Protein 8DOR (pdb70)

Structure (mmCIF, N/CA/C/O backbone):
data_8DOR
#
_entry.id   8DOR
#
_cell.length_a   56.826
_cell.length_b   56.826
_cell.length_c   257.568
_cell.angle_alpha   90.000
_cell.angle_beta   90.000
_cell.angle_gamma   120.000
#
_symmetry.space_group_name_H-M   'P 31'
#
loop_
_entity.id
_entity.type
_entity.pdbx_description
1 polymer 'Dihydropteridine reductase/oxygen-insensitive NAD(P)H nitroreductase'
2 non-polymer 'FLAVIN MONONUCLEOTIDE'
3 non-polymer 'PHOSPHATE ION'
4 non-polymer GLYCEROL
5 water water
#
loop_
_atom_site.group_PDB
_atom_site.id
_atom_site.type_symbol
_atom_site.label_atom_id
_atom_site.label_alt_id
_atom_site.label_comp_id
_atom_site.label_asym_id
_atom_site.label_entity_id
_atom_site.label_seq_id
_atom_site.pdbx_PDB_ins_code
_atom_site.Cartn_x
_atom_site.Cartn_y
_atom_site.Cartn_z
_atom_site.occupancy
_atom_site.B_iso_or_equiv
_atom_site.auth_seq_id
_atom_site.auth_comp_id
_atom_site.auth_asym_id
_atom_site.auth_atom_id
_atom_site.pdbx_PDB_model_num
ATOM 1 N N . MET A 1 9 ? 31.483 20.265 8.905 1.00 43.50 9 MET A N 1
ATOM 2 C CA . MET A 1 9 ? 30.067 19.823 9.012 1.00 43.54 9 MET A CA 1
ATOM 3 C C . MET A 1 9 ? 29.863 19.111 10.353 1.00 43.23 9 MET A C 1
ATOM 4 O O . MET A 1 9 ? 30.677 18.203 10.649 1.00 44.84 9 MET A O 1
ATOM 9 N N . ASP A 1 10 ? 28.786 19.442 11.078 1.00 30.83 10 ASP A N 1
ATOM 10 C CA . ASP A 1 10 ? 28.539 18.822 12.403 1.00 23.47 10 ASP A CA 1
ATOM 11 C C . ASP A 1 10 ? 27.800 17.488 12.211 1.00 17.30 10 ASP A C 1
ATOM 12 O O . ASP A 1 10 ? 26.630 17.394 12.549 1.00 16.83 10 ASP A O 1
ATOM 17 N N . ILE A 1 11 ? 28.536 16.474 11.754 1.00 16.05 11 ILE A N 1
ATOM 18 C CA . ILE A 1 11 ? 27.896 15.199 11.467 1.00 14.47 11 ILE A CA 1
ATOM 19 C C . ILE A 1 11 ? 27.468 14.491 12.746 1.00 14.17 11 ILE A C 1
ATOM 20 O O . ILE A 1 11 ? 26.498 13.722 12.737 1.00 13.00 11 ILE A O 1
ATOM 25 N N . VAL A 1 12 ? 28.171 14.724 13.860 1.00 13.97 12 VAL A N 1
ATOM 26 C CA . VAL A 1 12 ? 27.758 14.106 15.119 1.00 14.85 12 VAL A CA 1
ATOM 27 C C . VAL A 1 12 ? 26.391 14.625 15.554 1.00 13.88 12 VAL A C 1
ATOM 28 O O . VAL A 1 12 ? 25.540 13.856 16.018 1.00 14.22 12 VAL A O 1
ATOM 32 N N A SER A 1 13 ? 26.146 15.929 15.405 0.54 14.11 13 SER A N 1
ATOM 33 N N B SER A 1 13 ? 26.146 15.929 15.405 0.22 13.20 13 SER A N 1
ATOM 34 N N C SER A 1 13 ? 26.165 15.927 15.388 0.24 13.84 13 SER A N 1
ATOM 35 C CA A SER A 1 13 ? 24.820 16.460 15.706 0.54 13.18 13 SER A CA 1
ATOM 36 C CA B SER A 1 13 ? 24.821 16.458 15.710 0.22 12.01 13 SER A CA 1
ATOM 37 C CA C SER A 1 13 ? 24.827 16.492 15.696 0.24 13.05 13 SER A CA 1
ATOM 38 C C A SER A 1 13 ? 23.765 15.832 14.806 0.54 12.23 13 SER A C 1
ATOM 39 C C B SER A 1 13 ? 23.765 15.832 14.806 0.22 12.01 13 SER A C 1
ATOM 40 C C C SER A 1 13 ? 23.784 15.800 14.814 0.24 12.78 13 SER A C 1
ATOM 41 O O A SER A 1 13 ? 22.643 15.555 15.247 0.54 14.60 13 SER A O 1
ATOM 42 O O B SER A 1 13 ? 22.643 15.555 15.247 0.22 12.98 13 SER A O 1
ATOM 43 O O C SER A 1 13 ? 22.681 15.521 15.307 0.24 13.91 13 SER A O 1
ATOM 50 N N . VAL A 1 14 ? 24.109 15.591 13.538 1.00 12.30 14 VAL A N 1
ATOM 51 C CA . VAL A 1 14 ? 23.193 14.885 12.643 1.00 12.18 14 VAL A CA 1
ATOM 52 C C . VAL A 1 14 ? 22.912 13.485 13.178 1.00 11.56 14 VAL A C 1
ATOM 53 O O . VAL A 1 14 ? 21.762 13.033 13.224 1.00 12.84 14 VAL A O 1
ATOM 57 N N . ALA A 1 15 ? 23.967 12.779 13.596 1.00 11.06 15 ALA A N 1
ATOM 58 C CA . ALA A 1 15 ? 23.809 11.417 14.095 1.00 11.82 15 ALA A CA 1
ATOM 59 C C . ALA A 1 15 ? 22.955 11.371 15.354 1.00 11.36 15 ALA A C 1
ATOM 60 O O . ALA A 1 15 ? 22.214 10.406 15.568 1.00 12.35 15 ALA A O 1
ATOM 62 N N . LEU A 1 16 ? 23.050 12.396 16.201 1.00 12.39 16 LEU A N 1
ATOM 63 C CA . LEU A 1 16 ? 22.285 12.417 17.441 1.00 13.02 16 LEU A CA 1
ATOM 64 C C . LEU A 1 16 ? 20.857 12.922 17.255 1.00 13.35 16 LEU A C 1
ATOM 65 O O . LEU A 1 16 ? 20.003 12.659 18.115 1.00 16.10 16 LEU A O 1
ATOM 70 N N . LYS A 1 17 ? 20.576 13.639 16.165 1.00 13.37 17 LYS A N 1
ATOM 71 C CA . LYS A 1 17 ? 19.228 14.128 15.893 1.00 13.85 17 LYS A CA 1
ATOM 72 C C . LYS A 1 17 ? 18.404 13.150 15.057 1.00 14.04 17 LYS A C 1
ATOM 73 O O . LYS A 1 17 ? 17.193 13.031 15.267 1.00 15.40 17 LYS A O 1
ATOM 79 N N . ARG A 1 18 ? 19.026 12.438 14.118 1.00 11.81 18 ARG A N 1
ATOM 80 C CA . ARG A 1 18 ? 18.277 11.491 13.299 1.00 11.43 18 ARG A CA 1
ATOM 81 C C . ARG A 1 18 ? 17.662 10.413 14.187 1.00 11.50 18 ARG A C 1
ATOM 82 O O . ARG A 1 18 ? 18.133 10.144 15.289 1.00 12.26 18 ARG A O 1
ATOM 90 N N . TYR A 1 19 ? 16.579 9.815 13.716 1.00 11.45 19 TYR A N 1
ATOM 91 C CA . TYR A 1 19 ? 15.885 8.806 14.502 1.00 11.27 19 TYR A CA 1
ATOM 92 C C . TYR A 1 19 ? 15.008 8.007 13.548 1.00 12.07 19 TYR A C 1
ATOM 93 O O . TYR A 1 19 ? 14.773 8.402 12.400 1.00 13.05 19 TYR A O 1
ATOM 102 N N . SER A 1 20 ? 14.510 6.882 14.041 1.00 12.36 20 SER A N 1
ATOM 103 C CA . SER A 1 20 ? 13.647 6.035 13.226 1.00 12.90 20 SER A CA 1
ATOM 104 C C . SER A 1 20 ? 12.233 6.606 13.209 1.00 12.15 20 SER A C 1
ATOM 105 O O . SER A 1 20 ? 11.482 6.486 14.180 1.00 14.12 20 SER A O 1
ATOM 108 N N . THR A 1 21 ? 11.870 7.229 12.091 1.00 12.50 21 THR A N 1
ATOM 109 C CA . THR A 1 21 ? 10.578 7.890 11.968 1.00 12.38 21 THR A CA 1
ATOM 110 C C . THR A 1 21 ? 9.441 6.891 12.136 1.00 13.27 21 THR A C 1
ATOM 111 O O . THR A 1 21 ? 9.458 5.800 11.555 1.00 14.95 21 THR A O 1
ATOM 115 N N . LYS A 1 22 ? 8.449 7.269 12.938 1.00 12.45 22 LYS A N 1
ATOM 116 C CA . LYS A 1 22 ? 7.307 6.401 13.171 1.00 13.30 22 LYS A CA 1
ATOM 117 C C . LYS A 1 22 ? 6.064 6.822 12.408 1.00 14.04 22 LYS A C 1
ATOM 118 O O . LYS A 1 22 ? 5.173 5.994 12.215 1.00 14.57 22 LYS A O 1
ATOM 124 N N . ALA A 1 23 ? 5.988 8.071 11.955 1.00 13.86 23 ALA A N 1
ATOM 125 C CA . ALA A 1 23 ? 4.881 8.495 11.110 1.00 14.16 23 ALA A CA 1
ATOM 126 C C . ALA A 1 23 ? 5.366 9.616 10.210 1.00 13.52 23 ALA A C 1
ATOM 127 O O . ALA A 1 23 ? 6.033 10.543 10.680 1.00 13.72 23 ALA A O 1
ATOM 129 N N . PHE A 1 24 ? 5.026 9.526 8.926 1.00 12.98 24 PHE A N 1
ATOM 130 C CA . PHE A 1 24 ? 5.405 10.519 7.938 1.00 13.14 24 PHE A CA 1
ATOM 131 C C . PHE A 1 24 ? 4.224 11.413 7.602 1.00 15.01 24 PHE A C 1
ATOM 132 O O . PHE A 1 24 ? 3.071 10.974 7.585 1.00 16.09 24 PHE A O 1
ATOM 140 N N . ASP A 1 25 ? 4.532 12.671 7.313 1.00 15.44 25 ASP A N 1
ATOM 141 C CA . ASP A 1 25 ? 3.539 13.614 6.810 1.00 15.98 25 ASP A CA 1
ATOM 142 C C . ASP A 1 25 ? 3.346 13.327 5.326 1.00 16.67 25 ASP A C 1
ATOM 143 O O . ASP A 1 25 ? 4.244 13.583 4.517 1.00 17.78 25 ASP A O 1
ATOM 148 N N . ALA A 1 26 ? 2.173 12.798 4.973 1.00 18.68 26 ALA A N 1
ATOM 149 C CA . ALA A 1 26 ? 1.887 12.365 3.611 1.00 21.10 26 ALA A CA 1
ATOM 150 C C . ALA A 1 26 ? 1.788 13.514 2.612 1.00 24.14 26 ALA A C 1
ATOM 151 O O . ALA A 1 26 ? 1.730 13.253 1.406 1.00 28.81 26 ALA A O 1
ATOM 153 N N . THR A 1 27 ? 1.745 14.767 3.069 1.00 20.64 27 THR A N 1
ATOM 154 C CA . THR A 1 27 ? 1.686 15.899 2.153 1.00 21.47 27 THR A CA 1
ATOM 155 C C . THR A 1 27 ? 3.053 16.477 1.828 1.00 21.17 27 THR A C 1
ATOM 156 O O . THR A 1 27 ? 3.155 17.320 0.930 1.00 26.79 27 THR A O 1
ATOM 160 N N . LYS A 1 28 ? 4.099 16.065 2.531 1.00 18.66 28 LYS A N 1
ATOM 161 C CA . LYS A 1 28 ? 5.422 16.646 2.357 1.00 19.88 28 LYS A CA 1
ATOM 162 C C . LYS A 1 28 ? 6.240 15.755 1.433 1.00 19.47 28 LYS A C 1
ATOM 163 O O . LYS A 1 28 ? 6.514 14.597 1.759 1.00 20.26 28 LYS A O 1
ATOM 169 N N . LYS A 1 29 ? 6.611 16.292 0.279 1.00 17.60 29 LYS A N 1
ATOM 170 C CA . LYS A 1 29 ? 7.362 15.555 -0.722 1.00 16.93 29 LYS A CA 1
ATOM 171 C C . LYS A 1 29 ? 8.772 16.115 -0.830 1.00 17.81 29 LYS A C 1
ATOM 172 O O . LYS A 1 29 ? 9.014 17.294 -0.560 1.00 19.43 29 LYS A O 1
ATOM 178 N N . LEU A 1 30 ? 9.701 15.253 -1.232 1.00 15.91 30 LEU A N 1
ATOM 179 C CA . LEU A 1 30 ? 11.037 15.718 -1.568 1.00 14.20 30 LEU A CA 1
ATOM 180 C C . LEU A 1 30 ? 10.956 16.685 -2.740 1.00 15.68 30 LEU A C 1
ATOM 181 O O . LEU A 1 30 ? 10.089 16.574 -3.609 1.00 17.39 30 LEU A O 1
ATOM 186 N N . THR A 1 31 ? 11.869 17.650 -2.756 1.00 16.08 31 THR A N 1
ATOM 187 C CA . THR A 1 31 ? 12.039 18.461 -3.948 1.00 15.32 31 THR A CA 1
ATOM 188 C C . THR A 1 31 ? 12.685 17.621 -5.047 1.00 15.49 31 THR A C 1
ATOM 189 O O . THR A 1 31 ? 13.240 16.546 -4.802 1.00 15.29 31 THR A O 1
ATOM 193 N N . ALA A 1 32 ? 12.623 18.125 -6.279 1.00 17.86 32 ALA A N 1
ATOM 194 C CA . ALA A 1 32 ? 13.292 17.434 -7.378 1.00 18.81 32 ALA A CA 1
ATOM 195 C C . ALA A 1 32 ? 14.786 17.289 -7.108 1.00 16.76 32 ALA A C 1
ATOM 196 O O . ALA A 1 32 ? 15.375 16.235 -7.380 1.00 16.92 32 ALA A O 1
ATOM 198 N N . GLY A 1 33 ? 15.413 18.336 -6.562 1.00 16.71 33 GLY A N 1
ATOM 199 C CA . GLY A 1 33 ? 16.831 18.258 -6.246 1.00 14.87 33 GLY A CA 1
ATOM 200 C C . GLY A 1 33 ? 17.133 17.233 -5.170 1.00 15.05 33 GLY A C 1
ATOM 201 O O . GLY A 1 33 ? 18.122 16.503 -5.254 1.00 14.07 33 GLY A O 1
ATOM 202 N N . GLU A 1 34 ? 16.284 17.164 -4.141 1.00 13.60 34 GLU A N 1
ATOM 203 C CA . GLU A 1 34 ? 16.478 16.166 -3.093 1.00 12.70 34 GLU A CA 1
ATOM 204 C C . GLU A 1 34 ? 16.351 14.751 -3.641 1.00 12.83 34 GLU A C 1
ATOM 205 O O . GLU A 1 34 ? 17.104 13.849 -3.244 1.00 12.26 34 GLU A O 1
ATOM 211 N N . ALA A 1 35 ? 15.398 14.533 -4.549 1.00 12.13 35 ALA A N 1
ATOM 212 C CA . ALA A 1 35 ? 15.232 13.203 -5.128 1.00 13.08 35 ALA A CA 1
ATOM 213 C C . ALA A 1 35 ? 16.472 12.786 -5.909 1.00 12.79 35 ALA A C 1
ATOM 214 O O . ALA A 1 35 ? 16.889 11.622 -5.851 1.00 12.97 35 ALA A O 1
ATOM 216 N N . GLU A 1 36 ? 17.085 13.727 -6.631 1.00 13.38 36 GLU A N 1
ATOM 217 C CA . GLU A 1 36 ? 18.333 13.423 -7.326 1.00 13.93 36 GLU A CA 1
ATOM 218 C C . GLU A 1 36 ? 19.450 13.103 -6.344 1.00 12.54 36 GLU A C 1
ATOM 219 O O . GLU A 1 36 ? 20.232 12.170 -6.564 1.00 13.30 36 GLU A O 1
ATOM 225 N N . GLN A 1 37 ? 19.549 13.873 -5.259 1.00 12.62 37 GLN A N 1
ATOM 226 C CA . GLN A 1 37 ? 20.592 13.620 -4.273 1.00 11.72 37 GLN A CA 1
ATOM 227 C C . GLN A 1 37 ? 20.409 12.261 -3.612 1.00 12.97 37 GLN A C 1
ATOM 228 O O . GLN A 1 37 ? 21.387 11.558 -3.331 1.00 12.19 37 GLN A O 1
ATOM 234 N N . LEU A 1 38 ? 19.157 11.871 -3.366 1.00 11.97 38 LEU A N 1
ATOM 235 C CA . LEU A 1 38 ? 18.874 10.550 -2.816 1.00 11.50 38 LEU A CA 1
ATOM 236 C C . LEU A 1 38 ? 19.457 9.458 -3.705 1.00 10.92 38 LEU A C 1
ATOM 237 O O . LEU A 1 38 ? 20.107 8.524 -3.219 1.00 11.18 38 LEU A O 1
ATOM 242 N N . LYS A 1 39 ? 19.226 9.557 -5.017 1.00 10.79 39 LYS A N 1
ATOM 243 C CA . LYS A 1 39 ? 19.744 8.547 -5.935 1.00 11.06 39 LYS A CA 1
ATOM 244 C C . LYS A 1 39 ? 21.268 8.583 -6.010 1.00 10.38 39 LYS A C 1
ATOM 245 O O . LYS A 1 39 ? 21.915 7.531 -6.099 1.00 11.43 39 LYS A O 1
ATOM 251 N N . THR A 1 40 ? 21.862 9.780 -5.954 1.00 10.48 40 THR A N 1
ATOM 252 C CA . THR A 1 40 ? 23.319 9.884 -5.910 1.00 10.53 40 THR A CA 1
ATOM 253 C C . THR A 1 40 ? 23.888 9.162 -4.693 1.00 11.63 40 THR A C 1
ATOM 254 O O . THR A 1 40 ? 24.900 8.456 -4.799 1.00 10.64 40 THR A O 1
ATOM 258 N N . LEU A 1 41 ? 23.237 9.301 -3.536 1.00 9.71 41 LEU A N 1
ATOM 259 C CA . LEU A 1 41 ? 23.722 8.615 -2.338 1.00 10.61 41 LEU A CA 1
ATOM 260 C C . LEU A 1 41 ? 23.680 7.099 -2.503 1.00 9.48 41 LEU A C 1
ATOM 261 O O . LEU A 1 41 ? 24.611 6.399 -2.086 1.00 10.03 41 LEU A O 1
ATOM 266 N N . LEU A 1 42 ? 22.600 6.573 -3.091 1.00 9.39 42 LEU A N 1
ATOM 267 C CA . LEU A 1 42 ? 22.525 5.135 -3.339 1.00 8.37 42 LEU A CA 1
ATOM 268 C C . LEU A 1 42 ? 23.648 4.693 -4.264 1.00 9.04 42 LEU A C 1
ATOM 269 O O . LEU A 1 42 ? 24.309 3.675 -4.026 1.00 10.25 42 LEU A O 1
ATOM 274 N N . GLN A 1 43 ? 23.875 5.464 -5.321 1.00 9.42 43 GLN A N 1
ATOM 275 C CA . GLN A 1 43 ? 24.839 5.090 -6.348 1.00 9.63 43 GLN A CA 1
ATOM 276 C C . GLN A 1 43 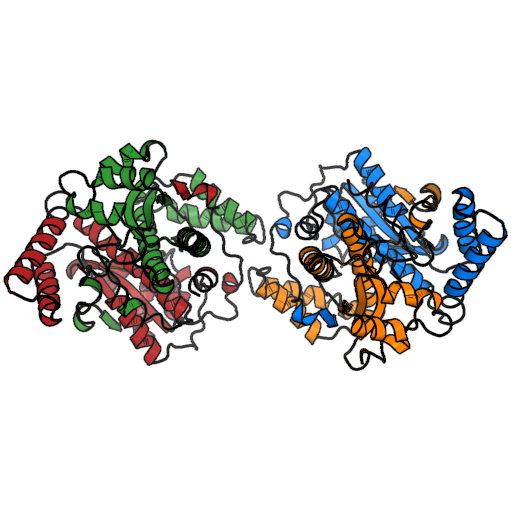? 26.267 5.094 -5.816 1.00 9.25 43 GLN A C 1
ATOM 277 O O . GLN A 1 43 ? 27.067 4.213 -6.160 1.00 9.69 43 GLN A O 1
ATOM 283 N N . TYR A 1 44 ? 26.618 6.085 -4.995 1.00 9.37 44 TYR A N 1
ATOM 284 C CA . TYR A 1 44 ? 28.017 6.355 -4.676 1.00 10.62 44 TYR A CA 1
ATOM 285 C C . TYR A 1 44 ? 28.488 5.762 -3.353 1.00 9.25 44 TYR A C 1
ATOM 286 O O . TYR A 1 44 ? 29.643 5.988 -2.966 1.00 10.47 44 TYR A O 1
ATOM 295 N N . SER A 1 45 ? 27.660 4.957 -2.689 1.00 9.21 45 SER A N 1
ATOM 296 C CA . SER A 1 45 ? 28.123 4.208 -1.526 1.00 9.60 45 SER A CA 1
ATOM 297 C C . SER A 1 45 ? 29.339 3.367 -1.904 1.00 10.50 45 SER A C 1
ATOM 298 O O . SER A 1 45 ? 29.415 2.852 -3.022 1.00 9.67 45 SER A O 1
ATOM 301 N N . PRO A 1 46 ? 30.304 3.199 -1.002 1.00 9.38 46 PRO A N 1
ATOM 302 C CA . PRO A 1 46 ? 31.372 2.225 -1.251 1.00 10.24 46 PRO A CA 1
ATOM 303 C C . PRO A 1 46 ? 30.853 0.807 -1.055 1.00 10.18 46 PRO A C 1
ATOM 304 O O . PRO A 1 46 ? 29.731 0.575 -0.589 1.00 9.22 46 PRO A O 1
ATOM 308 N N . SER A 1 47 ? 31.690 -0.153 -1.438 1.00 9.89 47 SER A N 1
ATOM 309 C CA . SER A 1 47 ? 31.397 -1.575 -1.317 1.00 9.80 47 SER A CA 1
ATOM 310 C C . SER A 1 47 ? 32.708 -2.326 -1.503 1.00 9.56 47 SER A C 1
ATOM 311 O O . SER A 1 47 ? 33.658 -1.800 -2.088 1.00 10.44 47 SER A O 1
ATOM 314 N N . SER A 1 48 ? 32.755 -3.557 -0.991 1.00 9.60 48 SER A N 1
ATOM 315 C CA . SER A 1 48 ? 33.961 -4.368 -1.118 1.00 9.80 48 SER A CA 1
ATOM 316 C C . SER A 1 48 ? 34.336 -4.537 -2.582 1.00 9.99 48 SER A C 1
ATOM 317 O O . SER A 1 48 ? 33.524 -4.994 -3.389 1.00 9.66 48 SER A O 1
ATOM 320 N N . THR A 1 49 ? 35.582 -4.188 -2.918 1.00 10.83 49 THR A N 1
ATOM 321 C CA . THR A 1 49 ? 36.104 -4.215 -4.288 1.00 11.31 49 THR A CA 1
ATOM 322 C C . THR A 1 49 ? 35.307 -3.340 -5.256 1.00 11.07 49 THR A C 1
ATOM 323 O O . THR A 1 49 ? 35.424 -3.500 -6.475 1.00 12.08 49 THR A O 1
ATOM 327 N N . ASN A 1 50 ? 34.503 -2.401 -4.756 1.00 10.30 50 ASN A N 1
ATOM 328 C CA . ASN A 1 50 ? 33.612 -1.622 -5.623 1.00 10.21 50 ASN A CA 1
ATOM 329 C C . ASN A 1 50 ? 32.669 -2.539 -6.400 1.00 10.67 50 ASN A C 1
ATOM 330 O O . ASN A 1 50 ? 32.254 -2.224 -7.518 1.00 11.67 50 ASN A O 1
ATOM 335 N N . SER A 1 51 ? 32.325 -3.683 -5.801 1.00 10.45 51 SER A N 1
ATOM 336 C CA . SER A 1 51 ? 31.504 -4.684 -6.474 1.00 10.40 51 SER A CA 1
ATOM 337 C C . SER A 1 51 ? 30.068 -4.231 -6.696 1.00 10.37 51 SER A C 1
ATOM 338 O O . SER A 1 51 ? 29.396 -4.796 -7.564 1.00 10.44 51 SER A O 1
ATOM 341 N N . GLN A 1 52 ? 29.574 -3.256 -5.914 1.00 9.19 52 GLN A N 1
ATOM 342 C CA . GLN A 1 52 ? 28.256 -2.647 -6.109 1.00 8.87 52 GLN A CA 1
ATOM 343 C C . GLN A 1 52 ? 27.184 -3.696 -6.385 1.00 9.23 52 GLN A C 1
ATOM 344 O O . GLN A 1 52 ? 26.479 -3.607 -7.397 1.00 10.05 52 GLN A O 1
ATOM 350 N N . PRO A 1 53 ? 27.021 -4.702 -5.518 1.00 8.68 53 PRO A N 1
ATOM 351 C CA . PRO A 1 53 ? 26.227 -5.880 -5.894 1.00 9.50 53 PRO A CA 1
ATOM 352 C C . PRO A 1 53 ? 24.748 -5.680 -5.575 1.00 10.13 53 PRO A C 1
ATOM 353 O O . PRO A 1 53 ? 24.141 -6.436 -4.811 1.00 9.76 53 PRO A O 1
ATOM 357 N N . TRP A 1 54 ? 24.156 -4.645 -6.167 1.00 10.40 54 TRP A N 1
ATOM 358 C CA . TRP A 1 54 ? 22.909 -4.147 -5.619 1.00 9.52 54 TRP A CA 1
ATOM 359 C C . TRP A 1 54 ? 21.992 -3.598 -6.703 1.00 9.70 54 TRP A C 1
ATOM 360 O O . TRP A 1 54 ? 22.422 -3.244 -7.804 1.00 10.72 54 TRP A O 1
ATOM 371 N N . HIS A 1 55 ? 20.711 -3.536 -6.359 1.00 9.79 55 HIS A N 1
ATOM 372 C CA . HIS A 1 55 ? 19.702 -2.832 -7.132 1.00 9.73 55 HIS A CA 1
ATOM 373 C C . HIS A 1 55 ? 18.785 -2.115 -6.152 1.00 9.56 55 HIS A C 1
ATOM 374 O O . HIS A 1 55 ? 18.572 -2.584 -5.030 1.00 11.14 55 HIS A O 1
ATOM 381 N N . PHE A 1 56 ? 18.228 -0.987 -6.583 1.00 9.54 56 PHE A N 1
ATOM 382 C CA . PHE A 1 56 ? 17.339 -0.196 -5.745 1.00 9.83 56 PHE A CA 1
ATOM 383 C C . PHE A 1 56 ? 16.049 0.062 -6.501 1.00 9.83 56 PHE A C 1
ATOM 384 O O . PHE A 1 56 ? 16.083 0.501 -7.655 1.00 12.99 56 PHE A O 1
ATOM 392 N N . ILE A 1 57 ? 14.917 -0.192 -5.850 1.00 10.46 57 ILE A N 1
ATOM 393 C CA . ILE A 1 57 ? 13.621 0.271 -6.335 1.00 10.16 57 ILE A CA 1
ATOM 394 C C . ILE A 1 57 ? 13.286 1.534 -5.561 1.00 10.76 57 ILE A C 1
ATOM 395 O O . ILE A 1 57 ? 13.249 1.517 -4.325 1.00 13.03 57 ILE A O 1
ATOM 400 N N . VAL A 1 58 ? 13.068 2.633 -6.271 1.00 10.97 58 VAL A N 1
ATOM 401 C CA . VAL A 1 58 ? 12.728 3.903 -5.643 1.00 10.99 58 VAL A CA 1
ATOM 402 C C . VAL A 1 58 ? 11.289 4.224 -6.021 1.00 11.33 58 VAL A C 1
ATOM 403 O O . VAL A 1 58 ? 11.004 4.592 -7.170 1.00 12.51 58 VAL A O 1
ATOM 407 N N . ALA A 1 59 ? 10.379 4.070 -5.059 1.00 11.41 59 ALA A N 1
ATOM 408 C CA . ALA A 1 59 ? 8.950 4.242 -5.289 1.00 10.77 59 ALA A CA 1
ATOM 409 C C . ALA A 1 59 ? 8.536 5.628 -4.815 1.00 11.54 59 ALA A C 1
ATOM 410 O O . ALA A 1 59 ? 8.724 5.972 -3.642 1.00 14.09 59 ALA A O 1
ATOM 412 N N . SER A 1 60 ? 7.953 6.416 -5.715 1.00 13.33 60 SER A N 1
ATOM 413 C CA . SER A 1 60 ? 7.453 7.729 -5.345 1.00 15.13 60 SER A CA 1
ATOM 414 C C . SER A 1 60 ? 6.023 7.984 -5.792 1.00 15.31 60 SER A C 1
ATOM 415 O O . SER A 1 60 ? 5.436 8.985 -5.368 1.00 21.66 60 SER A O 1
ATOM 418 N N . THR A 1 61 ? 5.444 7.121 -6.615 1.00 13.47 61 THR A N 1
ATOM 419 C CA . THR A 1 61 ? 4.032 7.217 -6.952 1.00 13.23 61 THR A CA 1
ATOM 420 C C . THR A 1 61 ? 3.210 6.452 -5.919 1.00 11.80 61 THR A C 1
ATOM 421 O O . THR A 1 61 ? 3.719 5.586 -5.198 1.00 13.24 61 THR A O 1
ATOM 425 N N . ASP A 1 62 ? 1.920 6.761 -5.844 1.00 11.81 62 ASP A N 1
ATOM 426 C CA . ASP A 1 62 ? 1.045 6.057 -4.877 1.00 14.66 62 ASP A CA 1
ATOM 427 C C . ASP A 1 62 ? 0.993 4.560 -5.200 1.00 14.53 62 ASP A C 1
ATOM 428 O O . ASP A 1 62 ? 1.039 3.745 -4.294 1.00 14.05 62 ASP A O 1
ATOM 433 N N A GLU A 1 63 ? 0.891 4.231 -6.485 0.61 13.43 63 GLU A N 1
ATOM 434 N N B GLU A 1 63 ? 0.892 4.228 -6.486 0.39 13.77 63 GLU A N 1
ATOM 435 C CA A GLU A 1 63 ? 0.797 2.800 -6.876 0.61 13.86 63 GLU A CA 1
ATOM 436 C CA B GLU A 1 63 ? 0.797 2.797 -6.875 0.39 13.92 63 GLU A CA 1
ATOM 437 C C A GLU A 1 63 ? 2.114 2.079 -6.547 0.61 11.70 63 GLU A C 1
ATOM 438 C C B GLU A 1 63 ? 2.111 2.086 -6.528 0.39 12.31 63 GLU A C 1
ATOM 439 O O A GLU A 1 63 ? 2.063 0.933 -6.121 0.61 12.73 63 GLU A O 1
ATOM 440 O O B GLU A 1 63 ? 2.058 0.927 -6.103 0.39 14.31 63 GLU A O 1
ATOM 451 N N . GLY A 1 64 ? 3.244 2.732 -6.808 1.00 12.99 64 GLY A N 1
ATOM 452 C CA . GLY A 1 64 ? 4.560 2.123 -6.505 1.00 12.37 64 GLY A CA 1
ATOM 453 C C . GLY A 1 64 ? 4.721 1.849 -5.021 1.00 12.48 64 GLY A C 1
ATOM 454 O O . GLY A 1 64 ? 5.113 0.772 -4.657 1.00 12.53 64 GLY A O 1
ATOM 455 N N . LYS A 1 65 ? 4.345 2.825 -4.215 1.00 12.47 65 LYS A N 1
ATOM 456 C CA . LYS A 1 65 ? 4.422 2.643 -2.748 1.00 11.42 65 LYS A CA 1
ATOM 457 C C . LYS A 1 65 ? 3.439 1.558 -2.288 1.00 11.71 65 LYS A C 1
ATOM 458 O O . LYS A 1 65 ? 3.782 0.797 -1.419 1.00 12.77 65 LYS A O 1
ATOM 464 N N . ALA A 1 66 ? 2.257 1.516 -2.892 1.00 11.84 66 ALA A N 1
ATOM 465 C CA . ALA A 1 66 ? 1.263 0.476 -2.537 1.00 12.04 66 ALA A CA 1
ATOM 466 C C . ALA A 1 66 ? 1.810 -0.909 -2.902 1.00 11.58 66 ALA A C 1
ATOM 467 O O . ALA A 1 66 ? 1.551 -1.840 -2.155 1.00 13.56 66 ALA A O 1
ATOM 469 N N . ARG A 1 67 ? 2.564 -1.018 -3.996 1.00 12.51 67 ARG A N 1
ATOM 470 C CA . ARG A 1 67 ? 3.146 -2.313 -4.331 1.00 13.03 67 ARG A CA 1
ATOM 471 C C . ARG A 1 67 ? 4.145 -2.755 -3.274 1.00 12.44 67 ARG A C 1
ATOM 472 O O . ARG A 1 67 ? 4.173 -3.932 -2.893 1.00 13.21 67 ARG A O 1
ATOM 480 N N . VAL A 1 68 ? 4.981 -1.827 -2.790 1.00 12.00 68 VAL A N 1
ATOM 481 C CA . VAL A 1 68 ? 5.884 -2.141 -1.679 1.00 11.62 68 VAL A CA 1
ATOM 482 C C . VAL A 1 68 ? 5.082 -2.493 -0.433 1.00 12.22 68 VAL A C 1
ATOM 483 O O . VAL A 1 68 ? 5.403 -3.450 0.287 1.00 12.63 68 VAL A O 1
ATOM 487 N N . ALA A 1 69 ? 4.023 -1.728 -0.163 1.00 12.74 69 ALA A N 1
ATOM 488 C CA . ALA A 1 69 ? 3.246 -1.895 1.061 1.00 14.89 69 ALA A CA 1
ATOM 489 C C . ALA A 1 69 ? 2.521 -3.234 1.126 1.00 13.79 69 ALA A C 1
ATOM 490 O O . ALA A 1 69 ? 2.180 -3.677 2.229 1.00 15.91 69 ALA A O 1
ATOM 492 N N . LYS A 1 70 ? 2.292 -3.891 -0.021 1.00 15.58 70 LYS A N 1
ATOM 493 C CA . LYS A 1 70 ? 1.703 -5.229 -0.012 1.00 15.47 70 LYS A CA 1
ATOM 494 C C . LYS A 1 70 ? 2.508 -6.175 0.859 1.00 15.70 70 LYS A C 1
ATOM 495 O O . LYS A 1 70 ? 1.951 -7.108 1.445 1.00 17.14 70 LYS A O 1
ATOM 501 N N . ALA A 1 71 ? 3.822 -5.962 0.948 1.00 13.87 71 ALA A N 1
ATOM 502 C CA . ALA A 1 71 ? 4.674 -6.822 1.752 1.00 16.43 71 ALA A CA 1
ATOM 503 C C . ALA A 1 71 ? 4.518 -6.578 3.246 1.00 15.98 71 ALA A C 1
ATOM 504 O O . ALA A 1 71 ? 4.996 -7.391 4.045 1.00 18.20 71 ALA A O 1
ATOM 506 N N . ALA A 1 72 ? 3.860 -5.491 3.642 1.00 16.65 72 ALA A N 1
ATOM 507 C CA . ALA A 1 72 ? 3.674 -5.144 5.043 1.00 19.38 72 ALA A CA 1
ATOM 508 C C . ALA A 1 72 ? 2.262 -5.422 5.535 1.00 25.36 72 ALA A C 1
ATOM 509 O O . ALA A 1 72 ? 1.853 -4.871 6.558 1.00 33.35 72 ALA A O 1
ATOM 511 N N . SER A 1 73 ? 1.499 -6.240 4.828 1.00 28.57 73 SER A N 1
ATOM 512 C CA . SER A 1 73 ? 0.169 -6.547 5.323 1.00 32.34 73 SER A CA 1
ATOM 513 C C . SER A 1 73 ? 0.243 -7.576 6.449 1.00 33.99 73 SER A C 1
ATOM 514 O O . SER A 1 73 ? 1.252 -8.263 6.634 1.00 34.42 73 SER A O 1
ATOM 517 N N . GLY A 1 74 ? -0.840 -7.657 7.223 1.00 32.65 74 GLY A N 1
ATOM 518 C CA . GLY A 1 74 ? -0.949 -8.648 8.278 1.00 30.54 74 GLY A CA 1
ATOM 519 C C . GLY A 1 74 ? 0.004 -8.472 9.445 1.00 29.59 74 GLY A C 1
ATOM 520 O O . GLY A 1 74 ? -0.159 -7.562 10.260 1.00 29.79 74 GLY A O 1
ATOM 521 N N . THR A 1 75 ? 1.002 -9.357 9.536 1.00 30.37 75 THR A N 1
ATOM 522 C CA . THR A 1 75 ? 1.932 -9.326 10.661 1.00 30.57 75 THR A CA 1
ATOM 523 C C . THR A 1 75 ? 2.656 -7.987 10.747 1.00 26.16 75 THR A C 1
ATOM 524 O O . THR A 1 75 ? 2.913 -7.475 11.843 1.00 30.90 75 THR A O 1
ATOM 528 N N . TYR A 1 76 ? 2.973 -7.392 9.601 1.00 24.71 76 TYR A N 1
ATOM 529 C CA . TYR A 1 76 ? 3.813 -6.204 9.551 1.00 21.71 76 TYR A CA 1
ATOM 530 C C . TYR A 1 76 ? 3.014 -4.935 9.289 1.00 19.79 76 TYR A C 1
ATOM 531 O O . TYR A 1 76 ? 3.550 -3.955 8.761 1.00 20.42 76 TYR A O 1
ATOM 540 N N . VAL A 1 77 ? 1.737 -4.934 9.667 1.00 21.86 77 VAL A N 1
ATOM 541 C CA . VAL A 1 77 ? 0.851 -3.823 9.337 1.00 22.19 77 VAL A CA 1
ATOM 542 C C . VAL A 1 77 ? 1.314 -2.523 9.983 1.00 25.39 77 VAL A C 1
ATOM 543 O O . VAL A 1 77 ? 1.027 -1.431 9.477 1.00 23.38 77 VAL A O 1
ATOM 547 N N . PHE A 1 78 ? 2.058 -2.612 11.090 1.00 28.07 78 PHE A N 1
ATOM 548 C CA . PHE A 1 78 ? 2.540 -1.407 11.752 1.00 29.29 78 PHE A CA 1
ATOM 549 C C . PHE A 1 78 ? 3.577 -0.660 10.924 1.00 24.52 78 PHE A C 1
ATOM 550 O O . PHE A 1 78 ? 3.870 0.498 11.231 1.00 30.10 78 PHE A O 1
ATOM 552 N N . ASN A 1 79 ? 4.145 -1.298 9.899 1.00 17.30 79 ASN A N 1
ATOM 553 C CA . ASN A 1 79 ? 5.082 -0.650 8.995 1.00 13.58 79 ASN A CA 1
ATOM 554 C C . ASN A 1 79 ? 4.433 -0.216 7.691 1.00 14.60 79 ASN A C 1
ATOM 555 O O . ASN A 1 79 ? 5.060 0.509 6.909 1.00 13.19 79 ASN A O 1
ATOM 560 N N . GLU A 1 80 ? 3.202 -0.653 7.433 1.00 16.49 80 GLU A N 1
ATOM 561 C CA . GLU A 1 80 ? 2.568 -0.375 6.152 1.00 15.91 80 GLU A CA 1
ATOM 562 C C . GLU A 1 80 ? 2.321 1.116 5.961 1.00 14.33 80 GLU A C 1
ATOM 563 O O . GLU A 1 80 ? 2.558 1.649 4.869 1.00 14.56 80 GLU A O 1
ATOM 569 N N . ARG A 1 81 ? 1.842 1.806 7.005 1.00 16.58 81 ARG A N 1
ATOM 570 C CA . ARG A 1 81 ? 1.551 3.233 6.871 1.00 19.14 81 ARG A CA 1
ATOM 571 C C . ARG A 1 81 ? 2.804 4.041 6.565 1.00 15.40 81 ARG A C 1
ATOM 572 O O . ARG A 1 81 ? 2.746 5.010 5.801 1.00 19.31 81 ARG A O 1
ATOM 580 N N . LYS A 1 82 ? 3.942 3.676 7.168 1.00 15.12 82 LYS A N 1
ATOM 581 C CA . LYS A 1 82 ? 5.181 4.403 6.900 1.00 14.29 82 LYS A CA 1
ATOM 582 C C . LYS A 1 82 ? 5.521 4.345 5.422 1.00 13.05 82 LYS A C 1
ATOM 583 O O . LYS A 1 82 ? 5.906 5.353 4.820 1.00 14.73 82 LYS A O 1
ATOM 589 N N . ILE A 1 83 ? 5.361 3.169 4.818 1.00 11.85 83 ILE A N 1
ATOM 590 C CA . ILE A 1 83 ? 5.657 2.991 3.402 1.00 11.93 83 ILE A CA 1
ATOM 591 C C . ILE A 1 83 ? 4.697 3.805 2.539 1.00 12.00 83 ILE A C 1
ATOM 592 O O . ILE A 1 83 ? 5.102 4.424 1.549 1.00 14.34 83 ILE A O 1
ATOM 597 N N . LEU A 1 84 ? 3.411 3.811 2.897 1.00 12.22 84 LEU A N 1
ATOM 598 C CA . LEU A 1 84 ? 2.420 4.538 2.114 1.00 11.27 84 LEU A CA 1
ATOM 599 C C . LEU A 1 84 ? 2.568 6.048 2.250 1.00 12.00 84 LEU A C 1
ATOM 600 O O . LEU A 1 84 ? 2.287 6.777 1.294 1.00 13.89 84 LEU A O 1
ATOM 605 N N . ASP A 1 85 ? 2.992 6.539 3.419 1.00 12.18 85 ASP A N 1
ATOM 606 C CA . ASP A 1 85 ? 2.933 7.969 3.713 1.00 13.24 85 ASP A CA 1
ATOM 607 C C . ASP A 1 85 ? 4.208 8.720 3.349 1.00 13.28 85 ASP A C 1
ATOM 608 O O . ASP A 1 85 ? 4.158 9.940 3.163 1.00 14.64 85 ASP A O 1
ATOM 613 N N . ALA A 1 86 ? 5.344 8.040 3.273 1.00 12.53 86 ALA A N 1
ATOM 614 C CA . ALA A 1 86 ? 6.589 8.723 2.956 1.00 12.93 86 ALA A CA 1
ATOM 615 C C . ALA A 1 86 ? 6.579 9.232 1.516 1.00 13.66 86 ALA A C 1
ATOM 616 O O . ALA A 1 86 ? 5.791 8.798 0.673 1.00 15.37 86 ALA A O 1
ATOM 618 N N . SER A 1 87 ? 7.473 10.183 1.244 1.00 13.03 87 SER A N 1
ATOM 619 C CA . SER A 1 87 ? 7.583 10.750 -0.096 1.00 13.78 87 SER A CA 1
ATOM 620 C C . SER A 1 87 ? 8.184 9.750 -1.075 1.00 13.08 87 SER A C 1
ATOM 621 O O . SER A 1 87 ? 7.644 9.525 -2.167 1.00 12.96 87 SER A O 1
ATOM 624 N N . HIS A 1 88 ? 9.304 9.142 -0.696 1.00 11.92 88 HIS A N 1
ATOM 625 C CA . HIS A 1 88 ? 10.067 8.228 -1.532 1.00 10.92 88 HIS A CA 1
ATOM 626 C C . HIS A 1 88 ? 10.429 7.023 -0.686 1.00 11.29 88 HIS A C 1
ATOM 627 O O . HIS A 1 88 ? 10.872 7.176 0.455 1.00 16.72 88 HIS A O 1
ATOM 634 N N . VAL A 1 89 ? 10.258 5.829 -1.243 1.00 10.06 89 VAL A N 1
ATOM 635 C CA . VAL A 1 89 ? 10.507 4.584 -0.523 1.00 9.71 89 VAL A CA 1
ATOM 636 C C . VAL A 1 89 ? 11.537 3.786 -1.311 1.00 10.50 89 VAL A C 1
ATOM 637 O O . VAL A 1 89 ? 11.297 3.442 -2.476 1.00 10.94 89 VAL A O 1
ATOM 641 N N . VAL A 1 90 ? 12.667 3.466 -0.676 1.00 10.15 90 VAL A N 1
ATOM 642 C CA . VAL A 1 90 ? 13.745 2.726 -1.331 1.00 10.22 90 VAL A CA 1
ATOM 643 C C . VAL A 1 90 ? 13.703 1.272 -0.877 1.00 10.43 90 VAL A C 1
ATOM 644 O O . VAL A 1 90 ? 13.767 0.982 0.326 1.00 11.63 90 VAL A O 1
ATOM 648 N N . VAL A 1 91 ? 13.623 0.355 -1.840 1.00 10.04 91 VAL A N 1
ATOM 649 C CA . VAL A 1 91 ? 13.813 -1.065 -1.575 1.00 9.51 91 VAL A CA 1
ATOM 650 C C . VAL A 1 91 ? 15.248 -1.406 -1.948 1.00 9.88 91 VAL A C 1
ATOM 651 O O . VAL A 1 91 ? 15.635 -1.325 -3.121 1.00 11.09 91 VAL A O 1
ATOM 655 N N . PHE A 1 92 ? 16.048 -1.772 -0.945 1.00 8.95 92 PHE A N 1
ATOM 656 C CA . PHE A 1 92 ? 17.439 -2.144 -1.154 1.00 8.86 92 PHE A CA 1
ATOM 657 C C . PHE A 1 92 ? 17.494 -3.633 -1.454 1.00 9.00 92 PHE A C 1
ATOM 658 O O . PHE A 1 92 ? 16.990 -4.447 -0.669 1.00 10.51 92 PHE A O 1
ATOM 666 N N . CYS A 1 93 ? 18.127 -3.987 -2.570 1.00 9.33 93 CYS A N 1
ATOM 667 C CA . CYS A 1 93 ? 18.212 -5.368 -3.034 1.00 10.07 93 CYS A CA 1
ATOM 668 C C . CYS A 1 93 ? 19.662 -5.763 -3.267 1.00 9.45 93 CYS A C 1
ATOM 669 O O . CYS A 1 93 ? 20.464 -4.957 -3.744 1.00 10.63 93 CYS A O 1
ATOM 672 N N . ALA A 1 94 ? 19.987 -7.015 -2.946 1.00 9.69 94 ALA A N 1
ATOM 673 C CA . ALA A 1 94 ? 21.287 -7.585 -3.258 1.00 9.90 94 ALA A CA 1
ATOM 674 C C . ALA A 1 94 ? 21.164 -8.538 -4.431 1.00 10.16 94 ALA A C 1
ATOM 675 O O . ALA A 1 94 ? 20.122 -9.168 -4.637 1.00 10.76 94 ALA A O 1
ATOM 677 N N . LYS A 1 95 ? 22.253 -8.660 -5.189 1.00 10.49 95 LYS A N 1
ATOM 678 C CA . LYS A 1 95 ? 22.355 -9.752 -6.145 1.00 10.35 95 LYS A CA 1
ATOM 679 C C . LYS A 1 95 ? 22.299 -11.081 -5.404 1.00 11.09 95 LYS A C 1
ATOM 680 O O . LYS A 1 95 ? 22.721 -11.196 -4.246 1.00 12.05 95 LYS A O 1
ATOM 686 N N . THR A 1 96 ? 21.764 -12.094 -6.086 1.00 11.63 96 THR A N 1
ATOM 687 C CA . THR A 1 96 ? 21.684 -13.436 -5.526 1.00 12.87 96 THR A CA 1
ATOM 688 C C . THR A 1 96 ? 22.922 -14.281 -5.807 1.00 13.99 96 THR A C 1
ATOM 689 O O . THR A 1 96 ? 23.147 -15.269 -5.102 1.00 16.82 96 THR A O 1
ATOM 693 N N . ALA A 1 97 ? 23.726 -13.922 -6.809 1.00 12.41 97 ALA A N 1
ATOM 694 C CA . ALA A 1 97 ? 24.974 -14.622 -7.090 1.00 12.13 97 ALA A CA 1
ATOM 695 C C . ALA A 1 97 ? 25.932 -13.646 -7.759 1.00 12.11 97 ALA A C 1
ATOM 696 O O . ALA A 1 97 ? 25.508 -12.794 -8.541 1.00 12.14 97 ALA A O 1
ATOM 698 N N . MET A 1 98 ? 27.225 -13.769 -7.457 1.00 11.83 98 MET A N 1
ATOM 699 C CA . MET A 1 98 ? 28.227 -12.918 -8.102 1.00 11.28 98 MET A CA 1
ATOM 700 C C . MET A 1 98 ? 28.704 -13.610 -9.371 1.00 11.79 98 MET A C 1
ATOM 701 O O . MET A 1 98 ? 29.593 -14.461 -9.336 1.00 14.74 98 MET A O 1
ATOM 706 N N . ASP A 1 99 ? 28.105 -13.244 -10.491 1.00 12.23 99 ASP A N 1
ATOM 707 C CA . ASP A 1 99 ? 28.385 -13.891 -11.760 1.00 10.71 99 ASP A CA 1
ATOM 708 C C . ASP A 1 99 ? 29.539 -13.210 -12.496 1.00 11.16 99 ASP A C 1
ATOM 709 O O . ASP A 1 99 ? 29.903 -12.063 -12.219 1.00 11.27 99 ASP A O 1
ATOM 714 N N . ASP A 1 100 ? 30.103 -13.941 -13.465 1.00 11.21 100 ASP A N 1
ATOM 715 C CA . ASP A 1 100 ? 31.220 -13.425 -14.254 1.00 11.03 100 ASP A CA 1
ATOM 716 C C . ASP A 1 100 ? 30.857 -12.122 -14.948 1.00 11.46 100 ASP A C 1
ATOM 717 O O . ASP A 1 100 ? 31.674 -11.194 -15.003 1.00 12.40 100 ASP A O 1
ATOM 722 N N . ALA A 1 101 ? 29.640 -12.035 -15.495 1.00 10.80 101 ALA A N 1
ATOM 723 C CA . ALA A 1 101 ? 29.256 -10.852 -16.261 1.00 10.86 101 ALA A CA 1
ATOM 724 C C . ALA A 1 101 ? 29.265 -9.596 -15.393 1.00 10.00 101 ALA A C 1
ATOM 725 O O . ALA A 1 101 ? 29.693 -8.526 -15.843 1.00 11.54 101 ALA A O 1
ATOM 727 N N . TRP A 1 102 ? 28.801 -9.701 -14.145 1.00 10.64 102 TRP A N 1
ATOM 728 C CA . TRP A 1 102 ? 28.796 -8.532 -13.270 1.00 10.90 102 TRP A CA 1
ATOM 729 C C . TRP A 1 102 ? 30.211 -8.086 -12.935 1.00 9.40 102 TRP A C 1
ATOM 730 O O . TRP A 1 102 ? 30.500 -6.883 -12.917 1.00 10.35 102 TRP A O 1
ATOM 741 N N . LEU A 1 103 ? 31.102 -9.038 -12.645 1.00 10.33 103 LEU A N 1
ATOM 742 C CA . LEU A 1 103 ? 32.495 -8.684 -12.399 1.00 10.42 103 LEU A CA 1
ATOM 743 C C . LEU A 1 103 ? 33.076 -7.933 -13.587 1.00 10.95 103 LEU A C 1
ATOM 744 O O . LEU A 1 103 ? 33.778 -6.930 -13.414 1.00 11.56 103 LEU A O 1
ATOM 749 N N . GLN A 1 104 ? 32.768 -8.388 -14.802 1.00 10.76 104 GLN A N 1
ATOM 750 C CA . GLN A 1 104 ? 33.242 -7.697 -15.995 1.00 10.39 104 GLN A CA 1
ATOM 751 C C . GLN A 1 104 ? 32.595 -6.322 -16.132 1.00 10.44 104 GLN A C 1
ATOM 752 O O . GLN A 1 104 ? 33.255 -5.353 -16.531 1.00 10.77 104 GLN A O 1
ATOM 758 N N . ARG A 1 105 ? 31.304 -6.215 -15.805 1.00 10.66 105 ARG A N 1
ATOM 759 C CA . ARG A 1 105 ? 30.617 -4.931 -15.886 1.00 10.51 105 ARG A CA 1
ATOM 760 C C . ARG A 1 105 ? 31.276 -3.894 -14.982 1.00 10.32 105 ARG A C 1
ATOM 761 O O . ARG A 1 105 ? 31.505 -2.750 -15.392 1.00 11.19 105 ARG A O 1
ATOM 769 N N . VAL A 1 106 ? 31.588 -4.276 -13.742 1.00 9.98 106 VAL A N 1
ATOM 770 C CA . VAL A 1 106 ? 32.185 -3.329 -12.798 1.00 9.63 106 VAL A CA 1
ATOM 771 C C . VAL A 1 106 ? 33.540 -2.836 -13.299 1.00 10.46 106 VAL A C 1
ATOM 772 O O . VAL A 1 106 ? 33.829 -1.631 -13.287 1.00 10.66 106 VAL A O 1
ATOM 776 N N . VAL A 1 107 ? 34.399 -3.760 -13.739 1.00 10.55 107 VAL A N 1
ATOM 777 C CA . VAL A 1 107 ? 35.742 -3.342 -14.138 1.00 9.24 107 VAL A CA 1
ATOM 778 C C . VAL A 1 107 ? 35.708 -2.552 -15.440 1.00 10.69 107 VAL A C 1
ATOM 779 O O . VAL A 1 107 ? 36.504 -1.620 -15.627 1.00 10.95 107 VAL A O 1
ATOM 783 N N . ASP A 1 108 ? 34.797 -2.899 -16.358 1.00 10.23 108 ASP A N 1
ATOM 784 C CA . ASP A 1 108 ? 34.660 -2.121 -17.584 1.00 11.07 108 ASP A CA 1
ATOM 785 C C . ASP A 1 108 ? 34.216 -0.700 -17.271 1.00 9.46 108 ASP A C 1
ATOM 786 O O . ASP A 1 108 ? 34.631 0.255 -17.940 1.00 11.70 108 ASP A O 1
ATOM 791 N N . GLN A 1 109 ? 33.338 -0.541 -16.280 1.00 10.40 109 GLN A N 1
ATOM 792 C CA . GLN A 1 109 ? 32.912 0.797 -15.885 1.00 9.69 109 GLN A CA 1
ATOM 793 C C . GLN A 1 109 ? 34.066 1.587 -15.278 1.00 10.59 109 GLN A C 1
ATOM 794 O O . GLN A 1 109 ? 34.222 2.781 -15.558 1.00 11.47 109 GLN A O 1
ATOM 800 N N . GLU A 1 110 ? 34.902 0.936 -14.465 1.00 9.92 110 GLU A N 1
ATOM 801 C CA . GLU A 1 110 ? 36.089 1.609 -13.947 1.00 10.00 110 GLU A CA 1
ATOM 802 C C . GLU A 1 110 ? 36.995 2.081 -15.079 1.00 11.25 110 GLU A C 1
ATOM 803 O O . GLU A 1 110 ? 37.542 3.187 -15.020 1.00 11.44 110 GLU A O 1
ATOM 809 N N . GLU A 1 111 ? 37.151 1.267 -16.130 1.00 11.46 111 GLU A N 1
ATOM 810 C CA . GLU A 1 111 ? 37.894 1.725 -17.299 1.00 11.27 111 GLU A CA 1
ATOM 811 C C . GLU A 1 111 ? 37.217 2.923 -17.952 1.00 11.01 111 GLU A C 1
ATOM 812 O O . GLU A 1 111 ? 37.884 3.901 -18.322 1.00 12.47 111 GLU A O 1
ATOM 818 N N . ALA A 1 112 ? 35.894 2.861 -18.120 1.00 10.42 112 ALA A N 1
ATOM 819 C CA . ALA A 1 112 ? 35.181 3.944 -18.788 1.00 12.26 112 ALA A CA 1
ATOM 820 C C . ALA A 1 112 ? 35.338 5.256 -18.032 1.00 12.93 112 ALA A C 1
ATOM 821 O O . ALA A 1 112 ? 35.313 6.329 -18.642 1.00 15.02 112 ALA A O 1
ATOM 823 N N . ASP A 1 113 ? 35.504 5.189 -16.715 1.00 11.09 113 ASP A N 1
ATOM 824 C CA . ASP A 1 113 ? 35.677 6.362 -15.874 1.00 12.99 113 ASP A CA 1
ATOM 825 C C . ASP A 1 113 ? 37.127 6.810 -15.776 1.00 12.42 113 ASP A C 1
ATOM 826 O O . ASP A 1 113 ? 37.412 7.774 -15.059 1.00 15.42 113 ASP A O 1
ATOM 831 N N . GLY A 1 114 ? 38.044 6.142 -16.473 1.00 12.21 114 GLY A N 1
ATOM 832 C CA . GLY A 1 114 ? 39.417 6.598 -16.519 1.00 14.19 114 GLY A CA 1
ATOM 833 C C . GLY A 1 114 ? 40.257 6.231 -15.322 1.00 15.39 114 GLY A C 1
ATOM 834 O O . GLY A 1 114 ? 41.218 6.943 -15.010 1.00 17.92 114 GLY A O 1
ATOM 835 N N . ARG A 1 115 ? 39.924 5.140 -14.629 1.00 12.87 115 ARG A N 1
ATOM 836 C CA . ARG A 1 115 ? 40.702 4.751 -13.459 1.00 12.64 115 ARG A CA 1
ATOM 837 C C . ARG A 1 115 ? 41.961 3.950 -13.784 1.00 13.74 115 ARG A C 1
ATOM 838 O O . ARG A 1 115 ? 42.789 3.753 -12.884 1.00 15.74 115 ARG A O 1
ATOM 846 N N . PHE A 1 116 ? 42.133 3.488 -15.023 1.00 12.48 116 PHE A N 1
ATOM 847 C CA . PHE A 1 116 ? 43.258 2.632 -15.387 1.00 13.09 116 PHE A CA 1
ATOM 848 C C . PHE A 1 116 ? 44.118 3.306 -16.441 1.00 14.45 116 PHE A C 1
ATOM 849 O O . PHE A 1 116 ? 43.618 3.714 -17.494 1.00 15.84 116 PHE A O 1
ATOM 857 N N . ALA A 1 117 ? 45.418 3.386 -16.172 1.00 17.28 117 ALA A N 1
ATOM 858 C CA . ALA A 1 117 ? 46.330 3.992 -17.129 1.00 17.43 117 ALA A CA 1
ATOM 859 C C . ALA A 1 117 ? 46.699 3.052 -18.265 1.00 17.01 117 ALA A C 1
ATOM 860 O O . ALA A 1 117 ? 47.115 3.525 -19.332 1.00 17.57 117 ALA A O 1
ATOM 862 N N . THR A 1 118 ? 46.584 1.745 -18.056 1.00 16.84 118 THR A N 1
ATOM 863 C CA . THR A 1 118 ? 47.094 0.756 -18.992 1.00 15.34 118 THR A CA 1
ATOM 864 C C . THR A 1 118 ? 46.219 -0.482 -18.915 1.00 16.06 118 THR A C 1
ATOM 865 O O . THR A 1 118 ? 45.518 -0.693 -17.916 1.00 15.74 118 THR A O 1
ATOM 869 N N . PRO A 1 119 ? 46.269 -1.345 -19.938 1.00 15.83 119 PRO A N 1
ATOM 870 C CA . PRO A 1 119 ? 45.629 -2.666 -19.811 1.00 16.85 119 PRO A CA 1
ATOM 871 C C . PRO A 1 119 ? 46.124 -3.459 -18.615 1.00 14.55 119 PRO A C 1
ATOM 872 O O . PRO A 1 119 ? 45.338 -4.173 -17.983 1.00 15.23 119 PRO A O 1
ATOM 876 N N . ASP A 1 120 ? 47.410 -3.352 -18.280 1.00 16.87 120 ASP A N 1
ATOM 877 C CA . ASP A 1 120 ? 47.929 -4.095 -17.138 1.00 18.69 120 ASP A CA 1
ATOM 878 C C . ASP A 1 120 ? 47.252 -3.658 -15.844 1.00 15.96 120 ASP A C 1
ATOM 879 O O . ASP A 1 120 ? 46.973 -4.489 -14.974 1.00 15.83 120 ASP A O 1
ATOM 884 N N . ALA A 1 121 ? 46.995 -2.356 -15.695 1.00 15.49 121 ALA A N 1
ATOM 885 C CA . ALA A 1 121 ? 46.314 -1.879 -14.496 1.00 15.03 121 ALA A CA 1
ATOM 886 C C . ALA A 1 121 ? 44.895 -2.423 -14.417 1.00 15.40 121 ALA A C 1
ATOM 887 O O . ALA A 1 121 ? 44.435 -2.825 -13.340 1.00 15.75 121 ALA A O 1
ATOM 889 N N . LYS A 1 122 ? 44.180 -2.445 -15.547 1.00 14.03 122 LYS A N 1
ATOM 890 C CA . LYS A 1 122 ? 42.836 -3.014 -15.533 1.00 13.61 122 LYS A CA 1
ATOM 891 C C . LYS A 1 122 ? 42.881 -4.495 -15.189 1.00 14.45 122 LYS A C 1
ATOM 892 O O . LYS A 1 122 ? 42.085 -4.974 -14.372 1.00 14.82 122 LYS A O 1
ATOM 898 N N . ALA A 1 123 ? 43.824 -5.230 -15.784 1.00 13.94 123 ALA A N 1
ATOM 899 C CA . ALA A 1 123 ? 43.933 -6.661 -15.516 1.00 15.30 123 ALA A CA 1
ATOM 900 C C . ALA A 1 123 ? 44.231 -6.933 -14.046 1.00 14.14 123 ALA A C 1
ATOM 901 O O . ALA A 1 123 ? 43.684 -7.875 -13.462 1.00 15.32 123 ALA A O 1
ATOM 903 N N . ALA A 1 124 ? 45.110 -6.133 -13.436 1.00 15.01 124 ALA A N 1
ATOM 904 C CA . ALA A 1 124 ? 45.417 -6.321 -12.020 1.00 16.10 124 ALA A CA 1
ATOM 905 C C . ALA A 1 124 ? 44.186 -6.080 -11.156 1.00 14.96 124 ALA A C 1
ATOM 906 O O . ALA A 1 124 ? 43.929 -6.818 -10.194 1.00 16.69 124 ALA A O 1
ATOM 908 N N . ASN A 1 125 ? 43.410 -5.049 -11.489 1.00 14.89 125 ASN A N 1
ATOM 909 C CA . ASN A 1 125 ? 42.180 -4.760 -10.756 1.00 14.18 125 ASN A CA 1
ATOM 910 C C . ASN A 1 125 ? 41.174 -5.896 -10.907 1.00 13.18 125 ASN A C 1
ATOM 911 O O . ASN A 1 125 ? 40.576 -6.352 -9.924 1.00 14.91 125 ASN A O 1
ATOM 916 N N . HIS A 1 126 ? 40.985 -6.375 -12.140 1.00 13.52 126 HIS A N 1
ATOM 917 C CA . HIS A 1 126 ? 40.066 -7.478 -12.408 1.00 14.78 126 HIS A CA 1
ATOM 918 C C . HIS A 1 126 ? 40.496 -8.742 -11.672 1.00 13.88 126 HIS A C 1
ATOM 919 O O . HIS A 1 126 ? 39.659 -9.457 -11.106 1.00 14.13 126 HIS A O 1
ATOM 926 N N . LYS A 1 127 ? 41.797 -9.037 -11.675 1.00 15.02 127 LYS A N 1
ATOM 927 C CA . LYS A 1 127 ? 42.303 -10.229 -11.003 1.00 17.84 127 LYS A CA 1
ATOM 928 C C . LYS A 1 127 ? 42.098 -10.142 -9.495 1.00 17.67 127 LYS A C 1
ATOM 929 O O . LYS A 1 127 ? 41.710 -11.130 -8.856 1.00 18.16 127 LYS A O 1
ATOM 935 N N . GLY A 1 128 ? 42.350 -8.969 -8.914 1.00 17.83 128 GLY A N 1
ATOM 936 C CA . GLY A 1 128 ? 42.157 -8.806 -7.482 1.00 17.10 128 GLY A CA 1
ATOM 937 C C . GLY A 1 128 ? 40.706 -8.944 -7.067 1.00 15.89 128 GLY A C 1
ATOM 938 O O . GLY A 1 128 ? 40.395 -9.609 -6.076 1.00 17.63 128 GLY A O 1
ATOM 939 N N . ARG A 1 129 ? 39.794 -8.329 -7.825 1.00 14.27 129 ARG A N 1
ATOM 940 C CA . ARG A 1 129 ? 38.375 -8.466 -7.515 1.00 13.07 129 ARG A CA 1
ATOM 941 C C . ARG A 1 129 ? 37.918 -9.905 -7.689 1.00 14.29 129 ARG A C 1
ATOM 942 O O . ARG A 1 129 ? 37.175 -10.433 -6.855 1.00 14.89 129 ARG A O 1
ATOM 950 N N . THR A 1 130 ? 38.355 -10.553 -8.770 1.00 14.47 130 THR A N 1
ATOM 951 C CA . THR A 1 130 ? 37.963 -11.936 -9.014 1.00 14.90 130 THR A CA 1
ATOM 952 C C . THR A 1 130 ? 38.488 -12.860 -7.919 1.00 16.71 130 THR A C 1
ATOM 953 O O . THR A 1 130 ? 37.816 -13.834 -7.554 1.00 15.87 130 THR A O 1
ATOM 957 N N . PHE A 1 131 ? 39.671 -12.562 -7.368 1.00 17.53 131 PHE A N 1
ATOM 958 C CA . PHE A 1 131 ? 40.189 -13.333 -6.243 1.00 20.98 131 PHE A CA 1
ATOM 959 C C . PHE A 1 131 ? 39.223 -13.308 -5.065 1.00 18.78 131 PHE A C 1
ATOM 960 O O . PHE A 1 131 ? 38.889 -14.355 -4.496 1.00 20.25 131 PHE A O 1
ATOM 968 N N . PHE A 1 132 ? 38.770 -12.131 -4.655 1.00 20.24 132 PHE A N 1
ATOM 969 C CA . PHE A 1 132 ? 37.819 -12.013 -3.527 1.00 20.27 132 PHE A CA 1
ATOM 970 C C . PHE A 1 132 ? 36.477 -12.650 -3.885 1.00 18.25 132 PHE A C 1
ATOM 971 O O . PHE A 1 132 ? 35.894 -13.339 -3.055 1.00 19.31 132 PHE A O 1
ATOM 979 N N . ALA A 1 133 ? 35.999 -12.390 -5.097 1.00 14.66 133 ALA A N 1
ATOM 980 C CA . ALA A 1 133 ? 34.721 -12.967 -5.491 1.00 13.31 133 ALA A CA 1
ATOM 981 C C . ALA A 1 133 ? 34.782 -14.485 -5.483 1.00 12.26 133 ALA A C 1
ATOM 982 O O . ALA A 1 133 ? 33.853 -15.145 -5.004 1.00 13.87 133 ALA A O 1
ATOM 984 N N . ASP A 1 134 ? 35.881 -15.056 -5.993 1.00 13.20 134 ASP A N 1
ATOM 985 C CA . ASP A 1 134 ? 36.032 -16.509 -6.007 1.00 14.36 134 ASP A CA 1
ATOM 986 C C . ASP A 1 134 ? 36.110 -17.074 -4.598 1.00 15.21 134 ASP A C 1
ATOM 987 O O . ASP A 1 134 ? 35.581 -18.156 -4.327 1.00 15.50 134 ASP A O 1
ATOM 992 N N . MET A 1 135 ? 36.774 -16.367 -3.686 1.00 15.30 135 MET A N 1
ATOM 993 C CA A MET A 1 135 ? 36.819 -16.832 -2.303 0.68 17.07 135 MET A CA 1
ATOM 994 C CA B MET A 1 135 ? 36.820 -16.843 -2.311 0.32 17.23 135 MET A CA 1
ATOM 995 C C . MET A 1 135 ? 35.412 -17.006 -1.748 1.00 16.91 135 MET A C 1
ATOM 996 O O . MET A 1 135 ? 35.139 -17.956 -1.005 1.00 17.72 135 MET A O 1
ATOM 1005 N N . HIS A 1 136 ? 34.499 -16.109 -2.122 1.00 13.91 136 HIS A N 1
ATOM 1006 C CA . HIS A 1 136 ? 33.120 -16.185 -1.651 1.00 14.18 136 HIS A CA 1
ATOM 1007 C C . HIS A 1 136 ? 32.278 -17.161 -2.469 1.00 15.42 136 HIS A C 1
ATOM 1008 O O . HIS A 1 136 ? 31.580 -18.005 -1.900 1.00 15.81 136 HIS A O 1
ATOM 1015 N N . ARG A 1 137 ? 32.332 -17.079 -3.799 1.00 13.97 137 ARG A N 1
ATOM 1016 C CA . ARG A 1 137 ? 31.417 -17.880 -4.603 1.00 12.96 137 ARG A CA 1
ATOM 1017 C C . ARG A 1 137 ? 31.909 -19.298 -4.865 1.00 15.04 137 ARG A C 1
ATOM 1018 O O . ARG A 1 137 ? 31.090 -20.177 -5.158 1.00 15.78 137 ARG A O 1
ATOM 1026 N N . LYS A 1 138 ? 33.211 -19.548 -4.768 1.00 14.54 138 LYS A N 1
ATOM 1027 C CA . LYS A 1 138 ? 33.756 -20.879 -4.992 1.00 15.74 138 LYS A CA 1
ATOM 1028 C C . LYS A 1 138 ? 34.173 -21.573 -3.705 1.00 18.41 138 LYS A C 1
ATOM 1029 O O . LYS A 1 138 ? 33.795 -22.725 -3.476 1.00 21.27 138 LYS A O 1
ATOM 1035 N N . GLU A 1 139 ? 34.939 -20.896 -2.849 1.00 18.21 139 GLU A N 1
ATOM 1036 C CA A GLU A 1 139 ? 35.479 -21.546 -1.660 0.53 19.87 139 GLU A CA 1
ATOM 1037 C CA B GLU A 1 139 ? 35.483 -21.538 -1.656 0.47 19.71 139 GLU A CA 1
ATOM 1038 C C . GLU A 1 139 ? 34.459 -21.575 -0.522 1.00 18.15 139 GLU A C 1
ATOM 1039 O O . GLU A 1 139 ? 34.057 -22.649 -0.061 1.00 20.40 139 GLU A O 1
ATOM 1050 N N . LEU A 1 140 ? 34.028 -20.402 -0.060 1.00 17.29 140 LEU A N 1
ATOM 1051 C CA . LEU A 1 140 ? 33.135 -20.323 1.091 1.00 17.16 140 LEU A CA 1
ATOM 1052 C C . LEU A 1 140 ? 31.678 -20.579 0.746 1.00 16.98 140 LEU A C 1
ATOM 1053 O O . LEU A 1 140 ? 30.894 -20.892 1.648 1.00 18.20 140 LEU A O 1
ATOM 1058 N N . LYS A 1 141 ? 31.291 -20.433 -0.522 1.00 15.98 141 LYS A N 1
ATOM 1059 C CA . LYS A 1 141 ? 29.890 -20.553 -0.929 1.00 16.22 141 LYS A CA 1
ATOM 1060 C C . LYS A 1 141 ? 29.006 -19.600 -0.127 1.00 16.24 141 LYS A C 1
ATOM 1061 O O . LYS A 1 141 ? 27.930 -19.966 0.345 1.00 17.64 141 LYS A O 1
ATOM 1067 N N . ASP A 1 142 ? 29.479 -18.359 0.048 1.00 13.94 142 ASP A N 1
ATOM 1068 C CA . ASP A 1 142 ? 28.730 -17.363 0.803 1.00 13.57 142 ASP A CA 1
ATOM 1069 C C . ASP A 1 142 ? 28.635 -16.034 0.063 1.00 13.05 142 ASP A C 1
ATOM 1070 O O . ASP A 1 142 ? 28.453 -14.990 0.700 1.00 13.01 142 ASP A O 1
ATOM 1075 N N . ASP A 1 143 ? 28.758 -16.044 -1.267 1.00 13.02 143 ASP A N 1
ATOM 1076 C CA . ASP A 1 143 ? 28.685 -14.782 -1.997 1.00 12.17 143 ASP A CA 1
ATOM 1077 C C . ASP A 1 143 ? 27.351 -14.077 -1.781 1.00 12.31 143 ASP A C 1
ATOM 1078 O O . ASP A 1 143 ? 27.309 -12.845 -1.736 1.00 11.37 143 ASP A O 1
ATOM 1083 N N . ASP A 1 144 ? 26.267 -14.829 -1.577 1.00 11.87 144 ASP A N 1
ATOM 1084 C CA . ASP A 1 144 ? 24.987 -14.190 -1.282 1.00 12.57 144 ASP A CA 1
ATOM 1085 C C . ASP A 1 144 ? 25.058 -13.365 -0.000 1.00 11.63 144 ASP A C 1
ATOM 1086 O O . ASP A 1 144 ? 24.598 -12.219 0.038 1.00 11.78 144 ASP A O 1
ATOM 1091 N N . GLN A 1 145 ? 25.655 -13.932 1.055 1.00 11.90 145 GLN A N 1
ATOM 1092 C CA . GLN A 1 145 ? 25.827 -13.202 2.308 1.00 13.14 145 GLN A CA 1
ATOM 1093 C C . GLN A 1 145 ? 26.790 -12.037 2.146 1.00 11.00 145 GLN A C 1
ATOM 1094 O O . GLN A 1 145 ? 26.571 -10.955 2.707 1.00 11.79 145 GLN A O 1
ATOM 1100 N N . TRP A 1 146 ? 27.885 -12.255 1.417 1.00 11.49 146 TRP A N 1
ATOM 1101 C CA . TRP A 1 146 ? 28.864 -11.197 1.195 1.00 10.43 146 TRP A CA 1
ATOM 1102 C C . TRP A 1 146 ? 28.220 -9.994 0.518 1.00 9.77 146 TRP A C 1
ATOM 1103 O O . TRP A 1 146 ? 28.435 -8.843 0.928 1.00 9.88 146 TRP A O 1
ATOM 1114 N N . MET A 1 147 ? 27.397 -10.243 -0.504 1.00 9.87 147 MET A N 1
ATOM 1115 C CA . MET A 1 147 ? 26.752 -9.145 -1.220 1.00 9.30 147 MET A CA 1
ATOM 1116 C C . MET A 1 147 ? 25.687 -8.467 -0.362 1.00 8.93 147 MET A C 1
ATOM 1117 O O . MET A 1 147 ? 25.562 -7.236 -0.377 1.00 9.84 147 MET A O 1
ATOM 1122 N N . ALA A 1 148 ? 24.920 -9.252 0.403 1.00 9.10 148 ALA A N 1
ATOM 1123 C CA . ALA A 1 148 ? 23.920 -8.663 1.287 1.00 9.56 148 ALA A CA 1
ATOM 1124 C C . ALA A 1 148 ? 24.570 -7.724 2.299 1.00 9.00 148 ALA A C 1
ATOM 1125 O O . ALA A 1 148 ? 24.006 -6.674 2.638 1.00 9.36 148 ALA A O 1
ATOM 1127 N N . LYS A 1 149 ? 25.760 -8.088 2.796 1.00 8.55 149 LYS A N 1
ATOM 1128 C CA . LYS A 1 149 ? 26.493 -7.208 3.701 1.00 9.24 149 LYS A CA 1
ATOM 1129 C C . LYS A 1 149 ? 26.817 -5.871 3.040 1.00 8.75 149 LYS A C 1
ATOM 1130 O O . LYS A 1 149 ? 26.699 -4.818 3.677 1.00 9.11 149 LYS A O 1
ATOM 1136 N N . GLN A 1 150 ? 27.229 -5.884 1.764 1.00 8.76 150 GLN A N 1
ATOM 1137 C CA . GLN A 1 150 ? 27.518 -4.618 1.089 1.00 8.46 150 GLN A CA 1
ATOM 1138 C C . GLN A 1 150 ? 26.263 -3.769 0.968 1.00 8.46 150 GLN A C 1
ATOM 1139 O O . GLN A 1 150 ? 26.326 -2.538 1.059 1.00 9.67 150 GLN A O 1
ATOM 1145 N N . VAL A 1 151 ? 25.109 -4.409 0.760 1.00 8.62 151 VAL A N 1
ATOM 1146 C CA . VAL A 1 151 ? 23.856 -3.665 0.704 1.00 9.86 151 VAL A CA 1
ATOM 1147 C C . VAL A 1 151 ? 23.565 -2.992 2.040 1.00 8.80 151 VAL A C 1
ATOM 1148 O O . VAL A 1 151 ? 23.125 -1.842 2.079 1.00 9.11 151 VAL A O 1
ATOM 1152 N N . TYR A 1 152 ? 23.808 -3.693 3.153 1.00 9.05 152 TYR A N 1
ATOM 1153 C CA . TYR A 1 152 ? 23.593 -3.079 4.461 1.00 9.16 152 TYR A CA 1
ATOM 1154 C C . TYR A 1 152 ? 24.550 -1.921 4.698 1.00 8.93 152 TYR A C 1
ATOM 1155 O O . TYR A 1 152 ? 24.180 -0.922 5.328 1.00 9.53 152 TYR A O 1
ATOM 1164 N N . LEU A 1 153 ? 25.782 -2.032 4.204 1.00 8.78 153 LEU A N 1
ATOM 1165 C CA . LEU A 1 153 ? 26.692 -0.895 4.286 1.00 8.60 153 LEU A CA 1
ATOM 1166 C C . LEU A 1 153 ? 26.097 0.302 3.557 1.00 8.62 153 LEU A C 1
ATOM 1167 O O . LEU A 1 153 ? 26.105 1.424 4.080 1.00 8.91 153 LEU A O 1
ATOM 1172 N N . ASN A 1 154 ? 25.528 0.063 2.373 1.00 8.46 154 ASN A N 1
ATOM 1173 C CA . ASN A 1 154 ? 24.857 1.122 1.631 1.00 9.24 154 ASN A CA 1
ATOM 1174 C C . ASN A 1 154 ? 23.711 1.714 2.453 1.00 8.78 154 ASN A C 1
ATOM 1175 O O . ASN A 1 154 ? 23.585 2.939 2.557 1.00 9.08 154 ASN A O 1
ATOM 1180 N N . VAL A 1 155 ? 22.891 0.862 3.086 1.00 9.20 155 VAL A N 1
ATOM 1181 C CA . VAL A 1 155 ? 21.804 1.369 3.930 1.00 8.74 155 VAL A CA 1
ATOM 1182 C C . VAL A 1 155 ? 22.343 2.306 5.007 1.00 8.50 155 VAL A C 1
ATOM 1183 O O . VAL A 1 155 ? 21.777 3.373 5.263 1.00 9.24 155 VAL A O 1
ATOM 1187 N N . GLY A 1 156 ? 23.422 1.905 5.687 1.00 8.73 156 GLY A N 1
ATOM 1188 C CA . GLY A 1 156 ? 23.972 2.750 6.741 1.00 9.42 156 GLY A CA 1
ATOM 1189 C C . GLY A 1 156 ? 24.455 4.089 6.215 1.00 8.77 156 GLY A C 1
ATOM 1190 O O . GLY A 1 156 ? 24.217 5.135 6.830 1.00 9.53 156 GLY A O 1
ATOM 1191 N N . ASN A 1 157 ? 25.149 4.074 5.073 1.00 8.47 157 ASN A N 1
ATOM 1192 C CA . ASN A 1 157 ? 25.538 5.315 4.407 1.00 8.82 157 ASN A CA 1
ATOM 1193 C C . ASN A 1 157 ? 24.305 6.159 4.095 1.00 9.27 157 ASN A C 1
ATOM 1194 O O . ASN A 1 157 ? 24.271 7.366 4.366 1.00 9.95 157 ASN A O 1
ATOM 1199 N N . PHE A 1 158 ? 23.263 5.516 3.565 1.00 9.42 158 PHE A N 1
ATOM 1200 C CA . PHE A 1 158 ? 22.064 6.215 3.115 1.00 9.40 158 PHE A CA 1
ATOM 1201 C C . PHE A 1 158 ? 21.334 6.885 4.274 1.00 9.12 158 PHE A C 1
ATOM 1202 O O . PHE A 1 158 ? 20.895 8.038 4.164 1.00 9.75 158 PHE A O 1
ATOM 1210 N N . LEU A 1 159 ? 21.160 6.163 5.387 1.00 9.02 159 LEU A N 1
ATOM 1211 C CA . LEU A 1 159 ? 20.412 6.727 6.512 1.00 10.06 159 LEU A CA 1
ATOM 1212 C C . LEU A 1 159 ? 21.088 7.980 7.051 1.00 9.69 159 LEU A C 1
ATOM 1213 O O . LEU A 1 159 ? 20.414 8.962 7.390 1.00 10.51 159 LEU A O 1
ATOM 1218 N N . LEU A 1 160 ? 22.417 7.961 7.156 1.00 9.15 160 LEU A N 1
ATOM 1219 C CA . LEU A 1 160 ? 23.100 9.156 7.638 1.00 9.68 160 LEU A CA 1
ATOM 1220 C C . LEU A 1 160 ? 23.061 10.255 6.588 1.00 9.64 160 LEU A C 1
ATOM 1221 O O . LEU A 1 160 ? 22.893 11.434 6.917 1.00 10.97 160 LEU A O 1
ATOM 1226 N N . GLY A 1 161 ? 23.189 9.881 5.311 1.00 10.51 161 GLY A N 1
ATOM 1227 C CA . GLY A 1 161 ? 23.176 10.879 4.254 1.00 9.94 161 GLY A CA 1
ATOM 1228 C C . GLY A 1 161 ? 21.858 11.622 4.154 1.00 10.93 161 GLY A C 1
ATOM 1229 O O . GLY A 1 161 ? 21.834 12.852 4.062 1.00 11.16 161 GLY A O 1
ATOM 1230 N N . VAL A 1 162 ? 20.738 10.890 4.168 1.00 10.73 162 VAL A N 1
ATOM 1231 C CA . VAL A 1 162 ? 19.454 11.586 4.092 1.00 11.28 162 VAL A CA 1
ATOM 1232 C C . VAL A 1 162 ? 19.216 12.427 5.338 1.00 11.36 162 VAL A C 1
ATOM 1233 O O . VAL A 1 162 ? 18.628 13.511 5.256 1.00 10.95 162 VAL A O 1
ATOM 1237 N N . ALA A 1 163 ? 19.676 11.958 6.504 1.00 11.04 163 ALA A N 1
ATOM 1238 C CA . ALA A 1 163 ? 19.585 12.780 7.707 1.00 10.69 163 ALA A CA 1
ATOM 1239 C C . ALA A 1 163 ? 20.352 14.082 7.540 1.00 11.24 163 ALA A C 1
ATOM 1240 O O . ALA A 1 163 ? 19.865 15.150 7.928 1.00 12.29 163 ALA A O 1
ATOM 1242 N N . ALA A 1 164 ? 21.557 14.016 6.966 1.00 10.90 164 ALA A N 1
ATOM 1243 C CA . ALA A 1 164 ? 22.336 15.230 6.735 1.00 10.91 164 ALA A CA 1
ATOM 1244 C C . ALA A 1 164 ? 21.666 16.165 5.735 1.00 12.06 164 ALA A C 1
ATOM 1245 O O . ALA A 1 164 ? 21.908 17.376 5.778 1.00 14.97 164 ALA A O 1
ATOM 1247 N N . MET A 1 165 ? 20.816 15.639 4.856 1.00 12.14 165 MET A N 1
ATOM 1248 C CA . MET A 1 165 ? 20.021 16.466 3.957 1.00 12.79 165 MET A CA 1
ATOM 1249 C C . MET A 1 165 ? 18.838 17.122 4.652 1.00 14.62 165 MET A C 1
ATOM 1250 O O . MET A 1 165 ? 18.151 17.941 4.030 1.00 17.75 165 MET A O 1
ATOM 1255 N N . GLY A 1 166 ? 18.566 16.774 5.908 1.00 12.52 166 GLY A N 1
ATOM 1256 C CA . GLY A 1 166 ? 17.392 17.279 6.586 1.00 13.87 166 GLY A CA 1
ATOM 1257 C C . GLY A 1 166 ? 16.145 16.461 6.355 1.00 16.00 166 GLY A C 1
ATOM 1258 O O . GLY A 1 166 ? 15.039 16.959 6.602 1.00 17.98 166 GLY A O 1
ATOM 1259 N N . LEU A 1 167 ? 16.286 15.226 5.887 1.00 13.84 167 LEU A N 1
ATOM 1260 C CA . LEU A 1 167 ? 15.157 14.351 5.625 1.00 12.87 167 LEU A CA 1
ATOM 1261 C C . LEU A 1 167 ? 15.029 13.305 6.723 1.00 12.61 167 LEU A C 1
ATOM 1262 O O . LEU A 1 167 ? 16.021 12.853 7.302 1.00 14.50 167 LEU A O 1
ATOM 1267 N N . ASP A 1 168 ? 13.789 12.921 7.000 1.00 11.97 168 ASP A N 1
ATOM 1268 C CA . ASP A 1 168 ? 13.514 11.821 7.907 1.00 11.92 168 ASP A CA 1
ATOM 1269 C C . ASP A 1 168 ? 13.473 10.504 7.141 1.00 11.51 168 ASP A C 1
ATOM 1270 O O . ASP A 1 168 ? 13.156 10.457 5.947 1.00 12.89 168 ASP A O 1
ATOM 1275 N N . ALA A 1 169 ? 13.793 9.423 7.846 1.00 10.94 169 ALA A N 1
ATOM 1276 C CA . ALA A 1 169 ? 13.777 8.097 7.244 1.00 10.91 169 ALA A CA 1
ATOM 1277 C C . ALA A 1 169 ? 13.606 7.072 8.353 1.00 11.76 169 ALA A C 1
ATOM 1278 O O . ALA A 1 169 ? 13.722 7.382 9.542 1.00 12.81 169 ALA A O 1
ATOM 1280 N N . VAL A 1 170 ? 13.338 5.839 7.948 1.00 12.72 170 VAL A N 1
ATOM 1281 C CA . VAL A 1 170 ? 13.331 4.720 8.880 1.00 12.87 170 VAL A CA 1
ATOM 1282 C C . VAL A 1 170 ? 13.759 3.470 8.127 1.00 12.30 170 VAL A C 1
ATOM 1283 O O . VAL A 1 170 ? 13.230 3.183 7.049 1.00 12.37 170 VAL A O 1
ATOM 1287 N N . PRO A 1 171 ? 14.724 2.719 8.633 1.00 13.83 171 PRO A N 1
ATOM 1288 C CA . PRO A 1 171 ? 15.036 1.422 8.025 1.00 11.52 171 PRO A CA 1
ATOM 1289 C C . PRO A 1 171 ? 14.011 0.399 8.484 1.00 12.09 171 PRO A C 1
ATOM 1290 O O . PRO A 1 171 ? 13.625 0.374 9.653 1.00 18.20 171 PRO A O 1
ATOM 1294 N N . ILE A 1 172 ? 13.536 -0.418 7.545 1.00 9.69 172 ILE A N 1
ATOM 1295 C CA . ILE A 1 172 ? 12.474 -1.387 7.820 1.00 10.54 172 ILE A CA 1
ATOM 1296 C C . ILE A 1 172 ? 12.916 -2.783 7.398 1.00 10.95 172 ILE A C 1
ATOM 1297 O O . ILE A 1 172 ? 13.155 -3.035 6.209 1.00 10.42 172 ILE A O 1
ATOM 1302 N N . GLU A 1 173 ? 13.008 -3.689 8.370 1.00 9.67 173 GLU A N 1
ATOM 1303 C CA . GLU A 1 173 ? 13.098 -5.116 8.106 1.00 10.26 173 GLU A CA 1
ATOM 1304 C C . GLU A 1 173 ? 11.777 -5.823 8.365 1.00 12.15 173 GLU A C 1
ATOM 1305 O O . GLU A 1 173 ? 11.640 -7.001 8.015 1.00 12.82 173 GLU A O 1
ATOM 1311 N N . GLY A 1 174 ? 10.802 -5.127 8.948 1.00 12.17 174 GLY A N 1
ATOM 1312 C CA . GLY A 1 174 ? 9.528 -5.733 9.279 1.00 13.26 174 GLY A CA 1
ATOM 1313 C C . GLY A 1 174 ? 8.576 -5.704 8.107 1.00 13.42 174 GLY A C 1
ATOM 1314 O O . GLY A 1 174 ? 7.561 -5.005 8.128 1.00 14.12 174 GLY A O 1
ATOM 1315 N N . VAL A 1 175 ? 8.927 -6.435 7.055 1.00 13.88 175 VAL A N 1
ATOM 1316 C CA . VAL A 1 175 ? 8.020 -6.743 5.959 1.00 14.83 175 VAL A CA 1
ATOM 1317 C C . VAL A 1 175 ? 8.330 -8.164 5.508 1.00 13.28 175 VAL A C 1
ATOM 1318 O O . VAL A 1 175 ? 9.350 -8.750 5.882 1.00 15.37 175 VAL A O 1
ATOM 1322 N N . ASP A 1 176 ? 7.429 -8.724 4.708 1.00 12.62 176 ASP A N 1
ATOM 1323 C CA . ASP A 1 176 ? 7.620 -10.054 4.137 1.00 13.56 176 ASP A CA 1
ATOM 1324 C C . ASP A 1 176 ? 8.388 -9.882 2.835 1.00 12.87 176 ASP A C 1
ATOM 1325 O O . ASP A 1 176 ? 7.815 -9.506 1.810 1.00 12.96 176 ASP A O 1
ATOM 1330 N N . PHE A 1 177 ? 9.692 -10.164 2.868 1.00 12.94 177 PHE A N 1
ATOM 1331 C CA . PHE A 1 177 ? 10.516 -9.955 1.684 1.00 12.97 177 PHE A CA 1
ATOM 1332 C C . PHE A 1 177 ? 10.260 -10.990 0.600 1.00 13.59 177 PHE A C 1
ATOM 1333 O O . PHE A 1 177 ? 10.584 -10.739 -0.564 1.00 15.03 177 PHE A O 1
ATOM 1341 N N . ALA A 1 178 ? 9.675 -12.136 0.943 1.00 15.03 178 ALA A N 1
ATOM 1342 C CA . ALA A 1 178 ? 9.273 -13.070 -0.100 1.00 14.82 178 ALA A CA 1
ATOM 1343 C C . ALA A 1 178 ? 8.148 -12.486 -0.944 1.00 15.14 178 ALA A C 1
ATOM 1344 O O . ALA A 1 178 ? 8.152 -12.618 -2.175 1.00 16.20 178 ALA A O 1
ATOM 1346 N N . ILE A 1 179 ? 7.182 -11.828 -0.299 1.00 15.29 179 ILE A N 1
ATOM 1347 C CA . ILE A 1 179 ? 6.125 -11.132 -1.027 1.00 15.04 179 ILE A CA 1
ATOM 1348 C C . ILE A 1 179 ? 6.717 -10.011 -1.868 1.00 13.85 179 ILE A C 1
ATOM 1349 O O . ILE A 1 179 ? 6.354 -9.827 -3.037 1.00 14.79 179 ILE A O 1
ATOM 1354 N N . LEU A 1 180 ? 7.652 -9.254 -1.293 1.00 13.75 180 LEU A N 1
ATOM 1355 C CA . LEU A 1 180 ? 8.257 -8.150 -2.024 1.00 13.83 180 LEU A CA 1
ATOM 1356 C C . LEU A 1 180 ? 9.009 -8.658 -3.249 1.00 13.21 180 LEU A C 1
ATOM 1357 O O . LEU A 1 180 ? 8.889 -8.089 -4.342 1.00 14.66 180 LEU A O 1
ATOM 1362 N N . ASP A 1 181 ? 9.762 -9.753 -3.093 1.00 13.76 181 ASP A N 1
ATOM 1363 C CA . ASP A 1 181 ? 10.470 -10.342 -4.226 1.00 13.84 181 ASP A CA 1
ATOM 1364 C C . ASP A 1 181 ? 9.498 -10.768 -5.316 1.00 14.78 181 ASP A C 1
ATOM 1365 O O . ASP A 1 181 ? 9.760 -10.563 -6.509 1.00 15.56 181 ASP A O 1
ATOM 1370 N N . GLU A 1 182 ? 8.380 -11.385 -4.931 1.00 13.74 182 GLU A N 1
ATOM 1371 C CA A GLU A 1 182 ? 7.403 -11.803 -5.929 0.57 14.72 182 GLU A CA 1
ATOM 1372 C CA B GLU A 1 182 ? 7.399 -11.804 -5.926 0.43 15.17 182 GLU A CA 1
ATOM 1373 C C . GLU A 1 182 ? 6.779 -10.602 -6.631 1.00 15.74 182 GLU A C 1
ATOM 1374 O O . GLU A 1 182 ? 6.633 -10.603 -7.860 1.00 16.83 182 GLU A O 1
ATOM 1385 N N . GLU A 1 183 ? 6.428 -9.561 -5.866 1.00 14.42 183 GLU A N 1
ATOM 1386 C CA . GLU A 1 183 ? 5.740 -8.400 -6.426 1.00 15.01 183 GLU A CA 1
ATOM 1387 C C . GLU A 1 183 ? 6.577 -7.700 -7.491 1.00 13.99 183 GLU A C 1
ATOM 1388 O O . GLU A 1 183 ? 6.039 -7.181 -8.480 1.00 16.19 183 GLU A O 1
ATOM 1394 N N . PHE A 1 184 ? 7.892 -7.659 -7.301 1.00 13.42 184 PHE A N 1
ATOM 1395 C CA . PHE A 1 184 ? 8.785 -6.969 -8.219 1.00 13.68 184 PHE A CA 1
ATOM 1396 C C . PHE A 1 184 ? 9.601 -7.920 -9.085 1.00 14.31 184 PHE A C 1
ATOM 1397 O O . PHE A 1 184 ? 10.537 -7.473 -9.765 1.00 16.57 184 PHE A O 1
ATOM 1405 N N . ASP A 1 185 ? 9.265 -9.214 -9.089 1.00 15.16 185 ASP A N 1
ATOM 1406 C CA . ASP A 1 185 ? 9.882 -10.169 -10.006 1.00 15.82 185 ASP A CA 1
ATOM 1407 C C . ASP A 1 185 ? 11.401 -10.185 -9.832 1.00 14.41 185 ASP A C 1
ATOM 1408 O O . ASP A 1 185 ? 12.160 -10.256 -10.799 1.00 16.32 185 ASP A O 1
ATOM 1413 N N . LEU A 1 186 ? 11.854 -10.090 -8.579 1.00 14.62 186 LEU A N 1
ATOM 1414 C CA . LEU A 1 186 ? 13.272 -9.847 -8.335 1.00 13.67 186 LEU A CA 1
ATOM 1415 C C . LEU A 1 186 ? 14.118 -11.092 -8.576 1.00 14.25 186 LEU A C 1
ATOM 1416 O O . LEU A 1 186 ? 15.222 -10.997 -9.126 1.00 15.00 186 LEU A O 1
ATOM 1421 N N . LYS A 1 187 ? 13.630 -12.267 -8.169 1.00 14.82 187 LYS A N 1
ATOM 1422 C CA . LYS A 1 187 ? 14.437 -13.477 -8.303 1.00 17.04 187 LYS A CA 1
ATOM 1423 C C . LYS A 1 187 ? 14.797 -13.733 -9.762 1.00 17.73 187 LYS A C 1
ATOM 1424 O O . LYS A 1 187 ? 15.961 -13.992 -10.088 1.00 17.03 187 LYS A O 1
ATOM 1426 N N . ALA A 1 188 ? 13.812 -13.625 -10.664 1.00 17.35 188 ALA A N 1
ATOM 1427 C CA . ALA A 1 188 ? 14.081 -13.844 -12.083 1.00 18.10 188 ALA A CA 1
ATOM 1428 C C . ALA A 1 188 ? 15.108 -12.857 -12.622 1.00 19.04 188 ALA A C 1
ATOM 1429 O O . ALA A 1 188 ? 15.837 -13.174 -13.570 1.00 20.20 188 ALA A O 1
ATOM 1431 N N . GLN A 1 189 ? 15.188 -11.665 -12.030 1.00 17.35 189 GLN A N 1
ATOM 1432 C CA . GLN A 1 189 ? 16.136 -10.649 -12.459 1.00 14.79 189 GLN A CA 1
ATOM 1433 C C . GLN A 1 189 ? 17.482 -10.760 -11.757 1.00 15.54 189 GLN A C 1
ATOM 1434 O O . GLN A 1 189 ? 18.386 -9.979 -12.067 1.00 16.90 189 GLN A O 1
ATOM 1440 N N . GLY A 1 190 ? 17.637 -11.704 -10.830 1.00 14.36 190 GLY A N 1
ATOM 1441 C CA . GLY A 1 190 ? 18.901 -11.897 -10.147 1.00 14.92 190 GLY A CA 1
ATOM 1442 C C . GLY A 1 190 ? 19.079 -11.137 -8.850 1.00 11.76 190 GLY A C 1
ATOM 1443 O O . GLY A 1 190 ? 20.223 -10.951 -8.416 1.00 11.83 190 GLY A O 1
ATOM 1444 N N . TYR A 1 191 ? 17.996 -10.701 -8.206 1.00 12.48 191 TYR A N 1
ATOM 1445 C CA . TYR A 1 191 ? 18.083 -9.883 -7.004 1.00 11.90 191 TYR A CA 1
ATOM 1446 C C . TYR A 1 191 ? 17.149 -10.409 -5.922 1.00 12.65 191 TYR A C 1
ATOM 1447 O O . TYR A 1 191 ? 16.221 -11.176 -6.186 1.00 13.23 191 TYR A O 1
ATOM 1456 N N . THR A 1 192 ? 17.403 -9.964 -4.693 1.00 10.75 192 THR A N 1
ATOM 1457 C CA . THR A 1 192 ? 16.515 -10.245 -3.576 1.00 11.30 192 THR A CA 1
ATOM 1458 C C . THR A 1 192 ? 16.456 -9.019 -2.671 1.00 10.60 192 THR A C 1
ATOM 1459 O O . THR A 1 192 ? 17.478 -8.376 -2.419 1.00 10.86 192 THR A O 1
ATOM 1463 N N . SER A 1 193 ? 15.255 -8.689 -2.204 1.00 11.02 193 SER A N 1
ATOM 1464 C CA . SER A 1 193 ? 15.056 -7.503 -1.380 1.00 10.79 193 SER A CA 1
ATOM 1465 C C . SER A 1 193 ? 15.438 -7.772 0.074 1.00 10.20 193 SER A C 1
ATOM 1466 O O . SER A 1 193 ? 15.226 -8.873 0.597 1.00 11.75 193 SER A O 1
ATOM 1469 N N . LEU A 1 194 ? 16.027 -6.752 0.726 1.00 9.66 194 LEU A N 1
ATOM 1470 C CA . LEU A 1 194 ? 16.567 -6.904 2.081 1.00 9.95 194 LEU A CA 1
ATOM 1471 C C . LEU A 1 194 ? 16.079 -5.864 3.077 1.00 9.62 194 LEU A C 1
ATOM 1472 O O . LEU A 1 194 ? 15.846 -6.202 4.241 1.00 10.19 194 LEU A O 1
ATOM 1477 N N . VAL A 1 195 ? 15.979 -4.600 2.673 1.00 8.96 195 VAL A N 1
ATOM 1478 C CA . VAL A 1 195 ? 15.606 -3.503 3.569 1.00 8.93 195 VAL A CA 1
ATOM 1479 C C . VAL A 1 195 ? 14.726 -2.533 2.793 1.00 8.44 195 VAL A C 1
ATOM 1480 O O . VAL A 1 195 ? 14.970 -2.274 1.611 1.00 10.19 195 VAL A O 1
ATOM 1484 N N . VAL A 1 196 ? 13.712 -1.986 3.459 1.00 9.17 196 VAL A N 1
ATOM 1485 C CA . VAL A 1 196 ? 12.882 -0.918 2.906 1.00 9.66 196 VAL A CA 1
ATOM 1486 C C . VAL A 1 196 ? 13.163 0.348 3.706 1.00 10.50 196 VAL A C 1
ATOM 1487 O O . VAL A 1 196 ? 13.123 0.323 4.943 1.00 11.81 196 VAL A O 1
ATOM 1491 N N . VAL A 1 197 ? 13.447 1.452 3.025 1.00 9.27 197 VAL A N 1
ATOM 1492 C CA . VAL A 1 197 ? 13.689 2.723 3.701 1.00 10.03 197 VAL A CA 1
ATOM 1493 C C . VAL A 1 197 ? 12.758 3.790 3.139 1.00 10.11 197 VAL A C 1
ATOM 1494 O O . VAL A 1 197 ? 13.035 4.385 2.097 1.00 11.22 197 VAL A O 1
ATOM 1498 N N . PRO A 1 198 ? 11.656 4.086 3.830 1.00 9.01 198 PRO A N 1
ATOM 1499 C CA . PRO A 1 198 ? 10.856 5.264 3.480 1.00 10.43 198 PRO A CA 1
ATOM 1500 C C . PRO A 1 198 ? 11.574 6.542 3.891 1.00 10.05 198 PRO A C 1
ATOM 1501 O O . PRO A 1 198 ? 12.222 6.597 4.942 1.00 11.08 198 PRO A O 1
ATOM 1505 N N . VAL A 1 199 ? 11.451 7.573 3.049 1.00 10.92 199 VAL A N 1
ATOM 1506 C CA . VAL A 1 199 ? 12.143 8.844 3.229 1.00 11.91 199 VAL A CA 1
ATOM 1507 C C . VAL A 1 199 ? 11.140 9.973 3.031 1.00 10.40 199 VAL A C 1
ATOM 1508 O O . VAL A 1 199 ? 10.309 9.927 2.116 1.00 11.96 199 VAL A O 1
ATOM 1512 N N . GLY A 1 200 ? 11.221 10.993 3.881 1.00 10.24 200 GLY A N 1
ATOM 1513 C CA . GLY A 1 200 ? 10.329 12.126 3.762 1.00 11.45 200 GLY A CA 1
ATOM 1514 C C . GLY A 1 200 ? 10.490 13.067 4.929 1.00 12.03 200 GLY A C 1
ATOM 1515 O O . GLY A 1 200 ? 11.618 13.390 5.313 1.00 12.58 200 GLY A O 1
ATOM 1516 N N . HIS A 1 201 ? 9.372 13.495 5.513 1.00 12.03 201 HIS A N 1
ATOM 1517 C CA . HIS A 1 201 ? 9.364 14.367 6.680 1.00 13.57 201 HIS A CA 1
ATOM 1518 C C . HIS A 1 201 ? 8.367 13.813 7.681 1.00 13.34 201 HIS A C 1
ATOM 1519 O O . HIS A 1 201 ? 7.245 13.460 7.305 1.00 13.30 201 HIS A O 1
ATOM 1526 N N . HIS A 1 202 ? 8.772 13.734 8.945 1.00 12.78 202 HIS A N 1
ATOM 1527 C CA . HIS A 1 202 ? 7.891 13.183 9.965 1.00 13.89 202 HIS A CA 1
ATOM 1528 C C . HIS A 1 202 ? 6.681 14.078 10.211 1.00 16.45 202 HIS A C 1
ATOM 1529 O O . HIS A 1 202 ? 6.706 15.291 9.981 1.00 16.07 202 HIS A O 1
ATOM 1536 N N . SER A 1 203 ? 5.602 13.456 10.663 1.00 15.16 203 SER A N 1
ATOM 1537 C CA . SER A 1 203 ? 4.363 14.172 10.910 1.00 15.94 203 SER A CA 1
ATOM 1538 C C . SER A 1 203 ? 4.367 14.794 12.303 1.00 16.95 203 SER A C 1
ATOM 1539 O O . SER A 1 203 ? 5.186 14.461 13.167 1.00 16.06 203 SER A O 1
ATOM 1542 N N . ALA A 1 204 ? 3.407 15.698 12.518 1.00 18.48 204 ALA A N 1
ATOM 1543 C CA . ALA A 1 204 ? 3.249 16.335 13.821 1.00 22.23 204 ALA A CA 1
ATOM 1544 C C . ALA A 1 204 ? 2.949 15.317 14.914 1.00 20.51 204 ALA A C 1
ATOM 1545 O O . ALA A 1 204 ? 3.243 15.561 16.090 1.00 26.32 204 ALA A O 1
ATOM 1547 N N . GLU A 1 205 ? 2.364 14.175 14.554 1.00 18.95 205 GLU A N 1
ATOM 1548 C CA . GLU A 1 205 ? 2.015 13.162 15.540 1.00 19.49 205 GLU A CA 1
ATOM 1549 C C . GLU A 1 205 ? 3.205 12.322 15.997 1.00 15.47 205 GLU A C 1
ATOM 1550 O O . GLU A 1 205 ? 3.075 11.577 16.974 1.00 16.83 205 GLU A O 1
ATOM 1556 N N . ASP A 1 206 ? 4.354 12.409 15.331 1.00 14.21 206 ASP A N 1
ATOM 1557 C CA . ASP A 1 206 ? 5.456 11.480 15.595 1.00 13.90 206 ASP A CA 1
ATOM 1558 C C . ASP A 1 206 ? 6.319 12.015 16.729 1.00 13.78 206 ASP A C 1
ATOM 1559 O O . ASP A 1 206 ? 7.304 12.726 16.515 1.00 15.12 206 ASP A O 1
ATOM 1564 N N . PHE A 1 207 ? 5.982 11.620 17.951 1.00 14.01 207 PHE A N 1
ATOM 1565 C CA . PHE A 1 207 ? 6.750 12.055 19.107 1.00 14.71 207 PHE A CA 1
ATOM 1566 C C . PHE A 1 207 ? 8.035 11.259 19.301 1.00 15.13 207 PHE A C 1
ATOM 1567 O O . PHE A 1 207 ? 8.827 11.604 20.185 1.00 15.87 207 PHE A O 1
ATOM 1575 N N . ASN A 1 208 ? 8.286 10.221 18.493 1.00 14.73 208 ASN A N 1
ATOM 1576 C CA . ASN A 1 208 ? 9.598 9.573 18.548 1.00 12.96 208 ASN A CA 1
ATOM 1577 C C . ASN A 1 208 ? 10.709 10.540 18.161 1.00 12.79 208 ASN A C 1
ATOM 1578 O O . ASN A 1 208 ? 11.869 10.330 18.540 1.00 13.28 208 ASN A O 1
ATOM 1583 N N . ALA A 1 209 ? 10.375 11.619 17.453 1.00 13.01 209 ALA A N 1
ATOM 1584 C CA . ALA A 1 209 ? 11.389 12.593 17.068 1.00 12.86 209 ALA A CA 1
ATOM 1585 C C . ALA A 1 209 ? 12.038 13.245 18.281 1.00 13.23 209 ALA A C 1
ATOM 1586 O O . ALA A 1 209 ? 13.194 13.671 18.200 1.00 14.51 209 ALA A O 1
ATOM 1588 N N . THR A 1 210 ? 11.324 13.337 19.411 1.00 12.31 210 THR A N 1
ATOM 1589 C CA . THR A 1 210 ? 11.864 13.991 20.601 1.00 13.50 210 THR A CA 1
ATOM 1590 C C . THR A 1 210 ? 12.254 13.032 21.712 1.00 12.95 210 THR A C 1
ATOM 1591 O O . THR A 1 210 ? 12.843 13.477 22.704 1.00 14.99 210 THR A O 1
ATOM 1595 N N . LEU A 1 211 ? 11.937 11.751 21.587 1.00 13.31 211 LEU A N 1
ATOM 1596 C CA . LEU A 1 211 ? 12.265 10.803 22.643 1.00 14.46 211 LEU A CA 1
ATOM 1597 C C . LEU A 1 211 ? 13.780 10.645 22.754 1.00 12.62 211 LEU A C 1
ATOM 1598 O O . LEU A 1 211 ? 14.485 10.658 21.740 1.00 14.77 211 LEU A O 1
ATOM 1603 N N . PRO A 1 212 ? 14.314 10.495 23.965 1.00 12.68 212 PRO A N 1
ATOM 1604 C CA . PRO A 1 212 ? 15.770 10.377 24.111 1.00 13.23 212 PRO A CA 1
ATOM 1605 C C . PRO A 1 212 ? 16.321 9.189 23.335 1.00 12.16 212 PRO A C 1
ATOM 1606 O O . PRO A 1 212 ? 15.747 8.096 23.343 1.00 13.91 212 PRO A O 1
ATOM 1610 N N . LYS A 1 213 ? 17.462 9.400 22.670 1.00 12.34 213 LYS A N 1
ATOM 1611 C CA . LYS A 1 213 ? 18.114 8.320 21.938 1.00 11.43 213 LYS A CA 1
ATOM 1612 C C . LYS A 1 213 ? 18.836 7.402 22.919 1.00 11.13 213 LYS A C 1
ATOM 1613 O O . LYS A 1 213 ? 19.547 7.870 23.810 1.00 15.08 213 LYS A O 1
ATOM 1619 N N . SER A 1 214 ? 18.651 6.094 22.765 1.00 10.38 214 SER A N 1
ATOM 1620 C CA . SER A 1 214 ? 19.164 5.120 23.720 1.00 9.98 214 SER A CA 1
ATOM 1621 C C . SER A 1 214 ? 20.172 4.193 23.059 1.00 9.27 214 SER A C 1
ATOM 1622 O O . SER A 1 214 ? 19.851 3.519 22.071 1.00 10.76 214 SER A O 1
ATOM 1625 N N . ARG A 1 215 ? 21.364 4.107 23.648 1.00 9.90 215 ARG A N 1
ATOM 1626 C CA . ARG A 1 215 ? 22.366 3.146 23.218 1.00 10.12 215 ARG A CA 1
ATOM 1627 C C . ARG A 1 215 ? 23.073 2.584 24.442 1.00 10.63 215 ARG A C 1
ATOM 1628 O O . ARG A 1 215 ? 23.163 3.243 25.483 1.00 11.88 215 ARG A O 1
ATOM 1636 N N . LEU A 1 216 ? 23.586 1.364 24.299 1.00 10.17 216 LEU A N 1
ATOM 1637 C CA . LEU A 1 216 ? 24.425 0.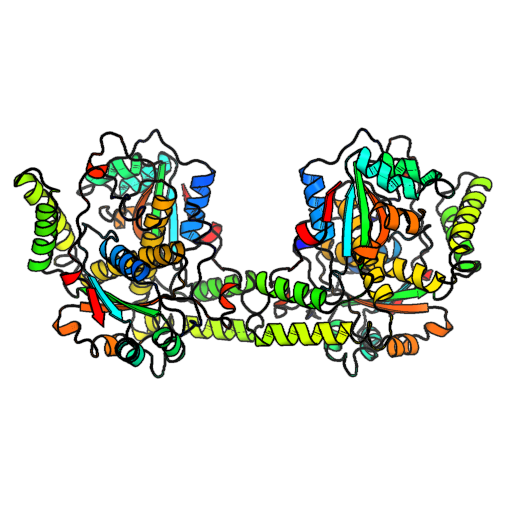780 25.335 1.00 10.66 216 LEU A CA 1
ATOM 1638 C C . LEU A 1 216 ? 25.644 1.674 25.578 1.00 11.55 216 LEU A C 1
ATOM 1639 O O . LEU A 1 216 ? 26.125 2.347 24.661 1.00 11.20 216 LEU A O 1
ATOM 1644 N N . PRO A 1 217 ? 26.159 1.708 26.807 1.00 11.47 217 PRO A N 1
ATOM 1645 C CA . PRO A 1 217 ? 27.349 2.523 27.082 1.00 11.96 217 PRO A CA 1
ATOM 1646 C C . PRO A 1 217 ? 28.577 1.989 26.357 1.00 10.65 217 PRO A C 1
ATOM 1647 O O . PRO A 1 217 ? 28.706 0.790 26.090 1.00 11.38 217 PRO A O 1
ATOM 1651 N N . GLN A 1 218 ? 29.485 2.914 26.027 1.00 11.82 218 GLN A N 1
ATOM 1652 C CA . GLN A 1 218 ? 30.745 2.522 25.403 1.00 11.02 218 GLN A CA 1
ATOM 1653 C C . GLN A 1 218 ? 31.546 1.573 26.284 1.00 12.59 218 GLN A C 1
ATOM 1654 O O . GLN A 1 218 ? 32.342 0.780 25.772 1.00 12.86 218 GLN A O 1
ATOM 1660 N N . SER A 1 219 ? 31.351 1.629 27.606 1.00 12.38 219 SER A N 1
ATOM 1661 C CA . SER A 1 219 ? 32.056 0.692 28.477 1.00 12.98 219 SER A CA 1
ATOM 1662 C C . SER A 1 219 ? 31.681 -0.752 28.162 1.00 12.90 219 SER A C 1
ATOM 1663 O O . SER A 1 219 ? 32.467 -1.667 28.422 1.00 15.42 219 SER A O 1
ATOM 1666 N N . THR A 1 220 ? 30.496 -0.970 27.589 1.00 12.89 220 THR A N 1
ATOM 1667 C CA . THR A 1 220 ? 30.085 -2.302 27.161 1.00 11.86 220 THR A CA 1
ATOM 1668 C C . THR A 1 220 ? 30.597 -2.631 25.763 1.00 11.63 220 THR A C 1
ATOM 1669 O O . THR A 1 220 ? 31.089 -3.738 25.531 1.00 12.25 220 THR A O 1
ATOM 1673 N N . THR A 1 221 ? 30.483 -1.698 24.817 1.00 11.16 221 THR A N 1
ATOM 1674 C CA . THR A 1 221 ? 30.661 -2.032 23.405 1.00 11.10 221 THR A CA 1
ATOM 1675 C C . THR A 1 221 ? 32.036 -1.711 22.829 1.00 10.80 221 THR A C 1
ATOM 1676 O O . THR A 1 221 ? 32.334 -2.182 21.727 1.00 11.66 221 THR A O 1
ATOM 1680 N N . ILE A 1 222 ? 32.871 -0.918 23.502 1.00 11.07 222 ILE A N 1
ATOM 1681 C CA . ILE A 1 222 ? 34.139 -0.476 22.928 1.00 11.34 222 ILE A CA 1
ATOM 1682 C C . ILE A 1 222 ? 35.291 -0.910 23.820 1.00 12.32 222 ILE A C 1
ATOM 1683 O O . ILE A 1 222 ? 35.283 -0.653 25.033 1.00 13.93 222 ILE A O 1
ATOM 1688 N N . THR A 1 223 ? 36.284 -1.555 23.216 1.00 12.09 223 THR A N 1
ATOM 1689 C CA . THR A 1 223 ? 37.566 -1.813 23.857 1.00 12.39 223 THR A CA 1
ATOM 1690 C C . THR A 1 223 ? 38.616 -0.951 23.181 1.00 11.98 223 THR A C 1
ATOM 1691 O O . THR A 1 223 ? 38.764 -1.005 21.959 1.00 13.67 223 THR A O 1
ATOM 1695 N N . GLU A 1 224 ? 39.348 -0.172 23.971 1.00 13.90 224 GLU A N 1
ATOM 1696 C CA . GLU A 1 224 ? 40.386 0.710 23.459 1.00 13.34 224 GLU A CA 1
ATOM 1697 C C . GLU A 1 224 ? 41.754 0.086 23.709 1.00 13.24 224 GLU A C 1
ATOM 1698 O O . GLU A 1 224 ? 42.061 -0.322 24.836 1.00 16.55 224 GLU A O 1
ATOM 1704 N N . ILE A 1 225 ? 42.566 0.011 22.657 1.00 13.70 225 ILE A N 1
ATOM 1705 C CA . ILE A 1 225 ? 43.915 -0.531 22.766 1.00 13.49 225 ILE A CA 1
ATOM 1706 C C . ILE A 1 225 ? 44.922 0.371 22.067 1.00 14.41 225 ILE A C 1
ATOM 1707 O O . ILE A 1 225 ? 44.571 1.362 21.414 1.00 14.47 225 ILE A O 1
ATOM 1713 N N . ASP B 1 10 ? 26.371 19.874 2.998 1.00 29.98 10 ASP B N 1
ATOM 1714 C CA . ASP B 1 10 ? 26.480 19.310 1.654 1.00 22.96 10 ASP B CA 1
ATOM 1715 C C . ASP B 1 10 ? 27.029 17.880 1.706 1.00 18.10 10 ASP B C 1
ATOM 1716 O O . ASP B 1 10 ? 28.186 17.611 1.372 1.00 16.68 10 ASP B O 1
ATOM 1721 N N . ILE B 1 11 ? 26.164 16.952 2.110 1.00 15.64 11 ILE B N 1
ATOM 1722 C CA . ILE B 1 11 ? 26.595 15.572 2.301 1.00 14.59 11 ILE B CA 1
ATOM 1723 C C . ILE B 1 11 ? 26.929 14.904 0.973 1.00 14.94 11 ILE B C 1
ATOM 1724 O O . ILE B 1 11 ? 27.764 13.995 0.927 1.00 13.56 11 ILE B O 1
ATOM 1729 N N . VAL B 1 12 ? 26.294 15.326 -0.125 1.00 14.50 12 VAL B N 1
ATOM 1730 C CA . VAL B 1 12 ? 26.628 14.742 -1.422 1.00 14.60 12 VAL B CA 1
ATOM 1731 C C . VAL B 1 12 ? 28.074 15.050 -1.790 1.00 12.57 12 VAL B C 1
ATOM 1732 O O . VAL B 1 12 ? 28.803 14.183 -2.289 1.00 13.46 12 VAL B O 1
ATOM 1736 N N . SER B 1 13 ? 28.522 16.283 -1.538 1.00 13.40 13 SER B N 1
ATOM 1737 C CA A SER B 1 13 ? 29.920 16.612 -1.789 0.42 13.35 13 SER B CA 1
ATOM 1738 C CA B SER B 1 13 ? 29.920 16.615 -1.788 0.58 14.11 13 SER B CA 1
ATOM 1739 C C . SER B 1 13 ? 30.847 15.730 -0.962 1.00 12.61 13 SER B C 1
ATOM 1740 O O . SER B 1 13 ? 31.898 15.293 -1.447 1.00 14.04 13 SER B O 1
ATOM 1745 N N . VAL B 1 14 ? 30.468 15.447 0.286 1.00 12.96 14 VAL B N 1
ATOM 1746 C CA . VAL B 1 14 ? 31.251 14.538 1.122 1.00 12.00 14 VAL B CA 1
ATOM 1747 C C . VAL B 1 14 ? 31.305 13.153 0.489 1.00 11.61 14 VAL B C 1
ATOM 1748 O O . VAL B 1 14 ? 32.373 12.535 0.392 1.00 12.02 14 VAL B O 1
ATOM 1752 N N . ALA B 1 15 ? 30.150 12.649 0.046 1.00 11.69 15 ALA B N 1
ATOM 1753 C CA . ALA B 1 15 ? 30.084 11.327 -0.574 1.00 11.06 15 ALA B CA 1
ATOM 1754 C C . ALA B 1 15 ? 30.923 11.254 -1.844 1.00 11.53 15 ALA B C 1
ATOM 1755 O O . ALA B 1 15 ? 31.480 10.196 -2.162 1.00 11.98 15 ALA B O 1
ATOM 1757 N N . LEU B 1 16 ? 31.008 12.349 -2.596 1.00 10.92 16 LEU B N 1
ATOM 1758 C CA . LEU B 1 16 ? 31.784 12.336 -3.828 1.00 12.50 16 LEU B CA 1
ATOM 1759 C C . LEU B 1 16 ? 33.270 12.568 -3.594 1.00 13.34 16 LEU B C 1
ATOM 1760 O O . LEU B 1 16 ? 34.076 12.248 -4.473 1.00 15.45 16 LEU B O 1
ATOM 1765 N N . LYS B 1 17 ? 33.653 13.093 -2.431 1.00 12.92 17 LYS B N 1
ATOM 1766 C CA . LYS B 1 17 ? 35.055 13.355 -2.123 1.00 13.78 17 LYS B CA 1
ATOM 1767 C C . LYS B 1 17 ? 35.725 12.225 -1.348 1.00 14.41 17 LYS B C 1
ATOM 1768 O O . LYS B 1 17 ? 36.908 11.951 -1.573 1.00 15.69 17 LYS B O 1
ATOM 1774 N N . ARG B 1 18 ? 35.007 11.553 -0.448 1.00 11.74 18 ARG B N 1
ATOM 1775 C CA . ARG B 1 18 ? 35.600 10.430 0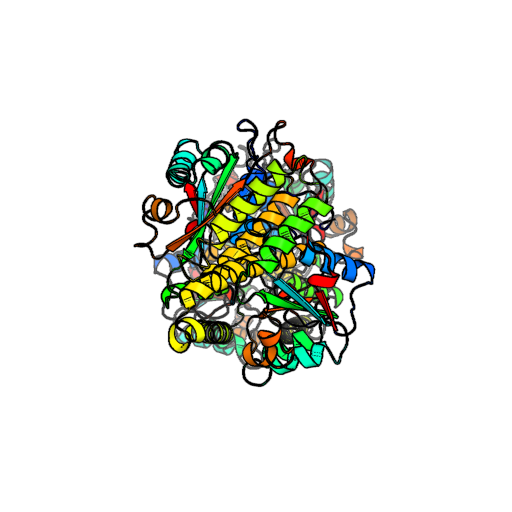.261 1.00 12.02 18 ARG B CA 1
ATOM 1776 C C . ARG B 1 18 ? 36.005 9.344 -0.732 1.00 10.21 18 ARG B C 1
ATOM 1777 O O . ARG B 1 18 ? 35.465 9.247 -1.837 1.00 12.10 18 ARG B O 1
ATOM 1785 N N . TYR B 1 19 ? 36.980 8.529 -0.337 1.00 11.12 19 TYR B N 1
ATOM 1786 C CA . TYR B 1 19 ? 37.475 7.474 -1.212 1.00 10.78 19 TYR B CA 1
ATOM 1787 C C . TYR B 1 19 ? 38.177 6.436 -0.340 1.00 11.52 19 TYR B C 1
ATOM 1788 O O . TYR B 1 19 ? 38.474 6.676 0.833 1.00 12.52 19 TYR B O 1
ATOM 1797 N N . SER B 1 20 ? 38.472 5.286 -0.936 1.00 12.22 20 SER B N 1
ATOM 1798 C CA . SER B 1 20 ? 39.177 4.228 -0.215 1.00 13.36 20 SER B CA 1
ATOM 1799 C C . SER B 1 20 ? 40.668 4.537 -0.158 1.00 14.00 20 SER B C 1
ATOM 1800 O O . SER B 1 20 ? 41.414 4.287 -1.110 1.00 16.72 20 SER B O 1
ATOM 1803 N N . THR B 1 21 ? 41.096 5.075 0.981 1.00 13.72 21 THR B N 1
ATOM 1804 C CA . THR B 1 21 ? 42.481 5.477 1.185 1.00 13.72 21 THR B CA 1
ATOM 1805 C C . THR B 1 21 ? 43.417 4.286 1.043 1.00 12.03 21 THR B C 1
ATOM 1806 O O . THR B 1 21 ? 43.169 3.211 1.598 1.00 15.24 21 THR B O 1
ATOM 1810 N N . LYS B 1 22 ? 44.502 4.480 0.291 1.00 13.28 22 LYS B N 1
ATOM 1811 C CA . LYS B 1 22 ? 45.480 3.428 0.070 1.00 13.82 22 LYS B CA 1
ATOM 1812 C C . LYS B 1 22 ? 46.722 3.570 0.933 1.00 14.37 22 LYS B C 1
ATOM 1813 O O . LYS B 1 22 ? 47.424 2.577 1.133 1.00 16.06 22 LYS B O 1
ATOM 1819 N N . ALA B 1 23 ? 47.016 4.769 1.428 1.00 13.97 23 ALA B N 1
ATOM 1820 C CA . ALA B 1 23 ? 48.169 4.987 2.291 1.00 15.28 23 ALA B CA 1
ATOM 1821 C C . ALA B 1 23 ? 47.865 6.143 3.234 1.00 12.99 23 ALA B C 1
ATOM 1822 O O . ALA B 1 23 ? 47.324 7.165 2.809 1.00 15.84 23 ALA B O 1
ATOM 1824 N N . PHE B 1 24 ? 48.218 5.976 4.508 1.00 15.05 24 PHE B N 1
ATOM 1825 C CA . PHE B 1 24 ? 47.945 6.972 5.534 1.00 13.52 24 PHE B CA 1
ATOM 1826 C C . PHE B 1 24 ? 49.232 7.657 5.966 1.00 13.84 24 PHE B C 1
ATOM 1827 O O . PHE B 1 24 ? 50.313 7.059 5.952 1.00 15.38 24 PHE B O 1
ATOM 1835 N N . ASP B 1 25 ? 49.097 8.920 6.359 1.00 14.93 25 ASP B N 1
ATOM 1836 C CA . ASP B 1 25 ? 50.201 9.680 6.932 1.00 16.21 25 ASP B CA 1
ATOM 1837 C C . ASP B 1 25 ? 50.259 9.356 8.420 1.00 14.79 25 ASP B C 1
ATOM 1838 O O . ASP B 1 25 ? 49.390 9.780 9.191 1.00 15.09 25 ASP B O 1
ATOM 1843 N N . ALA B 1 26 ? 51.285 8.608 8.829 1.00 14.31 26 ALA B N 1
ATOM 1844 C CA . ALA B 1 26 ? 51.388 8.175 10.218 1.00 16.60 26 ALA B CA 1
ATOM 1845 C C . ALA B 1 26 ? 51.633 9.329 11.180 1.00 17.71 26 ALA B C 1
ATOM 1846 O O . ALA B 1 26 ? 51.453 9.155 12.391 1.00 24.18 26 ALA B O 1
ATOM 1848 N N . THR B 1 27 ? 52.032 10.498 10.686 1.00 15.01 27 THR B N 1
ATOM 1849 C CA . THR B 1 27 ? 52.275 11.635 11.565 1.00 15.34 27 THR B CA 1
ATOM 1850 C C . THR B 1 27 ? 51.016 12.431 11.883 1.00 16.69 27 THR B C 1
ATOM 1851 O O . THR B 1 27 ? 51.065 13.315 12.746 1.00 20.63 27 THR B O 1
ATOM 1855 N N . LYS B 1 28 ? 49.903 12.157 11.211 1.00 15.80 28 LYS B N 1
ATOM 1856 C CA . LYS B 1 28 ? 48.686 12.955 11.355 1.00 19.13 28 LYS B CA 1
ATOM 1857 C C . LYS B 1 28 ? 47.688 12.200 12.227 1.00 20.56 28 LYS B C 1
ATOM 1858 O O . LYS B 1 28 ? 46.982 11.306 11.757 1.00 24.13 28 LYS B O 1
ATOM 1864 N N . LYS B 1 29 ? 47.620 12.580 13.496 1.00 18.77 29 LYS B N 1
ATOM 1865 C CA . LYS B 1 29 ? 46.736 11.940 14.455 1.00 18.80 29 LYS B CA 1
ATOM 1866 C C . LYS B 1 29 ? 45.410 12.686 14.548 1.00 16.74 29 LYS B C 1
ATOM 1867 O O . LYS B 1 29 ? 45.331 13.896 14.307 1.00 19.05 29 LYS B O 1
ATOM 1873 N N . LEU B 1 30 ? 44.364 11.952 14.914 1.00 16.79 30 LEU B N 1
ATOM 1874 C CA . LEU B 1 30 ? 43.114 12.598 15.280 1.00 14.36 30 LEU B CA 1
ATOM 1875 C C . LEU B 1 30 ? 43.329 13.477 16.508 1.00 15.80 30 LEU B C 1
ATOM 1876 O O . LEU B 1 30 ? 44.159 13.185 17.372 1.00 17.59 30 LEU B O 1
ATOM 1881 N N . THR B 1 31 ? 42.573 14.569 16.583 1.00 15.45 31 THR B N 1
ATOM 1882 C CA . THR B 1 31 ? 42.535 15.320 17.827 1.00 17.13 31 THR B CA 1
ATOM 1883 C C . THR B 1 31 ? 41.772 14.519 18.881 1.00 16.60 31 THR B C 1
ATOM 1884 O O . THR B 1 31 ? 41.068 13.550 18.580 1.00 15.06 31 THR B O 1
ATOM 1888 N N . ALA B 1 32 ? 41.913 14.934 20.141 1.00 17.65 32 ALA B N 1
ATOM 1889 C CA . ALA B 1 32 ? 41.167 14.271 21.203 1.00 17.03 32 ALA B CA 1
ATOM 1890 C C . ALA B 1 32 ? 39.668 14.354 20.949 1.00 16.17 32 ALA B C 1
ATOM 1891 O O . ALA B 1 32 ? 38.939 13.374 21.152 1.00 15.22 32 ALA B O 1
ATOM 1893 N N . GLY B 1 33 ? 39.193 15.512 20.479 1.00 16.33 33 GLY B N 1
ATOM 1894 C CA . GLY B 1 33 ? 37.780 15.656 20.176 1.00 14.74 33 GLY B CA 1
ATOM 1895 C C . GLY B 1 33 ? 37.335 14.754 19.044 1.00 13.92 33 GLY B C 1
ATOM 1896 O O . GLY B 1 33 ? 36.267 14.143 19.111 1.00 13.36 33 GLY B O 1
ATOM 1897 N N . GLU B 1 34 ? 38.156 14.637 17.997 1.00 14.75 34 GLU B N 1
ATOM 1898 C CA . GLU B 1 34 ? 37.810 13.745 16.895 1.00 13.14 34 GLU B CA 1
ATOM 1899 C C . GLU B 1 34 ? 37.752 12.296 17.355 1.00 13.40 34 GLU B C 1
ATOM 1900 O O . GLU B 1 34 ? 36.891 11.532 16.909 1.00 13.04 34 GLU B O 1
ATOM 1906 N N . ALA B 1 35 ? 38.682 11.893 18.228 1.00 13.42 35 ALA B N 1
ATOM 1907 C CA . ALA B 1 35 ? 38.663 10.534 18.754 1.00 14.28 35 ALA B CA 1
ATOM 1908 C C . ALA B 1 35 ? 37.380 10.258 19.531 1.00 12.81 35 ALA B C 1
ATOM 1909 O O . ALA B 1 35 ? 36.815 9.161 19.439 1.00 14.01 35 ALA B O 1
ATOM 1911 N N . GLU B 1 36 ? 36.901 11.239 20.303 1.00 13.93 36 GLU B N 1
ATOM 1912 C CA . GLU B 1 36 ? 35.625 11.063 20.992 1.00 14.63 36 GLU B CA 1
ATOM 1913 C C . GLU B 1 36 ? 34.472 10.962 20.003 1.00 12.15 36 GLU B C 1
ATOM 1914 O O . GLU B 1 36 ? 33.584 10.114 20.156 1.00 13.59 36 GLU B O 1
ATOM 1920 N N . GLN B 1 37 ? 34.482 11.804 18.969 1.00 12.45 37 GLN B N 1
ATOM 1921 C CA . GLN B 1 37 ? 33.419 11.770 17.972 1.00 11.62 37 GLN B CA 1
ATOM 1922 C C . GLN B 1 37 ? 33.404 10.445 17.222 1.00 11.98 37 GLN B C 1
ATOM 1923 O O . GLN B 1 37 ? 32.331 9.929 16.888 1.00 11.26 37 GLN B O 1
ATOM 1929 N N . LEU B 1 38 ? 34.584 9.880 16.946 1.00 12.24 38 LEU B N 1
ATOM 1930 C CA . LEU B 1 38 ? 34.649 8.565 16.316 1.00 11.83 38 LEU B CA 1
ATOM 1931 C C . LEU B 1 38 ? 33.874 7.537 17.137 1.00 11.54 38 LEU B C 1
ATOM 1932 O O . LEU B 1 38 ? 33.070 6.763 16.596 1.00 11.49 38 LEU B O 1
ATOM 1937 N N . LYS B 1 39 ? 34.092 7.525 18.452 1.00 11.73 39 LYS B N 1
ATOM 1938 C CA . LYS B 1 39 ? 33.409 6.550 19.293 1.00 11.20 39 LYS B CA 1
ATOM 1939 C C . LYS B 1 39 ? 31.914 6.831 19.377 1.00 10.80 39 LYS B C 1
ATOM 1940 O O . LYS B 1 39 ? 31.108 5.895 19.415 1.00 11.58 39 LYS B O 1
ATOM 1946 N N . THR B 1 40 ? 31.525 8.110 19.387 1.00 10.53 40 THR B N 1
ATOM 1947 C CA . THR B 1 40 ? 30.104 8.451 19.361 1.00 10.78 40 THR B CA 1
ATOM 1948 C C . THR B 1 40 ? 29.426 7.907 18.108 1.00 10.72 40 THR B C 1
ATOM 1949 O O . THR B 1 40 ? 28.311 7.376 18.177 1.00 11.05 40 THR B O 1
ATOM 1953 N N . LEU B 1 41 ? 30.093 8.007 16.953 1.00 10.04 41 LEU B N 1
ATOM 1954 C CA . LEU B 1 41 ? 29.512 7.484 15.717 1.00 10.77 41 LEU B CA 1
ATOM 1955 C C . LEU B 1 41 ? 29.302 5.974 15.788 1.00 9.52 41 LEU B C 1
ATOM 1956 O O . LEU B 1 41 ? 28.264 5.465 15.345 1.00 9.77 41 LEU B O 1
ATOM 1961 N N . LEU B 1 42 ? 30.283 5.236 16.319 1.00 9.54 42 LEU B N 1
ATOM 1962 C CA . LEU B 1 42 ? 30.123 3.792 16.463 1.00 9.32 42 LEU B CA 1
ATOM 1963 C C . LEU B 1 42 ? 28.945 3.467 17.369 1.00 9.73 42 LEU B C 1
ATOM 1964 O O . LEU B 1 42 ? 28.133 2.585 17.065 1.00 10.05 42 LEU B O 1
ATOM 1969 N N . GLN B 1 43 ? 28.840 4.185 18.487 1.00 9.69 43 GLN B N 1
ATOM 1970 C CA . GLN B 1 43 ? 27.821 3.903 19.486 1.00 9.48 43 GLN B CA 1
ATOM 1971 C C . GLN B 1 43 ? 26.421 4.190 18.964 1.00 9.69 43 GLN B C 1
ATOM 1972 O O . GLN B 1 43 ? 25.484 3.434 19.248 1.00 9.29 43 GLN B O 1
ATOM 1978 N N . TYR B 1 44 ? 26.255 5.278 18.209 1.00 10.56 44 TYR B N 1
ATOM 1979 C CA . TYR B 1 44 ? 24.930 5.807 17.908 1.00 10.29 44 TYR B CA 1
ATOM 1980 C C . TYR B 1 44 ? 24.380 5.390 16.548 1.00 9.66 44 TYR B C 1
ATOM 1981 O O . TYR B 1 44 ? 23.286 5.835 16.177 1.00 10.06 44 TYR B O 1
ATOM 1990 N N . SER B 1 45 ? 25.062 4.490 15.838 1.00 8.79 45 SER B N 1
ATOM 1991 C CA . SER B 1 45 ? 24.489 3.921 14.628 1.00 9.57 45 SER B CA 1
ATOM 1992 C C . SER B 1 45 ? 23.156 3.253 14.954 1.00 10.25 45 SER B C 1
ATOM 1993 O O . SER B 1 45 ? 22.989 2.671 16.035 1.00 9.85 45 SER B O 1
ATOM 1996 N N . PRO B 1 46 ? 22.190 3.303 14.037 1.00 9.26 46 PRO B N 1
ATOM 1997 C CA . PRO B 1 46 ? 20.966 2.520 14.224 1.00 9.65 46 PRO B CA 1
ATOM 1998 C C . PRO B 1 46 ? 21.232 1.047 13.952 1.00 9.58 46 PRO B C 1
ATOM 1999 O O . PRO B 1 46 ? 22.302 0.647 13.482 1.00 9.50 46 PRO B O 1
ATOM 2003 N N . SER B 1 47 ? 20.234 0.232 14.281 1.00 9.26 47 SER B N 1
ATOM 2004 C CA . SER B 1 47 ? 20.287 -1.212 14.087 1.00 9.41 47 SER B CA 1
ATOM 2005 C C . SER B 1 47 ? 18.874 -1.742 14.253 1.00 10.79 47 SER B C 1
ATOM 2006 O O . SER B 1 47 ? 18.037 -1.119 14.911 1.00 11.33 47 SER B O 1
ATOM 2009 N N . SER B 1 48 ? 18.618 -2.904 13.654 1.00 10.10 48 SER B N 1
ATOM 2010 C CA . SER B 1 48 ? 17.293 -3.500 13.725 1.00 9.52 48 SER B CA 1
ATOM 2011 C C . SER B 1 48 ? 16.890 -3.722 15.179 1.00 9.53 48 SER B C 1
ATOM 2012 O O . SER B 1 48 ? 17.616 -4.361 15.945 1.00 10.49 48 SER B O 1
ATOM 2015 N N . THR B 1 49 ? 15.715 -3.208 15.550 1.00 10.61 49 THR B N 1
ATOM 2016 C CA . THR B 1 49 ? 15.187 -3.241 16.922 1.00 11.70 49 THR B CA 1
ATOM 2017 C C . THR B 1 49 ? 16.099 -2.563 17.946 1.00 11.65 49 THR B C 1
ATOM 2018 O O . THR B 1 49 ? 15.930 -2.776 19.150 1.00 12.98 49 THR B O 1
ATOM 2022 N N . ASN B 1 50 ? 17.055 -1.731 17.514 1.00 10.37 50 ASN B N 1
ATOM 2023 C CA . ASN B 1 50 ? 18.070 -1.194 18.421 1.00 10.47 50 ASN B CA 1
ATOM 2024 C C . ASN B 1 50 ? 18.850 -2.314 19.097 1.00 10.14 50 ASN B C 1
ATOM 2025 O O . ASN B 1 50 ? 19.324 -2.163 20.226 1.00 10.91 50 ASN B O 1
ATOM 2030 N N . SER B 1 51 ? 18.994 -3.444 18.399 1.00 9.06 51 SER B N 1
ATOM 2031 C CA . SER B 1 51 ? 19.620 -4.628 18.983 1.00 10.70 51 SER B CA 1
ATOM 2032 C C . SER B 1 51 ? 21.105 -4.445 19.253 1.00 9.85 51 SER B C 1
ATOM 2033 O O . SER B 1 51 ? 21.653 -5.162 20.097 1.00 11.39 51 SER B O 1
ATOM 2036 N N . GLN B 1 52 ? 21.760 -3.512 18.562 1.00 9.18 52 GLN B N 1
ATOM 2037 C CA . GLN B 1 52 ? 23.159 -3.160 18.810 1.00 9.78 52 GLN B CA 1
ATOM 2038 C C . GLN B 1 52 ? 24.046 -4.387 19.003 1.00 10.63 52 GLN B C 1
ATOM 2039 O O . GLN B 1 52 ? 24.740 -4.495 20.024 1.00 10.33 52 GLN B O 1
ATOM 2045 N N . PRO B 1 53 ? 24.060 -5.327 18.049 1.00 9.12 53 PRO B N 1
ATOM 2046 C CA . PRO B 1 53 ? 24.637 -6.655 18.315 1.00 9.70 53 PRO B CA 1
ATOM 2047 C C . PRO B 1 53 ? 26.129 -6.682 18.011 1.00 9.97 53 PRO B C 1
ATOM 2048 O O . PRO B 1 53 ? 26.602 -7.469 17.175 1.00 10.01 53 PRO B O 1
ATOM 2052 N N . TRP B 1 54 ? 26.879 -5.821 18.695 1.00 10.01 54 TRP B N 1
ATOM 2053 C CA . TRP B 1 54 ? 28.193 -5.475 18.184 1.00 10.21 54 TRP B CA 1
ATOM 2054 C C . TRP B 1 54 ? 29.182 -5.166 19.298 1.00 10.10 54 TRP B C 1
ATOM 2055 O O . TRP B 1 54 ? 28.810 -4.856 20.430 1.00 11.50 54 TRP B O 1
ATOM 2066 N N . HIS B 1 55 ? 30.457 -5.253 18.939 1.00 9.93 55 HIS B N 1
ATOM 2067 C CA . HIS B 1 55 ? 31.554 -4.767 19.754 1.00 9.80 55 HIS B CA 1
ATOM 2068 C C . HIS B 1 55 ? 32.576 -4.141 18.818 1.00 10.26 55 HIS B C 1
ATOM 2069 O O . HIS B 1 55 ? 32.698 -4.551 17.665 1.00 11.18 55 HIS B O 1
ATOM 2076 N N . PHE B 1 56 ? 33.322 -3.161 19.325 1.00 10.84 56 PHE B N 1
ATOM 2077 C CA . PHE B 1 56 ? 34.327 -2.460 18.537 1.00 10.61 56 PHE B CA 1
ATOM 2078 C C . PHE B 1 56 ? 35.638 -2.482 19.299 1.00 10.01 56 PHE B C 1
ATOM 2079 O O . PHE B 1 56 ? 35.663 -2.192 20.497 1.00 13.40 56 PHE B O 1
ATOM 2087 N N . ILE B 1 57 ? 36.722 -2.826 18.610 1.00 9.68 57 ILE B N 1
ATOM 2088 C CA . ILE B 1 57 ? 38.068 -2.654 19.144 1.00 10.21 57 ILE B CA 1
ATOM 2089 C C . ILE B 1 57 ? 38.647 -1.431 18.456 1.00 10.64 57 ILE B C 1
ATOM 2090 O O . ILE B 1 57 ? 38.737 -1.393 17.223 1.00 13.14 57 ILE B O 1
ATOM 2095 N N . VAL B 1 58 ? 39.023 -0.420 19.233 1.00 10.90 58 VAL B N 1
ATOM 2096 C CA . VAL B 1 58 ? 39.565 0.815 18.680 1.00 11.28 58 VAL B CA 1
ATOM 2097 C C . VAL B 1 58 ? 41.031 0.893 19.077 1.00 11.37 58 VAL B C 1
ATOM 2098 O O . VAL B 1 58 ? 41.357 1.084 20.256 1.00 12.80 58 VAL B O 1
ATOM 2102 N N . ALA B 1 59 ? 41.915 0.725 18.094 1.00 10.92 59 ALA B N 1
ATOM 2103 C CA . ALA B 1 59 ? 43.355 0.720 18.320 1.00 12.37 59 ALA B CA 1
ATOM 2104 C C . ALA B 1 59 ? 43.930 2.082 17.947 1.00 13.61 59 ALA B C 1
ATOM 2105 O O . ALA B 1 59 ? 43.775 2.537 16.808 1.00 13.86 59 ALA B O 1
ATOM 2107 N N . SER B 1 60 ? 44.598 2.729 18.906 1.00 13.40 60 SER B N 1
ATOM 2108 C CA . SER B 1 60 ? 45.214 4.026 18.670 1.00 15.32 60 SER B CA 1
ATOM 2109 C C . SER B 1 60 ? 46.675 4.081 19.084 1.00 16.50 60 SER B C 1
ATOM 2110 O O . SER B 1 60 ? 47.320 5.112 18.876 1.00 18.92 60 SER B O 1
ATOM 2113 N N . THR B 1 61 ? 47.211 3.021 19.670 1.00 14.99 61 THR B N 1
ATOM 2114 C CA . THR B 1 61 ? 48.627 2.951 19.993 1.00 14.69 61 THR B CA 1
ATOM 2115 C C . THR B 1 61 ? 49.327 2.040 18.994 1.00 15.06 61 THR B C 1
ATOM 2116 O O . THR B 1 61 ? 48.699 1.228 18.311 1.00 14.54 61 THR B O 1
ATOM 2120 N N . ASP B 1 62 ? 50.653 2.171 18.925 1.00 16.81 62 ASP B N 1
ATOM 2121 C CA . ASP B 1 62 ? 51.417 1.305 18.033 1.00 15.55 62 ASP B CA 1
ATOM 2122 C C . ASP B 1 62 ? 51.277 -0.156 18.435 1.00 15.76 62 ASP B C 1
ATOM 2123 O O . ASP B 1 62 ? 51.148 -1.036 17.575 1.00 17.29 62 ASP B O 1
ATOM 2128 N N . GLU B 1 63 ? 51.296 -0.431 19.741 1.00 16.69 63 GLU B N 1
ATOM 2129 C CA . GLU B 1 63 ? 51.132 -1.800 20.216 1.00 15.90 63 GLU B CA 1
ATOM 2130 C C . GLU B 1 63 ? 49.758 -2.351 19.848 1.00 15.02 63 GLU B C 1
ATOM 2131 O O . GLU B 1 63 ? 49.639 -3.509 19.429 1.00 15.00 63 GLU B O 1
ATOM 2137 N N . GLY B 1 64 ? 48.709 -1.539 19.999 1.00 13.27 64 GLY B N 1
ATOM 2138 C CA . GLY B 1 64 ? 47.377 -2.005 19.648 1.00 13.77 64 GLY B CA 1
ATOM 2139 C C . GLY B 1 64 ? 47.225 -2.250 18.161 1.00 12.27 64 GLY B C 1
ATOM 2140 O O . GLY B 1 64 ? 46.643 -3.258 17.740 1.00 12.60 64 GLY B O 1
ATOM 2141 N N . LYS B 1 65 ? 47.738 -1.330 17.341 1.00 13.61 65 LYS B N 1
ATOM 2142 C CA . LYS B 1 65 ? 47.658 -1.518 15.898 1.00 13.86 65 LYS B CA 1
ATOM 2143 C C . LYS B 1 65 ? 48.442 -2.746 15.451 1.00 13.23 65 LYS B C 1
ATOM 2144 O O . LYS B 1 65 ? 48.021 -3.446 14.523 1.00 14.47 65 LYS B O 1
ATOM 2150 N N . ALA B 1 66 ? 49.566 -3.043 16.114 1.00 14.66 66 ALA B N 1
ATOM 2151 C CA . ALA B 1 66 ? 50.331 -4.240 15.774 1.00 16.93 66 ALA B CA 1
ATOM 2152 C C . ALA B 1 66 ? 49.520 -5.511 16.015 1.00 15.79 66 ALA B C 1
ATOM 2153 O O . ALA B 1 66 ? 49.619 -6.473 15.245 1.00 16.49 66 ALA B O 1
ATOM 2155 N N . ARG B 1 67 ? 48.714 -5.543 17.081 1.00 14.94 67 ARG B N 1
ATOM 2156 C CA . ARG B 1 67 ? 47.860 -6.707 17.309 1.00 14.17 67 ARG B CA 1
ATOM 2157 C C . ARG B 1 67 ? 46.876 -6.903 16.165 1.00 14.21 67 ARG B C 1
ATOM 2158 O O . ARG B 1 67 ? 46.668 -8.031 15.702 1.00 14.88 67 ARG B O 1
ATOM 2166 N N . VAL B 1 68 ? 46.257 -5.817 15.698 1.00 13.02 68 VAL B N 1
ATOM 2167 C CA . VAL B 1 68 ? 45.341 -5.914 14.565 1.00 13.44 68 VAL B CA 1
ATOM 2168 C C . VAL B 1 68 ? 46.090 -6.326 13.301 1.00 12.55 68 VAL B C 1
ATOM 2169 O O . VAL B 1 68 ? 45.601 -7.145 12.507 1.00 14.32 68 VAL B O 1
ATOM 2173 N N . ALA B 1 69 ? 47.291 -5.773 13.098 1.00 14.11 69 ALA B N 1
ATOM 2174 C CA . ALA B 1 69 ? 48.063 -6.032 11.886 1.00 14.21 69 ALA B CA 1
ATOM 2175 C C . ALA B 1 69 ? 48.496 -7.488 11.753 1.00 15.36 69 ALA B C 1
ATOM 2176 O O . ALA B 1 69 ? 48.850 -7.912 10.647 1.00 16.57 69 ALA B O 1
ATOM 2178 N N . LYS B 1 70 ? 48.460 -8.264 12.843 1.00 16.61 70 LYS B N 1
ATOM 2179 C CA . LYS B 1 70 ? 48.747 -9.693 12.738 1.00 18.92 70 LYS B CA 1
ATOM 2180 C C . LYS B 1 70 ? 47.844 -10.366 11.717 1.00 17.81 70 LYS B C 1
ATOM 2181 O O . LYS B 1 70 ? 48.234 -11.364 11.104 1.00 18.88 70 LYS B O 1
ATOM 2187 N N . ALA B 1 71 ? 46.634 -9.843 11.530 1.00 15.02 71 ALA B N 1
ATOM 2188 C CA . ALA B 1 71 ? 45.687 -10.430 10.597 1.00 16.14 71 ALA B CA 1
ATOM 2189 C C . ALA B 1 71 ? 46.011 -10.098 9.149 1.00 14.98 71 ALA B C 1
ATOM 2190 O O . ALA B 1 71 ? 45.496 -10.764 8.245 1.00 15.20 71 ALA B O 1
ATOM 2192 N N . ALA B 1 72 ? 46.832 -9.076 8.913 1.00 15.63 72 ALA B N 1
ATOM 2193 C CA . ALA B 1 72 ? 47.211 -8.674 7.560 1.00 17.10 72 ALA B CA 1
ATOM 2194 C C . ALA B 1 72 ? 48.508 -9.376 7.164 1.00 19.99 72 ALA B C 1
ATOM 2195 O O . ALA B 1 72 ? 49.551 -8.770 6.924 1.00 25.93 72 ALA B O 1
ATOM 2197 N N . SER B 1 73 ? 48.414 -10.699 7.124 1.00 25.53 73 SER B N 1
ATOM 2198 C CA . SER B 1 73 ? 49.548 -11.571 6.875 1.00 28.85 73 SER B CA 1
ATOM 2199 C C . SER B 1 73 ? 49.197 -12.513 5.736 1.00 32.57 73 SER B C 1
ATOM 2200 O O . SER B 1 73 ? 48.049 -12.584 5.289 1.00 29.91 73 SER B O 1
ATOM 2203 N N . GLY B 1 74 ? 50.204 -13.244 5.271 1.00 36.03 74 GLY B N 1
ATOM 2204 C CA . GLY B 1 74 ? 49.988 -14.110 4.129 1.00 39.11 74 GLY B CA 1
ATOM 2205 C C . GLY B 1 74 ? 49.576 -13.290 2.925 1.00 35.98 74 GLY B C 1
ATOM 2206 O O . GLY B 1 74 ? 50.234 -12.312 2.549 1.00 33.91 74 GLY B O 1
ATOM 2207 N N . THR B 1 75 ? 48.458 -13.685 2.313 1.00 34.12 75 THR B N 1
ATOM 2208 C CA . THR B 1 75 ? 47.962 -12.985 1.138 1.00 33.55 75 THR B CA 1
ATOM 2209 C C . THR B 1 75 ? 47.619 -11.532 1.438 1.00 29.22 75 THR B C 1
ATOM 2210 O O . THR B 1 75 ? 47.628 -10.698 0.526 1.00 33.71 75 THR B O 1
ATOM 2214 N N . TYR B 1 76 ? 47.347 -11.201 2.696 1.00 24.36 76 TYR B N 1
ATOM 2215 C CA . TYR B 1 76 ? 46.777 -9.912 3.055 1.00 20.26 76 TYR B CA 1
ATOM 2216 C C . TYR B 1 76 ? 47.810 -8.880 3.489 1.00 20.24 76 TYR B C 1
ATOM 2217 O O . TYR B 1 76 ? 47.431 -7.827 4.012 1.00 19.38 76 TYR B O 1
ATOM 2226 N N . VAL B 1 77 ? 49.102 -9.146 3.264 1.00 22.23 77 VAL B N 1
ATOM 2227 C CA . VAL B 1 77 ? 50.157 -8.225 3.681 1.00 23.43 77 VAL B CA 1
ATOM 2228 C C . VAL B 1 77 ? 49.968 -6.838 3.074 1.00 23.67 77 VAL B C 1
ATOM 2229 O O . VAL B 1 77 ? 50.403 -5.836 3.655 1.00 24.47 77 VAL B O 1
ATOM 2233 N N . PHE B 1 78 ? 49.297 -6.749 1.923 1.00 23.46 78 PHE B N 1
ATOM 2234 C CA . PHE B 1 78 ? 49.103 -5.451 1.285 1.00 26.04 78 PHE B CA 1
ATOM 2235 C C . PHE B 1 78 ? 48.276 -4.487 2.132 1.00 22.62 78 PHE B C 1
ATOM 2236 O O . PHE B 1 78 ? 48.316 -3.279 1.885 1.00 23.70 78 PHE B O 1
ATOM 2244 N N . ASN B 1 79 ? 47.536 -4.979 3.124 1.00 18.93 79 ASN B N 1
ATOM 2245 C CA . ASN B 1 79 ? 46.760 -4.108 4.000 1.00 16.39 79 ASN B CA 1
ATOM 2246 C C . ASN B 1 79 ? 47.450 -3.815 5.329 1.00 15.78 79 ASN B C 1
ATOM 2247 O O . ASN B 1 79 ? 46.893 -3.081 6.152 1.00 15.23 79 ASN B O 1
ATOM 2252 N N . GLU B 1 80 ? 48.653 -4.349 5.552 1.00 15.65 80 GLU B N 1
ATOM 2253 C CA . GLU B 1 80 ? 49.299 -4.179 6.849 1.00 15.39 80 GLU B CA 1
ATOM 2254 C C . GLU B 1 80 ? 49.672 -2.725 7.111 1.00 13.53 80 GLU B C 1
ATOM 2255 O O . GLU B 1 80 ? 49.460 -2.213 8.219 1.00 15.07 80 GLU B O 1
ATOM 2261 N N . ARG B 1 81 ? 50.221 -2.040 6.102 1.00 13.19 81 ARG B N 1
ATOM 2262 C CA . ARG B 1 81 ? 50.682 -0.672 6.309 1.00 14.67 81 ARG B CA 1
ATOM 2263 C C . ARG B 1 81 ? 49.537 0.263 6.673 1.00 13.54 81 ARG B C 1
ATOM 2264 O O . ARG B 1 81 ? 49.709 1.157 7.509 1.00 14.22 81 ARG B O 1
ATOM 2272 N N . LYS B 1 82 ? 48.365 0.082 6.051 1.00 13.87 82 LYS B N 1
ATOM 2273 C CA . LYS B 1 82 ? 47.229 0.950 6.358 1.00 13.55 82 LYS B CA 1
ATOM 2274 C C . LYS B 1 82 ? 46.854 0.846 7.828 1.00 12.37 82 LYS B C 1
ATOM 2275 O O . LYS B 1 82 ? 46.520 1.849 8.467 1.00 13.93 82 LYS B O 1
ATOM 2281 N N . ILE B 1 83 ? 46.885 -0.371 8.371 1.00 11.78 83 ILE B N 1
ATOM 2282 C CA . ILE B 1 83 ? 46.509 -0.597 9.761 1.00 11.74 83 ILE B CA 1
ATOM 2283 C C . ILE B 1 83 ? 47.534 0.021 10.703 1.00 11.50 83 ILE B C 1
ATOM 2284 O O . ILE B 1 83 ? 47.179 0.566 11.755 1.00 13.97 83 ILE B O 1
ATOM 2289 N N . LEU B 1 84 ? 48.821 -0.058 10.348 1.00 12.17 84 LEU B N 1
ATOM 2290 C CA . LEU B 1 84 ? 49.870 0.490 11.202 1.00 11.78 84 LEU B CA 1
ATOM 2291 C C . LEU B 1 84 ? 49.976 2.007 11.115 1.00 12.30 84 LEU B C 1
ATOM 2292 O O . LEU B 1 84 ? 50.391 2.645 12.089 1.00 14.40 84 LEU B O 1
ATOM 2297 N N . ASP B 1 85 ? 49.632 2.597 9.967 1.00 11.70 85 ASP B N 1
ATOM 2298 C CA . ASP B 1 85 ? 49.890 4.013 9.721 1.00 13.21 85 ASP B CA 1
ATOM 2299 C C . ASP B 1 85 ? 48.715 4.921 10.060 1.00 12.64 85 ASP B C 1
ATOM 2300 O O . ASP B 1 85 ? 48.925 6.108 10.338 1.00 14.22 85 ASP B O 1
ATOM 2305 N N . ALA B 1 86 ? 47.486 4.415 10.009 1.00 11.85 86 ALA B N 1
ATOM 2306 C CA . ALA B 1 86 ? 46.347 5.251 10.352 1.00 12.06 86 ALA B CA 1
ATOM 2307 C C . ALA B 1 86 ? 46.388 5.627 11.829 1.00 11.05 86 ALA B C 1
ATOM 2308 O O . ALA B 1 86 ? 46.951 4.913 12.661 1.00 12.94 86 ALA B O 1
ATOM 2310 N N . SER B 1 87 ? 45.782 6.772 12.148 1.00 13.19 87 SER B N 1
ATOM 2311 C CA . SER B 1 87 ? 45.754 7.242 13.530 1.00 14.32 87 SER B CA 1
ATOM 2312 C C . SER B 1 87 ? 44.987 6.279 14.425 1.00 13.14 87 SER B C 1
ATOM 2313 O O . SER B 1 87 ? 45.463 5.898 15.504 1.00 14.03 87 SER B O 1
ATOM 2316 N N . HIS B 1 88 ? 43.791 5.881 13.993 1.00 12.35 88 HIS B N 1
ATOM 2317 C CA . HIS B 1 88 ? 42.895 5.040 14.770 1.00 13.15 88 HIS B CA 1
ATOM 2318 C C . HIS B 1 88 ? 42.380 3.936 13.865 1.00 14.23 88 HIS B C 1
ATOM 2319 O O . HIS B 1 88 ? 42.054 4.185 12.705 1.00 19.51 88 HIS B O 1
ATOM 2326 N N . VAL B 1 89 ? 42.311 2.715 14.386 1.00 12.32 89 VAL B N 1
ATOM 2327 C CA . VAL B 1 89 ? 41.853 1.569 13.609 1.00 11.10 89 VAL B CA 1
ATOM 2328 C C . VAL B 1 89 ? 40.708 0.898 14.356 1.00 11.20 89 VAL B C 1
ATOM 2329 O O . VAL B 1 89 ? 40.862 0.510 15.519 1.00 13.12 89 VAL B O 1
ATOM 2333 N N . VAL B 1 90 ? 39.570 0.738 13.687 1.00 10.72 90 VAL B N 1
ATOM 2334 C CA . VAL B 1 90 ? 38.394 0.133 14.305 1.00 10.34 90 VAL B CA 1
ATOM 2335 C C . VAL B 1 90 ? 38.213 -1.278 13.762 1.00 9.69 90 VAL B C 1
ATOM 2336 O O . VAL B 1 90 ? 38.088 -1.472 12.545 1.00 11.66 90 VAL B O 1
ATOM 2340 N N . VAL B 1 91 ? 38.152 -2.261 14.661 1.00 9.53 91 VAL B N 1
ATOM 2341 C CA . VAL B 1 91 ? 37.711 -3.607 14.309 1.00 9.86 91 VAL B CA 1
ATOM 2342 C C . VAL B 1 91 ? 36.232 -3.726 14.660 1.00 9.58 91 VAL B C 1
ATOM 2343 O O . VAL B 1 91 ? 35.850 -3.634 15.836 1.00 10.91 91 VAL B O 1
ATOM 2347 N N . PHE B 1 92 ? 35.396 -3.930 13.641 1.00 9.42 92 PHE B N 1
ATOM 2348 C CA . PHE B 1 92 ? 33.960 -4.097 13.826 1.00 9.24 92 PHE B CA 1
ATOM 2349 C C . PHE B 1 92 ? 33.657 -5.572 14.046 1.00 9.08 92 PHE B C 1
ATOM 2350 O O . PHE B 1 92 ? 34.021 -6.413 13.213 1.00 11.03 92 PHE B O 1
ATOM 2358 N N . CYS B 1 93 ? 32.967 -5.879 15.145 1.00 10.21 93 CYS B N 1
ATOM 2359 C CA . CYS B 1 93 ? 32.650 -7.251 15.522 1.00 9.27 93 CYS B CA 1
ATOM 2360 C C . CYS B 1 93 ? 31.152 -7.405 15.722 1.00 9.47 93 CYS B C 1
ATOM 2361 O O . CYS B 1 93 ? 30.493 -6.505 16.251 1.00 10.69 93 CYS B O 1
ATOM 2364 N N . ALA B 1 94 ? 30.627 -8.563 15.326 1.00 10.49 94 ALA B N 1
ATOM 2365 C CA . ALA B 1 94 ? 29.243 -8.933 15.557 1.00 10.28 94 ALA B CA 1
ATOM 2366 C C . ALA B 1 94 ? 29.166 -10.005 16.636 1.00 10.82 94 ALA B C 1
ATOM 2367 O O . ALA B 1 94 ? 30.060 -10.845 16.763 1.00 10.60 94 ALA B O 1
ATOM 2369 N N . LYS B 1 95 ? 28.081 -9.978 17.407 1.00 10.52 95 LYS B N 1
ATOM 2370 C CA . LYS B 1 95 ? 27.727 -11.140 18.211 1.00 10.60 95 LYS B CA 1
ATOM 2371 C C . LYS B 1 95 ? 27.478 -12.332 17.294 1.00 11.24 95 LYS B C 1
ATOM 2372 O O . LYS B 1 95 ? 27.046 -12.187 16.145 1.00 12.18 95 LYS B O 1
ATOM 2378 N N . THR B 1 96 ? 27.761 -13.526 17.810 1.00 11.54 96 THR B N 1
ATOM 2379 C CA . THR B 1 96 ? 27.533 -14.750 17.058 1.00 12.04 96 THR B CA 1
ATOM 2380 C C . THR B 1 96 ? 26.196 -15.416 17.364 1.00 12.96 96 THR B C 1
ATOM 2381 O O . THR B 1 96 ? 25.761 -16.272 16.584 1.00 15.63 96 THR B O 1
ATOM 2385 N N . ALA B 1 97 ? 25.530 -15.040 18.459 1.00 11.56 97 ALA B N 1
ATOM 2386 C CA . ALA B 1 97 ? 24.203 -15.551 18.776 1.00 13.24 97 ALA B CA 1
ATOM 2387 C C . ALA B 1 97 ? 23.441 -14.472 19.528 1.00 13.87 97 ALA B C 1
ATOM 2388 O O . ALA B 1 97 ? 24.017 -13.767 20.360 1.00 15.04 97 ALA B O 1
ATOM 2390 N N . MET B 1 98 ? 22.152 -14.331 19.230 1.00 12.87 98 MET B N 1
ATOM 2391 C CA . MET B 1 98 ? 21.321 -13.370 19.954 1.00 13.03 98 MET B CA 1
ATOM 2392 C C . MET B 1 98 ? 20.711 -14.071 21.159 1.00 13.09 98 MET B C 1
ATOM 2393 O O . MET B 1 98 ? 19.740 -14.822 21.037 1.00 15.35 98 MET B O 1
ATOM 2398 N N . ASP B 1 99 ? 21.294 -13.835 22.322 1.00 13.51 99 ASP B N 1
ATOM 2399 C CA . ASP B 1 99 ? 20.856 -14.474 23.551 1.00 12.88 99 ASP B CA 1
ATOM 2400 C C . ASP B 1 99 ? 19.846 -13.605 24.300 1.00 12.21 99 ASP B C 1
ATOM 2401 O O . ASP B 1 99 ? 19.762 -12.389 24.107 1.00 13.20 99 ASP B O 1
ATOM 2406 N N . ASP B 1 100 ? 19.081 -14.259 25.181 1.00 13.32 100 ASP B N 1
ATOM 2407 C CA . ASP B 1 100 ? 18.075 -13.564 25.981 1.00 13.72 100 ASP B CA 1
ATOM 2408 C C . ASP B 1 100 ? 18.691 -12.439 26.804 1.00 13.83 100 ASP B C 1
ATOM 2409 O O . ASP B 1 100 ? 18.086 -11.373 26.962 1.00 14.55 100 ASP B O 1
ATOM 2414 N N . ALA B 1 101 ? 19.882 -12.666 27.364 1.00 12.92 101 ALA B N 1
ATOM 2415 C CA . ALA B 1 101 ? 20.481 -11.665 28.242 1.00 12.63 101 ALA B CA 1
ATOM 2416 C C . ALA B 1 101 ? 20.762 -10.372 27.488 1.00 11.32 101 ALA B C 1
ATOM 2417 O O . ALA B 1 101 ? 20.552 -9.275 28.020 1.00 13.12 101 ALA B O 1
ATOM 2419 N N . TRP B 1 102 ? 21.240 -10.476 26.243 1.00 12.01 102 TRP B N 1
ATOM 2420 C CA . TRP B 1 102 ? 21.481 -9.275 25.451 1.00 11.08 102 TRP B CA 1
ATOM 2421 C C . TRP B 1 102 ? 20.186 -8.537 25.142 1.00 10.92 102 TRP B C 1
ATOM 2422 O O . TRP B 1 102 ? 20.143 -7.303 25.211 1.00 11.77 102 TRP B O 1
ATOM 2433 N N . LEU B 1 103 ? 19.121 -9.272 24.798 1.00 11.40 103 LEU B N 1
ATOM 2434 C CA . LEU B 1 103 ? 17.830 -8.630 24.562 1.00 12.75 103 LEU B CA 1
ATOM 2435 C C . LEU B 1 103 ? 17.368 -7.868 25.796 1.00 11.98 103 LEU B C 1
ATOM 2436 O O . LEU B 1 103 ? 16.867 -6.743 25.689 1.00 12.77 103 LEU B O 1
ATOM 2441 N N . GLN B 1 104 ? 17.527 -8.467 26.980 1.00 11.84 104 GLN B N 1
ATOM 2442 C CA . GLN B 1 104 ? 17.131 -7.786 28.211 1.00 12.14 104 GLN B CA 1
ATOM 2443 C C . GLN B 1 104 ? 18.017 -6.578 28.480 1.00 11.20 104 GLN B C 1
ATOM 2444 O O . GLN B 1 104 ? 17.541 -5.547 28.970 1.00 12.03 104 GLN B O 1
ATOM 2450 N N . ARG B 1 105 ? 19.314 -6.698 28.183 1.00 11.82 105 ARG B N 1
ATOM 2451 C CA . ARG B 1 105 ? 20.231 -5.579 28.367 1.00 10.54 105 ARG B CA 1
ATOM 2452 C C . ARG B 1 105 ? 19.799 -4.383 27.526 1.00 10.78 105 ARG B C 1
ATOM 2453 O O . ARG B 1 105 ? 19.781 -3.247 28.010 1.00 11.52 105 ARG B O 1
ATOM 2461 N N . VAL B 1 106 ? 19.414 -4.627 26.272 1.00 10.80 106 VAL B N 1
ATOM 2462 C CA . VAL B 1 106 ? 19.024 -3.533 25.384 1.00 10.55 106 VAL B CA 1
ATOM 2463 C C . VAL B 1 106 ? 17.769 -2.835 25.898 1.00 9.51 106 VAL B C 1
ATOM 2464 O O . VAL B 1 106 ? 17.706 -1.598 25.958 1.00 10.39 106 VAL B O 1
ATOM 2468 N N . VAL B 1 107 ? 16.748 -3.614 26.274 1.00 10.58 107 VAL B N 1
ATOM 2469 C CA . VAL B 1 107 ? 15.496 -2.996 26.705 1.00 10.54 107 VAL B CA 1
ATOM 2470 C C . VAL B 1 107 ? 15.658 -2.314 28.060 1.00 10.44 107 VAL B C 1
ATOM 2471 O O . VAL B 1 107 ? 15.052 -1.268 28.308 1.00 11.07 107 VAL B O 1
ATOM 2475 N N . ASP B 1 108 ? 16.484 -2.874 28.951 1.00 10.51 108 ASP B N 1
ATOM 2476 C CA . ASP B 1 108 ? 16.759 -2.208 30.220 1.00 11.68 108 ASP B CA 1
ATOM 2477 C C . ASP B 1 108 ? 17.453 -0.870 29.996 1.00 11.45 108 ASP B C 1
ATOM 2478 O O . ASP B 1 108 ? 17.184 0.104 30.707 1.00 11.25 108 ASP B O 1
ATOM 2483 N N . GLN B 1 109 ? 18.366 -0.806 29.022 1.00 10.99 109 GLN B N 1
ATOM 2484 C CA . GLN B 1 109 ? 19.025 0.456 28.706 1.00 11.75 109 GLN B CA 1
ATOM 2485 C C . GLN B 1 109 ? 18.036 1.469 28.143 1.00 9.95 109 GLN B C 1
ATOM 2486 O O . GLN B 1 109 ? 18.097 2.657 28.478 1.00 11.26 109 GLN B O 1
ATOM 2492 N N . GLU B 1 110 ? 17.114 1.021 27.283 1.00 10.21 110 GLU B N 1
ATOM 2493 C CA . GLU B 1 110 ? 16.090 1.936 26.785 1.00 10.32 110 GLU B CA 1
ATOM 2494 C C . GLU B 1 110 ? 15.264 2.511 27.929 1.00 10.60 110 GLU B C 1
ATOM 2495 O O . GLU B 1 110 ? 14.941 3.706 27.926 1.00 11.68 110 GLU B O 1
ATOM 2501 N N . GLU B 1 111 ? 14.929 1.683 28.927 1.00 10.77 111 GLU B N 1
ATOM 2502 C CA . GLU B 1 111 ? 14.235 2.203 30.104 1.00 11.49 111 GLU B CA 1
ATOM 2503 C C . GLU B 1 111 ? 15.103 3.212 30.847 1.00 11.48 111 GLU B C 1
ATOM 2504 O O . GLU B 1 111 ? 14.633 4.288 31.232 1.00 12.47 111 GLU B O 1
ATOM 2510 N N . ALA B 1 112 ? 16.382 2.880 31.056 1.00 12.10 112 ALA B N 1
ATOM 2511 C CA . ALA B 1 112 ? 17.268 3.784 31.785 1.00 12.43 112 ALA B CA 1
ATOM 2512 C C . ALA B 1 112 ? 17.364 5.138 31.099 1.00 12.30 112 ALA B C 1
ATOM 2513 O O . ALA B 1 112 ? 17.509 6.171 31.767 1.00 13.11 112 ALA B O 1
ATOM 2515 N N . ASP B 1 113 ? 17.264 5.156 29.776 1.00 11.34 113 ASP B N 1
ATOM 2516 C CA . ASP B 1 113 ? 17.327 6.392 29.013 1.00 13.25 113 ASP B CA 1
ATOM 2517 C C . ASP B 1 113 ? 15.988 7.106 28.920 1.00 12.83 113 ASP B C 1
ATOM 2518 O O . ASP B 1 113 ? 15.918 8.158 28.276 1.00 15.89 113 ASP B O 1
ATOM 2523 N N . GLY B 1 114 ? 14.937 6.574 29.539 1.00 12.46 114 GLY B N 1
ATOM 2524 C CA . GLY B 1 114 ? 13.672 7.277 29.584 1.00 13.69 114 GLY B CA 1
ATOM 2525 C C . GLY B 1 114 ? 12.812 7.146 28.349 1.00 12.72 114 GLY B C 1
ATOM 2526 O O . GLY B 1 114 ? 12.013 8.046 28.062 1.00 14.85 114 GLY B O 1
ATOM 2527 N N . ARG B 1 115 ? 12.931 6.040 27.614 1.00 12.60 115 ARG B N 1
ATOM 2528 C CA . ARG B 1 115 ? 12.124 5.865 26.413 1.00 12.81 115 ARG B CA 1
ATOM 2529 C C . ARG B 1 115 ? 10.737 5.300 26.684 1.00 13.59 115 ARG B C 1
ATOM 2530 O O . ARG B 1 115 ? 9.915 5.307 25.764 1.00 13.98 115 ARG B O 1
ATOM 2538 N N . PHE B 1 116 ? 10.452 4.821 27.896 1.00 12.13 116 PHE B N 1
ATOM 2539 C CA . PHE B 1 116 ? 9.179 4.178 28.210 1.00 11.88 116 PHE B CA 1
ATOM 2540 C C . PHE B 1 116 ? 8.431 4.963 29.275 1.00 13.21 116 PHE B C 1
ATOM 2541 O O . PHE B 1 116 ? 8.990 5.279 30.330 1.00 14.46 116 PHE B O 1
ATOM 2549 N N . ALA B 1 117 ? 7.159 5.257 28.997 1.00 14.51 117 ALA B N 1
ATOM 2550 C CA . ALA B 1 117 ? 6.324 5.955 29.969 1.00 16.42 117 ALA B CA 1
ATOM 2551 C C . ALA B 1 117 ? 5.899 5.045 31.115 1.00 16.92 117 ALA B C 1
ATOM 2552 O O . ALA B 1 117 ? 5.675 5.527 32.235 1.00 17.02 117 ALA B O 1
ATOM 2554 N N . THR B 1 118 ? 5.742 3.751 30.850 1.00 15.80 118 THR B N 1
ATOM 2555 C CA . THR B 1 118 ? 5.096 2.825 31.767 1.00 15.58 118 THR B CA 1
ATOM 2556 C C . THR B 1 118 ? 5.741 1.458 31.618 1.00 13.98 118 THR B C 1
ATOM 2557 O O . THR B 1 118 ? 6.327 1.152 30.572 1.00 14.31 118 THR B O 1
ATOM 2561 N N . PRO B 1 119 ? 5.594 0.590 32.623 1.00 15.30 119 PRO B N 1
ATOM 2562 C CA . PRO B 1 119 ? 5.991 -0.816 32.447 1.00 15.49 119 PRO B CA 1
ATOM 2563 C C . PRO B 1 119 ? 5.325 -1.486 31.256 1.00 15.63 119 PRO B C 1
ATOM 2564 O O . PRO B 1 119 ? 5.950 -2.322 30.593 1.00 15.38 119 PRO B O 1
ATOM 2568 N N . ASP B 1 120 ? 4.068 -1.145 30.963 1.00 15.40 120 ASP B N 1
ATOM 2569 C CA . ASP B 1 120 ? 3.398 -1.732 29.804 1.00 17.02 120 ASP B CA 1
ATOM 2570 C C . ASP B 1 120 ? 4.132 -1.389 28.516 1.00 15.76 120 ASP B C 1
ATOM 2571 O O . ASP B 1 120 ? 4.283 -2.241 27.631 1.00 16.54 120 ASP B O 1
ATOM 2576 N N . ALA B 1 121 ? 4.593 -0.141 28.392 1.00 15.13 121 ALA B N 1
ATOM 2577 C CA . ALA B 1 121 ? 5.308 0.260 27.187 1.00 14.59 121 ALA B CA 1
ATOM 2578 C C . ALA B 1 121 ? 6.615 -0.505 27.045 1.00 13.62 121 ALA B C 1
ATOM 2579 O O . ALA B 1 121 ? 6.994 -0.903 25.936 1.00 15.08 121 ALA B O 1
ATOM 2581 N N . LYS B 1 122 ? 7.332 -0.703 28.154 1.00 13.38 122 LYS B N 1
ATOM 2582 C CA . LYS B 1 122 ? 8.561 -1.485 28.102 1.00 13.58 122 LYS B CA 1
ATOM 2583 C C . LYS B 1 122 ? 8.267 -2.918 27.688 1.00 13.09 122 LYS B C 1
ATOM 2584 O O . LYS B 1 122 ? 8.969 -3.487 26.843 1.00 14.65 122 LYS B O 1
ATOM 2590 N N . ALA B 1 123 ? 7.212 -3.507 28.260 1.00 15.17 123 ALA B N 1
ATOM 2591 C CA . ALA B 1 123 ? 6.856 -4.886 27.943 1.00 16.30 123 ALA B CA 1
ATOM 2592 C C . ALA B 1 123 ? 6.514 -5.048 26.466 1.00 16.25 123 ALA B C 1
ATOM 2593 O O . ALA B 1 123 ? 6.899 -6.041 25.839 1.00 18.02 123 ALA B O 1
ATOM 2595 N N . ALA B 1 124 ? 5.790 -4.083 25.891 1.00 16.61 124 ALA B N 1
ATOM 2596 C CA . ALA B 1 124 ? 5.456 -4.163 24.471 1.00 17.03 124 ALA B CA 1
ATOM 2597 C C . ALA B 1 124 ? 6.708 -4.080 23.606 1.00 15.87 124 ALA B C 1
ATOM 2598 O O . ALA B 1 124 ? 6.831 -4.788 22.598 1.00 16.94 124 ALA B O 1
ATOM 2600 N N . ASN B 1 125 ? 7.645 -3.209 23.980 1.00 15.32 125 ASN B N 1
ATOM 2601 C CA . ASN B 1 125 ? 8.897 -3.091 23.242 1.00 15.28 125 ASN B CA 1
ATOM 2602 C C . ASN B 1 125 ? 9.690 -4.390 23.318 1.00 14.22 125 ASN B C 1
ATOM 2603 O O . ASN B 1 125 ? 10.212 -4.876 22.309 1.00 15.12 125 ASN B O 1
ATOM 2608 N N . HIS B 1 126 ? 9.782 -4.969 24.518 1.00 15.32 126 HIS B N 1
ATOM 2609 C CA . HIS B 1 126 ? 10.514 -6.219 24.702 1.00 14.66 126 HIS B CA 1
ATOM 2610 C C . HIS B 1 126 ? 9.866 -7.350 23.909 1.00 14.52 126 HIS B C 1
ATOM 2611 O O . HIS B 1 126 ? 10.557 -8.152 23.269 1.00 14.83 126 HIS B O 1
ATOM 2618 N N . LYS B 1 127 ? 8.536 -7.414 23.921 1.00 15.43 127 LYS B N 1
ATOM 2619 C CA . LYS B 1 127 ? 7.830 -8.446 23.170 1.00 18.26 127 LYS B CA 1
ATOM 2620 C C . LYS B 1 127 ? 8.080 -8.311 21.673 1.00 17.20 127 LYS B C 1
ATOM 2621 O O . LYS B 1 127 ? 8.317 -9.312 20.982 1.00 18.84 127 LYS B O 1
ATOM 2627 N N . GLY B 1 128 ? 8.033 -7.084 21.155 1.00 16.69 128 GLY B N 1
ATOM 2628 C CA . GLY B 1 128 ? 8.266 -6.883 19.735 1.00 17.28 128 GLY B CA 1
ATOM 2629 C C . GLY B 1 128 ? 9.681 -7.240 19.322 1.00 15.17 128 GLY B C 1
ATOM 2630 O O . GLY B 1 128 ? 9.893 -7.880 18.286 1.00 17.20 128 GLY B O 1
ATOM 2631 N N . ARG B 1 129 ? 10.670 -6.847 20.130 1.00 14.72 129 ARG B N 1
ATOM 2632 C CA . ARG B 1 129 ? 12.048 -7.200 19.808 1.00 14.33 129 ARG B CA 1
ATOM 2633 C C . ARG B 1 129 ? 12.245 -8.706 19.866 1.00 13.86 129 ARG B C 1
ATOM 2634 O O . ARG B 1 129 ? 12.912 -9.286 19.004 1.00 14.98 129 ARG B O 1
ATOM 2642 N N . THR B 1 130 ? 11.668 -9.354 20.880 1.00 14.58 130 THR B N 1
ATOM 2643 C CA . THR B 1 130 ? 11.801 -10.798 21.012 1.00 15.35 130 THR B CA 1
ATOM 2644 C C . THR B 1 130 ? 11.152 -11.525 19.837 1.00 15.53 130 THR B C 1
ATOM 2645 O O . THR B 1 130 ? 11.669 -12.556 19.384 1.00 16.38 130 THR B O 1
ATOM 2649 N N . PHE B 1 131 ? 10.044 -10.991 19.304 1.00 19.25 131 PHE B N 1
ATOM 2650 C CA . PHE B 1 131 ? 9.443 -11.566 18.103 1.00 20.41 131 PHE B CA 1
ATOM 2651 C C . PHE B 1 131 ? 10.439 -11.606 16.951 1.00 21.63 131 PHE B C 1
ATOM 2652 O O . PHE B 1 131 ? 10.592 -12.635 16.281 1.00 21.42 131 PHE B O 1
ATOM 2660 N N . PHE B 1 132 ? 11.096 -10.476 16.678 1.00 20.87 132 PHE B N 1
ATOM 2661 C CA A PHE B 1 132 ? 12.080 -10.430 15.598 0.58 21.42 132 PHE B CA 1
ATOM 2662 C CA B PHE B 1 132 ? 12.071 -10.435 15.595 0.42 20.98 132 PHE B CA 1
ATOM 2663 C C . PHE B 1 132 ? 13.271 -11.325 15.893 1.00 19.79 132 PHE B C 1
ATOM 2664 O O . PHE B 1 132 ? 13.748 -12.049 15.011 1.00 21.96 132 PHE B O 1
ATOM 2679 N N . ALA B 1 133 ? 13.779 -11.277 17.124 1.00 16.91 133 ALA B N 1
ATOM 2680 C CA . ALA B 1 133 ? 14.916 -12.113 17.473 1.00 16.14 133 ALA B CA 1
ATOM 2681 C C . ALA B 1 133 ? 14.574 -13.582 17.287 1.00 14.62 133 ALA B C 1
ATOM 2682 O O . ALA B 1 133 ? 15.371 -14.346 16.730 1.00 15.46 133 ALA B O 1
ATOM 2684 N N . ASP B 1 134 ? 13.372 -13.986 17.722 1.00 14.23 134 ASP B N 1
ATOM 2685 C CA . ASP B 1 134 ? 12.957 -15.379 17.593 1.00 15.50 134 ASP B CA 1
ATOM 2686 C C . ASP B 1 134 ? 12.814 -15.785 16.133 1.00 15.62 134 ASP B C 1
ATOM 2687 O O . ASP B 1 134 ? 13.162 -16.913 15.758 1.00 16.25 134 ASP B O 1
ATOM 2692 N N . MET B 1 135 ? 12.312 -14.879 15.287 1.00 16.55 135 MET B N 1
ATOM 2693 C CA . MET B 1 135 ? 12.233 -15.188 13.864 1.00 17.34 135 MET B CA 1
ATOM 2694 C C . MET B 1 135 ? 13.599 -15.590 13.331 1.00 16.88 135 MET B C 1
ATOM 2695 O O . MET B 1 135 ? 13.713 -16.533 12.540 1.00 18.62 135 MET B O 1
ATOM 2700 N N . HIS B 1 136 ? 14.653 -14.919 13.796 1.00 15.47 136 HIS B N 1
ATOM 2701 C CA . HIS B 1 136 ? 15.996 -15.223 13.317 1.00 14.71 136 HIS B CA 1
ATOM 2702 C C . HIS B 1 136 ? 16.622 -16.405 14.040 1.00 16.70 136 HIS B C 1
ATOM 2703 O O . HIS B 1 136 ? 17.175 -17.302 13.397 1.00 16.87 136 HIS B O 1
ATOM 2710 N N . ARG B 1 137 ? 16.549 -16.436 15.373 1.00 16.05 137 ARG B N 1
ATOM 2711 C CA . ARG B 1 137 ? 17.299 -17.449 16.107 1.00 16.35 137 ARG B CA 1
ATOM 2712 C C . ARG B 1 137 ? 16.571 -18.782 16.206 1.00 17.50 137 ARG B C 1
ATOM 2713 O O . ARG B 1 137 ? 17.228 -19.813 16.382 1.00 19.84 137 ARG B O 1
ATOM 2721 N N . LYS B 1 138 ? 15.244 -18.792 16.087 1.00 18.56 138 LYS B N 1
ATOM 2722 C CA . LYS B 1 138 ? 14.462 -20.017 16.203 1.00 22.08 138 LYS B CA 1
ATOM 2723 C C . LYS B 1 138 ? 13.921 -20.506 14.869 1.00 23.56 138 LYS B C 1
ATOM 2724 O O . LYS B 1 138 ? 14.024 -21.697 14.557 1.00 27.40 138 LYS B O 1
ATOM 2730 N N . GLU B 1 139 ? 13.343 -19.614 14.064 1.00 22.40 139 GLU B N 1
ATOM 2731 C CA . GLU B 1 139 ? 12.696 -20.038 12.826 1.00 23.19 139 GLU B CA 1
ATOM 2732 C C . GLU B 1 139 ? 13.695 -20.156 11.678 1.00 23.25 139 GLU B C 1
ATOM 2733 O O . GLU B 1 139 ? 13.829 -21.219 11.065 1.00 24.93 139 GLU B O 1
ATOM 2735 N N . LEU B 1 140 ? 14.402 -19.071 11.368 1.00 21.89 140 LEU B N 1
ATOM 2736 C CA . LEU B 1 140 ? 15.310 -19.061 10.229 1.00 21.49 140 LEU B CA 1
ATOM 2737 C C . LEU B 1 140 ? 16.705 -19.576 10.558 1.00 20.02 140 LEU B C 1
ATOM 2738 O O . LEU B 1 140 ? 17.444 -19.947 9.635 1.00 22.20 140 LEU B O 1
ATOM 2743 N N . LYS B 1 141 ? 17.079 -19.615 11.840 1.00 19.20 141 LYS B N 1
ATOM 2744 C CA . LYS B 1 141 ? 18.424 -20.025 12.251 1.00 18.47 141 LYS B CA 1
ATOM 2745 C C . LYS B 1 141 ? 19.486 -19.196 11.538 1.00 17.78 141 LYS B C 1
ATOM 2746 O O . LYS B 1 141 ? 20.485 -19.717 11.036 1.00 20.49 141 LYS B O 1
ATOM 2752 N N . ASP B 1 142 ? 19.253 -17.888 11.466 1.00 15.43 142 ASP B N 1
ATOM 2753 C CA . ASP B 1 142 ? 20.174 -16.993 10.777 1.00 14.84 142 ASP B CA 1
ATOM 2754 C C . ASP B 1 142 ? 20.492 -15.761 11.612 1.00 13.44 142 ASP B C 1
ATOM 2755 O O . ASP B 1 142 ? 20.876 -14.728 11.057 1.00 14.05 142 ASP B O 1
ATOM 2760 N N . ASP B 1 143 ? 20.339 -15.848 12.936 1.00 13.85 143 ASP B N 1
ATOM 2761 C CA . ASP B 1 143 ? 20.621 -14.681 13.765 1.00 12.37 143 ASP B CA 1
ATOM 2762 C C . ASP B 1 143 ? 22.061 -14.210 13.617 1.00 12.74 143 ASP B C 1
ATOM 2763 O O . ASP B 1 143 ? 22.317 -13.005 13.685 1.00 12.90 143 ASP B O 1
ATOM 2768 N N . ASP B 1 144 ? 23.008 -15.126 13.368 1.00 14.04 144 ASP B N 1
ATOM 2769 C CA . ASP B 1 144 ? 24.382 -14.690 13.125 1.00 13.29 144 ASP B CA 1
ATOM 2770 C C . ASP B 1 144 ? 24.472 -13.781 11.903 1.00 11.64 144 ASP B C 1
ATOM 2771 O O . ASP B 1 144 ? 25.136 -12.737 11.948 1.00 11.66 144 ASP B O 1
ATOM 2776 N N . GLN B 1 145 ? 23.795 -14.158 10.809 1.00 12.05 145 GLN B N 1
ATOM 2777 C CA . GLN B 1 145 ? 23.782 -13.334 9.602 1.00 12.37 145 GLN B CA 1
ATOM 2778 C C . GLN B 1 145 ? 23.063 -12.017 9.845 1.00 11.40 145 GLN B C 1
ATOM 2779 O O . GLN B 1 145 ? 23.517 -10.961 9.393 1.00 10.77 145 GLN B O 1
ATOM 2785 N N . TRP B 1 146 ? 21.932 -12.072 10.550 1.00 11.74 146 TRP B N 1
ATOM 2786 C CA . TRP B 1 146 ? 21.158 -10.877 10.863 1.00 10.18 146 TRP B CA 1
ATOM 2787 C C . TRP B 1 146 ? 22.007 -9.860 11.612 1.00 10.64 146 TRP B C 1
ATOM 2788 O O . TRP B 1 146 ? 22.021 -8.670 11.275 1.00 10.17 146 TRP B O 1
ATOM 2799 N N . MET B 1 147 ? 22.742 -10.318 12.626 1.00 9.69 147 MET B N 1
ATOM 2800 C CA . MET B 1 147 ? 23.571 -9.407 13.410 1.00 8.79 147 MET B CA 1
ATOM 2801 C C . MET B 1 147 ? 24.747 -8.874 12.596 1.00 9.71 147 MET B C 1
ATOM 2802 O O . MET B 1 147 ? 25.084 -7.689 12.693 1.00 10.29 147 MET B O 1
ATOM 2807 N N . ALA B 1 148 ? 25.375 -9.725 11.781 1.00 10.05 148 ALA B N 1
ATOM 2808 C CA . ALA B 1 148 ? 26.477 -9.263 10.941 1.00 9.11 148 ALA B CA 1
ATOM 2809 C C . ALA B 1 148 ? 26.025 -8.147 10.003 1.00 9.44 148 ALA B C 1
ATOM 2810 O O . ALA B 1 148 ? 26.777 -7.196 9.748 1.00 9.19 148 ALA B O 1
ATOM 2812 N N . LYS B 1 149 ? 24.801 -8.255 9.472 1.00 9.08 149 LYS B N 1
ATOM 2813 C CA . LYS B 1 149 ? 24.241 -7.209 8.622 1.00 8.74 149 LYS B CA 1
ATOM 2814 C C . LYS B 1 149 ? 24.137 -5.890 9.373 1.00 9.21 149 LYS B C 1
ATOM 2815 O O . LYS B 1 149 ? 24.437 -4.829 8.813 1.00 9.40 149 LYS B O 1
ATOM 2821 N N . GLN B 1 150 ? 23.711 -5.928 10.642 1.00 9.29 150 GLN B N 1
ATOM 2822 C CA . GLN B 1 150 ? 23.634 -4.687 11.413 1.00 8.09 150 GLN B CA 1
ATOM 2823 C C . GLN B 1 150 ? 25.015 -4.066 11.573 1.00 8.53 150 GLN B C 1
ATOM 2824 O O . GLN B 1 150 ? 25.155 -2.837 11.573 1.00 8.64 150 GLN B O 1
ATOM 2830 N N . VAL B 1 151 ? 26.045 -4.904 11.736 1.00 9.84 151 VAL B N 1
ATOM 2831 C CA . VAL B 1 151 ? 27.399 -4.381 11.857 1.00 9.05 151 VAL B CA 1
ATOM 2832 C C . VAL B 1 151 ? 27.814 -3.684 10.569 1.00 8.40 151 VAL B C 1
ATOM 2833 O O . VAL B 1 151 ? 28.475 -2.639 10.602 1.00 9.35 151 VAL B O 1
ATOM 2837 N N . TYR B 1 152 ? 27.460 -4.260 9.411 1.00 9.20 152 TYR B N 1
ATOM 2838 C CA . TYR B 1 152 ? 27.790 -3.606 8.146 1.00 9.99 152 TYR B CA 1
ATOM 2839 C C . TYR B 1 152 ? 27.050 -2.287 7.987 1.00 9.00 152 TYR B C 1
ATOM 2840 O O . TYR B 1 152 ? 27.591 -1.328 7.421 1.00 9.19 152 TYR B O 1
ATOM 2849 N N . LEU B 1 153 ? 25.811 -2.214 8.471 1.00 8.67 153 LEU B N 1
ATOM 2850 C CA . LEU B 1 153 ? 25.113 -0.934 8.474 1.00 8.54 153 LEU B CA 1
ATOM 2851 C C . LEU B 1 153 ? 25.896 0.095 9.285 1.00 9.65 153 LEU B C 1
ATOM 2852 O O . LEU B 1 153 ? 26.087 1.236 8.843 1.00 9.25 153 LEU B O 1
ATOM 2857 N N . ASN B 1 154 ? 26.387 -0.310 10.458 1.00 8.56 154 ASN B N 1
ATOM 2858 C CA . ASN B 1 154 ? 27.224 0.562 11.279 1.00 8.92 154 ASN B CA 1
ATOM 2859 C C . ASN B 1 154 ? 28.457 1.020 10.504 1.00 8.59 154 ASN B C 1
ATOM 2860 O O . ASN B 1 154 ? 28.785 2.214 10.490 1.00 9.82 154 ASN B O 1
ATOM 2865 N N . VAL B 1 155 ? 29.122 0.092 9.807 1.00 8.52 155 VAL B N 1
ATOM 2866 C CA . VAL B 1 155 ? 30.280 0.455 8.985 1.00 9.07 155 VAL B CA 1
ATOM 2867 C C . VAL B 1 155 ? 29.909 1.535 7.971 1.00 8.00 155 VAL B C 1
ATOM 2868 O O . VAL B 1 155 ? 30.642 2.510 7.784 1.00 9.79 155 VAL B O 1
ATOM 2872 N N . GLY B 1 156 ? 28.779 1.364 7.274 1.00 8.98 156 GLY B N 1
ATOM 2873 C CA . GLY B 1 156 ? 28.385 2.358 6.282 1.00 9.08 156 GLY B CA 1
ATOM 2874 C C . GLY B 1 156 ? 28.118 3.722 6.894 1.00 8.45 156 GLY B C 1
ATOM 2875 O O . GLY B 1 156 ? 28.534 4.755 6.355 1.00 9.49 156 GLY B O 1
ATOM 2876 N N . ASN B 1 157 ? 27.412 3.747 8.026 1.00 8.42 157 ASN B N 1
ATOM 2877 C CA . ASN B 1 157 ? 27.228 4.995 8.763 1.00 9.41 157 ASN B CA 1
ATOM 2878 C C . ASN B 1 157 ? 28.577 5.601 9.134 1.00 8.56 157 ASN B C 1
ATOM 2879 O O . ASN B 1 157 ? 28.805 6.806 8.956 1.00 9.80 157 ASN B O 1
ATOM 2884 N N . PHE B 1 158 ? 29.492 4.763 9.615 1.00 9.64 158 PHE B N 1
ATOM 2885 C CA . PHE B 1 158 ? 30.785 5.226 10.105 1.00 9.41 158 PHE B CA 1
ATOM 2886 C C . PHE B 1 158 ? 31.626 5.830 8.990 1.00 9.71 158 PHE B C 1
ATOM 2887 O O . PHE B 1 158 ? 32.254 6.882 9.176 1.00 10.19 158 PHE B O 1
ATOM 2895 N N . LEU B 1 159 ? 31.673 5.173 7.827 1.00 9.69 159 LEU B N 1
ATOM 2896 C CA . LEU B 1 159 ? 32.513 5.674 6.744 1.00 9.63 159 LEU B CA 1
ATOM 2897 C C . LEU B 1 159 ? 32.062 7.055 6.291 1.00 9.42 159 LEU B C 1
ATOM 2898 O O . LEU B 1 159 ? 32.892 7.928 6.006 1.00 10.24 159 LEU B O 1
ATOM 2903 N N . LEU B 1 160 ? 30.751 7.269 6.198 1.00 9.36 160 LEU B N 1
ATOM 2904 C CA . LEU B 1 160 ? 30.277 8.585 5.795 1.00 9.33 160 LEU B CA 1
ATOM 2905 C C . LEU B 1 160 ? 30.499 9.594 6.910 1.00 9.78 160 LEU B C 1
ATOM 2906 O O . LEU B 1 160 ? 30.856 10.746 6.648 1.00 11.12 160 LEU B O 1
ATOM 2911 N N . GLY B 1 161 ? 30.305 9.173 8.160 1.00 10.02 161 GLY B N 1
ATOM 2912 C CA . GLY B 1 161 ? 30.485 10.091 9.276 1.00 10.54 161 GLY B CA 1
ATOM 2913 C C . GLY B 1 161 ? 31.911 10.600 9.401 1.00 10.32 161 GLY B C 1
ATOM 2914 O O . GLY B 1 161 ? 32.141 11.805 9.554 1.00 10.59 161 GLY B O 1
ATOM 2915 N N . VAL B 1 162 ? 32.895 9.694 9.331 1.00 9.81 162 VAL B N 1
ATOM 2916 C CA . VAL B 1 162 ? 34.280 10.153 9.439 1.00 10.28 162 VAL B CA 1
ATOM 2917 C C . VAL B 1 162 ? 34.658 11.001 8.232 1.00 11.66 162 VAL B C 1
ATOM 2918 O O . VAL B 1 162 ? 35.396 11.983 8.358 1.00 11.52 162 VAL B O 1
ATOM 2922 N N . ALA B 1 163 ? 34.131 10.663 7.051 1.00 10.40 163 ALA B N 1
ATOM 2923 C CA . ALA B 1 163 ? 34.350 11.517 5.886 1.00 10.27 163 ALA B CA 1
ATOM 2924 C C . ALA B 1 163 ? 33.820 12.924 6.128 1.00 10.64 163 ALA B C 1
ATOM 2925 O O . ALA B 1 163 ? 34.482 13.915 5.792 1.00 11.48 163 ALA B O 1
ATOM 2927 N N . ALA B 1 164 ? 32.632 13.036 6.721 1.00 11.25 164 ALA B N 1
ATOM 2928 C CA . ALA B 1 164 ? 32.059 14.349 6.995 1.00 12.01 164 ALA B CA 1
ATOM 2929 C C . ALA B 1 164 ? 32.847 15.113 8.048 1.00 12.63 164 ALA B C 1
ATOM 2930 O O . ALA B 1 164 ? 32.790 16.346 8.073 1.00 16.06 164 ALA B O 1
ATOM 2932 N N . MET B 1 165 ? 33.577 14.409 8.912 1.00 12.29 165 MET B N 1
ATOM 2933 C CA . MET B 1 165 ? 34.485 15.036 9.859 1.00 12.64 165 MET B CA 1
ATOM 2934 C C . MET B 1 165 ? 35.774 15.507 9.207 1.00 12.61 165 MET B C 1
ATOM 2935 O O . MET B 1 165 ? 36.596 16.131 9.879 1.00 15.56 165 MET B O 1
ATOM 2940 N N . GLY B 1 166 ? 35.990 15.198 7.933 1.00 13.29 166 GLY B N 1
ATOM 2941 C CA . GLY B 1 166 ? 37.236 15.539 7.284 1.00 14.71 166 GLY B CA 1
ATOM 2942 C C . GLY B 1 166 ? 38.323 14.506 7.444 1.00 14.30 166 GLY B C 1
ATOM 2943 O O . GLY B 1 166 ? 39.499 14.824 7.235 1.00 16.21 166 GLY B O 1
ATOM 2944 N N . LEU B 1 167 ? 37.971 13.276 7.797 1.00 12.66 167 LEU B N 1
ATOM 2945 C CA . LEU B 1 167 ? 38.937 12.211 8.006 1.00 13.33 167 LEU B CA 1
ATOM 2946 C C . LEU B 1 167 ? 38.880 11.212 6.860 1.00 11.92 167 LEU B C 1
ATOM 2947 O O . LEU B 1 167 ? 37.813 10.929 6.310 1.00 13.89 167 LEU B O 1
ATOM 2952 N N . ASP B 1 168 ? 40.042 10.665 6.521 1.00 12.30 168 ASP B N 1
ATOM 2953 C CA . ASP B 1 168 ? 40.142 9.565 5.574 1.00 11.58 168 ASP B CA 1
ATOM 2954 C C . ASP B 1 168 ? 39.946 8.229 6.282 1.00 12.00 168 ASP B C 1
ATOM 2955 O O . ASP B 1 168 ? 40.219 8.081 7.478 1.00 12.89 168 ASP B O 1
ATOM 2960 N N . ALA B 1 169 ? 39.471 7.252 5.519 1.00 12.75 169 ALA B N 1
ATOM 2961 C CA . ALA B 1 169 ? 39.243 5.909 6.028 1.00 12.53 169 ALA B CA 1
ATOM 2962 C C . ALA B 1 169 ? 39.202 4.954 4.851 1.00 13.22 169 ALA B C 1
ATOM 2963 O O . ALA B 1 169 ? 39.166 5.366 3.687 1.00 12.69 169 ALA B O 1
ATOM 2965 N N . VAL B 1 170 ? 39.214 3.667 5.172 1.00 14.35 170 VAL B N 1
ATOM 2966 C CA . VAL B 1 170 ? 39.022 2.626 4.171 1.00 15.15 170 VAL B CA 1
ATOM 2967 C C . VAL B 1 170 ? 38.431 1.403 4.859 1.00 13.58 170 VAL B C 1
ATOM 2968 O O . VAL B 1 170 ? 38.921 0.985 5.913 1.00 14.33 170 VAL B O 1
ATOM 2972 N N . PRO B 1 171 ? 37.365 0.819 4.319 1.00 14.55 171 PRO B N 1
ATOM 2973 C CA . PRO B 1 171 ? 36.860 -0.452 4.858 1.00 13.67 171 PRO B CA 1
ATOM 2974 C C . PRO B 1 171 ? 37.704 -1.602 4.326 1.00 15.46 171 PRO B C 1
ATOM 2975 O O . PRO B 1 171 ? 37.982 -1.675 3.130 1.00 23.74 171 PRO B O 1
ATOM 2979 N N . ILE B 1 172 ? 38.146 -2.481 5.220 1.00 10.11 172 ILE B N 1
ATOM 2980 C CA . ILE B 1 172 ? 39.034 -3.583 4.862 1.00 11.02 172 ILE B CA 1
ATOM 2981 C C . ILE B 1 172 ? 38.362 -4.909 5.206 1.00 10.35 172 ILE B C 1
ATOM 2982 O O . ILE B 1 172 ? 38.075 -5.184 6.379 1.00 11.11 172 ILE B O 1
ATOM 2987 N N . GLU B 1 173 ? 38.115 -5.730 4.180 1.00 10.87 173 GLU B N 1
ATOM 2988 C CA . GLU B 1 173 ? 37.809 -7.142 4.365 1.00 11.79 173 GLU B CA 1
ATOM 2989 C C . GLU B 1 173 ? 39.002 -8.032 4.051 1.00 11.78 173 GLU B C 1
ATOM 2990 O O . GLU B 1 173 ? 38.952 -9.236 4.328 1.00 12.75 173 GLU B O 1
ATOM 2996 N N . GLY B 1 174 ? 40.071 -7.466 3.498 1.00 11.80 174 GLY B N 1
ATOM 2997 C CA . GLY B 1 174 ? 41.250 -8.224 3.135 1.00 12.54 174 GLY B CA 1
ATOM 2998 C C . GLY B 1 174 ? 42.210 -8.410 4.291 1.00 13.61 174 GLY B C 1
ATOM 2999 O O . GLY B 1 174 ? 43.342 -7.922 4.258 1.00 14.65 174 GLY B O 1
ATOM 3000 N N . VAL B 1 175 ? 41.750 -9.092 5.339 1.00 12.09 175 VAL B N 1
ATOM 3001 C CA . VAL B 1 175 ? 42.610 -9.608 6.396 1.00 12.74 175 VAL B CA 1
ATOM 3002 C C . VAL B 1 175 ? 42.090 -10.985 6.780 1.00 11.75 175 VAL B C 1
ATOM 3003 O O . VAL B 1 175 ? 41.001 -11.399 6.380 1.00 14.21 175 VAL B O 1
ATOM 3007 N N . ASP B 1 176 ? 42.887 -11.694 7.568 1.00 12.31 176 ASP B N 1
ATOM 3008 C CA . ASP B 1 176 ? 42.510 -13.015 8.058 1.00 13.10 176 ASP B CA 1
ATOM 3009 C C . ASP B 1 176 ? 41.749 -12.823 9.365 1.00 14.10 176 ASP B C 1
ATOM 3010 O O . ASP B 1 176 ? 42.351 -12.640 10.429 1.00 13.56 176 ASP B O 1
ATOM 3015 N N . PHE B 1 177 ? 40.417 -12.869 9.291 1.00 12.59 177 PHE B N 1
ATOM 3016 C CA . PHE B 1 177 ? 39.604 -12.636 10.482 1.00 12.34 177 PHE B CA 1
ATOM 3017 C C . PHE B 1 177 ? 39.669 -13.783 11.482 1.00 12.60 177 PHE B C 1
ATOM 3018 O O . PHE B 1 177 ? 39.359 -13.577 12.659 1.00 14.39 177 PHE B O 1
ATOM 3026 N N . ALA B 1 178 ? 40.073 -14.982 11.054 1.00 13.73 178 ALA B N 1
ATOM 3027 C CA . ALA B 1 178 ? 40.322 -16.046 12.023 1.00 13.20 178 ALA B CA 1
ATOM 3028 C C . ALA B 1 178 ? 41.495 -15.688 12.927 1.00 13.61 178 ALA B C 1
ATOM 3029 O O . ALA B 1 178 ? 41.449 -15.924 14.140 1.00 16.05 178 ALA B O 1
ATOM 3031 N N . ILE B 1 179 ? 42.555 -15.115 12.355 1.00 13.89 179 ILE B N 1
ATOM 3032 C CA . ILE B 1 179 ? 43.676 -14.646 13.168 1.00 13.48 179 ILE B CA 1
ATOM 3033 C C . ILE B 1 179 ? 43.217 -13.538 14.101 1.00 13.58 179 ILE B C 1
ATOM 3034 O O . ILE B 1 179 ? 43.578 -13.506 15.285 1.00 14.20 179 ILE B O 1
ATOM 3039 N N . LEU B 1 180 ? 42.424 -12.606 13.579 1.00 13.73 180 LEU B N 1
ATOM 3040 C CA . LEU B 1 180 ? 41.942 -11.501 14.395 1.00 14.10 180 LEU B CA 1
ATOM 3041 C C . LEU B 1 180 ? 41.088 -12.015 15.549 1.00 13.65 180 LEU B C 1
ATOM 3042 O O . LEU B 1 180 ? 41.254 -11.580 16.696 1.00 14.54 180 LEU B O 1
ATOM 3047 N N . ASP B 1 181 ? 40.197 -12.971 15.266 1.00 12.86 181 ASP B N 1
ATOM 3048 C CA . ASP B 1 181 ? 39.379 -13.565 16.320 1.00 11.88 181 ASP B CA 1
ATOM 3049 C C . ASP B 1 181 ? 40.246 -14.241 17.372 1.00 12.78 181 ASP B C 1
ATOM 3050 O O . ASP B 1 181 ? 39.987 -14.116 18.575 1.00 13.52 181 ASP B O 1
ATOM 3055 N N . GLU B 1 182 ? 41.262 -14.988 16.937 1.00 12.57 182 GLU B N 1
ATOM 3056 C CA A GLU B 1 182 ? 42.145 -15.648 17.891 0.66 13.93 182 GLU B CA 1
ATOM 3057 C CA B GLU B 1 182 ? 42.149 -15.648 17.888 0.34 13.66 182 GLU B CA 1
ATOM 3058 C C . GLU B 1 182 ? 42.911 -14.630 18.725 1.00 14.03 182 GLU B C 1
ATOM 3059 O O . GLU B 1 182 ? 43.050 -14.795 19.942 1.00 15.41 182 GLU B O 1
ATOM 3070 N N . GLU B 1 183 ? 43.408 -13.565 18.083 1.00 13.23 183 GLU B N 1
ATOM 3071 C CA . GLU B 1 183 ? 44.228 -12.577 18.780 1.00 14.04 183 GLU B CA 1
ATOM 3072 C C . GLU B 1 183 ? 43.460 -11.908 19.912 1.00 13.78 183 GLU B C 1
ATOM 3073 O O . GLU B 1 183 ? 44.035 -11.593 20.962 1.00 16.42 183 GLU B O 1
ATOM 3079 N N . PHE B 1 184 ? 42.159 -11.695 19.724 1.00 12.32 184 PHE B N 1
ATOM 3080 C CA . PHE B 1 184 ? 41.329 -10.997 20.695 1.00 12.66 184 PHE B CA 1
ATOM 3081 C C . PHE B 1 184 ? 40.362 -11.911 21.442 1.00 12.20 184 PHE B C 1
ATOM 3082 O O . PHE B 1 184 ? 39.471 -11.412 22.142 1.00 13.39 184 PHE B O 1
ATOM 3090 N N . ASP B 1 185 ? 40.518 -13.233 21.313 1.00 11.99 185 ASP B N 1
ATOM 3091 C CA . ASP B 1 185 ? 39.709 -14.192 22.068 1.00 12.38 185 ASP B CA 1
ATOM 3092 C C . ASP B 1 185 ? 38.218 -13.946 21.839 1.00 11.47 185 ASP B C 1
ATOM 3093 O O . ASP B 1 185 ? 37.406 -14.036 22.758 1.00 13.39 185 ASP B O 1
ATOM 3098 N N . LEU B 1 186 ? 37.850 -13.615 20.600 1.00 11.68 186 LEU B N 1
ATOM 3099 C CA . LEU B 1 186 ? 36.492 -13.137 20.350 1.00 11.25 186 LEU B CA 1
ATOM 3100 C C . LEU B 1 186 ? 35.461 -14.261 20.386 1.00 11.07 186 LEU B C 1
ATOM 3101 O O . LEU B 1 186 ? 34.374 -14.088 20.951 1.00 11.78 186 LEU B O 1
ATOM 3106 N N . LYS B 1 187 ? 35.770 -15.415 19.789 1.00 11.59 187 LYS B N 1
ATOM 3107 C CA A LYS B 1 187 ? 34.770 -16.474 19.645 0.41 11.70 187 LYS B CA 1
ATOM 3108 C CA B LYS B 1 187 ? 34.753 -16.456 19.646 0.59 12.27 187 LYS B CA 1
ATOM 3109 C C . LYS B 1 187 ? 34.244 -16.933 21.003 1.00 11.44 187 LYS B C 1
ATOM 3110 O O . LYS B 1 187 ? 33.030 -17.057 21.209 1.00 12.35 187 LYS B O 1
ATOM 3121 N N . ALA B 1 188 ? 35.150 -17.186 21.948 1.00 11.70 188 ALA B N 1
ATOM 3122 C CA . ALA B 1 188 ? 34.718 -17.672 23.255 1.00 11.66 188 ALA B CA 1
ATOM 3123 C C . ALA B 1 188 ? 33.929 -16.625 24.030 1.00 11.55 188 ALA B C 1
ATOM 3124 O O . ALA B 1 188 ? 33.202 -16.978 24.966 1.00 13.29 188 ALA B O 1
ATOM 3126 N N . GLN B 1 189 ? 34.058 -15.350 23.661 1.00 11.70 189 GLN B N 1
ATOM 3127 C CA . GLN B 1 189 ? 33.267 -14.289 24.257 1.00 12.81 189 GLN B CA 1
ATOM 3128 C C . GLN B 1 189 ? 31.941 -14.070 23.545 1.00 13.06 189 GLN B C 1
ATOM 3129 O O . GLN B 1 189 ? 31.124 -13.272 24.023 1.00 14.89 189 GLN B O 1
ATOM 3135 N N . GLY B 1 190 ? 31.703 -14.757 22.429 1.00 12.64 190 GLY B N 1
ATOM 3136 C CA . GLY B 1 190 ? 30.472 -14.586 21.686 1.00 11.85 190 GLY B CA 1
ATOM 3137 C C . GLY B 1 190 ? 30.519 -13.563 20.573 1.00 11.31 190 GLY B C 1
ATOM 3138 O O . GLY B 1 190 ? 29.472 -13.023 20.207 1.00 11.89 190 GLY B O 1
ATOM 3139 N N . TYR B 1 191 ? 31.693 -13.300 19.997 1.00 10.46 191 TYR B N 1
ATOM 3140 C CA . TYR B 1 191 ? 31.856 -12.285 18.971 1.00 10.77 191 TYR B CA 1
ATOM 3141 C C . TYR B 1 191 ? 32.707 -12.817 17.826 1.00 10.46 191 TYR B C 1
ATOM 3142 O O . TYR B 1 191 ? 33.477 -13.766 17.982 1.00 12.84 191 TYR B O 1
ATOM 3151 N N . THR B 1 192 ? 32.578 -12.176 16.669 1.00 10.17 192 THR B N 1
ATOM 3152 C CA . THR B 1 192 ? 33.457 -12.453 15.543 1.00 10.99 192 THR B CA 1
ATOM 3153 C C . THR B 1 192 ? 33.737 -11.151 14.800 1.00 11.46 192 THR B C 1
ATOM 3154 O O . THR B 1 192 ? 32.840 -10.318 14.636 1.00 10.86 192 THR B O 1
ATOM 3158 N N . SER B 1 193 ? 34.989 -10.970 14.371 1.00 10.68 193 SER B N 1
ATOM 3159 C CA . SER B 1 193 ? 35.385 -9.752 13.669 1.00 10.82 193 SER B CA 1
ATOM 3160 C C . SER B 1 193 ? 35.020 -9.833 12.189 1.00 10.73 193 SER B C 1
ATOM 3161 O O . SER B 1 193 ? 35.095 -10.901 11.574 1.00 13.08 193 SER B O 1
ATOM 3164 N N . LEU B 1 194 ? 34.626 -8.686 11.614 1.00 9.39 194 LEU B N 1
ATOM 3165 C CA . LEU B 1 194 ? 34.081 -8.667 10.255 1.00 10.30 194 LEU B CA 1
ATOM 3166 C C . LEU B 1 194 ? 34.735 -7.653 9.332 1.00 10.22 194 LEU B C 1
ATOM 3167 O O . LEU B 1 194 ? 34.895 -7.943 8.150 1.00 11.64 194 LEU B O 1
ATOM 3172 N N . VAL B 1 195 ? 35.046 -6.454 9.820 1.00 10.31 195 VAL B N 1
ATOM 3173 C CA . VAL B 1 195 ? 35.598 -5.379 8.996 1.00 9.90 195 VAL B CA 1
ATOM 3174 C C . VAL B 1 195 ? 36.619 -4.618 9.830 1.00 9.38 195 VAL B C 1
ATOM 3175 O O . VAL B 1 195 ? 36.412 -4.405 11.027 1.00 11.11 195 VAL B O 1
ATOM 3179 N N . VAL B 1 196 ? 37.723 -4.212 9.207 1.00 9.50 196 VAL B N 1
ATOM 3180 C CA . VAL B 1 196 ? 38.691 -3.315 9.831 1.00 10.08 196 VAL B CA 1
ATOM 3181 C C . VAL B 1 196 ? 38.622 -1.976 9.103 1.00 10.10 196 VAL B C 1
ATOM 3182 O O . VAL B 1 196 ? 38.668 -1.936 7.868 1.00 11.20 196 VAL B O 1
ATOM 3186 N N . VAL B 1 197 ? 38.499 -0.883 9.845 1.00 10.66 197 VAL B N 1
ATOM 3187 C CA . VAL B 1 197 ? 38.459 0.449 9.253 1.00 9.76 197 VAL B CA 1
ATOM 3188 C C . VAL B 1 197 ? 39.548 1.311 9.879 1.00 11.87 197 VAL B C 1
ATOM 3189 O O . VAL B 1 197 ? 39.374 1.851 10.974 1.00 11.97 197 VAL B O 1
ATOM 3193 N N . PRO B 1 198 ? 40.685 1.477 9.197 1.00 10.81 198 PRO B N 1
ATOM 3194 C CA . PRO B 1 198 ? 41.655 2.503 9.603 1.00 10.75 198 PRO B CA 1
ATOM 3195 C C . PRO B 1 198 ? 41.124 3.894 9.296 1.00 11.28 198 PRO B C 1
ATOM 3196 O O . PRO B 1 198 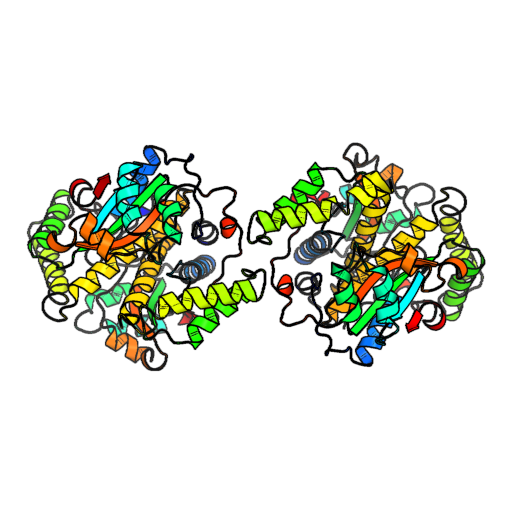? 40.480 4.118 8.268 1.00 11.31 198 PRO B O 1
ATOM 3200 N N . VAL B 1 199 ? 41.420 4.834 10.193 1.00 10.99 199 VAL B N 1
ATOM 3201 C CA . VAL B 1 199 ? 40.933 6.207 10.112 1.00 11.02 199 VAL B CA 1
ATOM 3202 C C . VAL B 1 199 ? 42.083 7.168 10.399 1.00 12.01 199 VAL B C 1
ATOM 3203 O O . VAL B 1 199 ? 42.854 6.979 11.347 1.00 12.49 199 VAL B O 1
ATOM 3207 N N . GLY B 1 200 ? 42.191 8.211 9.590 1.00 10.79 200 GLY B N 1
ATOM 3208 C CA . GLY B 1 200 ? 43.225 9.201 9.802 1.00 11.45 200 GLY B CA 1
ATOM 3209 C C . GLY B 1 200 ? 43.258 10.197 8.669 1.00 10.61 200 GLY B C 1
ATOM 3210 O O . GLY B 1 200 ? 42.211 10.717 8.268 1.00 12.23 200 GLY B O 1
ATOM 3211 N N . HIS B 1 201 ? 44.446 10.458 8.131 1.00 11.51 201 HIS B N 1
ATOM 3212 C CA . HIS B 1 201 ? 44.609 11.357 6.997 1.00 12.79 201 HIS B CA 1
ATOM 3213 C C . HIS B 1 201 ? 45.502 10.696 5.964 1.00 13.15 201 HIS B C 1
ATOM 3214 O O . HIS B 1 201 ? 46.547 10.133 6.308 1.00 13.66 201 HIS B O 1
ATOM 3221 N N . HIS B 1 202 ? 45.092 10.770 4.702 1.00 13.22 202 HIS B N 1
ATOM 3222 C CA . HIS B 1 202 ? 45.850 10.097 3.658 1.00 13.97 202 HIS B CA 1
ATOM 3223 C C . HIS B 1 202 ? 47.228 10.717 3.471 1.00 14.87 202 HIS B C 1
ATOM 3224 O O . HIS B 1 202 ? 47.447 11.907 3.715 1.00 15.12 202 HIS B O 1
ATOM 3231 N N . SER B 1 203 ? 48.161 9.874 3.046 1.00 16.26 203 SER B N 1
ATOM 3232 C CA . SER B 1 203 ? 49.489 10.315 2.659 1.00 18.21 203 SER B CA 1
ATOM 3233 C C . SER B 1 203 ? 49.420 11.120 1.368 1.00 15.18 203 SER B C 1
ATOM 3234 O O . SER B 1 203 ? 48.609 10.845 0.480 1.00 15.33 203 SER B O 1
ATOM 3237 N N . ALA B 1 204 ? 50.304 12.116 1.254 1.00 17.91 204 ALA B N 1
ATOM 3238 C CA . ALA B 1 204 ? 50.380 12.897 0.025 1.00 17.61 204 ALA B CA 1
ATOM 3239 C C . ALA B 1 204 ? 50.750 12.041 -1.180 1.00 17.90 204 ALA B C 1
ATOM 3240 O O . ALA B 1 204 ? 50.518 12.459 -2.320 1.00 20.44 204 ALA B O 1
ATOM 3242 N N . GLU B 1 205 ? 51.325 10.860 -0.959 1.00 15.99 205 GLU B N 1
ATOM 3243 C CA . GLU B 1 205 ? 51.678 9.962 -2.051 1.00 16.23 205 GLU B CA 1
ATOM 3244 C C . GLU B 1 205 ? 50.508 9.108 -2.520 1.00 13.66 205 GLU B C 1
ATOM 3245 O O . GLU B 1 205 ? 50.663 8.364 -3.495 1.00 16.65 205 GLU B O 1
ATOM 3251 N N . ASP B 1 206 ? 49.356 9.186 -1.857 1.00 13.24 206 ASP B N 1
ATOM 3252 C CA . ASP B 1 206 ? 48.189 8.392 -2.242 1.00 13.28 206 ASP B CA 1
ATOM 3253 C C . ASP B 1 206 ? 47.426 9.131 -3.332 1.00 12.65 206 ASP B C 1
ATOM 3254 O O . ASP B 1 206 ? 46.529 9.927 -3.060 1.00 13.78 206 ASP B O 1
ATOM 3259 N N . PHE B 1 207 ? 47.753 8.825 -4.584 1.00 12.02 207 PHE B N 1
ATOM 3260 C CA . PHE B 1 207 ? 47.058 9.448 -5.703 1.00 11.95 207 PHE B CA 1
ATOM 3261 C C . PHE B 1 207 ? 45.694 8.828 -5.983 1.00 12.26 207 PHE B C 1
ATOM 3262 O O . PHE B 1 207 ? 44.964 9.332 -6.843 1.00 13.21 207 PHE B O 1
ATOM 3270 N N . ASN B 1 208 ? 45.301 7.770 -5.265 1.00 12.47 208 ASN B N 1
ATOM 3271 C CA . ASN B 1 208 ? 43.909 7.342 -5.351 1.00 12.32 208 ASN B CA 1
ATOM 3272 C C . ASN B 1 208 ? 42.964 8.444 -4.891 1.00 12.60 208 ASN B C 1
ATOM 3273 O O . ASN B 1 208 ? 41.790 8.442 -5.272 1.00 13.35 208 ASN B O 1
ATOM 3278 N N . ALA B 1 209 ? 43.457 9.398 -4.101 1.00 12.78 209 ALA B N 1
ATOM 3279 C CA . ALA B 1 209 ? 42.622 10.517 -3.678 1.00 12.38 209 ALA B CA 1
ATOM 3280 C C . ALA B 1 209 ? 42.172 11.359 -4.865 1.00 14.01 209 ALA B C 1
ATOM 3281 O O . ALA B 1 209 ? 41.131 12.024 -4.793 1.00 15.95 209 ALA B O 1
ATOM 3283 N N . THR B 1 210 ? 42.938 11.335 -5.964 1.00 13.63 210 THR B N 1
ATOM 3284 C CA . THR B 1 210 ? 42.729 12.207 -7.116 1.00 15.80 210 THR B CA 1
ATOM 3285 C C . THR B 1 210 ? 42.016 11.521 -8.275 1.00 11.77 210 THR B C 1
ATOM 3286 O O . THR B 1 210 ? 41.568 12.210 -9.197 1.00 14.51 210 THR B O 1
ATOM 3290 N N . LEU B 1 211 ? 41.917 10.189 -8.262 1.00 11.73 211 LEU B N 1
ATOM 3291 C CA . LEU B 1 211 ? 41.405 9.467 -9.415 1.00 12.87 211 LEU B CA 1
ATOM 3292 C C . LEU B 1 211 ? 39.887 9.573 -9.469 1.00 13.67 211 LEU B C 1
ATOM 3293 O O . LEU B 1 211 ? 39.229 9.658 -8.428 1.00 14.31 211 LEU B O 1
ATOM 3298 N N . PRO B 1 212 ? 39.307 9.563 -10.670 1.00 11.66 212 PRO B N 1
ATOM 3299 C CA . PRO B 1 212 ? 37.848 9.685 -10.774 1.00 11.40 212 PRO B CA 1
ATOM 3300 C C . PRO B 1 212 ? 37.142 8.555 -10.043 1.00 10.93 212 PRO B C 1
ATOM 3301 O O . PRO B 1 212 ? 37.538 7.390 -10.134 1.00 13.05 212 PRO B O 1
ATOM 3305 N N . LYS B 1 213 ? 36.069 8.900 -9.338 1.00 11.02 213 LYS B N 1
ATOM 3306 C CA . LYS B 1 213 ? 35.258 7.892 -8.672 1.00 11.73 213 LYS B CA 1
ATOM 3307 C C . LYS B 1 213 ? 34.376 7.181 -9.692 1.00 12.46 213 LYS B C 1
ATOM 3308 O O . LYS B 1 213 ? 33.753 7.817 -10.548 1.00 14.53 213 LYS B O 1
ATOM 3314 N N . SER B 1 214 ? 34.316 5.855 -9.601 1.00 10.66 214 SER B N 1
ATOM 3315 C CA . SER B 1 214 ? 33.622 5.047 -10.593 1.00 9.31 214 SER B CA 1
ATOM 3316 C C . SER B 1 214 ? 32.469 4.284 -9.956 1.00 9.59 214 SER B C 1
ATOM 3317 O O . SER B 1 214 ? 32.672 3.521 -9.006 1.00 10.47 214 SER B O 1
ATOM 3320 N N . ARG B 1 215 ? 31.271 4.451 -10.512 1.00 9.63 215 ARG B N 1
ATOM 3321 C CA . ARG B 1 215 ? 30.117 3.646 -10.143 1.00 9.65 215 ARG B CA 1
ATOM 3322 C C . ARG B 1 215 ? 29.317 3.319 -11.396 1.00 10.52 215 ARG B C 1
ATOM 3323 O O . ARG B 1 215 ? 29.351 4.057 -12.388 1.00 10.68 215 ARG B O 1
ATOM 3331 N N . LEU B 1 216 ? 28.589 2.205 -11.333 1.00 9.13 216 LEU B N 1
ATOM 3332 C CA . LEU B 1 216 ? 27.658 1.844 -12.385 1.00 9.59 216 LEU B CA 1
ATOM 3333 C C . LEU B 1 216 ? 26.623 2.956 -12.557 1.00 10.54 216 LEU B C 1
ATOM 3334 O O . LEU B 1 216 ? 26.272 3.648 -11.594 1.00 10.12 216 LEU B O 1
ATOM 3339 N N . PRO B 1 217 ? 26.120 3.155 -13.772 1.00 10.72 217 PRO B N 1
ATOM 3340 C CA . PRO B 1 217 ? 25.078 4.168 -13.977 1.00 10.81 217 PRO B CA 1
ATOM 3341 C C . PRO B 1 217 ? 23.774 3.800 -13.277 1.00 9.88 217 PRO B C 1
ATOM 3342 O O . PRO B 1 217 ? 23.452 2.626 -13.067 1.00 10.69 217 PRO B O 1
ATOM 3346 N N . GLN B 1 218 ? 23.015 4.834 -12.911 1.00 10.92 218 GLN B N 1
ATOM 3347 C CA . GLN B 1 218 ? 21.712 4.611 -12.290 1.00 11.16 218 GLN B CA 1
ATOM 3348 C C . GLN B 1 218 ? 20.761 3.858 -13.210 1.00 11.33 218 GLN B C 1
ATOM 3349 O O . GLN B 1 218 ? 19.856 3.172 -12.730 1.00 12.14 218 GLN B O 1
ATOM 3355 N N . SER B 1 219 ? 20.950 3.958 -14.530 1.00 11.10 219 SER B N 1
ATOM 3356 C CA . SER B 1 219 ? 20.104 3.191 -15.441 1.00 11.83 219 SER B CA 1
ATOM 3357 C C . SER B 1 219 ? 20.232 1.693 -15.199 1.00 12.53 219 SER B C 1
ATOM 3358 O O . SER B 1 219 ? 19.309 0.930 -15.509 1.00 13.45 219 SER B O 1
ATOM 3361 N N . THR B 1 220 ? 21.366 1.252 -14.663 1.00 11.69 220 THR B N 1
ATOM 3362 C CA . THR B 1 220 ? 21.569 -0.149 -14.319 1.00 11.22 220 THR B CA 1
ATOM 3363 C C . THR B 1 220 ? 21.017 -0.478 -12.941 1.00 10.67 220 THR B C 1
ATOM 3364 O O . THR B 1 220 ? 20.344 -1.503 -12.775 1.00 11.88 220 THR B O 1
ATOM 3368 N N . THR B 1 221 ? 21.264 0.384 -11.953 1.00 10.59 221 THR B N 1
ATOM 3369 C CA . THR B 1 221 ? 21.046 -0.009 -10.566 1.00 10.28 221 THR B CA 1
ATOM 3370 C C . THR B 1 221 ? 19.743 0.486 -9.962 1.00 9.62 221 THR B C 1
ATOM 3371 O O . THR B 1 221 ? 19.358 -0.027 -8.912 1.00 10.70 221 THR B O 1
ATOM 3375 N N . ILE B 1 222 ? 19.055 1.449 -10.578 1.00 10.49 222 ILE B N 1
ATOM 3376 C CA . ILE B 1 222 ? 17.863 2.047 -9.985 1.00 11.00 222 ILE B CA 1
ATOM 3377 C C . ILE B 1 222 ? 16.669 1.843 -10.907 1.00 12.33 222 ILE B C 1
ATOM 3378 O O . ILE B 1 222 ? 16.739 2.141 -12.106 1.00 13.86 222 ILE B O 1
ATOM 3383 N N . THR B 1 223 ? 15.572 1.350 -10.340 1.00 12.43 223 THR B N 1
ATOM 3384 C CA . THR B 1 223 ? 14.276 1.321 -11.001 1.00 13.22 223 THR B CA 1
ATOM 3385 C C . THR B 1 223 ? 13.376 2.299 -10.264 1.00 12.86 223 THR B C 1
ATOM 3386 O O . THR B 1 223 ? 13.162 2.153 -9.057 1.00 15.30 223 THR B O 1
ATOM 3390 N N . GLU B 1 224 ? 12.840 3.279 -10.983 1.00 13.65 224 GLU B N 1
ATOM 3391 C CA . GLU B 1 224 ? 11.912 4.240 -10.407 1.00 14.47 224 GLU B CA 1
ATOM 3392 C C . GLU B 1 224 ? 10.484 3.809 -10.718 1.00 13.04 224 GLU B C 1
ATOM 3393 O O . GLU B 1 224 ? 10.162 3.499 -11.870 1.00 17.53 224 GLU B O 1
ATOM 3399 N N . ILE B 1 225 ? 9.635 3.774 -9.685 1.00 13.21 225 ILE B N 1
ATOM 3400 C CA . ILE B 1 225 ? 8.234 3.387 -9.837 1.00 13.44 225 ILE B CA 1
ATOM 3401 C C . ILE B 1 225 ? 7.326 4.306 -9.039 1.00 15.70 225 ILE B C 1
ATOM 3402 O O . ILE B 1 225 ? 7.771 5.197 -8.310 1.00 15.42 225 ILE B O 1
ATOM 3408 N N . MET C 1 9 ? 26.357 11.567 50.612 1.00 48.88 9 MET C N 1
ATOM 3409 C CA . MET C 1 9 ? 26.933 12.910 50.882 1.00 46.97 9 MET C CA 1
ATOM 3410 C C . MET C 1 9 ? 26.455 13.352 52.264 1.00 41.59 9 MET C C 1
ATOM 3411 O O . MET C 1 9 ? 25.261 13.096 52.568 1.00 40.74 9 MET C O 1
ATOM 3416 N N . ASP C 1 10 ? 27.314 14.027 53.037 1.00 31.21 10 ASP C N 1
ATOM 3417 C CA . ASP C 1 10 ? 26.927 14.409 54.418 1.00 22.03 10 ASP C CA 1
ATOM 3418 C C . ASP C 1 10 ? 26.158 15.732 54.371 1.00 15.80 10 ASP C C 1
ATOM 3419 O O . ASP C 1 10 ? 26.674 16.738 54.832 1.00 16.56 10 ASP C O 1
ATOM 3424 N N . ILE C 1 11 ? 24.920 15.646 53.900 1.00 15.41 11 ILE C N 1
ATOM 3425 C CA . ILE C 1 11 ? 24.133 16.865 53.753 1.00 14.17 11 ILE C CA 1
ATOM 3426 C C . ILE C 1 11 ? 23.744 17.449 55.106 1.00 13.14 11 ILE C C 1
ATOM 3427 O O . ILE C 1 11 ? 23.576 18.668 55.230 1.00 13.05 11 ILE C O 1
ATOM 3432 N N . VAL C 1 12 ? 23.612 16.641 56.153 1.00 14.76 12 VAL C N 1
ATOM 3433 C CA . VAL C 1 12 ? 23.249 17.182 57.492 1.00 13.70 12 VAL C CA 1
ATOM 3434 C C . VAL C 1 12 ? 24.383 18.072 57.982 1.00 13.38 12 VAL C C 1
ATOM 3435 O O . VAL C 1 12 ? 24.124 19.082 58.606 1.00 14.66 12 VAL C O 1
ATOM 3439 N N A SER C 1 13 ? 25.624 17.622 57.791 0.31 13.71 13 SER C N 1
ATOM 3440 N N B SER C 1 13 ? 25.627 17.626 57.785 0.24 13.38 13 SER C N 1
ATOM 3441 N N C SER C 1 13 ? 25.626 17.625 57.788 0.45 12.66 13 SER C N 1
ATOM 3442 C CA A SER C 1 13 ? 26.796 18.449 58.186 0.31 14.71 13 SER C CA 1
ATOM 3443 C CA B SER C 1 13 ? 26.798 18.449 58.189 0.24 13.23 13 SER C CA 1
ATOM 3444 C CA C SER C 1 13 ? 26.797 18.450 58.187 0.45 12.35 13 SER C CA 1
ATOM 3445 C C A SER C 1 13 ? 26.738 19.793 57.454 0.31 12.97 13 SER C C 1
ATOM 3446 C C B SER C 1 13 ? 26.739 19.792 57.456 0.24 13.09 13 SER C C 1
ATOM 3447 C C C SER C 1 13 ? 26.736 19.793 57.456 0.45 12.43 13 SER C C 1
ATOM 3448 O O A SER C 1 13 ? 26.987 20.821 58.074 0.31 13.08 13 SER C O 1
ATOM 3449 O O B SER C 1 13 ? 26.931 20.832 58.104 0.24 14.69 13 SER C O 1
ATOM 3450 O O C SER C 1 13 ? 26.972 20.829 58.087 0.45 13.38 13 SER C O 1
ATOM 3457 N N . VAL C 1 14 ? 26.333 19.773 56.183 1.00 11.41 14 VAL C N 1
ATOM 3458 C CA . VAL C 1 14 ? 26.202 21.039 55.402 1.00 12.35 14 VAL C CA 1
ATOM 3459 C C . VAL C 1 14 ? 25.100 21.893 56.047 1.00 12.24 14 VAL C C 1
ATOM 3460 O O . VAL C 1 14 ? 25.309 23.084 56.213 1.00 12.61 14 VAL C O 1
ATOM 3464 N N . ALA C 1 15 ? 23.969 21.269 56.400 1.00 12.22 15 ALA C N 1
ATOM 3465 C CA . ALA C 1 15 ? 22.878 22.017 57.016 1.00 11.34 15 ALA C CA 1
ATOM 3466 C C . ALA C 1 15 ? 23.295 22.644 58.339 1.00 11.46 15 ALA C C 1
ATOM 3467 O O . ALA C 1 15 ? 22.833 23.737 58.687 1.00 13.24 15 ALA C O 1
ATOM 3469 N N . LEU C 1 16 ? 24.159 21.973 59.094 1.00 12.07 16 LEU C N 1
ATOM 3470 C CA . LEU C 1 16 ? 24.558 22.480 60.399 1.00 12.76 16 LEU C CA 1
ATOM 3471 C C . LEU C 1 16 ? 25.710 23.469 60.323 1.00 13.35 16 LEU C C 1
ATOM 3472 O O . LEU C 1 16 ? 25.978 24.159 61.312 1.00 16.82 16 LEU C O 1
ATOM 3477 N N . LYS C 1 17 ? 26.391 23.553 59.182 1.00 12.85 17 LYS C N 1
ATOM 3478 C CA . LYS C 1 17 ? 27.496 24.481 58.992 1.00 14.18 17 LYS C CA 1
ATOM 3479 C C . LYS C 1 17 ? 27.087 25.763 58.270 1.00 13.34 17 LYS C C 1
ATOM 3480 O O . LYS C 1 17 ? 27.617 26.834 58.590 1.00 14.91 17 LYS C O 1
ATOM 3486 N N . ARG C 1 18 ? 26.154 25.697 57.323 1.00 11.82 18 ARG C N 1
ATOM 3487 C CA . ARG C 1 18 ? 25.706 26.912 56.653 1.00 12.28 18 ARG C CA 1
ATOM 3488 C C . ARG C 1 18 ? 25.051 27.845 57.664 1.00 11.35 18 ARG C C 1
ATOM 3489 O O . ARG C 1 18 ? 24.561 27.417 58.709 1.00 12.92 18 ARG C O 1
ATOM 3497 N N . TYR C 1 19 ? 25.060 29.136 57.357 1.00 10.93 19 TYR C N 1
ATOM 3498 C CA . TYR C 1 19 ? 24.509 30.123 58.275 1.00 11.44 19 TYR C CA 1
ATOM 3499 C C . TYR C 1 19 ? 24.195 31.375 57.467 1.00 11.27 19 TYR C C 1
ATOM 3500 O O . TYR C 1 19 ? 24.640 31.532 56.327 1.00 12.77 19 TYR C O 1
ATOM 3509 N N . SER C 1 20 ? 23.425 32.275 58.071 1.00 11.78 20 SER C N 1
ATOM 3510 C CA . SER C 1 20 ? 23.069 33.524 57.403 1.00 13.92 20 SER C CA 1
ATOM 3511 C C . SER C 1 20 ? 24.243 34.492 57.482 1.00 14.20 20 SER C C 1
ATOM 3512 O O . SER C 1 20 ? 24.445 35.172 58.493 1.00 15.93 20 SER C O 1
ATOM 3515 N N . THR C 1 21 ? 25.000 34.568 56.391 1.00 12.98 21 THR C N 1
ATOM 3516 C CA . THR C 1 21 ? 26.200 35.391 56.336 1.00 13.85 21 THR C CA 1
ATOM 3517 C C . THR C 1 21 ? 25.864 36.848 56.610 1.00 14.28 21 THR C C 1
ATOM 3518 O O . THR C 1 21 ? 24.892 37.384 56.071 1.00 16.01 21 THR C O 1
ATOM 3522 N N . LYS C 1 22 ? 26.671 37.486 57.459 1.00 14.27 22 LYS C N 1
ATOM 3523 C CA . LYS C 1 22 ? 26.509 38.899 57.782 1.00 15.51 22 LYS C CA 1
ATOM 3524 C C . LYS C 1 22 ? 27.453 39.809 57.015 1.00 16.26 22 LYS C C 1
ATOM 3525 O O . LYS C 1 22 ? 27.134 40.990 56.822 1.00 17.56 22 LYS C O 1
ATOM 3531 N N . ALA C 1 23 ? 28.605 39.300 56.583 1.00 14.73 23 ALA C N 1
ATOM 3532 C CA . ALA C 1 23 ? 29.558 40.105 55.830 1.00 15.52 23 ALA C CA 1
ATOM 3533 C C . ALA C 1 23 ? 30.313 39.208 54.865 1.00 15.85 23 ALA C C 1
ATOM 3534 O O . ALA C 1 23 ? 30.779 38.131 55.254 1.00 15.92 23 ALA C O 1
ATOM 3536 N N . PHE C 1 24 ? 30.447 39.663 53.622 1.00 16.28 24 PHE C N 1
ATOM 3537 C CA . PHE C 1 24 ? 31.132 38.921 52.576 1.00 15.74 24 PHE C CA 1
ATOM 3538 C C . PHE C 1 24 ? 32.485 39.553 52.285 1.00 17.17 24 PHE C C 1
ATOM 3539 O O . PHE C 1 24 ? 32.669 40.765 52.439 1.00 16.58 24 PHE C O 1
ATOM 3547 N N . ASP C 1 25 ? 33.422 38.710 51.857 1.00 17.03 25 ASP C N 1
ATOM 3548 C CA . ASP C 1 25 ? 34.747 39.132 51.410 1.00 17.03 25 ASP C CA 1
ATOM 3549 C C . ASP C 1 25 ? 34.653 39.456 49.926 1.00 16.46 25 ASP C C 1
ATOM 3550 O O . ASP C 1 25 ? 34.549 38.549 49.094 1.00 16.45 25 ASP C O 1
ATOM 3555 N N . ALA C 1 26 ? 34.700 40.746 49.594 1.00 16.32 26 ALA C N 1
ATOM 3556 C CA . ALA C 1 26 ? 34.528 41.172 48.211 1.00 17.39 26 ALA C CA 1
ATOM 3557 C C . ALA C 1 26 ? 35.673 40.750 47.296 1.00 19.31 26 ALA C C 1
ATOM 3558 O O . ALA C 1 26 ? 35.512 40.809 46.073 1.00 23.48 26 ALA C O 1
ATOM 3560 N N . THR C 1 27 ? 36.813 40.328 47.840 1.00 19.40 27 THR C N 1
ATOM 3561 C CA . THR C 1 27 ? 37.911 39.869 46.999 1.00 20.36 27 THR C CA 1
ATOM 3562 C C . THR C 1 27 ? 37.741 38.430 46.535 1.00 21.88 27 THR C C 1
ATOM 3563 O O . THR C 1 27 ? 38.490 37.984 45.659 1.00 26.24 27 THR C O 1
ATOM 3567 N N . LYS C 1 28 ? 36.783 37.692 47.087 1.00 18.43 28 LYS C N 1
ATOM 3568 C CA . LYS C 1 28 ? 36.627 36.274 46.789 1.00 18.21 28 LYS C CA 1
ATOM 3569 C C . LYS C 1 28 ? 35.467 36.092 45.818 1.00 21.37 28 LYS C C 1
ATOM 3570 O O . LYS C 1 28 ? 34.301 36.251 46.192 1.00 26.63 28 LYS C O 1
ATOM 3576 N N . LYS C 1 29 ? 35.791 35.756 44.577 1.00 19.33 29 LYS C N 1
ATOM 3577 C CA . LYS C 1 29 ? 34.805 35.579 43.525 1.00 19.18 29 LYS C CA 1
ATOM 3578 C C . LYS C 1 29 ? 34.562 34.097 43.279 1.00 18.32 29 LYS C C 1
ATOM 3579 O O . LYS C 1 29 ? 35.448 33.261 43.479 1.00 21.25 29 LYS C O 1
ATOM 3585 N N . LEU C 1 30 ? 33.350 33.778 42.837 1.00 16.05 30 LEU C N 1
ATOM 3586 C CA . LEU C 1 30 ? 33.076 32.425 42.376 1.00 17.12 30 LEU C CA 1
ATOM 3587 C C . LEU C 1 30 ? 33.950 32.114 41.168 1.00 18.10 30 LEU C C 1
ATOM 3588 O O . LEU C 1 30 ? 34.272 32.992 40.363 1.00 17.84 30 LEU C O 1
ATOM 3593 N N . THR C 1 31 ? 34.339 30.849 41.039 1.00 17.14 31 THR C N 1
ATOM 3594 C CA . THR C 1 31 ? 34.960 30.429 39.798 1.00 17.30 31 THR C CA 1
ATOM 3595 C C . THR C 1 31 ? 33.911 30.407 38.689 1.00 17.38 31 THR C C 1
ATOM 3596 O O . THR C 1 31 ? 32.702 30.434 38.936 1.00 15.87 31 THR C O 1
ATOM 3600 N N . ALA C 1 32 ? 34.385 30.343 37.445 1.00 19.47 32 ALA C N 1
ATOM 3601 C CA . ALA C 1 32 ? 33.461 30.226 36.322 1.00 18.76 32 ALA C CA 1
ATOM 3602 C C . ALA C 1 32 ? 32.587 28.987 36.461 1.00 18.32 32 ALA C C 1
ATOM 3603 O O . ALA C 1 32 ? 31.379 29.039 36.199 1.00 16.99 32 ALA C O 1
ATOM 3605 N N . GLY C 1 33 ? 33.179 27.866 36.882 1.00 17.47 33 GLY C N 1
ATOM 3606 C CA . GLY C 1 33 ? 32.400 26.651 37.053 1.00 15.28 33 GLY C CA 1
ATOM 3607 C C . GLY C 1 33 ? 31.357 26.773 38.143 1.00 14.50 33 GLY C C 1
ATOM 3608 O O . GLY C 1 33 ? 30.230 26.296 37.993 1.00 14.70 33 GLY C O 1
ATOM 3609 N N . GLU C 1 34 ? 31.715 27.420 39.255 1.00 15.31 34 GLU C N 1
ATOM 3610 C CA . GLU C 1 34 ? 30.751 27.650 40.323 1.00 14.33 34 GLU C CA 1
ATOM 3611 C C . GLU C 1 34 ? 29.609 28.538 39.850 1.00 12.26 34 GLU C C 1
ATOM 3612 O O . GLU C 1 34 ? 28.448 28.318 40.215 1.00 12.08 34 GLU C O 1
ATOM 3618 N N . ALA C 1 35 ? 29.914 29.563 39.052 1.00 14.53 35 ALA C N 1
ATOM 3619 C CA . ALA C 1 35 ? 28.848 30.419 38.542 1.00 13.33 35 ALA C CA 1
ATOM 3620 C C . ALA C 1 35 ? 27.883 29.635 37.662 1.00 12.84 35 ALA C C 1
ATOM 3621 O O . ALA C 1 35 ? 26.672 29.880 37.686 1.00 14.04 35 ALA C O 1
ATOM 3623 N N . GLU C 1 36 ? 28.397 28.692 36.865 1.00 13.38 36 GLU C N 1
ATOM 3624 C CA . GLU C 1 36 ? 27.503 27.860 36.063 1.00 13.53 36 GLU C CA 1
ATOM 3625 C C . GLU C 1 36 ? 26.662 26.945 36.941 1.00 13.19 36 GLU C C 1
ATOM 3626 O O . GLU C 1 36 ? 25.471 26.749 36.681 1.00 13.11 36 GLU C O 1
ATOM 3632 N N . GLN C 1 37 ? 27.264 26.372 37.983 1.00 13.11 37 GLN C N 1
ATOM 3633 C CA . GLN C 1 37 ? 26.507 25.514 38.888 1.00 12.31 37 GLN C CA 1
ATOM 3634 C C . GLN C 1 37 ? 25.408 26.290 39.604 1.00 11.95 37 GLN C C 1
ATOM 3635 O O . GLN C 1 37 ? 24.306 25.769 39.815 1.00 11.72 37 GLN C O 1
ATOM 3641 N N . LEU C 1 38 ? 25.689 27.535 39.984 1.00 11.73 38 LEU C N 1
ATOM 3642 C CA . LEU C 1 38 ? 24.678 28.374 40.618 1.00 10.76 38 LEU C CA 1
ATOM 3643 C C . LEU C 1 38 ? 23.453 28.518 39.717 1.00 11.80 38 LEU C C 1
ATOM 3644 O O . LEU C 1 38 ? 22.311 28.380 40.173 1.00 11.01 38 LEU C O 1
ATOM 3649 N N . LYS C 1 39 ? 23.672 28.778 38.424 1.00 11.59 39 LYS C N 1
ATOM 3650 C CA . LYS C 1 39 ? 22.548 28.950 37.511 1.00 12.15 39 LYS C CA 1
ATOM 3651 C C . LYS C 1 39 ? 21.808 27.637 37.283 1.00 10.68 39 LYS C C 1
ATOM 3652 O O . LYS C 1 39 ? 20.577 27.625 37.175 1.00 12.14 39 LYS C O 1
ATOM 3658 N N . THR C 1 40 ? 22.538 26.519 37.225 1.00 10.53 40 THR C N 1
ATOM 3659 C CA . THR C 1 40 ? 21.893 25.212 37.129 1.00 10.81 40 THR C CA 1
ATOM 3660 C C . THR C 1 40 ? 20.967 24.966 38.316 1.00 10.77 40 THR C C 1
ATOM 3661 O O . THR C 1 40 ? 19.848 24.472 38.142 1.00 10.81 40 THR C O 1
ATOM 3665 N N . LEU C 1 41 ? 21.404 25.330 39.528 1.00 10.34 41 LEU C N 1
ATOM 3666 C CA . LEU C 1 41 ? 20.554 25.143 40.700 1.00 10.68 41 LEU C CA 1
ATOM 3667 C C . LEU C 1 41 ? 19.271 25.957 40.592 1.00 8.48 41 LEU C C 1
ATOM 3668 O O . LEU C 1 41 ? 18.190 25.467 40.931 1.00 10.00 41 LEU C O 1
ATOM 3673 N N . LEU C 1 42 ? 19.369 27.211 40.134 1.00 10.24 42 LEU C N 1
ATOM 3674 C CA . LEU C 1 42 ? 18.161 28.024 39.966 1.00 9.49 42 LEU C CA 1
ATOM 3675 C C . LEU C 1 42 ? 17.218 27.384 38.961 1.00 9.09 42 LEU C C 1
ATOM 3676 O O . LEU C 1 42 ? 16.005 27.289 39.192 1.00 10.32 42 LEU C O 1
ATOM 3681 N N . GLN C 1 43 ? 17.775 26.910 37.852 1.00 10.18 43 GLN C N 1
ATOM 3682 C CA . GLN C 1 43 ? 16.981 26.363 36.762 1.00 9.75 43 GLN C CA 1
ATOM 3683 C C . GLN C 1 43 ? 16.271 25.075 37.167 1.00 9.20 43 GLN C C 1
ATOM 3684 O O . GLN C 1 43 ? 15.110 24.859 36.794 1.00 9.99 43 GLN C O 1
ATOM 3690 N N . TYR C 1 44 ? 16.947 24.205 37.916 1.00 10.07 44 TYR C N 1
ATOM 3691 C CA . TYR C 1 44 ? 16.481 22.833 38.086 1.00 10.37 44 TYR C CA 1
ATOM 3692 C C . TYR C 1 44 ? 15.688 22.598 39.371 1.00 9.48 44 TYR C C 1
ATOM 3693 O O . TYR C 1 44 ? 15.302 21.457 39.649 1.00 10.20 44 TYR C O 1
ATOM 3702 N N . SER C 1 45 ? 15.392 23.649 40.132 1.00 10.15 45 SER C N 1
ATOM 3703 C CA . SER C 1 45 ? 14.512 23.503 41.278 1.00 9.38 45 SER C CA 1
ATOM 3704 C C . SER C 1 45 ? 13.177 22.922 40.818 1.00 9.96 45 SER C C 1
ATOM 3705 O O . SER C 1 45 ? 12.709 23.222 39.715 1.00 9.78 45 SER C O 1
ATOM 3708 N N . PRO C 1 46 ? 12.544 22.086 41.640 1.00 9.53 46 PRO C N 1
ATOM 3709 C CA . PRO C 1 46 ? 11.173 21.664 41.345 1.00 9.42 46 PRO C CA 1
ATOM 3710 C C . PRO C 1 46 ? 10.198 22.799 41.628 1.00 9.62 46 PRO C C 1
ATOM 3711 O O . PRO C 1 46 ? 10.541 23.831 42.211 1.00 9.70 46 PRO C O 1
ATOM 3715 N N . SER C 1 47 ? 8.962 22.603 41.174 1.00 9.36 47 SER C N 1
ATOM 3716 C CA . SER C 1 47 ? 7.874 23.555 41.362 1.00 9.40 47 SER C CA 1
ATOM 3717 C C . SER C 1 47 ? 6.573 22.824 41.077 1.00 8.73 47 SER C C 1
ATOM 3718 O O . SER C 1 47 ? 6.560 21.811 40.375 1.00 9.73 47 SER C O 1
ATOM 3721 N N . SER C 1 48 ? 5.480 23.344 41.634 1.00 9.45 48 SER C N 1
ATOM 3722 C CA . SER C 1 48 ? 4.173 22.729 41.440 1.00 10.06 48 SER C CA 1
ATOM 3723 C C . SER C 1 48 ? 3.841 22.650 39.953 1.00 10.42 48 SER C C 1
ATOM 3724 O O . SER C 1 48 ? 3.874 23.658 39.245 1.00 10.82 48 SER C O 1
ATOM 3727 N N . THR C 1 49 ? 3.503 21.442 39.488 1.00 10.59 49 THR C N 1
ATOM 3728 C CA . THR C 1 49 ? 3.239 21.126 38.080 1.00 10.87 49 THR C CA 1
ATOM 3729 C C . THR C 1 49 ? 4.411 21.453 37.151 1.00 10.25 49 THR C C 1
ATOM 3730 O O . THR C 1 49 ? 4.223 21.533 35.932 1.00 12.20 49 THR C O 1
ATOM 3734 N N . ASN C 1 50 ? 5.623 21.632 37.682 1.00 9.71 50 ASN C N 1
ATOM 3735 C CA . ASN C 1 50 ? 6.757 22.101 36.878 1.00 10.87 50 ASN C CA 1
ATOM 3736 C C . ASN C 1 50 ? 6.453 23.460 36.247 1.00 10.23 50 ASN C C 1
ATOM 3737 O O . ASN C 1 50 ? 6.967 23.788 35.176 1.00 11.33 50 ASN C O 1
ATOM 3742 N N . SER C 1 51 ? 5.620 24.258 36.921 1.00 9.38 51 SER C N 1
ATOM 3743 C CA . SER C 1 51 ? 5.158 25.527 36.377 1.00 10.73 51 SER C CA 1
ATOM 3744 C C . SER C 1 51 ? 6.261 26.570 36.276 1.00 9.96 51 SER C C 1
ATOM 3745 O O . SER C 1 51 ? 6.114 27.522 35.506 1.00 11.81 51 SER C O 1
ATOM 3748 N N . GLN C 1 52 ? 7.343 26.428 37.039 1.00 9.46 52 GLN C N 1
ATOM 3749 C CA . GLN C 1 52 ? 8.528 27.275 36.932 1.00 9.38 52 GLN C CA 1
ATOM 3750 C C . GLN C 1 52 ? 8.170 28.763 36.828 1.00 10.79 52 GLN C C 1
ATOM 3751 O O . GLN C 1 52 ? 8.594 29.439 35.884 1.00 10.48 52 GLN C O 1
ATOM 3757 N N . PRO C 1 53 ? 7.394 29.294 37.765 1.00 9.77 53 PRO C N 1
ATOM 3758 C CA . PRO C 1 53 ? 6.769 30.611 37.551 1.00 9.68 53 PRO C CA 1
ATOM 3759 C C . PRO C 1 53 ? 7.687 31.744 37.994 1.00 9.72 53 PRO C C 1
ATOM 3760 O O . PRO C 1 53 ? 7.339 32.556 38.863 1.00 11.20 53 PRO C O 1
ATOM 3764 N N . TRP C 1 54 ? 8.876 31.804 37.397 1.00 10.11 54 TRP C N 1
ATOM 3765 C CA . TRP C 1 54 ? 9.944 32.556 38.025 1.00 11.11 54 TRP C CA 1
ATOM 3766 C C . TRP C 1 54 ? 10.886 33.174 37.003 1.00 10.44 54 TRP C C 1
ATOM 3767 O O . TRP C 1 54 ? 10.965 32.744 35.848 1.00 11.07 54 TRP C O 1
ATOM 3778 N N . HIS C 1 55 ? 11.591 34.207 37.462 1.00 10.18 55 HIS C N 1
ATOM 3779 C CA . HIS C 1 55 ? 12.719 34.804 36.765 1.00 10.56 55 HIS C CA 1
ATOM 3780 C C . HIS C 1 55 ? 13.790 35.132 37.797 1.00 10.50 55 HIS C C 1
ATOM 3781 O O . HIS C 1 55 ? 13.484 35.423 38.957 1.00 11.31 55 HIS C O 1
ATOM 3788 N N . PHE C 1 56 ? 15.050 35.093 37.368 1.00 10.37 56 PHE C N 1
ATOM 3789 C CA . PHE C 1 56 ? 16.169 35.385 38.254 1.00 10.10 56 PHE C CA 1
ATOM 3790 C C . PHE C 1 56 ? 17.045 36.451 37.622 1.00 11.95 56 PHE C C 1
ATOM 3791 O O . PHE C 1 56 ? 17.388 36.355 36.439 1.00 14.02 56 PHE C O 1
ATOM 3799 N N . ILE C 1 57 ? 17.419 37.457 38.407 1.00 11.41 57 ILE C N 1
ATOM 3800 C CA . ILE C 1 57 ? 18.457 38.403 38.011 1.00 11.76 57 ILE C CA 1
ATOM 3801 C C . ILE C 1 57 ? 19.723 37.998 38.745 1.00 12.47 57 ILE C C 1
ATOM 3802 O O . ILE C 1 57 ? 19.733 37.930 39.976 1.00 14.19 57 ILE C O 1
ATOM 3807 N N . VAL C 1 58 ? 20.782 37.689 38.010 1.00 11.91 58 VAL C N 1
ATOM 3808 C CA . VAL C 1 58 ? 22.046 37.279 38.619 1.00 13.30 58 VAL C CA 1
ATOM 3809 C C . VAL C 1 58 ? 23.061 38.390 38.381 1.00 13.02 58 VAL C C 1
ATOM 3810 O O . VAL C 1 58 ? 23.522 38.598 37.251 1.00 14.42 58 VAL C O 1
ATOM 3814 N N . ALA C 1 59 ? 23.392 39.120 39.446 1.00 12.57 59 ALA C N 1
ATOM 3815 C CA . ALA C 1 59 ? 24.276 40.275 39.371 1.00 12.50 59 ALA C CA 1
ATOM 3816 C C . ALA C 1 59 ? 25.663 39.872 39.852 1.00 14.01 59 ALA C C 1
ATOM 3817 O O . ALA C 1 59 ? 25.828 39.449 41.000 1.00 15.35 59 ALA C O 1
ATOM 3819 N N . SER C 1 60 ? 26.661 40.019 38.980 1.00 14.81 60 SER C N 1
ATOM 3820 C CA . SER C 1 60 ? 28.029 39.681 39.330 1.00 16.18 60 SER C CA 1
ATOM 3821 C C . SER C 1 60 ? 29.010 40.813 39.076 1.00 16.76 60 SER C C 1
ATOM 3822 O O . SER C 1 60 ? 30.199 40.652 39.366 1.00 19.26 60 SER C O 1
ATOM 3825 N N . THR C 1 61 ? 28.562 41.936 38.532 1.00 15.64 61 THR C N 1
ATOM 3826 C CA . THR C 1 61 ? 29.416 43.099 38.346 1.00 16.14 61 THR C CA 1
ATOM 3827 C C . THR C 1 61 ? 29.128 44.121 39.438 1.00 15.94 61 THR C C 1
ATOM 3828 O O . THR C 1 61 ? 28.059 44.121 40.052 1.00 14.24 61 THR C O 1
ATOM 3832 N N . ASP C 1 62 ? 30.093 45.020 39.659 1.00 15.60 62 ASP C N 1
ATOM 3833 C CA . ASP C 1 62 ? 29.862 46.103 40.608 1.00 16.70 62 ASP C CA 1
ATOM 3834 C C . ASP C 1 62 ? 28.661 46.941 40.191 1.00 16.90 62 ASP C C 1
ATOM 3835 O O . ASP C 1 62 ? 27.846 47.335 41.033 1.00 16.65 62 ASP C O 1
ATOM 3840 N N . GLU C 1 63 ? 28.528 47.212 38.890 1.00 16.37 63 GLU C N 1
ATOM 3841 C CA . GLU C 1 63 ? 27.395 48.001 38.419 1.00 17.61 63 GLU C CA 1
ATOM 3842 C C . GLU C 1 63 ? 26.078 47.288 38.686 1.00 16.59 63 GLU C C 1
ATOM 3843 O O . GLU C 1 63 ? 25.112 47.902 39.161 1.00 16.81 63 GLU C O 1
ATOM 3849 N N . GLY C 1 64 ? 26.021 45.988 38.393 1.00 15.50 64 GLY C N 1
ATOM 3850 C CA . GLY C 1 64 ? 24.794 45.246 38.618 1.00 15.72 64 GLY C CA 1
ATOM 3851 C C . GLY C 1 64 ? 24.441 45.143 40.087 1.00 13.43 64 GLY C C 1
ATOM 3852 O O . GLY C 1 64 ? 23.282 45.310 40.468 1.00 13.02 64 GLY C O 1
ATOM 3853 N N . LYS C 1 65 ? 25.437 44.870 40.935 1.00 13.18 65 LYS C N 1
ATOM 3854 C CA . LYS C 1 65 ? 25.172 44.779 42.368 1.00 13.59 65 LYS C CA 1
ATOM 3855 C C . LYS C 1 65 ? 24.747 46.127 42.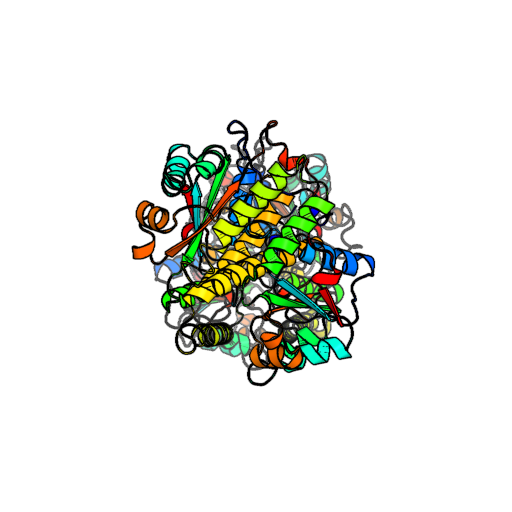941 1.00 12.78 65 LYS C C 1
ATOM 3856 O O . LYS C 1 65 ? 23.871 46.184 43.808 1.00 13.59 65 LYS C O 1
ATOM 3862 N N . ALA C 1 66 ? 25.315 47.225 42.430 1.00 14.10 66 ALA C N 1
ATOM 3863 C CA . ALA C 1 66 ? 24.894 48.547 42.893 1.00 15.15 66 ALA C CA 1
ATOM 3864 C C . ALA C 1 66 ? 23.433 48.811 42.541 1.00 13.63 66 ALA C C 1
ATOM 3865 O O . ALA C 1 66 ? 22.706 49.446 43.316 1.00 15.01 66 ALA C O 1
ATOM 3867 N N . ARG C 1 67 ? 22.978 48.322 41.384 1.00 14.67 67 ARG C N 1
ATOM 3868 C CA . ARG C 1 67 ? 21.572 48.486 41.026 1.00 15.06 67 ARG C CA 1
ATOM 3869 C C . ARG C 1 67 ? 20.662 47.758 42.009 1.00 14.25 67 ARG C C 1
ATOM 3870 O O . ARG C 1 67 ? 19.622 48.292 42.412 1.00 15.60 67 ARG C O 1
ATOM 3878 N N . VAL C 1 68 ? 21.026 46.531 42.390 1.00 13.12 68 VAL C N 1
ATOM 3879 C CA . VAL C 1 68 ? 20.240 45.796 43.380 1.00 12.50 68 VAL C CA 1
ATOM 3880 C C . VAL C 1 68 ? 20.247 46.540 44.709 1.00 13.61 68 VAL C C 1
ATOM 3881 O O . VAL C 1 68 ? 19.206 46.687 45.365 1.00 14.43 68 VAL C O 1
ATOM 3885 N N . ALA C 1 69 ? 21.416 47.046 45.113 1.00 13.80 69 ALA C N 1
ATOM 3886 C CA . ALA C 1 69 ? 21.552 47.702 46.414 1.00 14.73 69 ALA C CA 1
ATOM 3887 C C . ALA C 1 69 ? 20.747 48.991 46.525 1.00 14.52 69 ALA C C 1
ATOM 3888 O O . ALA C 1 69 ? 20.484 49.441 47.648 1.00 15.55 69 ALA C O 1
ATOM 3890 N N . LYS C 1 70 ? 20.351 49.598 45.400 1.00 15.92 70 LYS C N 1
ATOM 3891 C CA . LYS C 1 70 ? 19.493 50.780 45.469 1.00 16.87 70 LYS C CA 1
ATOM 3892 C C . LYS C 1 70 ? 18.210 50.486 46.230 1.00 16.34 70 LYS C C 1
ATOM 3893 O O . LYS C 1 70 ? 17.656 51.379 46.880 1.00 18.06 70 LYS C O 1
ATOM 3899 N N . ALA C 1 71 ? 17.728 49.243 46.174 1.00 15.79 71 ALA C N 1
ATOM 3900 C CA . ALA C 1 71 ? 16.495 48.887 46.863 1.00 16.83 71 ALA C CA 1
ATOM 3901 C C . ALA C 1 71 ? 16.661 48.854 48.374 1.00 17.50 71 ALA C C 1
ATOM 3902 O O . ALA C 1 71 ? 15.655 48.815 49.091 1.00 19.39 71 ALA C O 1
ATOM 3904 N N . ALA C 1 72 ? 17.895 48.864 48.873 1.00 17.71 72 ALA C N 1
ATOM 3905 C CA . ALA C 1 72 ? 18.153 48.875 50.302 1.00 20.47 72 ALA C CA 1
ATOM 3906 C C . ALA C 1 72 ? 18.414 50.272 50.851 1.00 19.38 72 ALA C C 1
ATOM 3907 O O . ALA C 1 72 ? 18.585 50.416 52.061 1.00 22.13 72 ALA C O 1
ATOM 3909 N N . SER C 1 73 ? 18.428 51.302 50.005 1.00 19.87 73 SER C N 1
ATOM 3910 C CA . SER C 1 73 ? 18.731 52.650 50.468 1.00 20.67 73 SER C CA 1
ATOM 3911 C C . SER C 1 73 ? 17.711 53.103 51.504 1.00 22.60 73 SER C C 1
ATOM 3912 O O . SER C 1 73 ? 16.524 52.769 51.425 1.00 24.19 73 SER C O 1
ATOM 3915 N N . GLY C 1 74 ? 18.186 53.869 52.486 1.00 20.87 74 GLY C N 1
ATOM 3916 C CA . GLY C 1 74 ? 17.324 54.371 53.538 1.00 22.20 74 GLY C CA 1
ATOM 3917 C C . GLY C 1 74 ? 17.031 53.358 54.625 1.00 23.65 74 GLY C C 1
ATOM 3918 O O . GLY C 1 74 ? 17.927 52.975 55.384 1.00 23.00 74 GLY C O 1
ATOM 3919 N N . THR C 1 75 ? 15.775 52.906 54.685 1.00 25.31 75 THR C N 1
ATOM 3920 C CA . THR C 1 75 ? 15.318 52.041 55.771 1.00 26.49 75 THR C CA 1
ATOM 3921 C C . THR C 1 75 ? 16.182 50.794 55.922 1.00 23.11 75 THR C C 1
ATOM 3922 O O . THR C 1 75 ? 16.420 50.326 57.042 1.00 24.66 75 THR C O 1
ATOM 3926 N N . TYR C 1 76 ? 16.656 50.236 54.812 1.00 18.93 76 TYR C N 1
ATOM 3927 C CA . TYR C 1 76 ? 17.352 48.956 54.825 1.00 16.38 76 TYR C CA 1
ATOM 3928 C C . TYR C 1 76 ? 18.843 49.101 54.540 1.00 16.74 76 TYR C C 1
ATOM 3929 O O . TYR C 1 76 ? 19.482 48.153 54.072 1.00 17.17 76 TYR C O 1
ATOM 3938 N N . VAL C 1 77 ? 19.411 50.275 54.837 1.00 15.88 77 VAL C N 1
ATOM 3939 C CA . VAL C 1 77 ? 20.782 50.574 54.429 1.00 16.49 77 VAL C CA 1
ATOM 3940 C C . VAL C 1 77 ? 21.766 49.561 54.995 1.00 16.45 77 VAL C C 1
ATOM 3941 O O . VAL C 1 77 ? 22.793 49.267 54.374 1.00 17.65 77 VAL C O 1
ATOM 3945 N N . PHE C 1 78 ? 21.457 48.986 56.161 1.00 17.32 78 PHE C N 1
ATOM 3946 C CA . PHE C 1 78 ? 22.318 47.998 56.798 1.00 18.10 78 PHE C CA 1
ATOM 3947 C C . PHE C 1 78 ? 22.453 46.709 55.991 1.00 15.86 78 PHE C C 1
ATOM 3948 O O . PHE C 1 78 ? 23.346 45.908 56.286 1.00 17.43 78 PHE C O 1
ATOM 3956 N N . ASN C 1 79 ? 21.605 46.486 54.987 1.00 15.90 79 ASN C N 1
ATOM 3957 C CA . ASN C 1 79 ? 21.730 45.322 54.115 1.00 15.42 79 ASN C CA 1
ATOM 3958 C C . ASN C 1 79 ? 22.516 45.598 52.834 1.00 15.24 79 ASN C C 1
ATOM 3959 O O . ASN C 1 79 ? 22.764 44.662 52.068 1.00 15.47 79 ASN C O 1
ATOM 3964 N N . GLU C 1 80 ? 22.922 46.846 52.582 1.00 15.00 80 GLU C N 1
ATOM 3965 C CA . GLU C 1 80 ? 23.619 47.161 51.333 1.00 14.98 80 GLU C CA 1
ATOM 3966 C C . GLU C 1 80 ? 24.952 46.432 51.214 1.00 13.55 80 GLU C C 1
ATOM 3967 O O . GLU C 1 80 ? 25.279 45.911 50.143 1.00 14.16 80 GLU C O 1
ATOM 3973 N N . ARG C 1 81 ? 25.738 46.386 52.297 1.00 13.46 81 ARG C N 1
ATOM 3974 C CA . ARG C 1 81 ? 27.083 45.818 52.210 1.00 13.86 81 ARG C CA 1
ATOM 3975 C C . ARG C 1 81 ? 27.059 44.366 51.737 1.00 13.81 81 ARG C C 1
ATOM 3976 O O . ARG C 1 81 ? 27.881 43.969 50.904 1.00 15.19 81 ARG C O 1
ATOM 3984 N N . LYS C 1 82 ? 26.113 43.563 52.238 1.00 13.63 82 LYS C N 1
ATOM 3985 C CA . LYS C 1 82 ? 26.042 42.163 51.826 1.00 13.85 82 LYS C CA 1
ATOM 3986 C C . LYS C 1 82 ? 25.793 42.046 50.331 1.00 14.10 82 LYS C C 1
ATOM 3987 O O . LYS C 1 82 ? 26.379 41.192 49.656 1.00 14.53 82 LYS C O 1
ATOM 3993 N N . ILE C 1 83 ? 24.911 42.895 49.803 1.00 13.85 83 ILE C N 1
ATOM 3994 C CA . ILE C 1 83 ? 24.588 42.870 48.382 1.00 14.69 83 ILE C CA 1
ATOM 3995 C C . ILE C 1 83 ? 25.789 43.293 47.543 1.00 14.56 83 ILE C C 1
ATOM 3996 O O . ILE C 1 83 ? 26.051 42.726 46.474 1.00 16.99 83 ILE C O 1
ATOM 4001 N N . LEU C 1 84 ? 26.533 44.298 48.009 1.00 13.16 84 LEU C N 1
ATOM 4002 C CA . LEU C 1 84 ? 27.649 44.826 47.237 1.00 12.82 84 LEU C CA 1
ATOM 4003 C C . LEU C 1 84 ? 28.886 43.940 47.312 1.00 13.62 84 LEU C C 1
ATOM 4004 O O . LEU C 1 84 ? 29.680 43.911 46.361 1.00 15.74 84 LEU C O 1
ATOM 4009 N N . ASP C 1 85 ? 29.081 43.240 48.432 1.00 13.76 85 ASP C N 1
ATOM 4010 C CA . ASP C 1 85 ? 30.340 42.564 48.705 1.00 13.79 85 ASP C CA 1
ATOM 4011 C C . ASP C 1 85 ? 30.342 41.112 48.268 1.00 13.84 85 ASP C C 1
ATOM 4012 O O . ASP C 1 85 ? 31.418 40.544 48.068 1.00 16.22 85 ASP C O 1
ATOM 4017 N N . ALA C 1 86 ? 29.175 40.491 48.132 1.00 13.47 86 ALA C N 1
ATOM 4018 C CA . ALA C 1 86 ? 29.117 39.124 47.645 1.00 12.73 86 ALA C CA 1
ATOM 4019 C C . ALA C 1 86 ? 29.555 39.066 46.189 1.00 13.44 86 ALA C C 1
ATOM 4020 O O . ALA C 1 86 ? 29.489 40.052 45.451 1.00 15.96 86 ALA C O 1
ATOM 4022 N N . SER C 1 87 ? 30.009 37.882 45.779 1.00 13.93 87 SER C N 1
ATOM 4023 C CA . SER C 1 87 ? 30.456 37.690 44.403 1.00 13.23 87 SER C CA 1
ATOM 4024 C C . SER C 1 87 ? 29.293 37.764 43.429 1.00 14.66 87 SER C C 1
ATOM 4025 O O . SER C 1 87 ? 29.366 38.453 42.403 1.00 15.95 87 SER C O 1
ATOM 4028 N N . HIS C 1 88 ? 28.224 37.039 43.724 1.00 14.09 88 HIS C N 1
ATOM 4029 C CA . HIS C 1 88 ? 27.066 36.931 42.858 1.00 13.45 88 HIS C CA 1
ATOM 4030 C C . HIS C 1 88 ? 25.828 37.142 43.711 1.00 15.26 88 HIS C C 1
ATOM 4031 O O . HIS C 1 88 ? 25.719 36.587 44.807 1.00 20.95 88 HIS C O 1
ATOM 4038 N N . VAL C 1 89 ? 24.895 37.941 43.214 1.00 12.24 89 VAL C N 1
ATOM 4039 C CA . VAL C 1 89 ? 23.672 38.248 43.945 1.00 11.27 89 VAL C CA 1
ATOM 4040 C C . VAL C 1 89 ? 22.496 37.850 43.076 1.00 11.79 89 VAL C C 1
ATOM 4041 O O . VAL C 1 89 ? 22.398 38.295 41.928 1.00 12.48 89 VAL C O 1
ATOM 4045 N N . VAL C 1 90 ? 21.610 37.011 43.614 1.00 10.90 90 VAL C N 1
ATOM 4046 C CA . VAL C 1 90 ? 20.445 36.542 42.877 1.00 10.21 90 VAL C CA 1
ATOM 4047 C C . VAL C 1 90 ? 19.213 37.276 43.383 1.00 11.01 90 VAL C C 1
ATOM 4048 O O . VAL C 1 90 ? 18.909 37.245 44.581 1.00 12.29 90 VAL C O 1
ATOM 4052 N N . VAL C 1 91 ? 18.485 37.914 42.470 1.00 10.26 91 VAL C N 1
ATOM 4053 C CA . VAL C 1 91 ? 17.157 38.444 42.760 1.00 10.38 91 VAL C CA 1
ATOM 4054 C C . VAL C 1 91 ? 16.146 37.409 42.278 1.00 11.02 91 VAL C C 1
ATOM 4055 O O . VAL C 1 91 ? 16.042 37.142 41.074 1.00 11.74 91 VAL C O 1
ATOM 4059 N N . PHE C 1 92 ? 15.414 36.812 43.220 1.00 9.29 92 PHE C N 1
ATOM 4060 C CA . PHE C 1 92 ? 14.378 35.837 42.901 1.00 10.36 92 PHE C CA 1
ATOM 4061 C C . PHE C 1 92 ? 13.070 36.567 42.638 1.00 10.23 92 PHE C C 1
ATOM 4062 O O . PHE C 1 92 ? 12.605 37.333 43.487 1.00 10.90 92 PHE C O 1
ATOM 4070 N N . CYS C 1 93 ? 12.455 36.296 41.484 1.00 11.05 93 CYS C N 1
ATOM 4071 C CA . CYS C 1 93 ? 11.219 36.951 41.071 1.00 11.22 93 CYS C CA 1
ATOM 4072 C C . CYS C 1 93 ? 10.161 35.913 40.730 1.00 10.00 93 CYS C C 1
ATOM 4073 O O . CYS C 1 93 ? 10.470 34.861 40.162 1.00 11.26 93 CYS C O 1
ATOM 4076 N N . ALA C 1 94 ? 8.909 36.222 41.060 1.00 10.92 94 ALA C N 1
ATOM 4077 C CA . ALA C 1 94 ? 7.767 35.419 40.651 1.00 11.13 94 ALA C CA 1
ATOM 4078 C C . ALA C 1 94 ? 7.017 36.122 39.529 1.00 10.94 94 ALA C C 1
ATOM 4079 O O . ALA C 1 94 ? 7.012 37.350 39.438 1.00 12.14 94 ALA C O 1
ATOM 4081 N N . LYS C 1 95 ? 6.375 35.326 38.679 1.00 11.17 95 LYS C N 1
ATOM 4082 C CA . LYS C 1 95 ? 5.362 35.878 37.794 1.00 11.87 95 LYS C CA 1
ATOM 4083 C C . LYS C 1 95 ? 4.244 36.508 38.620 1.00 11.76 95 LYS C C 1
ATOM 4084 O O . LYS C 1 95 ? 3.931 36.069 39.734 1.00 13.22 95 LYS C O 1
ATOM 4090 N N . THR C 1 96 ? 3.635 37.548 38.058 1.00 14.39 96 THR C N 1
ATOM 4091 C CA . THR C 1 96 ? 2.521 38.220 38.715 1.00 15.85 96 THR C CA 1
ATOM 4092 C C . THR C 1 96 ? 1.173 37.602 38.369 1.00 15.87 96 THR C C 1
ATOM 4093 O O . THR C 1 96 ? 0.212 37.782 39.126 1.00 18.33 96 THR C O 1
ATOM 4097 N N . ALA C 1 97 ? 1.082 36.872 37.258 1.00 14.51 97 ALA C N 1
ATOM 4098 C CA . ALA C 1 97 ? -0.148 36.196 36.867 1.00 13.82 97 ALA C CA 1
ATOM 4099 C C . ALA C 1 97 ? 0.223 34.980 36.037 1.00 12.37 97 ALA C C 1
ATOM 4100 O O . ALA C 1 97 ? 1.160 35.036 35.237 1.00 15.22 97 ALA C O 1
ATOM 4102 N N . MET C 1 98 ? -0.502 33.881 36.226 1.00 12.39 98 MET C N 1
ATOM 4103 C CA . MET C 1 98 ? -0.256 32.677 35.436 1.00 12.15 98 MET C CA 1
ATOM 4104 C C . MET C 1 98 ? -1.098 32.754 34.171 1.00 13.56 98 MET C C 1
ATOM 4105 O O . MET C 1 98 ? -2.293 32.458 34.187 1.00 16.30 98 MET C O 1
ATOM 4110 N N . ASP C 1 99 ? -0.467 33.148 33.071 1.00 13.96 99 ASP C N 1
ATOM 4111 C CA . ASP C 1 99 ? -1.134 33.312 31.791 1.00 12.96 99 ASP C CA 1
ATOM 4112 C C . ASP C 1 99 ? -1.064 32.018 30.981 1.00 12.16 99 ASP C C 1
ATOM 4113 O O . ASP C 1 99 ? -0.195 31.169 31.200 1.00 12.38 99 ASP C O 1
ATOM 4118 N N . ASP C 1 100 ? -1.982 31.895 30.012 1.00 13.75 100 ASP C N 1
ATOM 4119 C CA . ASP C 1 100 ? -2.032 30.709 29.158 1.00 13.07 100 ASP C CA 1
ATOM 4120 C C . ASP C 1 100 ? -0.714 30.480 28.430 1.00 12.84 100 ASP C C 1
ATOM 4121 O O . ASP C 1 100 ? -0.277 29.334 28.277 1.00 13.24 100 ASP C O 1
ATOM 4126 N N . ALA C 1 101 ? -0.082 31.551 27.941 1.00 12.53 101 ALA C N 1
ATOM 4127 C CA . ALA C 1 101 ? 1.136 31.391 27.155 1.00 11.80 101 ALA C CA 1
ATOM 4128 C C . ALA C 1 101 ? 2.225 30.698 27.964 1.00 11.36 101 ALA C C 1
ATOM 4129 O O . ALA C 1 101 ? 2.967 29.861 27.433 1.00 12.43 101 ALA C O 1
ATOM 4131 N N . TRP C 1 102 ? 2.336 31.022 29.255 1.00 12.43 102 TRP C N 1
ATOM 4132 C CA . TRP C 1 102 ? 3.365 30.383 30.070 1.00 11.10 102 TRP C CA 1
ATOM 4133 C C . TRP C 1 102 ? 3.084 28.899 30.254 1.00 11.57 102 TRP C C 1
ATOM 4134 O O . TRP C 1 102 ? 4.004 28.073 30.186 1.00 11.42 102 TRP C O 1
ATOM 4145 N N . LEU C 1 103 ? 1.824 28.542 30.511 1.00 11.97 103 LEU C N 1
ATOM 4146 C CA . LEU C 1 103 ? 1.481 27.130 30.619 1.00 11.56 103 LEU C CA 1
ATOM 4147 C C . LEU C 1 103 ? 1.844 26.390 29.340 1.00 11.39 103 LEU C C 1
ATOM 4148 O O . LEU C 1 103 ? 2.360 25.267 29.386 1.00 11.59 103 LEU C O 1
ATOM 4153 N N . GLN C 1 104 ? 1.573 27.005 28.184 1.00 10.49 104 GLN C N 1
ATOM 4154 C CA . GLN C 1 104 ? 1.914 26.376 26.913 1.00 10.13 104 GLN C CA 1
ATOM 4155 C C . GLN C 1 104 ? 3.424 26.264 26.738 1.00 11.03 104 GLN C C 1
ATOM 4156 O O . GLN C 1 104 ? 3.921 25.256 26.218 1.00 11.52 104 GLN C O 1
ATOM 4162 N N . ARG C 1 105 ? 4.164 27.294 27.159 1.00 10.66 105 ARG C N 1
ATOM 4163 C CA . ARG C 1 105 ? 5.620 27.268 27.077 1.00 10.81 105 ARG C CA 1
ATOM 4164 C C . ARG C 1 105 ? 6.186 26.097 27.871 1.00 10.49 105 ARG C C 1
ATOM 4165 O O . ARG C 1 105 ? 7.066 25.373 27.390 1.00 10.31 105 ARG C O 1
ATOM 4173 N N . VAL C 1 106 ? 5.678 25.893 29.089 1.00 11.00 106 VAL C N 1
ATOM 4174 C CA . VAL C 1 106 ? 6.166 24.812 29.944 1.00 10.90 106 VAL C CA 1
ATOM 4175 C C . VAL C 1 106 ? 5.917 23.452 29.297 1.00 9.47 106 VAL C C 1
ATOM 4176 O O . VAL C 1 106 ? 6.809 22.598 29.243 1.00 10.44 106 VAL C O 1
ATOM 4180 N N . VAL C 1 107 ? 4.696 23.223 28.801 1.00 10.38 107 VAL C N 1
ATOM 4181 C CA . VAL C 1 107 ? 4.396 21.905 28.250 1.00 10.48 107 VAL C CA 1
ATOM 4182 C C . VAL C 1 107 ? 5.114 21.684 26.924 1.00 10.25 107 VAL C C 1
ATOM 4183 O O . VAL C 1 107 ? 5.523 20.558 26.616 1.00 10.93 107 VAL C O 1
ATOM 4187 N N . ASP C 1 108 ? 5.296 22.745 26.130 1.00 10.57 108 ASP C N 1
ATOM 4188 C CA . ASP C 1 108 ? 6.071 22.622 24.902 1.00 11.04 108 ASP C CA 1
ATOM 4189 C C . ASP C 1 108 ? 7.508 22.230 25.213 1.00 9.19 108 ASP C C 1
ATOM 4190 O O . ASP C 1 108 ? 8.114 21.433 24.492 1.00 10.49 108 ASP C O 1
ATOM 4195 N N . GLN C 1 109 ? 8.075 22.798 26.280 1.00 10.43 109 GLN C N 1
ATOM 4196 C CA . GLN C 1 109 ? 9.431 22.439 26.681 1.00 10.61 109 GLN C CA 1
ATOM 4197 C C . GLN C 1 109 ? 9.505 20.988 27.142 1.00 10.73 109 GLN C C 1
ATOM 4198 O O . GLN C 1 109 ? 10.470 20.285 26.830 1.00 11.14 109 GLN C O 1
ATOM 4204 N N . GLU C 1 110 ? 8.493 20.520 27.876 1.00 10.84 110 GLU C N 1
ATOM 4205 C CA . GLU C 1 110 ? 8.474 19.114 28.274 1.00 10.46 110 GLU C CA 1
ATOM 4206 C C . GLU C 1 110 ? 8.446 18.204 27.056 1.00 9.98 110 GLU C C 1
ATOM 4207 O O . GLU C 1 110 ? 9.103 17.153 27.045 1.00 11.33 110 GLU C O 1
ATOM 4213 N N . GLU C 1 111 ? 7.702 18.589 26.014 1.00 9.87 111 GLU C N 1
ATOM 4214 C CA . GLU C 1 111 ? 7.715 17.803 24.783 1.00 11.23 111 GLU C CA 1
ATOM 4215 C C . GLU C 1 111 ? 9.099 17.814 24.148 1.00 10.37 111 GLU C C 1
ATOM 4216 O O . GLU C 1 111 ? 9.613 16.768 23.731 1.00 11.12 111 GLU C O 1
ATOM 4222 N N . ALA C 1 112 ? 9.714 18.999 24.058 1.00 11.16 112 ALA C N 1
ATOM 4223 C CA . ALA C 1 112 ? 11.025 19.110 23.429 1.00 11.13 112 ALA C CA 1
ATOM 4224 C C . ALA C 1 112 ? 12.060 18.266 24.155 1.00 11.64 112 ALA C C 1
ATOM 4225 O O . ALA C 1 112 ? 12.991 17.752 23.527 1.00 14.42 112 ALA C O 1
ATOM 4227 N N . ASP C 1 113 ? 11.906 18.106 25.468 1.00 11.14 113 ASP C N 1
ATOM 4228 C CA . ASP C 1 113 ? 12.815 17.295 26.263 1.00 11.86 113 ASP C CA 1
ATOM 4229 C C . ASP C 1 113 ? 12.487 15.811 26.216 1.00 12.28 113 ASP C C 1
ATOM 4230 O O . ASP C 1 113 ? 13.209 15.015 26.826 1.00 13.26 113 ASP C O 1
ATOM 4235 N N . GLY C 1 114 ? 11.439 15.419 25.496 1.00 10.73 114 GLY C N 1
ATOM 4236 C CA . GLY C 1 114 ? 11.153 14.012 25.314 1.00 12.63 114 GLY C CA 1
ATOM 4237 C C . GLY C 1 114 ? 10.369 13.351 26.421 1.00 11.04 114 GLY C C 1
ATOM 4238 O O . GLY C 1 114 ? 10.489 12.136 26.605 1.00 13.90 114 GLY C O 1
ATOM 4239 N N . ARG C 1 115 ? 9.548 14.108 27.154 1.00 11.08 115 ARG C N 1
ATOM 4240 C CA . ARG C 1 115 ? 8.789 13.538 28.260 1.00 11.80 115 ARG C CA 1
ATOM 4241 C C . ARG C 1 115 ? 7.475 12.886 27.842 1.00 12.27 115 ARG C C 1
ATOM 4242 O O . ARG C 1 115 ? 6.864 12.198 28.663 1.00 13.87 115 ARG C O 1
ATOM 4250 N N . PHE C 1 116 ? 7.023 13.065 26.599 1.00 12.09 116 PHE C N 1
ATOM 4251 C CA . PHE C 1 116 ? 5.726 12.558 26.160 1.00 12.49 116 PHE C CA 1
ATOM 4252 C C . PHE C 1 116 ? 5.881 11.507 25.073 1.00 12.67 116 PHE C C 1
ATOM 4253 O O . PHE C 1 116 ? 6.578 11.727 24.076 1.00 15.34 116 PHE C O 1
ATOM 4261 N N . ALA C 1 117 ? 5.192 10.380 25.249 1.00 13.37 117 ALA C N 1
ATOM 4262 C CA . ALA C 1 117 ? 5.234 9.323 24.250 1.00 14.68 117 ALA C CA 1
ATOM 4263 C C . ALA C 1 117 ? 4.408 9.657 23.016 1.00 14.33 117 ALA C C 1
ATOM 4264 O O . ALA C 1 117 ? 4.715 9.161 21.922 1.00 15.83 117 ALA C O 1
ATOM 4266 N N . THR C 1 118 ? 3.349 10.449 23.175 1.00 13.89 118 THR C N 1
ATOM 4267 C CA . THR C 1 118 ? 2.342 10.642 22.140 1.00 13.87 118 THR C CA 1
ATOM 4268 C C . THR C 1 118 ? 1.749 12.032 22.291 1.00 14.08 118 THR C C 1
ATOM 4269 O O . THR C 1 118 ? 1.851 12.643 23.363 1.00 13.06 118 THR C O 1
ATOM 4273 N N . PRO C 1 119 ? 1.074 12.540 21.252 1.00 13.95 119 PRO C N 1
ATOM 4274 C CA . PRO C 1 119 ? 0.271 13.759 21.437 1.00 13.99 119 PRO C CA 1
ATOM 4275 C C . PRO C 1 119 ? -0.759 13.631 22.544 1.00 13.53 119 PRO C C 1
ATOM 4276 O O . PRO C 1 119 ? -1.002 14.598 23.275 1.00 14.45 119 PRO C O 1
ATOM 4280 N N . ASP C 1 120 ? -1.366 12.450 22.697 1.00 13.82 120 ASP C N 1
ATOM 4281 C CA . ASP C 1 120 ? -2.350 12.263 23.760 1.00 14.56 120 ASP C CA 1
ATOM 4282 C C . ASP C 1 120 ? -1.729 12.480 25.133 1.00 14.72 120 ASP C C 1
ATOM 4283 O O . ASP C 1 120 ? -2.348 13.090 26.011 1.00 14.73 120 ASP C O 1
ATOM 4288 N N . ALA C 1 121 ? -0.508 11.981 25.343 1.00 13.78 121 ALA C N 1
ATOM 4289 C CA . ALA C 1 121 ? 0.151 12.178 26.632 1.00 14.52 121 ALA C CA 1
ATOM 4290 C C . ALA C 1 121 ? 0.415 13.652 26.891 1.00 13.23 121 ALA C C 1
ATOM 4291 O O . ALA C 1 121 ? 0.252 14.132 28.020 1.00 14.22 121 ALA C O 1
ATOM 4293 N N . LYS C 1 122 ? 0.845 14.385 25.865 1.00 11.76 122 LYS C N 1
ATOM 4294 C CA . LYS C 1 122 ? 1.055 15.819 26.041 1.00 12.36 122 LYS C CA 1
ATOM 4295 C C . LYS C 1 122 ? -0.248 16.521 26.400 1.00 13.14 122 LYS C C 1
ATOM 4296 O O . LYS C 1 122 ? -0.280 17.360 27.303 1.00 13.64 122 LYS C O 1
ATOM 4302 N N . ALA C 1 123 ? -1.336 16.173 25.709 1.00 13.05 123 ALA C N 1
ATOM 4303 C CA . ALA C 1 123 ? -2.618 16.812 25.974 1.00 13.95 123 ALA C CA 1
ATOM 4304 C C . ALA C 1 123 ? -3.086 16.544 27.397 1.00 13.71 123 ALA C C 1
ATOM 4305 O O . ALA C 1 123 ? -3.618 17.440 28.062 1.00 15.29 123 ALA C O 1
ATOM 4307 N N . ALA C 1 124 ? -2.906 15.313 27.884 1.00 14.07 124 ALA C N 1
ATOM 4308 C CA . ALA C 1 124 ? -3.320 14.999 29.248 1.00 14.53 124 ALA C CA 1
ATOM 4309 C C . ALA C 1 124 ? -2.512 15.798 30.260 1.00 14.01 124 ALA C C 1
ATOM 4310 O O . ALA C 1 124 ? -3.055 16.283 31.260 1.00 15.44 124 ALA C O 1
ATOM 4312 N N . ASN C 1 125 ? -1.208 15.934 30.019 1.00 14.72 125 ASN C N 1
ATOM 4313 C CA . ASN C 1 125 ? -0.355 16.701 30.922 1.00 13.00 125 ASN C CA 1
ATOM 4314 C C . ASN C 1 125 ? -0.762 18.171 30.930 1.00 13.51 125 ASN C C 1
ATOM 4315 O O . ASN C 1 125 ? -0.860 18.797 31.992 1.00 13.86 125 ASN C O 1
ATOM 4320 N N . HIS C 1 126 ? -1.018 18.734 29.747 1.00 13.02 126 HIS C N 1
ATOM 4321 C CA . HIS C 1 126 ? -1.454 20.121 29.650 1.00 13.23 126 HIS C CA 1
ATOM 4322 C C . HIS C 1 126 ? -2.802 20.322 30.333 1.00 13.51 126 HIS C C 1
ATOM 4323 O O . HIS C 1 126 ? -3.012 21.315 31.039 1.00 14.19 126 HIS C O 1
ATOM 4330 N N . LYS C 1 127 ? -3.725 19.378 30.141 1.00 14.43 127 LYS C N 1
ATOM 4331 C CA . LYS C 1 127 ? -5.038 19.481 30.764 1.00 16.04 127 LYS C CA 1
ATOM 4332 C C . LYS C 1 127 ? -4.931 19.446 32.282 1.00 15.04 127 LYS C C 1
ATOM 4333 O O . LYS C 1 127 ? -5.605 20.217 32.977 1.00 15.54 127 LYS C O 1
ATOM 4339 N N . GLY C 1 128 ? -4.086 18.558 32.813 1.00 15.92 128 GLY C N 1
ATOM 4340 C CA . GLY C 1 128 ? -3.915 18.481 34.254 1.00 15.60 128 GLY C CA 1
ATOM 4341 C C . GLY C 1 128 ? -3.288 19.731 34.840 1.00 15.18 128 GLY C C 1
ATOM 4342 O O . GLY C 1 128 ? -3.747 20.242 35.866 1.00 17.12 128 GLY C O 1
ATOM 4343 N N . ARG C 1 129 ? -2.236 20.248 34.201 1.00 13.89 129 ARG C N 1
ATOM 4344 C CA . ARG C 1 129 ? -1.619 21.472 34.699 1.00 13.53 129 ARG C CA 1
ATOM 4345 C C . ARG C 1 129 ? -2.595 22.635 34.636 1.00 13.28 129 ARG C C 1
ATOM 4346 O O . ARG C 1 129 ? -2.679 23.437 35.572 1.00 13.64 129 ARG C O 1
ATOM 4354 N N . THR C 1 130 ? -3.353 22.730 33.542 1.00 13.05 130 THR C N 1
ATOM 4355 C CA . THR C 1 130 ? -4.319 23.811 33.391 1.00 13.79 130 THR C CA 1
ATOM 4356 C C . THR C 1 130 ? -5.405 23.723 34.454 1.00 14.16 130 THR C C 1
ATOM 4357 O O . THR C 1 130 ? -5.851 24.746 34.988 1.00 15.24 130 THR C O 1
ATOM 4361 N N . PHE C 1 131 ? -5.835 22.506 34.781 1.00 15.70 131 PHE C N 1
ATOM 4362 C CA . PHE C 1 131 ? -6.846 22.337 35.814 1.00 17.95 131 PHE C CA 1
ATOM 4363 C C . PHE C 1 131 ? -6.349 22.878 37.151 1.00 17.23 131 PHE C C 1
ATOM 4364 O O . PHE C 1 131 ? -7.064 23.609 37.849 1.00 19.36 131 PHE C O 1
ATOM 4372 N N . PHE C 1 132 ? -5.107 22.548 37.510 1.00 18.87 132 PHE C N 1
ATOM 4373 C CA . PHE C 1 132 ? -4.545 23.029 38.766 1.00 15.90 132 P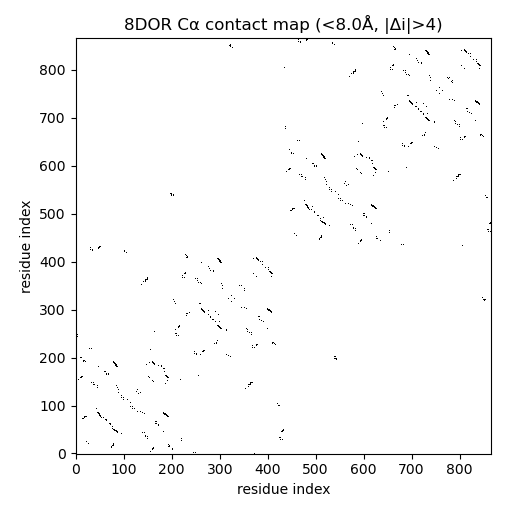HE C CA 1
ATOM 4374 C C . PHE C 1 132 ? -4.304 24.537 38.730 1.00 16.25 132 PHE C C 1
ATOM 4375 O O . PHE C 1 132 ? -4.597 25.240 39.706 1.00 17.10 132 PHE C O 1
ATOM 4383 N N . ALA C 1 133 ? -3.798 25.053 37.607 1.00 14.29 133 ALA C N 1
ATOM 4384 C CA . ALA C 1 133 ? -3.611 26.494 37.461 1.00 13.17 133 ALA C CA 1
ATOM 4385 C C . ALA C 1 133 ? -4.937 27.242 37.554 1.00 12.52 133 ALA C C 1
ATOM 4386 O O . ALA C 1 133 ? -5.010 28.318 38.159 1.00 13.70 133 ALA C O 1
ATOM 4388 N N . ASP C 1 134 ? -5.995 26.689 36.952 1.00 14.47 134 ASP C N 1
ATOM 4389 C CA . ASP C 1 134 ? -7.308 27.329 36.993 1.00 14.77 134 ASP C CA 1
ATOM 4390 C C . ASP C 1 134 ? -7.855 27.387 38.409 1.00 14.68 134 ASP C C 1
ATOM 4391 O O . ASP C 1 134 ? -8.521 28.358 38.784 1.00 15.14 134 ASP C O 1
ATOM 4396 N N . MET C 1 135 ? -7.610 26.349 39.206 1.00 15.66 135 MET C N 1
ATOM 4397 C CA A MET C 1 135 ? -8.014 26.395 40.608 0.54 15.65 135 MET C CA 1
ATOM 4398 C CA B MET C 1 135 ? -8.027 26.400 40.600 0.46 16.07 135 MET C CA 1
ATOM 4399 C C . MET C 1 135 ? -7.456 27.635 41.289 1.00 16.19 135 MET C C 1
ATOM 4400 O O . MET C 1 135 ? -8.146 28.285 42.081 1.00 16.72 135 MET C O 1
ATOM 4409 N N . HIS C 1 136 ? -6.212 27.999 40.967 1.00 13.60 136 HIS C N 1
ATOM 4410 C CA . HIS C 1 136 ? -5.610 29.183 41.572 1.00 13.20 136 HIS C CA 1
ATOM 4411 C C . HIS C 1 136 ? -6.035 30.477 40.882 1.00 14.24 136 HIS C C 1
ATOM 4412 O O . HIS C 1 136 ? -6.398 31.449 41.553 1.00 15.53 136 HIS C O 1
ATOM 4419 N N . ARG C 1 137 ? -5.986 30.528 39.546 1.00 14.09 137 ARG C N 1
ATOM 4420 C CA . ARG C 1 137 ? -6.181 31.820 38.892 1.00 15.87 137 ARG C CA 1
ATOM 4421 C C . ARG C 1 137 ? -7.651 32.167 38.683 1.00 17.38 137 ARG C C 1
ATOM 4422 O O . ARG C 1 137 ? -7.989 33.352 38.587 1.00 19.81 137 ARG C O 1
ATOM 4430 N N . LYS C 1 138 ? -8.533 31.172 38.606 1.00 17.61 138 LYS C N 1
ATOM 4431 C CA . LYS C 1 138 ? -9.952 31.427 38.377 1.00 19.43 138 LYS C CA 1
ATOM 4432 C C . LYS C 1 138 ? -10.811 31.259 39.622 1.00 22.19 138 LYS C C 1
ATOM 4433 O O . LYS C 1 138 ? -11.699 32.080 39.866 1.00 26.11 138 LYS C O 1
ATOM 4439 N N . GLU C 1 139 ? -10.571 30.221 40.424 1.00 20.30 139 GLU C N 1
ATOM 4440 C CA A GLU C 1 139 ? -11.439 29.925 41.560 0.48 21.10 139 GLU C CA 1
ATOM 4441 C CA B GLU C 1 139 ? -11.435 29.919 41.563 0.52 21.29 139 GLU C CA 1
ATOM 4442 C C . GLU C 1 139 ? -10.966 30.609 42.843 1.00 19.33 139 GLU C C 1
ATOM 4443 O O . GLU C 1 139 ? -11.703 31.401 43.438 1.00 22.55 139 GLU C O 1
ATOM 4454 N N . LEU C 1 140 ? -9.738 30.318 43.283 1.00 19.00 140 LEU C N 1
ATOM 4455 C CA . LEU C 1 140 ? -9.236 30.925 44.511 1.00 18.44 140 LEU C CA 1
ATOM 4456 C C . LEU C 1 140 ? -8.724 32.344 44.301 1.00 18.01 140 LEU C C 1
ATOM 4457 O O . LEU C 1 140 ? -8.634 33.105 45.273 1.00 20.18 140 LEU C O 1
ATOM 4462 N N . LYS C 1 141 ? -8.395 32.710 43.062 1.00 18.28 141 LYS C N 1
ATOM 4463 C CA . LYS C 1 141 ? -7.798 34.009 42.747 1.00 17.74 141 LYS C CA 1
ATOM 4464 C C . LYS C 1 141 ? -6.562 34.277 43.603 1.00 17.65 141 LYS C C 1
ATOM 4465 O O . LYS C 1 141 ? -6.359 35.372 44.135 1.00 20.08 141 LYS C O 1
ATOM 4471 N N . ASP C 1 142 ? -5.716 33.251 43.731 1.00 15.24 142 ASP C N 1
ATOM 4472 C CA . ASP C 1 142 ? -4.500 33.355 44.526 1.00 14.86 142 ASP C CA 1
ATOM 4473 C C . ASP C 1 142 ? -3.276 32.896 43.745 1.00 13.83 142 ASP C C 1
ATOM 4474 O O . ASP C 1 142 ? -2.280 32.484 44.354 1.00 13.58 142 ASP C O 1
ATOM 4479 N N . ASP C 1 143 ? -3.324 32.958 42.408 1.00 14.84 143 ASP C N 1
ATOM 4480 C CA . ASP C 1 143 ? -2.185 32.476 41.633 1.00 14.55 143 ASP C CA 1
ATOM 4481 C C . ASP C 1 143 ? -0.923 33.275 41.932 1.00 12.23 143 ASP C C 1
ATOM 4482 O O . ASP C 1 143 ? 0.176 32.715 41.888 1.00 12.75 143 ASP C O 1
ATOM 4487 N N . ASP C 1 144 ? -1.058 34.556 42.288 1.00 13.64 144 ASP C N 1
ATOM 4488 C CA . ASP C 1 144 ? 0.113 35.335 42.682 1.00 13.65 144 ASP C CA 1
ATOM 4489 C C . ASP C 1 144 ? 0.796 34.732 43.905 1.00 13.21 144 ASP C C 1
ATOM 4490 O O . ASP C 1 144 ? 2.019 34.548 43.913 1.00 12.80 144 ASP C O 1
ATOM 4495 N N . GLN C 1 145 ? 0.015 34.377 44.932 1.00 13.06 145 GLN C N 1
ATOM 4496 C CA . GLN C 1 145 ? 0.588 33.761 46.129 1.00 12.55 145 GLN C CA 1
ATOM 4497 C C . GLN C 1 145 ? 1.136 32.373 45.834 1.00 10.88 145 GLN C C 1
ATOM 4498 O O . GLN C 1 145 ? 2.179 31.977 46.376 1.00 11.11 145 GLN C O 1
ATOM 4504 N N . TRP C 1 146 ? 0.423 31.608 45.006 1.00 10.74 146 TRP C N 1
ATOM 4505 C CA . TRP C 1 146 ? 0.851 30.257 44.659 1.00 10.43 146 TRP C CA 1
ATOM 4506 C C . TRP C 1 146 ? 2.204 30.280 43.969 1.00 9.60 146 TRP C C 1
ATOM 4507 O O . TRP C 1 146 ? 3.095 29.485 44.298 1.00 9.63 146 TRP C O 1
ATOM 4518 N N . MET C 1 147 ? 2.390 31.208 43.030 1.00 9.73 147 MET C N 1
ATOM 4519 C CA . MET C 1 147 ? 3.668 31.287 42.327 1.00 10.28 147 MET C CA 1
ATOM 4520 C C . MET C 1 147 ? 4.776 31.787 43.244 1.00 9.05 147 MET C C 1
ATOM 4521 O O . MET C 1 147 ? 5.917 31.311 43.170 1.00 10.89 147 MET C O 1
ATOM 4526 N N . ALA C 1 148 ? 4.465 32.751 44.112 1.00 10.17 148 ALA C N 1
ATOM 4527 C CA . ALA C 1 148 ? 5.460 33.232 45.063 1.00 10.26 148 ALA C CA 1
ATOM 4528 C C . ALA C 1 148 ? 5.947 32.106 45.969 1.00 9.77 148 ALA C C 1
ATOM 4529 O O . ALA C 1 148 ? 7.139 32.038 46.297 1.00 10.22 148 ALA C O 1
ATOM 4531 N N . LYS C 1 149 ? 5.041 31.203 46.369 1.00 9.51 149 LYS C N 1
ATOM 4532 C CA . LYS C 1 149 ? 5.436 30.045 47.168 1.00 9.63 149 LYS C CA 1
ATOM 4533 C C . LYS C 1 149 ? 6.437 29.172 46.419 1.00 9.96 149 LYS C C 1
ATOM 4534 O O . LYS C 1 149 ? 7.403 28.679 47.016 1.00 9.99 149 LYS C O 1
ATOM 4540 N N . GLN C 1 150 ? 6.232 28.974 45.110 1.00 9.37 150 GLN C N 1
ATOM 4541 C CA . GLN C 1 150 ? 7.179 28.166 44.340 1.00 8.97 150 GLN C CA 1
ATOM 4542 C C . GLN C 1 150 ? 8.543 28.836 44.305 1.00 8.84 150 GLN C C 1
ATOM 4543 O O . GLN C 1 150 ? 9.581 28.159 44.327 1.00 9.72 150 GLN C O 1
ATOM 4549 N N . VAL C 1 151 ? 8.559 30.171 44.232 1.00 8.80 151 VAL C N 1
ATOM 4550 C CA . VAL C 1 151 ? 9.823 30.891 44.252 1.00 9.17 151 VAL C CA 1
ATOM 4551 C C . VAL C 1 151 ? 10.549 30.658 45.571 1.00 9.77 151 VAL C C 1
ATOM 4552 O O . VAL C 1 151 ? 11.765 30.451 45.592 1.00 9.44 151 VAL C O 1
ATOM 4556 N N . TYR C 1 152 ? 9.814 30.678 46.688 1.00 9.22 152 TYR C N 1
ATOM 4557 C CA . TYR C 1 152 ? 10.440 30.419 47.982 1.00 9.54 152 TYR C CA 1
ATOM 4558 C C . TYR C 1 152 ? 10.969 28.996 48.078 1.00 8.85 152 TYR C C 1
ATOM 4559 O O . TYR C 1 152 ? 12.004 28.753 48.711 1.00 9.62 152 TYR C O 1
ATOM 4568 N N . LEU C 1 153 ? 10.270 28.038 47.470 1.00 8.69 153 LEU C N 1
ATOM 4569 C CA . LEU C 1 153 ? 10.806 26.686 47.417 1.00 9.49 153 LEU C CA 1
ATOM 4570 C C . LEU C 1 153 ? 12.148 26.683 46.697 1.00 8.71 153 LEU C C 1
ATOM 4571 O O . LEU C 1 153 ? 13.113 26.072 47.165 1.00 9.94 153 LEU C O 1
ATOM 4576 N N . ASN C 1 154 ? 12.231 27.386 45.567 1.00 9.04 154 ASN C N 1
ATOM 4577 C CA . ASN C 1 154 ? 13.494 27.524 44.852 1.00 9.12 154 ASN C CA 1
ATOM 4578 C C . ASN C 1 154 ? 14.573 28.130 45.753 1.00 8.97 154 ASN C C 1
ATOM 4579 O O . ASN C 1 154 ? 15.693 27.617 45.820 1.00 9.46 154 ASN C O 1
ATOM 4584 N N . VAL C 1 155 ? 14.238 29.196 46.490 1.00 9.24 155 VAL C N 1
ATOM 4585 C CA . VAL C 1 155 ? 15.199 29.799 47.420 1.00 8.64 155 VAL C CA 1
ATOM 4586 C C . VAL C 1 155 ? 15.730 28.760 48.404 1.00 8.72 155 VAL C C 1
ATOM 4587 O O . VAL C 1 155 ? 16.935 28.707 48.686 1.00 9.86 155 VAL C O 1
ATOM 4591 N N . GLY C 1 156 ? 14.838 27.943 48.975 1.00 8.74 156 GLY C N 1
ATOM 4592 C CA . GLY C 1 156 ? 15.280 26.958 49.955 1.00 8.68 156 GLY C CA 1
ATOM 4593 C C . GLY C 1 156 ? 16.196 25.914 49.350 1.00 8.80 156 GLY C C 1
ATOM 4594 O O . GLY C 1 156 ? 17.211 25.532 49.947 1.00 9.78 156 GLY C O 1
ATOM 4595 N N . ASN C 1 157 ? 15.849 25.440 48.158 1.00 9.24 157 ASN C N 1
ATOM 4596 C CA . ASN C 1 157 ? 16.725 24.548 47.407 1.00 9.86 157 ASN C CA 1
ATOM 4597 C C . ASN C 1 157 ? 18.073 25.215 47.163 1.00 9.60 157 ASN C C 1
ATOM 4598 O O . ASN C 1 157 ? 19.134 24.605 47.360 1.00 9.64 157 ASN C O 1
ATOM 4603 N N . PHE C 1 158 ? 18.045 26.484 46.753 1.00 9.68 158 PHE C N 1
ATOM 4604 C CA . PHE C 1 158 ? 19.257 27.206 46.386 1.00 9.44 158 PHE C CA 1
ATOM 4605 C C . PHE C 1 158 ? 20.185 27.391 47.580 1.00 9.45 158 PHE C C 1
ATOM 4606 O O . PHE C 1 158 ? 21.399 27.202 47.469 1.00 9.94 158 PHE C O 1
ATOM 4614 N N . LEU C 1 159 ? 19.636 27.793 48.733 1.00 9.45 159 LEU C N 1
ATOM 4615 C CA . LEU C 1 159 ? 20.489 28.047 49.890 1.00 9.37 159 LEU C CA 1
ATOM 4616 C C . LEU C 1 159 ? 21.234 26.789 50.309 1.00 9.70 159 LEU C C 1
ATOM 4617 O O . LEU C 1 159 ? 22.416 26.849 50.666 1.00 10.96 159 LEU C O 1
ATOM 4622 N N . LEU C 1 160 ? 20.564 25.639 50.279 1.00 10.37 160 LEU C N 1
ATOM 4623 C CA . LEU C 1 160 ? 21.262 24.411 50.637 1.00 9.70 160 LEU C CA 1
ATOM 4624 C C . LEU C 1 160 ? 22.240 24.001 49.544 1.00 9.59 160 LEU C C 1
ATOM 4625 O O . LEU C 1 160 ? 23.334 23.509 49.837 1.00 10.79 160 LEU C O 1
ATOM 4630 N N . GLY C 1 161 ? 21.858 24.202 48.280 1.00 10.35 161 GLY C N 1
ATOM 4631 C CA . GLY C 1 161 ? 22.738 23.832 47.185 1.00 10.54 161 GLY C CA 1
ATOM 4632 C C . GLY C 1 161 ? 24.044 24.602 47.196 1.00 10.64 161 GLY C C 1
ATOM 4633 O O . GLY C 1 161 ? 25.123 24.015 47.072 1.00 10.89 161 GLY C O 1
ATOM 4634 N N . VAL C 1 162 ? 23.971 25.932 47.336 1.00 10.71 162 VAL C N 1
ATOM 4635 C CA . VAL C 1 162 ? 25.215 26.701 47.371 1.00 10.35 162 VAL C CA 1
ATOM 4636 C C . VAL C 1 162 ? 26.023 26.371 48.620 1.00 11.23 162 VAL C C 1
ATOM 4637 O O . VAL C 1 162 ? 27.257 26.338 48.571 1.00 12.00 162 VAL C O 1
ATOM 4641 N N . ALA C 1 163 ? 25.357 26.096 49.748 1.00 10.70 163 ALA C N 1
ATOM 4642 C CA . ALA C 1 163 ? 26.087 25.642 50.928 1.00 11.25 163 ALA C CA 1
ATOM 4643 C C . ALA C 1 163 ? 26.855 24.360 50.636 1.00 11.97 163 ALA C C 1
ATOM 4644 O O . ALA C 1 163 ? 28.022 24.218 51.031 1.00 12.53 163 ALA C O 1
ATOM 4646 N N . ALA C 1 164 ? 26.219 23.414 49.937 1.00 11.54 164 ALA C N 1
ATOM 4647 C CA . ALA C 1 164 ? 26.885 22.160 49.595 1.00 12.26 164 ALA C CA 1
ATOM 4648 C C . ALA C 1 164 ? 28.038 22.357 48.620 1.00 12.61 164 ALA C C 1
ATOM 4649 O O . ALA C 1 164 ? 28.939 21.514 48.567 1.00 16.05 164 ALA C O 1
ATOM 4651 N N . MET C 1 165 ? 28.035 23.450 47.854 1.00 12.56 165 MET C N 1
ATOM 4652 C CA . MET C 1 165 ? 29.159 23.826 47.002 1.00 13.15 165 MET C CA 1
ATOM 4653 C C . MET C 1 165 ? 30.303 24.467 47.776 1.00 13.84 165 MET C C 1
ATOM 4654 O O . MET C 1 165 ? 31.349 24.752 47.176 1.00 16.84 165 MET C O 1
ATOM 4659 N N . GLY C 1 166 ? 30.142 24.705 49.075 1.00 13.74 166 GLY C N 1
ATOM 4660 C CA . GLY C 1 166 ? 31.145 25.411 49.840 1.00 14.35 166 GLY C CA 1
ATOM 4661 C C . GLY C 1 166 ? 31.031 26.915 49.795 1.00 13.71 166 GLY C C 1
ATOM 4662 O O . GLY C 1 166 ? 32.009 27.607 50.108 1.00 15.77 166 GLY C O 1
ATOM 4663 N N . LEU C 1 167 ? 29.867 27.450 49.432 1.00 12.99 167 LEU C N 1
ATOM 4664 C CA . LEU C 1 167 ? 29.666 28.884 49.303 1.00 13.04 167 LEU C CA 1
ATOM 4665 C C . LEU C 1 167 ? 28.765 29.398 50.417 1.00 13.54 167 LEU C C 1
ATOM 4666 O O . LEU C 1 167 ? 27.836 28.712 50.856 1.00 14.52 167 LEU C O 1
ATOM 4671 N N . ASP C 1 168 ? 29.046 30.619 50.859 1.00 12.87 168 ASP C N 1
ATOM 4672 C CA . ASP C 1 168 ? 28.203 31.319 51.811 1.00 11.93 168 ASP C CA 1
ATOM 4673 C C . ASP C 1 168 ? 27.093 32.075 51.088 1.00 12.46 168 ASP C C 1
ATOM 4674 O O . ASP C 1 168 ? 27.239 32.475 49.932 1.00 13.68 168 ASP C O 1
ATOM 4679 N N . ALA C 1 169 ? 25.975 32.257 51.787 1.00 12.22 169 ALA C N 1
ATOM 4680 C CA . ALA C 1 169 ? 24.819 32.950 51.237 1.00 11.30 169 ALA C CA 1
ATOM 4681 C C . ALA C 1 169 ? 23.973 33.453 52.393 1.00 11.87 169 ALA C C 1
ATOM 4682 O O . ALA C 1 169 ? 24.189 33.084 53.551 1.00 13.25 169 ALA C O 1
ATOM 4684 N N . VAL C 1 170 ? 23.004 34.304 52.063 1.00 13.38 170 VAL C N 1
ATOM 4685 C CA . VAL C 1 170 ? 22.017 34.776 53.027 1.00 14.92 170 VAL C CA 1
ATOM 4686 C C . VAL C 1 170 ? 20.753 35.176 52.273 1.00 13.40 170 VAL C C 1
ATOM 4687 O O . VAL C 1 170 ? 20.825 35.885 51.262 1.00 13.66 170 VAL C O 1
ATOM 4691 N N . PRO C 1 171 ? 19.581 34.719 52.703 1.00 14.06 171 PRO C N 1
ATOM 4692 C CA . PRO C 1 171 ? 18.333 35.194 52.093 1.00 14.02 171 PRO C CA 1
ATOM 4693 C C . PRO C 1 171 ? 17.953 36.534 52.706 1.00 15.04 171 PRO C C 1
ATOM 4694 O O . PRO C 1 171 ? 17.933 36.682 53.926 1.00 21.25 171 PRO C O 1
ATOM 4698 N N . ILE C 1 172 ? 17.692 37.527 51.863 1.00 11.60 172 ILE C N 1
ATOM 4699 C CA . ILE C 1 172 ? 17.390 38.882 52.317 1.00 11.40 172 ILE C CA 1
ATOM 4700 C C . ILE C 1 172 ? 15.981 39.254 51.876 1.00 11.72 172 ILE C C 1
ATOM 4701 O O . ILE C 1 172 ? 15.685 39.279 50.672 1.00 12.98 172 ILE C O 1
ATOM 4706 N N . GLU C 1 173 ? 15.111 39.521 52.854 1.00 10.78 173 GLU C N 1
ATOM 4707 C CA . GLU C 1 173 ? 13.816 40.148 52.634 1.00 11.85 173 GLU C CA 1
ATOM 4708 C C . GLU C 1 173 ? 13.818 41.616 53.024 1.00 12.80 173 GLU C C 1
ATOM 4709 O O . GLU C 1 173 ? 12.858 42.328 52.713 1.00 14.10 173 GLU C O 1
ATOM 4715 N N . GLY C 1 174 ? 14.873 42.082 53.680 1.00 12.82 174 GLY C N 1
ATOM 4716 C CA . GLY C 1 174 ? 14.963 43.460 54.110 1.00 14.16 174 GLY C CA 1
ATOM 4717 C C . GLY C 1 174 ? 15.496 44.379 53.031 1.00 14.70 174 GLY C C 1
ATOM 4718 O O . GLY C 1 174 ? 16.614 44.898 53.133 1.00 15.29 174 GLY C O 1
ATOM 4719 N N . VAL C 1 175 ? 14.723 44.534 51.959 1.00 16.09 175 VAL C N 1
ATOM 4720 C CA . VAL C 1 175 ? 14.913 45.592 50.973 1.00 16.47 175 VAL C CA 1
ATOM 4721 C C . VAL C 1 175 ? 13.529 46.050 50.533 1.00 15.76 175 VAL C C 1
ATOM 4722 O O . VAL C 1 175 ? 12.516 45.418 50.836 1.00 15.87 175 VAL C O 1
ATOM 4726 N N . ASP C 1 176 ? 13.493 47.157 49.797 1.00 16.06 176 ASP C N 1
ATOM 4727 C CA . ASP C 1 176 ? 12.243 47.666 49.240 1.00 17.08 176 ASP C CA 1
ATOM 4728 C C . ASP C 1 176 ? 12.071 47.043 47.860 1.00 15.48 176 ASP C C 1
ATOM 4729 O O . ASP C 1 176 ? 12.677 47.490 46.884 1.00 16.93 176 ASP C O 1
ATOM 4734 N N . PHE C 1 177 ? 11.236 46.005 47.776 1.00 15.17 177 PHE C N 1
ATOM 4735 C CA . PHE C 1 177 ? 11.049 45.306 46.510 1.00 15.44 177 PHE C CA 1
ATOM 4736 C C . PHE C 1 177 ? 10.258 46.123 45.495 1.00 16.22 177 PHE C C 1
ATOM 4737 O O . PHE C 1 177 ? 10.339 45.839 44.296 1.00 18.30 177 PHE C O 1
ATOM 4745 N N . ALA C 1 178 ? 9.511 47.136 45.939 1.00 17.08 178 ALA C N 1
ATOM 4746 C CA . ALA C 1 178 ? 8.901 48.060 44.988 1.00 17.28 178 ALA C CA 1
ATOM 4747 C C . ALA C 1 178 ? 9.968 48.851 44.238 1.00 17.72 178 ALA C C 1
ATOM 4748 O O . ALA C 1 178 ? 9.872 49.036 43.019 1.00 20.69 178 ALA C O 1
ATOM 4750 N N . ILE C 1 179 ? 10.995 49.320 44.952 1.00 18.51 179 ILE C N 1
ATOM 4751 C CA . ILE C 1 179 ? 12.121 49.988 44.304 1.00 18.80 179 ILE C CA 1
ATOM 4752 C C . ILE C 1 179 ? 12.852 49.023 43.380 1.00 19.06 179 ILE C C 1
ATOM 4753 O O . ILE C 1 179 ? 13.234 49.379 42.257 1.00 20.19 179 ILE C O 1
ATOM 4758 N N . LEU C 1 180 ? 13.067 47.790 43.840 1.00 17.48 180 LEU C N 1
ATOM 4759 C CA . LEU C 1 180 ? 13.739 46.798 43.009 1.00 16.79 180 LEU C CA 1
ATOM 4760 C C . LEU C 1 180 ? 12.943 46.519 41.736 1.00 17.31 180 LEU C C 1
ATOM 4761 O O . LEU C 1 180 ? 13.517 46.446 40.642 1.00 18.36 180 LEU C O 1
ATOM 4766 N N . ASP C 1 181 ? 11.617 46.396 41.855 1.00 15.86 181 ASP C N 1
ATOM 4767 C CA . ASP C 1 181 ? 10.780 46.186 40.675 1.00 16.14 181 ASP C CA 1
ATOM 4768 C C . ASP C 1 181 ? 10.897 47.348 39.696 1.00 17.22 181 ASP C C 1
ATOM 4769 O O . ASP C 1 181 ? 10.973 47.138 38.481 1.00 18.99 181 ASP C O 1
ATOM 4774 N N . GLU C 1 182 ? 10.886 48.582 40.205 1.00 17.86 182 GLU C N 1
ATOM 4775 C CA . GLU C 1 182 ? 11.030 49.744 39.332 1.00 19.07 182 GLU C CA 1
ATOM 4776 C C . GLU C 1 182 ? 12.400 49.775 38.666 1.00 19.69 182 GLU C C 1
ATOM 4777 O O . GLU C 1 182 ? 12.510 50.070 37.469 1.00 20.63 182 GLU C O 1
ATOM 4783 N N . GLU C 1 183 ? 13.456 49.472 39.426 1.00 18.68 183 GLU C N 1
ATOM 4784 C CA . GLU C 1 183 ? 14.811 49.526 38.890 1.00 19.18 183 GLU C CA 1
ATOM 4785 C C . GLU C 1 183 ? 14.989 48.586 37.706 1.00 19.38 183 GLU C C 1
ATOM 4786 O O . GLU C 1 183 ? 15.729 48.905 36.766 1.00 21.52 183 GLU C O 1
ATOM 4792 N N . PHE C 1 184 ? 14.315 47.436 37.728 1.00 18.62 184 PHE C N 1
ATOM 4793 C CA . PHE C 1 184 ? 14.472 46.421 36.696 1.00 19.16 184 PHE C CA 1
ATOM 4794 C C . PHE C 1 184 ? 13.258 46.295 35.785 1.00 20.25 184 PHE C C 1
ATOM 4795 O O . PHE C 1 184 ? 13.184 45.343 35.003 1.00 21.24 184 PHE C O 1
ATOM 4803 N N . ASP C 1 185 ? 12.316 47.241 35.858 1.00 19.19 185 ASP C N 1
ATOM 4804 C CA . ASP C 1 185 ? 11.148 47.264 34.971 1.00 22.50 185 ASP C CA 1
ATOM 4805 C C . ASP C 1 185 ? 10.394 45.935 34.999 1.00 21.36 185 ASP C C 1
ATOM 4806 O O . ASP C 1 185 ? 9.923 45.437 33.973 1.00 22.10 185 ASP C O 1
ATOM 4811 N N . LEU C 1 186 ? 10.275 45.352 36.191 1.00 18.75 186 LEU C N 1
ATOM 4812 C CA . LEU C 1 186 ? 9.772 43.983 36.290 1.00 17.36 186 LEU C CA 1
ATOM 4813 C C . LEU C 1 186 ? 8.267 43.905 36.057 1.00 18.25 186 LEU C C 1
ATOM 4814 O O . LEU C 1 186 ? 7.784 42.954 35.432 1.00 18.01 186 LEU C O 1
ATOM 4819 N N . LYS C 1 187 ? 7.509 44.880 36.566 1.00 19.51 187 LYS C N 1
ATOM 4820 C CA . LYS C 1 187 ? 6.052 44.787 36.516 1.00 21.70 187 LYS C CA 1
ATOM 4821 C C . LYS C 1 187 ? 5.552 44.729 35.077 1.00 21.16 187 LYS C C 1
ATOM 4822 O O . LYS C 1 187 ? 4.703 43.897 34.735 1.00 20.56 187 LYS C O 1
ATOM 4828 N N . ALA C 1 188 ? 6.082 45.596 34.212 1.00 21.54 188 ALA C N 1
ATOM 4829 C CA . ALA C 1 188 ? 5.672 45.594 32.812 1.00 22.19 188 ALA C CA 1
ATOM 4830 C C . ALA C 1 188 ? 6.036 44.290 32.119 1.00 24.11 188 ALA C C 1
ATOM 4831 O O . ALA C 1 188 ? 5.387 43.904 31.138 1.00 26.85 188 ALA C O 1
ATOM 4833 N N . GLN C 1 189 ? 7.067 43.603 32.606 1.00 23.10 189 GLN C N 1
ATOM 4834 C CA . GLN C 1 189 ? 7.488 42.322 32.057 1.00 23.13 189 GLN C CA 1
ATOM 4835 C C . GLN C 1 189 ? 6.767 41.141 32.689 1.00 19.62 189 GLN C C 1
ATOM 4836 O O . GLN C 1 189 ? 7.005 40.001 32.277 1.00 20.88 189 GLN C O 1
ATOM 4842 N N . GLY C 1 190 ? 5.895 41.378 33.666 1.00 19.29 190 GLY C N 1
ATOM 4843 C CA . GLY C 1 190 ? 5.128 40.311 34.276 1.00 17.37 190 GLY C CA 1
ATOM 4844 C C . GLY C 1 190 ? 5.752 39.641 35.481 1.00 14.81 190 GLY C C 1
ATOM 4845 O O . GLY C 1 190 ? 5.376 38.505 35.797 1.00 13.97 190 GLY C O 1
ATOM 4846 N N . TYR C 1 191 ? 6.682 40.300 36.170 1.00 15.74 191 TYR C N 1
ATOM 4847 C CA . TYR C 1 191 ? 7.375 39.707 37.303 1.00 13.83 191 TYR C CA 1
ATOM 4848 C C . TYR C 1 191 ? 7.401 40.670 38.480 1.00 13.67 191 TYR C C 1
ATOM 4849 O O . TYR C 1 191 ? 7.229 41.883 38.328 1.00 15.14 191 TYR C O 1
ATOM 4858 N N . THR C 1 192 ? 7.616 40.105 39.663 1.00 13.24 192 THR C N 1
ATOM 4859 C CA . THR C 1 192 ? 7.828 40.890 40.866 1.00 12.91 192 THR C CA 1
ATOM 4860 C C . THR C 1 192 ? 8.904 40.224 41.720 1.00 11.66 192 THR C C 1
ATOM 4861 O O . THR C 1 192 ? 8.938 38.996 41.848 1.00 12.03 192 THR C O 1
ATOM 4865 N N . SER C 1 193 ? 9.795 41.039 42.278 1.00 12.19 193 SER C N 1
ATOM 4866 C CA . SER C 1 193 ? 10.916 40.520 43.052 1.00 12.56 193 SER C CA 1
ATOM 4867 C C . SER C 1 193 ? 10.489 40.216 44.486 1.00 11.91 193 SER C C 1
ATOM 4868 O O . SER C 1 193 ? 9.628 40.892 45.058 1.00 12.93 193 SER C O 1
ATOM 4871 N N . LEU C 1 194 ? 11.084 39.162 45.057 1.00 11.93 194 LEU C N 1
ATOM 4872 C CA . LEU C 1 194 ? 10.664 38.651 46.363 1.00 11.15 194 LEU C CA 1
ATOM 4873 C C . LEU C 1 194 ? 11.794 38.466 47.363 1.00 11.17 194 LEU C C 1
ATOM 4874 O O . LEU C 1 194 ? 11.587 38.706 48.553 1.00 12.09 194 LEU C O 1
ATOM 4879 N N . VAL C 1 195 ? 12.961 37.990 46.926 1.00 10.83 195 VAL C N 1
ATOM 4880 C CA . VAL C 1 195 ? 14.073 37.655 47.814 1.00 10.17 195 VAL C CA 1
ATOM 4881 C C . VAL C 1 195 ? 15.367 37.997 47.092 1.00 10.73 195 VAL C C 1
ATOM 4882 O O . VAL C 1 195 ? 15.494 37.764 45.886 1.00 12.02 195 VAL C O 1
ATOM 4886 N N . VAL C 1 196 ? 16.334 38.531 47.834 1.00 10.45 196 VAL C N 1
ATOM 4887 C CA . VAL C 1 196 ? 17.679 38.779 47.323 1.00 11.03 196 VAL C CA 1
ATOM 4888 C C . VAL C 1 196 ? 18.621 37.831 48.053 1.00 11.26 196 VAL C C 1
ATOM 4889 O O . VAL C 1 196 ? 18.620 37.785 49.289 1.00 12.19 196 VAL C O 1
ATOM 4893 N N . VAL C 1 197 ? 19.414 37.066 47.310 1.00 10.25 197 VAL C N 1
ATOM 4894 C CA . VAL C 1 197 ? 20.349 36.118 47.905 1.00 11.01 197 VAL C CA 1
ATOM 4895 C C . VAL C 1 197 ? 21.758 36.417 47.409 1.00 11.28 197 VAL C C 1
ATOM 4896 O O . VAL C 1 197 ? 22.154 35.981 46.327 1.00 11.23 197 VAL C O 1
ATOM 4900 N N . PRO C 1 198 ? 22.559 37.135 48.198 1.00 10.89 198 PRO C N 1
ATOM 4901 C CA . PRO C 1 198 ? 23.991 37.252 47.890 1.00 10.76 198 PRO C CA 1
ATOM 4902 C C . PRO C 1 198 ? 24.704 35.931 48.148 1.00 11.79 198 PRO C C 1
ATOM 4903 O O . PRO C 1 198 ? 24.406 35.227 49.114 1.00 11.19 198 PRO C O 1
ATOM 4907 N N . VAL C 1 199 ? 25.650 35.600 47.265 1.00 11.63 199 VAL C N 1
ATOM 4908 C CA . VAL C 1 199 ? 26.404 34.349 47.314 1.00 12.00 199 VAL C CA 1
ATOM 4909 C C . VAL C 1 199 ? 27.889 34.654 47.145 1.00 11.66 199 VAL C C 1
ATOM 4910 O O . VAL C 1 199 ? 28.281 35.428 46.264 1.00 13.02 199 VAL C O 1
ATOM 4914 N N . GLY C 1 200 ? 28.719 34.029 47.973 1.00 12.19 200 GLY C N 1
ATOM 4915 C CA . GLY C 1 200 ? 30.148 34.241 47.881 1.00 12.76 200 GLY C CA 1
ATOM 4916 C C . GLY C 1 200 ? 30.876 33.561 49.014 1.00 12.43 200 GLY C C 1
ATOM 4917 O O . GLY C 1 200 ? 30.595 32.398 49.325 1.00 12.97 200 GLY C O 1
ATOM 4918 N N . HIS C 1 201 ? 31.815 34.270 49.641 1.00 11.95 201 HIS C N 1
ATOM 4919 C CA . HIS C 1 201 ? 32.556 33.745 50.784 1.00 13.20 201 HIS C CA 1
ATOM 4920 C C . HIS C 1 201 ? 32.546 34.777 51.897 1.00 15.12 201 HIS C C 1
ATOM 4921 O O . HIS C 1 201 ? 32.809 35.958 51.652 1.00 16.33 201 HIS C O 1
ATOM 4928 N N . HIS C 1 202 ? 32.244 34.336 53.115 1.00 14.71 202 HIS C N 1
ATOM 4929 C CA . HIS C 1 202 ? 32.170 35.280 54.220 1.00 13.93 202 HIS C CA 1
ATOM 4930 C C . HIS C 1 202 ? 33.547 35.852 54.537 1.00 16.48 202 HIS C C 1
ATOM 4931 O O . HIS C 1 202 ? 34.582 35.231 54.282 1.00 18.21 202 HIS C O 1
ATOM 4938 N N . SER C 1 203 ? 33.553 37.070 55.068 1.00 16.55 203 SER C N 1
ATOM 4939 C CA . SER C 1 203 ? 34.806 37.683 55.472 1.00 19.06 203 SER C CA 1
ATOM 4940 C C . SER C 1 203 ? 35.229 37.170 56.846 1.00 18.33 203 SER C C 1
ATOM 4941 O O . SER C 1 203 ? 34.417 36.671 57.628 1.00 18.57 203 SER C O 1
ATOM 4944 N N . ALA C 1 204 ? 36.529 37.288 57.130 1.00 22.06 204 ALA C N 1
ATOM 4945 C CA . ALA C 1 204 ? 37.046 36.857 58.424 1.00 26.40 204 ALA C CA 1
ATOM 4946 C C . ALA C 1 204 ? 36.410 37.614 59.582 1.00 27.01 204 ALA C C 1
ATOM 4947 O O . ALA C 1 204 ? 36.373 37.096 60.706 1.00 30.65 204 ALA C O 1
ATOM 4949 N N . GLU C 1 205 ? 35.911 38.827 59.337 1.00 23.50 205 GLU C N 1
ATOM 4950 C CA . GLU C 1 205 ? 35.263 39.615 60.379 1.00 21.19 205 GLU C CA 1
ATOM 4951 C C . GLU C 1 205 ? 33.821 39.198 60.644 1.00 16.89 205 GLU C C 1
ATOM 4952 O O . GLU C 1 205 ? 33.202 39.743 61.562 1.00 18.35 205 GLU C O 1
ATOM 4954 N N . ASP C 1 206 ? 33.261 38.279 59.862 1.00 15.77 206 ASP C N 1
ATOM 4955 C CA . ASP C 1 206 ? 31.895 37.817 60.102 1.00 14.02 206 ASP C CA 1
ATOM 4956 C C . ASP C 1 206 ? 31.941 36.716 61.153 1.00 14.19 206 ASP C C 1
ATOM 4957 O O . ASP C 1 206 ? 32.057 35.531 60.845 1.00 15.85 206 ASP C O 1
ATOM 4962 N N . PHE C 1 207 ? 31.823 37.109 62.417 1.00 14.12 207 PHE C N 1
ATOM 4963 C CA . PHE C 1 207 ? 31.852 36.126 63.490 1.00 12.36 207 PHE C CA 1
ATOM 4964 C C . PHE C 1 207 ? 30.543 35.355 63.626 1.00 13.37 207 PHE C C 1
ATOM 4965 O O . PHE C 1 207 ? 30.494 34.384 64.395 1.00 14.02 207 PHE C O 1
ATOM 4973 N N . ASN C 1 208 ? 29.490 35.741 62.895 1.00 12.82 208 ASN C N 1
ATOM 4974 C CA . ASN C 1 208 ? 28.283 34.919 62.879 1.00 14.19 208 ASN C CA 1
ATOM 4975 C C . ASN C 1 208 ? 28.556 33.521 62.335 1.00 13.57 208 ASN C C 1
ATOM 4976 O O . ASN C 1 208 ? 27.812 32.585 62.644 1.00 14.00 208 ASN C O 1
ATOM 4981 N N . ALA C 1 209 ? 29.632 33.350 61.568 1.00 13.54 209 ALA C N 1
ATOM 4982 C CA . ALA C 1 209 ? 29.997 32.030 61.073 1.00 13.47 209 ALA C CA 1
ATOM 4983 C C . ALA C 1 209 ? 30.316 31.057 62.201 1.00 14.88 209 ALA C C 1
ATOM 4984 O O . ALA C 1 209 ? 30.226 29.840 61.997 1.00 16.06 209 ALA C O 1
ATOM 4986 N N . THR C 1 210 ? 30.675 31.562 63.381 1.00 14.74 210 THR C N 1
ATOM 4987 C CA . THR C 1 210 ? 31.126 30.728 64.488 1.00 13.94 210 THR C CA 1
ATOM 4988 C C . THR C 1 210 ? 30.104 30.607 65.608 1.00 13.46 210 THR C C 1
ATOM 4989 O O . THR C 1 210 ? 30.307 29.797 66.522 1.00 15.70 210 THR C O 1
ATOM 4993 N N . LEU C 1 211 ? 29.035 31.395 65.586 1.00 12.45 211 LEU C N 1
ATOM 4994 C CA . LEU C 1 211 ? 28.096 31.360 66.690 1.00 12.77 211 LEU C CA 1
ATOM 4995 C C . LEU C 1 211 ? 27.254 30.090 66.616 1.00 11.97 211 LEU C C 1
ATOM 4996 O O . LEU C 1 211 ? 26.957 29.591 65.526 1.00 13.31 211 LEU C O 1
ATOM 5001 N N . PRO C 1 212 ? 26.868 29.534 67.765 1.00 12.19 212 PRO C N 1
ATOM 5002 C CA . PRO C 1 212 ? 26.072 28.300 67.753 1.00 12.50 212 PRO C CA 1
ATOM 5003 C C . PRO C 1 212 ? 24.759 28.493 67.008 1.00 11.54 212 PRO C C 1
ATOM 5004 O O . PRO C 1 212 ? 24.069 29.500 67.178 1.00 13.09 212 PRO C O 1
ATOM 5008 N N . LYS C 1 213 ? 24.404 27.502 66.196 1.00 11.41 213 LYS C N 1
ATOM 5009 C CA . LYS C 1 213 ? 23.134 27.549 65.482 1.00 10.58 213 LYS C CA 1
ATOM 5010 C C . LYS C 1 213 ? 21.982 27.269 66.444 1.00 10.92 213 LYS C C 1
ATOM 5011 O O . LYS C 1 213 ? 22.063 26.369 67.288 1.00 15.61 213 LYS C O 1
ATOM 5017 N N . SER C 1 214 ? 20.907 28.050 66.328 1.00 10.75 214 SER C N 1
ATOM 5018 C CA . SER C 1 214 ? 19.787 27.964 67.257 1.00 10.84 214 SER C CA 1
ATOM 5019 C C . SER C 1 214 ? 18.490 27.650 66.527 1.00 9.24 214 SER C C 1
ATOM 5020 O O . SER C 1 214 ? 18.096 28.372 65.602 1.00 10.34 214 SER C O 1
ATOM 5023 N N . ARG C 1 215 ? 17.815 26.592 66.970 1.00 9.46 215 ARG C N 1
ATOM 5024 C CA . ARG C 1 215 ? 16.477 26.265 66.495 1.00 10.20 215 ARG C CA 1
ATOM 5025 C C . ARG C 1 215 ? 15.642 25.774 67.668 1.00 10.74 215 ARG C C 1
ATOM 5026 O O . ARG C 1 215 ? 16.169 25.226 68.642 1.00 10.57 215 ARG C O 1
ATOM 5034 N N . LEU C 1 216 ? 14.329 25.963 67.557 1.00 10.22 216 LEU C N 1
ATOM 5035 C CA . LEU C 1 216 ? 13.407 25.401 68.528 1.00 10.18 216 LEU C CA 1
ATOM 5036 C C . LEU C 1 216 ? 13.574 23.882 68.573 1.00 10.60 216 LEU C C 1
ATOM 5037 O O . LEU C 1 216 ? 13.908 23.254 67.563 1.00 10.08 216 LEU C O 1
ATOM 5042 N N . PRO C 1 217 ? 13.370 23.270 69.735 1.00 10.88 217 PRO C N 1
ATOM 5043 C CA . PRO C 1 217 ? 13.487 21.812 69.831 1.00 10.72 217 PRO C CA 1
ATOM 5044 C C . PRO C 1 217 ? 12.411 21.128 69.005 1.00 9.86 217 PRO C C 1
ATOM 5045 O O . PRO C 1 217 ? 11.321 21.666 68.787 1.00 10.60 217 PRO C O 1
ATOM 5049 N N . GLN C 1 218 ? 12.734 19.922 68.538 1.00 11.01 218 GLN C N 1
ATOM 5050 C CA . GLN C 1 218 ? 11.773 19.142 67.770 1.00 11.21 218 GLN C CA 1
ATOM 5051 C C . GLN C 1 218 ? 10.524 18.817 68.577 1.00 11.21 218 GLN C C 1
ATOM 5052 O O . GLN C 1 218 ? 9.466 18.583 67.990 1.00 11.75 218 GLN C O 1
ATOM 5058 N N . SER C 1 219 ? 10.622 18.789 69.909 1.00 11.98 219 SER C N 1
ATOM 5059 C CA . SER C 1 219 ? 9.426 18.559 70.710 1.00 12.87 219 SER C CA 1
ATOM 5060 C C . SER C 1 219 ? 8.389 19.649 70.475 1.00 12.70 219 SER C C 1
ATOM 5061 O O . SER C 1 219 ? 7.186 19.395 70.587 1.00 14.09 219 SER C O 1
ATOM 5064 N N . THR C 1 220 ? 8.833 20.865 70.147 1.00 12.12 220 THR C N 1
ATOM 5065 C CA . THR C 1 220 ? 7.904 21.948 69.847 1.00 11.09 220 THR C CA 1
ATOM 5066 C C . THR C 1 220 ? 7.331 21.836 68.440 1.00 10.97 220 THR C C 1
ATOM 5067 O O . THR C 1 220 ? 6.128 22.030 68.239 1.00 13.36 220 THR C O 1
ATOM 5071 N N . THR C 1 221 ? 8.169 21.529 67.453 1.00 11.19 221 THR C N 1
ATOM 5072 C CA . THR C 1 221 ? 7.770 21.713 66.062 1.00 11.09 221 THR C CA 1
ATOM 5073 C C . THR C 1 221 ? 7.352 20.438 65.341 1.00 9.55 221 THR C C 1
ATOM 5074 O O . THR C 1 221 ? 6.754 20.546 64.266 1.00 11.08 221 THR C O 1
ATOM 5078 N N . ILE C 1 222 ? 7.651 19.251 65.874 1.00 11.04 222 ILE C N 1
ATOM 5079 C CA . ILE C 1 222 ? 7.430 17.992 65.161 1.00 10.69 222 ILE C CA 1
ATOM 5080 C C . ILE C 1 222 ? 6.497 17.103 65.974 1.00 11.47 222 ILE C C 1
ATOM 5081 O O . ILE C 1 222 ? 6.811 16.742 67.117 1.00 14.18 222 ILE C O 1
ATOM 5086 N N . THR C 1 223 ? 5.377 16.710 65.367 1.00 11.11 223 THR C N 1
ATOM 5087 C CA . THR C 1 223 ? 4.502 15.677 65.904 1.00 11.26 223 THR C CA 1
ATOM 5088 C C . THR C 1 223 ? 4.703 14.416 65.079 1.00 13.09 223 THR C C 1
ATOM 5089 O O . THR C 1 223 ? 4.583 14.456 63.851 1.00 13.56 223 THR C O 1
ATOM 5093 N N . GLU C 1 224 ? 4.993 13.301 65.747 1.00 12.59 224 GLU C N 1
ATOM 5094 C CA . GLU C 1 224 ? 5.207 12.020 65.085 1.00 14.05 224 GLU C CA 1
ATOM 5095 C C . GLU C 1 224 ? 3.988 11.124 65.272 1.00 14.47 224 GLU C C 1
ATOM 5096 O O . GLU C 1 224 ? 3.512 10.940 66.399 1.00 16.04 224 GLU C O 1
ATOM 5102 N N . ILE C 1 225 ? 3.485 10.575 64.166 1.00 13.92 225 ILE C N 1
ATOM 5103 C CA . ILE C 1 225 ? 2.323 9.693 64.187 1.00 14.19 225 ILE C CA 1
ATOM 5104 C C . ILE C 1 225 ? 2.566 8.447 63.339 1.00 16.64 225 ILE C C 1
ATOM 5105 O O . ILE C 1 225 ? 3.587 8.322 62.645 1.00 15.48 225 ILE C O 1
ATOM 5111 N N . ASP D 1 10 ? 28.907 16.615 45.279 1.00 32.65 10 ASP D N 1
ATOM 5112 C CA . ASP D 1 10 ? 28.404 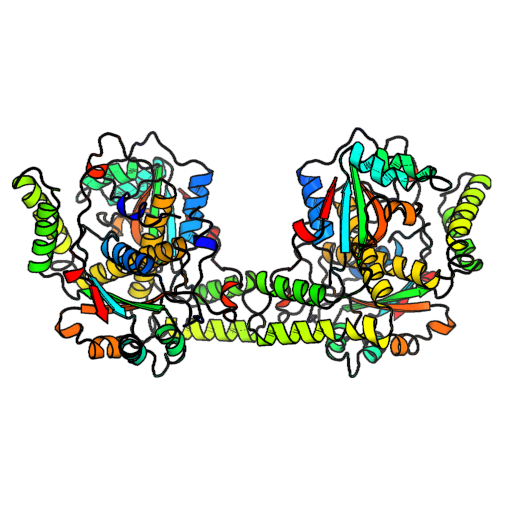16.991 43.962 1.00 24.60 10 ASP D CA 1
ATOM 5113 C C . ASP D 1 10 ? 26.902 17.265 44.009 1.00 16.25 10 ASP D C 1
ATOM 5114 O O . ASP D 1 10 ? 26.083 16.452 43.572 1.00 15.21 10 ASP D O 1
ATOM 5119 N N . ILE D 1 11 ? 26.546 18.438 44.526 1.00 15.24 11 ILE D N 1
ATOM 5120 C CA . ILE D 1 11 ? 25.138 18.740 44.739 1.00 13.95 11 ILE D CA 1
ATOM 5121 C C . ILE D 1 11 ? 24.394 18.941 43.422 1.00 12.71 11 ILE D C 1
ATOM 5122 O O . ILE D 1 11 ? 23.191 18.683 43.343 1.00 12.54 11 ILE D O 1
ATOM 5127 N N . VAL D 1 12 ? 25.077 19.392 42.369 1.00 13.70 12 VAL D N 1
ATOM 5128 C CA . VAL D 1 12 ? 24.401 19.526 41.080 1.00 13.95 12 VAL D CA 1
ATOM 5129 C C . VAL D 1 12 ? 23.967 18.165 40.550 1.00 13.32 12 VAL D C 1
ATOM 5130 O O . VAL D 1 12 ? 22.865 18.022 40.007 1.00 14.09 12 VAL D O 1
ATOM 5134 N N A SER D 1 13 ? 24.813 17.141 40.707 0.51 12.64 13 SER D N 1
ATOM 5135 N N B SER D 1 13 ? 24.813 17.141 40.707 0.29 12.38 13 SER D N 1
ATOM 5136 N N C SER D 1 13 ? 24.813 17.149 40.734 0.20 13.52 13 SER D N 1
ATOM 5137 C CA A SER D 1 13 ? 24.403 15.799 40.307 0.51 12.82 13 SER D CA 1
ATOM 5138 C CA B SER D 1 13 ? 24.403 15.799 40.307 0.29 11.48 13 SER D CA 1
ATOM 5139 C CA C SER D 1 13 ? 24.430 15.775 40.317 0.20 13.26 13 SER D CA 1
ATOM 5140 C C A SER D 1 13 ? 23.165 15.353 41.078 0.51 12.29 13 SER D C 1
ATOM 5141 C C B SER D 1 13 ? 23.165 15.353 41.078 0.29 11.15 13 SER D C 1
ATOM 5142 C C C SER D 1 13 ? 23.175 15.344 41.084 0.20 12.67 13 SER D C 1
ATOM 5143 O O A SER D 1 13 ? 22.268 14.715 40.515 0.51 13.73 13 SER D O 1
ATOM 5144 O O B SER D 1 13 ? 22.268 14.715 40.515 0.29 11.47 13 SER D O 1
ATOM 5145 O O C SER D 1 13 ? 22.274 14.768 40.461 0.20 13.68 13 SER D O 1
ATOM 5152 N N . VAL D 1 14 ? 23.096 15.690 42.367 1.00 11.20 14 VAL D N 1
ATOM 5153 C CA . VAL D 1 14 ? 21.906 15.388 43.157 1.00 12.06 14 VAL D CA 1
ATOM 5154 C C . VAL D 1 14 ? 20.693 16.107 42.586 1.00 11.50 14 VAL D C 1
ATOM 5155 O O . VAL D 1 14 ? 19.614 15.520 42.438 1.00 12.53 14 VAL D O 1
ATOM 5159 N N . ALA D 1 15 ? 20.855 17.390 42.246 1.00 11.73 15 ALA D N 1
ATOM 5160 C CA . ALA D 1 15 ? 19.747 18.170 41.705 1.00 11.45 15 ALA D CA 1
ATOM 5161 C C . ALA D 1 15 ? 19.255 17.608 40.378 1.00 12.23 15 ALA D C 1
ATOM 5162 O O . ALA D 1 15 ? 18.058 17.689 40.076 1.00 12.95 15 ALA D O 1
ATOM 5164 N N . LEU D 1 16 ? 20.156 17.061 39.563 1.00 11.87 16 LEU D N 1
ATOM 5165 C CA . LEU D 1 16 ? 19.752 16.533 38.265 1.00 12.50 16 LEU D CA 1
ATOM 5166 C C . LEU D 1 16 ? 19.218 15.112 38.337 1.00 13.08 16 LEU D C 1
ATOM 5167 O O . LEU D 1 16 ? 18.595 14.655 37.375 1.00 14.59 16 LEU D O 1
ATOM 5172 N N . LYS D 1 17 ? 19.454 14.406 39.443 1.00 12.50 17 LYS D N 1
ATOM 5173 C CA . LYS D 1 17 ? 18.990 13.036 39.625 1.00 14.32 17 LYS D CA 1
ATOM 5174 C C . LYS D 1 17 ? 17.681 12.947 40.401 1.00 13.19 17 LYS D C 1
ATOM 5175 O O . LYS D 1 17 ? 16.843 12.090 40.097 1.00 14.91 17 LYS D O 1
ATOM 5181 N N . ARG D 1 18 ? 17.469 13.819 41.384 1.00 12.17 18 ARG D N 1
ATOM 5182 C CA . ARG D 1 18 ? 16.211 13.803 42.115 1.00 11.46 18 ARG D CA 1
ATOM 5183 C C . ARG D 1 18 ? 15.066 14.090 41.154 1.00 10.79 18 ARG D C 1
ATOM 5184 O O . ARG D 1 18 ? 15.247 14.709 40.102 1.00 12.26 18 ARG D O 1
ATOM 5192 N N . TYR D 1 19 ? 13.880 13.622 41.515 1.00 12.15 19 TYR D N 1
ATOM 5193 C CA . TYR D 1 19 ? 12.711 13.816 40.666 1.00 11.29 19 TYR D CA 1
ATOM 5194 C C . TYR D 1 19 ? 11.479 13.608 41.537 1.00 11.76 19 TYR D C 1
ATOM 5195 O O . TYR D 1 19 ? 11.563 13.096 42.659 1.00 14.05 19 TYR D O 1
ATOM 5204 N N . SER D 1 20 ? 10.323 13.985 41.001 1.00 12.47 20 SER D N 1
ATOM 5205 C CA . SER D 1 20 ? 9.069 13.823 41.736 1.00 14.05 20 SER D CA 1
ATOM 5206 C C . SER D 1 20 ? 8.587 12.384 41.635 1.00 14.38 20 SER D C 1
ATOM 5207 O O . SER D 1 20 ? 8.006 11.972 40.626 1.00 17.98 20 SER D O 1
ATOM 5210 N N . THR D 1 21 ? 8.810 11.623 42.705 1.00 13.53 21 THR D N 1
ATOM 5211 C CA . THR D 1 21 ? 8.462 10.211 42.724 1.00 13.75 21 THR D CA 1
ATOM 5212 C C . THR D 1 21 ? 6.961 10.027 42.545 1.00 13.87 21 THR D C 1
ATOM 5213 O O . THR D 1 21 ? 6.155 10.728 43.167 1.00 16.01 21 THR D O 1
ATOM 5217 N N . LYS D 1 22 ? 6.588 9.087 41.676 1.00 13.15 22 LYS D N 1
ATOM 5218 C CA . LYS D 1 22 ? 5.184 8.797 41.425 1.00 13.63 22 LYS D CA 1
ATOM 5219 C C . LYS D 1 22 ? 4.696 7.533 42.115 1.00 14.30 22 LYS D C 1
ATOM 5220 O O . LYS D 1 22 ? 3.483 7.386 42.312 1.00 17.24 22 LYS D O 1
ATOM 5226 N N . ALA D 1 23 ? 5.601 6.629 42.490 1.00 14.57 23 ALA D N 1
ATOM 5227 C CA . ALA D 1 23 ? 5.220 5.396 43.166 1.00 15.01 23 ALA D CA 1
ATOM 5228 C C . ALA D 1 23 ? 6.366 4.960 44.063 1.00 15.33 23 ALA D C 1
ATOM 5229 O O . ALA D 1 23 ? 7.527 4.978 43.638 1.00 14.72 23 ALA D O 1
ATOM 5231 N N . PHE D 1 24 ? 6.038 4.579 45.297 1.00 15.09 24 PHE D N 1
ATOM 5232 C CA . PHE D 1 24 ? 7.025 4.212 46.297 1.00 14.73 24 PHE D CA 1
ATOM 5233 C C . PHE D 1 24 ? 7.017 2.708 46.533 1.00 14.73 24 PHE D C 1
ATOM 5234 O O . PHE D 1 24 ? 5.992 2.038 46.371 1.00 16.25 24 PHE D O 1
ATOM 5242 N N . ASP D 1 25 ? 8.177 2.185 46.920 1.00 14.66 25 ASP D N 1
ATOM 5243 C CA . ASP D 1 25 ? 8.322 0.799 47.349 1.00 14.41 25 ASP D CA 1
ATOM 5244 C C . ASP D 1 25 ? 8.104 0.770 48.859 1.00 13.75 25 ASP D C 1
ATOM 5245 O O . ASP D 1 25 ? 8.961 1.222 49.628 1.00 15.17 25 ASP D O 1
ATOM 5250 N N . ALA D 1 26 ? 6.960 0.236 49.286 1.00 14.23 26 ALA D N 1
ATOM 5251 C CA . ALA D 1 26 ? 6.616 0.260 50.704 1.00 15.58 26 ALA D CA 1
ATOM 5252 C C . ALA D 1 26 ? 7.527 -0.615 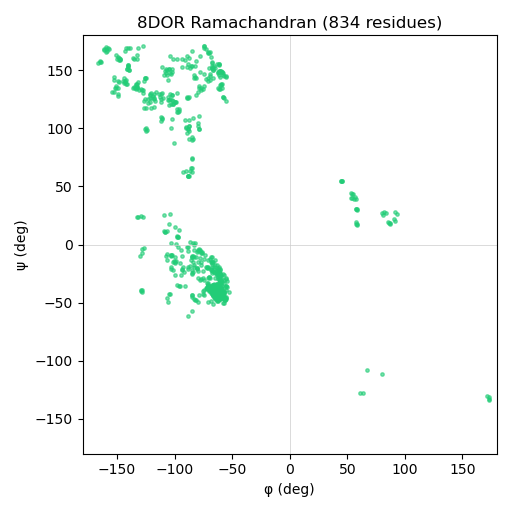51.554 1.00 17.64 26 ALA D C 1
ATOM 5253 O O . ALA D 1 26 ? 7.544 -0.452 52.780 1.00 18.66 26 ALA D O 1
ATOM 5255 N N . THR D 1 27 ? 8.281 -1.536 50.945 1.00 16.31 27 THR D N 1
ATOM 5256 C CA . THR D 1 27 ? 9.191 -2.373 51.721 1.00 17.87 27 THR D CA 1
ATOM 5257 C C . THR D 1 27 ? 10.456 -1.637 52.135 1.00 17.42 27 THR D C 1
ATOM 5258 O O . THR D 1 27 ? 11.169 -2.112 53.026 1.00 20.51 27 THR D O 1
ATOM 5262 N N . LYS D 1 28 ? 10.746 -0.495 51.523 1.00 15.44 28 LYS D N 1
ATOM 5263 C CA . LYS D 1 28 ? 12.025 0.185 51.717 1.00 16.10 28 LYS D CA 1
ATOM 5264 C C . LYS D 1 28 ? 11.842 1.334 52.704 1.00 17.45 28 LYS D C 1
ATOM 5265 O O . LYS D 1 28 ? 11.615 2.480 52.320 1.00 18.86 28 LYS D O 1
ATOM 5271 N N . LYS D 1 29 ? 11.977 1.021 53.990 1.00 15.81 29 LYS D N 1
ATOM 5272 C CA . LYS D 1 29 ? 11.823 2.018 55.038 1.00 16.22 29 LYS D CA 1
ATOM 5273 C C . LYS D 1 29 ? 13.128 2.766 55.277 1.00 16.33 29 LYS D C 1
ATOM 5274 O O . LYS D 1 29 ? 14.221 2.249 55.035 1.00 18.02 29 LYS D O 1
ATOM 5280 N N . LEU D 1 30 ? 13.005 3.995 55.766 1.00 15.31 30 LEU D N 1
ATOM 5281 C CA . LEU D 1 30 ? 14.178 4.712 56.243 1.00 14.31 30 LEU D CA 1
ATOM 5282 C C . LEU D 1 30 ? 14.801 3.949 57.406 1.00 15.38 30 LEU D C 1
ATOM 5283 O O . LEU D 1 30 ? 14.106 3.314 58.201 1.00 18.11 30 LEU D O 1
ATOM 5288 N N . THR D 1 31 ? 16.129 4.001 57.495 1.00 15.42 31 THR D N 1
ATOM 5289 C CA . THR D 1 31 ? 16.786 3.516 58.698 1.00 15.60 31 THR D CA 1
ATOM 5290 C C . THR D 1 31 ? 16.481 4.463 59.856 1.00 16.54 31 THR D C 1
ATOM 5291 O O . THR D 1 31 ? 16.006 5.586 59.664 1.00 14.92 31 THR D O 1
ATOM 5295 N N . ALA D 1 32 ? 16.768 4.005 61.078 1.00 16.63 32 ALA D N 1
ATOM 5296 C CA . ALA D 1 32 ? 16.570 4.870 62.238 1.00 17.38 32 ALA D CA 1
ATOM 5297 C C . ALA D 1 32 ? 17.404 6.138 62.115 1.00 16.66 32 ALA D C 1
ATOM 5298 O O . ALA D 1 32 ? 16.922 7.239 62.408 1.00 16.73 32 ALA D O 1
ATOM 5300 N N . GLY D 1 33 ? 18.652 6.004 61.653 1.00 17.67 33 GLY D N 1
ATOM 5301 C CA . GLY D 1 33 ? 19.493 7.174 61.467 1.00 14.81 33 GLY D CA 1
ATOM 5302 C C . GLY D 1 33 ? 18.953 8.120 60.411 1.00 14.91 33 GLY D C 1
ATOM 5303 O O . GLY D 1 33 ? 18.989 9.340 60.583 1.00 14.13 33 GLY D O 1
ATOM 5304 N N . GLU D 1 34 ? 18.441 7.574 59.306 1.00 13.58 34 GLU D N 1
ATOM 5305 C CA . GLU D 1 34 ? 17.861 8.430 58.274 1.00 13.36 34 GLU D CA 1
ATOM 5306 C C . GLU D 1 34 ? 16.646 9.181 58.799 1.00 12.41 34 GLU D C 1
ATOM 5307 O O . GLU D 1 34 ? 16.441 10.352 58.462 1.00 12.40 34 GLU D O 1
ATOM 5313 N N . ALA D 1 35 ? 15.826 8.521 59.620 1.00 12.24 35 ALA D N 1
ATOM 5314 C CA . ALA D 1 35 ? 14.649 9.178 60.178 1.00 13.35 35 ALA D CA 1
ATOM 5315 C C . ALA D 1 35 ? 15.049 10.347 61.069 1.00 13.56 35 ALA D C 1
ATOM 5316 O O . ALA D 1 35 ? 14.392 11.393 61.063 1.00 13.21 35 ALA D O 1
ATOM 5318 N N . GLU D 1 36 ? 16.121 10.187 61.854 1.00 12.81 36 GLU D N 1
ATOM 5319 C CA . GLU D 1 36 ? 16.614 11.309 62.649 1.00 13.19 36 GLU D CA 1
ATOM 5320 C C . GLU D 1 36 ? 17.140 12.426 61.759 1.00 11.89 36 GLU D C 1
ATOM 5321 O O . GLU D 1 36 ? 16.905 13.603 62.039 1.00 12.87 36 GLU D O 1
ATOM 5327 N N . GLN D 1 37 ? 17.859 12.077 60.687 1.00 12.29 37 GLN D N 1
ATOM 5328 C CA . GLN D 1 37 ? 18.386 13.098 59.784 1.00 11.76 37 GLN D CA 1
ATOM 5329 C C . GLN D 1 37 ? 17.264 13.856 59.093 1.00 10.48 37 GLN D C 1
ATOM 5330 O O . GLN D 1 37 ? 17.366 15.071 58.877 1.00 11.68 37 GLN D O 1
ATOM 5336 N N . LEU D 1 38 ? 16.190 13.150 58.734 1.00 10.54 38 LEU D N 1
ATOM 5337 C CA . LEU D 1 38 ? 15.019 13.800 58.154 1.00 11.40 38 LEU D CA 1
ATOM 5338 C C . LEU D 1 38 ? 14.500 14.892 59.085 1.00 11.40 38 LEU D C 1
ATOM 5339 O O . LEU D 1 38 ? 14.245 16.028 58.659 1.00 10.77 38 LEU D O 1
ATOM 5344 N N . LYS D 1 39 ? 14.362 14.569 60.371 1.00 11.62 39 LYS D N 1
ATOM 5345 C CA . LYS D 1 39 ? 13.837 15.543 61.321 1.00 10.62 39 LYS D CA 1
ATOM 5346 C C . LYS D 1 39 ? 14.816 16.689 61.540 1.00 10.75 39 LYS D C 1
ATOM 5347 O O . LYS D 1 39 ? 14.402 17.849 61.678 1.00 10.54 39 LYS D O 1
ATOM 5353 N N . THR D 1 40 ? 16.117 16.391 61.546 1.00 10.14 40 THR D N 1
ATOM 5354 C CA . THR D 1 40 ? 17.119 17.451 61.628 1.00 9.73 40 THR D CA 1
ATOM 5355 C C . THR D 1 40 ? 16.980 18.436 60.472 1.00 10.54 40 THR D C 1
ATOM 5356 O O . THR D 1 40 ? 17.083 19.655 60.672 1.00 10.16 40 THR D O 1
ATOM 5360 N N . LEU D 1 41 ? 16.729 17.932 59.258 1.00 10.64 41 LEU D N 1
ATOM 5361 C CA . LEU D 1 41 ? 16.587 18.829 58.109 1.00 9.80 41 LEU D CA 1
ATOM 5362 C C . LEU D 1 41 ? 15.385 19.753 58.264 1.00 8.89 41 LEU D C 1
ATOM 5363 O O . LEU D 1 41 ? 15.466 20.952 57.954 1.00 9.67 41 LEU D O 1
ATOM 5368 N N . LEU D 1 42 ? 14.257 19.221 58.736 1.00 9.60 42 LEU D N 1
ATOM 5369 C CA . LEU D 1 42 ? 13.098 20.076 58.975 1.00 9.34 42 LEU D CA 1
ATOM 5370 C C . LEU D 1 42 ? 13.424 21.152 60.001 1.00 10.02 42 LEU D C 1
ATOM 5371 O O . LEU D 1 42 ? 13.088 22.331 59.822 1.00 9.82 42 LEU D O 1
ATOM 5376 N N . GLN D 1 43 ? 14.095 20.756 61.079 1.00 9.10 43 GLN D N 1
ATOM 5377 C CA . GLN D 1 43 ? 14.373 21.662 62.185 1.00 8.99 43 GLN D CA 1
ATOM 5378 C C . GLN D 1 43 ? 15.323 22.779 61.780 1.00 9.63 43 GLN D C 1
ATOM 5379 O O . GLN D 1 43 ? 15.136 23.931 62.190 1.00 10.26 43 GLN D O 1
ATOM 5385 N N . TYR D 1 44 ? 16.358 22.460 61.000 1.00 9.64 44 TYR D N 1
ATOM 5386 C CA . TYR D 1 44 ? 17.476 23.375 60.802 1.00 10.14 44 TYR D CA 1
ATOM 5387 C C . TYR D 1 44 ? 17.378 24.211 59.528 1.00 9.31 44 TYR D C 1
ATOM 5388 O O . TYR D 1 44 ? 18.303 24.964 59.226 1.00 10.64 44 TYR D O 1
ATOM 5397 N N . SER D 1 45 ? 16.262 24.139 58.811 1.00 9.68 45 SER D N 1
ATOM 5398 C CA . SER D 1 45 ? 16.044 25.051 57.698 1.00 10.04 45 SER D CA 1
ATOM 5399 C C . SER D 1 45 ? 16.171 26.494 58.180 1.00 10.16 45 SER D C 1
ATOM 5400 O O . SER D 1 45 ? 15.759 26.818 59.305 1.00 9.70 45 SER D O 1
ATOM 5403 N N . PRO D 1 46 ? 16.705 27.390 57.353 1.00 9.82 46 PRO D N 1
ATOM 5404 C CA . PRO D 1 46 ? 16.631 28.824 57.665 1.00 10.17 46 PRO D CA 1
ATOM 5405 C C . PRO D 1 46 ? 15.217 29.353 57.459 1.00 9.63 46 PRO D C 1
ATOM 5406 O O . PRO D 1 46 ? 14.338 28.682 56.911 1.00 9.71 46 PRO D O 1
ATOM 5410 N N . SER D 1 47 ? 15.003 30.576 57.944 1.00 10.07 47 SER D N 1
ATOM 5411 C CA . SER D 1 47 ? 13.731 31.285 57.845 1.00 9.86 47 SER D CA 1
ATOM 5412 C C . SER D 1 47 ? 13.995 32.754 58.157 1.00 9.89 47 SER D C 1
ATOM 5413 O O . SER D 1 47 ? 14.982 33.095 58.812 1.00 11.31 47 SER D O 1
ATOM 5416 N N . SER D 1 48 ? 13.107 33.621 57.667 1.00 9.78 48 SER D N 1
ATOM 5417 C CA . SER D 1 48 ? 13.231 35.055 57.906 1.00 9.56 48 SER D CA 1
ATOM 5418 C C . SER D 1 48 ? 13.309 35.335 59.404 1.00 11.11 48 SER D C 1
ATOM 5419 O O . SER D 1 48 ? 12.422 34.940 60.163 1.00 11.07 48 SER D O 1
ATOM 5422 N N . THR D 1 49 ? 14.383 36.013 59.818 1.00 11.06 49 THR D N 1
ATOM 5423 C CA . THR D 1 49 ? 14.682 36.336 61.217 1.00 12.90 49 THR D CA 1
ATOM 5424 C C . THR D 1 49 ? 14.776 35.106 62.122 1.00 11.01 49 THR D C 1
ATOM 5425 O O . THR D 1 49 ? 14.674 35.234 63.347 1.00 13.62 49 THR D O 1
ATOM 5429 N N . ASN D 1 50 ? 14.973 33.915 61.553 1.00 11.50 50 ASN D N 1
ATOM 5430 C CA . ASN D 1 50 ? 14.940 32.674 62.334 1.00 10.64 50 ASN D CA 1
ATOM 5431 C C . ASN D 1 50 ? 13.597 32.501 63.032 1.00 10.03 50 ASN D C 1
ATOM 5432 O O . ASN D 1 50 ? 13.520 31.914 64.113 1.00 11.70 50 ASN D O 1
ATOM 5437 N N . SER D 1 51 ? 12.529 33.015 62.412 1.00 10.34 51 SER D N 1
ATOM 5438 C CA . SER D 1 51 ? 11.214 33.000 63.040 1.00 10.31 51 SER D CA 1
ATOM 5439 C C . SER D 1 51 ? 10.607 31.604 63.119 1.00 10.26 51 SER D C 1
ATOM 5440 O O . SER D 1 51 ? 9.690 31.397 63.922 1.00 11.26 51 SER D O 1
ATOM 5443 N N . GLN D 1 52 ? 11.068 30.660 62.299 1.00 9.62 52 GLN D N 1
ATOM 5444 C CA . GLN D 1 52 ? 10.655 29.262 62.380 1.00 9.89 52 GLN D CA 1
ATOM 5445 C C . GLN D 1 52 ? 9.140 29.099 62.542 1.00 9.38 52 GLN D C 1
ATOM 5446 O O . GLN D 1 52 ? 8.679 28.448 63.482 1.00 9.91 52 GLN D O 1
ATOM 5452 N N . PRO D 1 53 ? 8.341 29.673 61.645 1.00 9.31 53 PRO D N 1
ATOM 5453 C CA . PRO D 1 53 ? 6.900 29.818 61.919 1.00 10.16 53 PRO D CA 1
ATOM 5454 C C . PRO D 1 53 ? 6.116 28.589 61.465 1.00 9.66 53 PRO D C 1
ATOM 5455 O O . PRO D 1 53 ? 5.207 28.675 60.625 1.00 10.86 53 PRO D O 1
ATOM 5459 N N . TRP D 1 54 ? 6.467 27.428 62.018 1.00 9.87 54 TRP D N 1
ATOM 5460 C CA . TRP D 1 54 ? 6.093 26.194 61.350 1.00 9.52 54 TRP D CA 1
ATOM 5461 C C . TRP D 1 54 ? 5.872 25.056 62.332 1.00 9.77 54 TRP D C 1
ATOM 5462 O O . TRP D 1 54 ? 6.337 25.088 63.475 1.00 10.65 54 TRP D O 1
ATOM 5473 N N . HIS D 1 55 ? 5.138 24.051 61.855 1.00 10.16 55 HIS D N 1
ATOM 5474 C CA . HIS D 1 55 ? 4.981 22.777 62.537 1.00 9.83 55 HIS D CA 1
ATOM 5475 C C . HIS D 1 55 ? 4.998 21.683 61.481 1.00 9.94 55 HIS D C 1
ATOM 5476 O O . HIS D 1 55 ? 4.592 21.910 60.339 1.00 11.19 55 HIS D O 1
ATOM 5483 N N . PHE D 1 56 ? 5.458 20.494 61.868 1.00 10.12 56 PHE D N 1
ATOM 5484 C CA . PHE D 1 56 ? 5.541 19.367 60.947 1.00 10.50 56 PHE D CA 1
ATOM 5485 C C . PHE D 1 56 ? 4.869 18.162 61.578 1.00 11.60 56 PHE D C 1
ATOM 5486 O O . PHE D 1 56 ? 5.106 17.858 62.752 1.00 13.04 56 PHE D O 1
ATOM 5494 N N . ILE D 1 57 ? 4.039 17.476 60.800 1.00 10.49 57 ILE D N 1
ATOM 5495 C CA . ILE D 1 57 ? 3.510 16.178 61.194 1.00 10.68 57 ILE D CA 1
ATOM 5496 C C . ILE D 1 57 ? 4.260 15.141 60.378 1.00 11.20 57 ILE D C 1
ATOM 5497 O O . ILE D 1 57 ? 4.237 15.182 59.141 1.00 14.01 57 ILE D O 1
ATOM 5502 N N . VAL D 1 58 ? 4.958 14.237 61.059 1.00 10.46 58 VAL D N 1
ATOM 5503 C CA . VAL D 1 58 ? 5.751 13.205 60.398 1.00 11.23 58 VAL D CA 1
ATOM 5504 C C . VAL D 1 58 ? 5.076 11.866 60.653 1.00 10.23 58 VAL D C 1
ATOM 5505 O O . VAL D 1 58 ? 5.079 11.360 61.783 1.00 12.56 58 VAL D O 1
ATOM 5509 N N . ALA D 1 59 ? 4.485 11.299 59.605 1.00 11.28 59 ALA D N 1
ATOM 5510 C CA . ALA D 1 59 ? 3.730 10.056 59.697 1.00 11.90 59 ALA D CA 1
ATOM 5511 C C . ALA D 1 59 ? 4.592 8.907 59.191 1.00 12.67 59 ALA D C 1
ATOM 5512 O O . ALA D 1 59 ? 5.068 8.934 58.048 1.00 15.00 59 ALA D O 1
ATOM 5514 N N . SER D 1 60 ? 4.786 7.898 60.036 1.00 12.15 60 SER D N 1
ATOM 5515 C CA . SER D 1 60 ? 5.561 6.729 59.653 1.00 13.63 60 SER D CA 1
ATOM 5516 C C . SER D 1 60 ? 4.851 5.413 59.908 1.00 16.06 60 SER D C 1
ATOM 5517 O O . SER D 1 60 ? 5.368 4.371 59.500 1.00 19.74 60 SER D O 1
ATOM 5520 N N . THR D 1 61 ? 3.706 5.418 60.568 1.00 15.10 61 THR D N 1
ATOM 5521 C CA . THR D 1 61 ? 2.917 4.213 60.746 1.00 14.17 61 THR D CA 1
ATOM 5522 C C . THR D 1 61 ? 1.820 4.176 59.693 1.00 15.28 61 THR D C 1
ATOM 5523 O O . THR D 1 61 ? 1.458 5.198 59.111 1.00 14.05 61 THR D O 1
ATOM 5527 N N . ASP D 1 62 ? 1.289 2.975 59.452 1.00 15.13 62 ASP D N 1
ATOM 5528 C CA . ASP D 1 62 ? 0.165 2.857 58.528 1.00 15.17 62 ASP D CA 1
ATOM 5529 C C . ASP D 1 62 ? -1.017 3.687 59.000 1.00 15.61 62 ASP D C 1
ATOM 5530 O O . ASP D 1 62 ? -1.684 4.345 58.195 1.00 15.14 62 ASP D O 1
ATOM 5535 N N . GLU D 1 63 ? -1.294 3.664 60.305 1.00 15.75 63 GLU D N 1
ATOM 5536 C CA . GLU D 1 63 ? -2.421 4.421 60.835 1.00 16.75 63 GLU D CA 1
ATOM 5537 C C . GLU D 1 63 ? -2.202 5.919 60.672 1.00 14.87 63 GLU D C 1
ATOM 5538 O O . GLU D 1 63 ? -3.127 6.652 60.301 1.00 13.94 63 GLU D O 1
ATOM 5544 N N . GLY D 1 64 ? -0.983 6.395 60.944 1.00 14.36 64 GLY D N 1
ATOM 5545 C CA . GLY D 1 64 ? -0.704 7.814 60.778 1.00 14.22 64 GLY D CA 1
ATOM 5546 C C . GLY D 1 64 ? -0.766 8.255 59.327 1.00 13.37 64 GLY D C 1
ATOM 5547 O O . GLY D 1 64 ? -1.319 9.312 59.011 1.00 13.62 64 GLY D O 1
ATOM 5548 N N . LYS D 1 65 ? -0.203 7.451 58.423 1.00 13.01 65 LYS D N 1
ATOM 5549 C CA . LYS D 1 65 ? -0.287 7.781 57.004 1.00 13.42 65 LYS D CA 1
ATOM 5550 C C . LYS D 1 65 ? -1.730 7.768 56.514 1.00 13.09 65 LYS D C 1
ATOM 5551 O O . LYS D 1 65 ? -2.104 8.598 55.679 1.00 14.41 65 LYS D O 1
ATOM 5557 N N . ALA D 1 66 ? -2.560 6.868 57.051 1.00 13.72 66 ALA D N 1
ATOM 5558 C CA . ALA D 1 66 ? -3.965 6.832 56.659 1.00 13.76 66 ALA D CA 1
ATOM 5559 C C . ALA D 1 66 ? -4.679 8.128 57.029 1.00 12.26 66 ALA D C 1
ATOM 5560 O O . ALA D 1 66 ? -5.554 8.591 56.287 1.00 13.88 66 ALA D O 1
ATOM 5562 N N . ARG D 1 67 ? -4.328 8.728 58.173 1.00 13.28 67 ARG D N 1
ATOM 5563 C CA . ARG D 1 67 ? -4.941 10.001 58.544 1.00 12.94 67 ARG D CA 1
ATOM 5564 C C . ARG D 1 67 ? -4.621 11.070 57.512 1.00 11.87 67 ARG D C 1
ATOM 5565 O O . ARG D 1 67 ? -5.500 11.842 57.108 1.00 14.17 67 ARG D O 1
ATOM 5573 N N . VAL D 1 68 ? -3.363 11.124 57.067 1.00 12.64 68 VAL D N 1
ATOM 5574 C CA . VAL D 1 68 ? -2.982 12.085 56.039 1.00 12.71 68 VAL D CA 1
ATOM 5575 C C . VAL D 1 68 ? -3.698 11.768 54.734 1.00 12.75 68 VAL D C 1
ATOM 5576 O O . VAL D 1 68 ? -4.180 12.670 54.037 1.00 13.52 68 VAL D O 1
ATOM 5580 N N . ALA D 1 69 ? -3.798 10.475 54.399 1.00 13.48 69 ALA D N 1
ATOM 5581 C CA . ALA D 1 69 ? -4.376 10.044 53.128 1.00 13.75 69 ALA D CA 1
ATOM 5582 C C . ALA D 1 69 ? -5.864 10.351 53.022 1.00 13.53 69 ALA D C 1
ATOM 5583 O O . ALA D 1 69 ? -6.411 10.315 51.911 1.00 15.32 69 ALA D O 1
ATOM 5585 N N . LYS D 1 70 ? -6.532 10.659 54.138 1.00 14.00 70 LYS D N 1
ATOM 5586 C CA . LYS D 1 70 ? -7.916 11.120 54.054 1.00 15.30 70 LYS D CA 1
ATOM 5587 C C . LYS D 1 70 ? -8.044 12.331 53.139 1.00 15.19 70 LYS D C 1
ATOM 5588 O O . LYS D 1 70 ? -9.102 12.544 52.538 1.00 16.66 70 LYS D O 1
ATOM 5594 N N . ALA D 1 71 ? -6.987 13.141 53.036 1.00 14.56 71 ALA D N 1
ATOM 5595 C CA . ALA D 1 71 ? -7.017 14.334 52.200 1.00 14.31 71 ALA D CA 1
ATOM 5596 C C . ALA D 1 71 ? -6.805 14.016 50.727 1.00 12.76 71 ALA D C 1
ATOM 5597 O O . ALA D 1 71 ? -7.071 14.876 49.877 1.00 14.37 71 ALA D O 1
ATOM 5599 N N . ALA D 1 72 ? -6.321 12.815 50.413 1.00 13.97 72 ALA D N 1
ATOM 5600 C CA . ALA D 1 72 ? -6.136 12.371 49.034 1.00 15.47 72 ALA D CA 1
ATOM 5601 C C . ALA D 1 72 ? -7.409 11.686 48.545 1.00 16.38 72 ALA D C 1
ATOM 5602 O O . ALA D 1 72 ? -7.449 10.496 48.233 1.00 19.93 72 ALA D O 1
ATOM 5604 N N . SER D 1 73 ? -8.472 12.481 48.497 1.00 19.42 73 SER D N 1
ATOM 5605 C CA . SER D 1 73 ? -9.804 11.998 48.183 1.00 23.37 73 SER D CA 1
ATOM 5606 C C . SER D 1 73 ? -10.430 12.898 47.128 1.00 24.34 73 SER D C 1
ATOM 5607 O O . SER D 1 73 ? -9.915 13.972 46.808 1.00 22.73 73 SER D O 1
ATOM 5610 N N . GLY D 1 74 ? -11.557 12.448 46.586 1.00 25.67 74 GLY D N 1
ATOM 5611 C CA . GLY D 1 74 ? -12.202 13.213 45.535 1.00 25.86 74 GLY D CA 1
ATOM 5612 C C . GLY D 1 74 ? -11.305 13.298 44.316 1.00 24.61 74 GLY D C 1
ATOM 5613 O O . GLY D 1 74 ? -10.797 12.289 43.815 1.00 26.55 74 GLY D O 1
ATOM 5614 N N . THR D 1 75 ? -11.082 14.519 43.833 1.00 26.03 75 THR D N 1
ATOM 5615 C CA . THR D 1 75 ? -10.219 14.670 42.670 1.00 27.76 75 THR D CA 1
ATOM 5616 C C . THR D 1 75 ? -8.761 14.351 42.976 1.00 25.25 75 THR D C 1
ATOM 5617 O O . THR D 1 75 ? -7.973 14.191 42.040 1.00 29.63 75 THR D O 1
ATOM 5621 N N . TYR D 1 76 ? -8.392 14.226 44.254 1.00 19.98 76 TYR D N 1
ATOM 5622 C CA . TYR D 1 76 ? -7.012 14.010 44.661 1.00 16.68 76 TYR D CA 1
ATOM 5623 C C . TYR D 1 76 ? -6.704 12.548 44.970 1.00 16.61 76 TYR D C 1
ATOM 5624 O O . TYR D 1 76 ? -5.655 12.249 45.557 1.00 16.55 76 TYR D O 1
ATOM 5633 N N . VAL D 1 77 ? -7.578 11.627 44.555 1.00 17.14 77 VAL D N 1
ATOM 5634 C CA . VAL D 1 77 ? -7.351 10.207 44.812 1.00 21.36 77 VAL D CA 1
ATOM 5635 C C . VAL D 1 77 ? -6.032 9.734 44.217 1.00 20.56 77 VAL D C 1
ATOM 5636 O O . VAL D 1 77 ? -5.437 8.764 44.703 1.00 21.91 77 VAL D O 1
ATOM 5640 N N . PHE D 1 78 ? -5.543 10.408 43.176 1.00 21.18 78 PHE D N 1
ATOM 5641 C CA . PHE D 1 78 ? -4.317 9.977 42.516 1.00 23.66 78 PHE D CA 1
ATOM 5642 C C . PHE D 1 78 ? -3.082 10.124 43.395 1.00 22.95 78 PHE D C 1
ATOM 5643 O O . PHE D 1 78 ? -2.018 9.624 43.018 1.00 26.18 78 PHE D O 1
ATOM 5651 N N . ASN D 1 79 ? -3.182 10.802 44.537 1.00 17.51 79 ASN D N 1
ATOM 5652 C CA . ASN D 1 79 ? -2.060 10.911 45.456 1.00 15.36 79 ASN D CA 1
ATOM 5653 C C . ASN D 1 79 ? -2.171 9.997 46.672 1.00 14.94 79 ASN D C 1
ATOM 5654 O O . ASN D 1 79 ? -1.269 10.011 47.513 1.00 16.56 79 ASN D O 1
ATOM 5659 N N . GLU D 1 80 ? -3.235 9.190 46.777 1.00 15.05 80 GLU D N 1
ATOM 5660 C CA . GLU D 1 80 ? -3.387 8.320 47.943 1.00 15.48 80 GLU D CA 1
ATOM 5661 C C . GLU D 1 80 ? -2.260 7.301 48.035 1.00 13.97 80 GLU D C 1
ATOM 5662 O O . GLU D 1 80 ? -1.719 7.064 49.123 1.00 13.67 80 GLU D O 1
ATOM 5668 N N . ARG D 1 81 ? -1.893 6.677 46.907 1.00 12.50 81 ARG D N 1
ATOM 5669 C CA . ARG D 1 81 ? -0.877 5.629 46.945 1.00 13.63 81 ARG D CA 1
ATOM 5670 C C . ARG D 1 81 ? 0.456 6.164 47.454 1.00 13.42 81 ARG D C 1
ATOM 5671 O O . ARG D 1 81 ? 1.113 5.516 48.278 1.00 14.55 81 ARG D O 1
ATOM 5679 N N . LYS D 1 82 ? 0.875 7.341 46.970 1.00 13.57 82 LYS D N 1
ATOM 5680 C CA . LYS D 1 82 ? 2.167 7.905 47.363 1.00 14.81 82 LYS D CA 1
ATOM 5681 C C . LYS D 1 82 ? 2.234 8.127 48.864 1.00 14.81 82 LYS D C 1
ATOM 5682 O O . LYS D 1 82 ? 3.278 7.907 49.489 1.00 14.68 82 LYS D O 1
ATOM 5688 N N . ILE D 1 83 ? 1.135 8.602 49.449 1.00 13.71 83 ILE D N 1
ATOM 5689 C CA . ILE D 1 83 ? 1.113 8.903 50.872 1.00 12.72 83 ILE D CA 1
ATOM 5690 C C . ILE D 1 83 ? 1.171 7.621 51.691 1.00 13.83 83 ILE D C 1
ATOM 5691 O O . ILE D 1 83 ? 1.864 7.553 52.714 1.00 16.96 83 ILE D O 1
ATOM 5696 N N . LEU D 1 84 ? 0.457 6.582 51.256 1.00 12.39 84 LEU D N 1
ATOM 5697 C CA . LEU D 1 84 ? 0.415 5.348 52.036 1.00 12.81 84 LEU D CA 1
ATOM 5698 C C . LEU D 1 84 ? 1.653 4.482 51.847 1.00 12.85 84 LEU D C 1
ATOM 5699 O O . LEU D 1 84 ? 2.035 3.752 52.769 1.00 14.25 84 LEU D O 1
ATOM 5704 N N . ASP D 1 85 ? 2.302 4.548 50.682 1.00 11.88 85 ASP D N 1
ATOM 5705 C CA . ASP D 1 85 ? 3.372 3.608 50.372 1.00 11.15 85 ASP D CA 1
ATOM 5706 C C . ASP D 1 85 ? 4.757 4.124 50.738 1.00 13.98 85 ASP D C 1
ATOM 5707 O O . ASP D 1 85 ? 5.678 3.319 50.902 1.00 14.81 85 ASP D O 1
ATOM 5712 N N . ALA D 1 86 ? 4.931 5.433 50.871 1.00 12.27 86 ALA D N 1
ATOM 5713 C CA . ALA D 1 86 ? 6.213 5.970 51.288 1.00 12.30 86 ALA D CA 1
ATOM 5714 C C . ALA D 1 86 ? 6.508 5.580 52.733 1.00 12.76 86 ALA D C 1
ATOM 5715 O O . ALA D 1 86 ? 5.609 5.285 53.523 1.00 15.37 86 ALA D O 1
ATOM 5717 N N . SER D 1 87 ? 7.797 5.580 53.075 1.00 12.47 87 SER D N 1
ATOM 5718 C CA . SER D 1 87 ? 8.213 5.247 54.435 1.00 11.94 87 SER D CA 1
ATOM 5719 C C . SER D 1 87 ? 7.749 6.298 55.436 1.00 12.98 87 SER D C 1
ATOM 5720 O O . SER D 1 87 ? 7.160 5.968 56.474 1.00 14.73 87 SER D O 1
ATOM 5723 N N . HIS D 1 88 ? 8.032 7.568 55.151 1.00 11.60 88 HIS D N 1
ATOM 5724 C CA . HIS D 1 88 ? 7.729 8.674 56.042 1.00 12.73 88 HIS D CA 1
ATOM 5725 C C . HIS D 1 88 ? 7.045 9.762 55.235 1.00 13.24 88 HIS D C 1
ATOM 5726 O O . HIS D 1 88 ? 7.440 10.041 54.104 1.00 19.48 88 HIS D O 1
ATOM 5733 N N . VAL D 1 89 ? 6.025 10.386 55.815 1.00 11.05 89 VAL D N 1
ATOM 5734 C CA . VAL D 1 89 ? 5.267 11.425 55.127 1.00 11.16 89 VAL D CA 1
ATOM 5735 C C . VAL D 1 89 ? 5.248 12.667 56.011 1.00 10.10 89 VAL D C 1
ATOM 5736 O O . VAL D 1 89 ? 4.800 12.602 57.161 1.00 12.12 89 VAL D O 1
ATOM 5740 N N . VAL D 1 90 ? 5.713 13.796 55.478 1.00 10.42 90 VAL D N 1
ATOM 5741 C CA . VAL D 1 90 ? 5.782 15.045 56.231 1.00 10.48 90 VAL D CA 1
ATOM 5742 C C . VAL D 1 90 ? 4.672 15.970 55.761 1.00 10.49 90 VAL D C 1
ATOM 5743 O O . VAL D 1 90 ? 4.583 16.293 54.567 1.00 12.00 90 VAL D O 1
ATOM 5747 N N . VAL D 1 91 ? 3.840 16.419 56.700 1.00 10.17 91 VAL D N 1
ATOM 5748 C CA . VAL D 1 91 ? 2.888 17.498 56.462 1.00 10.46 91 VAL D CA 1
ATOM 5749 C C . VAL D 1 91 ? 3.527 18.788 56.959 1.00 9.22 91 VAL D C 1
ATOM 5750 O O . VAL D 1 91 ? 3.785 18.940 58.162 1.00 10.70 91 VAL D O 1
ATOM 5754 N N . PHE D 1 92 ? 3.790 19.715 56.035 1.00 9.80 92 PHE D N 1
ATOM 5755 C CA . PHE D 1 92 ? 4.370 21.008 56.366 1.00 9.21 92 PHE D CA 1
ATOM 5756 C C . PHE D 1 92 ? 3.251 21.991 56.672 1.00 9.12 92 PHE D C 1
ATOM 5757 O O . PHE D 1 92 ? 2.349 22.178 55.846 1.00 10.56 92 PHE D O 1
ATOM 5765 N N . CYS D 1 93 ? 3.332 22.645 57.840 1.00 10.30 93 CYS D N 1
ATOM 5766 C CA . CYS D 1 93 ? 2.304 23.570 58.299 1.00 10.07 93 CYS D CA 1
ATOM 5767 C C . CYS D 1 93 ? 2.919 24.914 58.662 1.00 10.06 93 CYS D C 1
ATOM 5768 O O . CYS D 1 93 ? 3.999 24.965 59.255 1.00 10.66 93 CYS D O 1
ATOM 5771 N N . ALA D 1 94 ? 2.217 25.995 58.322 1.00 10.68 94 ALA D N 1
ATOM 5772 C CA . ALA D 1 94 ? 2.581 27.338 58.757 1.00 9.85 94 ALA D CA 1
ATOM 5773 C C . ALA D 1 94 ? 1.695 27.791 59.909 1.00 9.28 94 ALA D C 1
ATOM 5774 O O . ALA D 1 94 ? 0.517 27.439 59.982 1.00 11.18 94 ALA D O 1
ATOM 5776 N N . LYS D 1 95 ? 2.261 28.606 60.793 1.00 9.82 95 LYS D N 1
ATOM 5777 C CA . LYS D 1 95 ? 1.423 29.387 61.695 1.00 10.11 95 LYS D CA 1
ATOM 5778 C C . LYS D 1 95 ? 0.519 30.291 60.868 1.00 10.85 95 LYS D C 1
ATOM 5779 O O . LYS D 1 95 ? 0.884 30.733 59.774 1.00 11.95 95 LYS D O 1
ATOM 5785 N N . THR D 1 96 ? -0.680 30.554 61.394 1.00 11.53 96 THR D N 1
ATOM 5786 C CA . THR D 1 96 ? -1.614 31.464 60.739 1.00 12.25 96 THR D CA 1
ATOM 5787 C C . THR D 1 96 ? -1.502 32.901 61.235 1.00 13.68 96 THR D C 1
ATOM 5788 O O . THR D 1 96 ? -1.945 33.816 60.534 1.00 14.31 96 THR D O 1
ATOM 5792 N N . ALA D 1 97 ? -0.911 33.128 62.406 1.00 12.07 97 ALA D N 1
ATOM 5793 C CA . ALA D 1 97 ? -0.716 34.473 62.924 1.00 12.71 97 ALA D CA 1
ATOM 5794 C C . ALA D 1 97 ? 0.558 34.462 63.750 1.00 13.53 97 ALA D C 1
ATOM 5795 O O . ALA D 1 97 ? 0.820 33.498 64.474 1.00 15.35 97 ALA D O 1
ATOM 5797 N N . MET D 1 98 ? 1.352 35.526 63.640 1.00 11.88 98 MET D N 1
ATOM 5798 C CA . MET D 1 98 ? 2.574 35.644 64.438 1.00 12.30 98 MET D CA 1
ATOM 5799 C C . MET D 1 98 ? 2.225 36.297 65.769 1.00 13.49 98 MET D C 1
ATOM 5800 O O . MET D 1 98 ? 2.042 37.516 65.851 1.00 15.40 98 MET D O 1
ATOM 5805 N N . ASP D 1 99 ? 2.128 35.482 66.812 1.00 13.47 99 ASP D N 1
ATOM 5806 C CA . ASP D 1 99 ? 1.816 35.974 68.143 1.00 11.37 99 ASP D CA 1
ATOM 5807 C C . ASP D 1 99 ? 3.085 36.373 68.898 1.00 12.34 99 ASP D C 1
ATOM 5808 O O . ASP D 1 99 ? 4.188 35.888 68.620 1.00 13.42 99 ASP D O 1
ATOM 5813 N N . ASP D 1 100 ? 2.908 37.283 69.864 1.00 13.10 100 ASP D N 1
ATOM 5814 C CA . ASP D 1 100 ? 4.018 37.735 70.701 1.00 11.61 100 ASP D CA 1
ATOM 5815 C C . ASP D 1 100 ? 4.756 36.563 71.331 1.00 11.86 100 ASP D C 1
ATOM 5816 O O . ASP D 1 100 ? 5.989 36.567 71.412 1.00 11.95 100 ASP D O 1
ATOM 5821 N N . ALA D 1 101 ? 4.018 35.550 71.790 1.00 12.37 101 ALA D N 1
ATOM 5822 C CA . ALA D 1 101 ? 4.655 34.453 72.509 1.00 11.53 101 ALA D CA 1
ATOM 5823 C C . ALA D 1 101 ? 5.631 33.692 71.623 1.00 11.13 101 ALA D C 1
ATOM 5824 O O . ALA D 1 101 ? 6.662 33.214 72.106 1.00 12.83 101 ALA D O 1
ATOM 5826 N N . TRP D 1 102 ? 5.320 33.552 70.331 1.00 11.86 102 TRP D N 1
ATOM 5827 C CA . TRP D 1 102 ? 6.237 32.852 69.436 1.00 11.39 102 TRP D CA 1
ATOM 5828 C C . TRP D 1 102 ? 7.531 33.634 69.248 1.00 10.96 102 TRP D C 1
ATOM 5829 O O . TRP D 1 102 ? 8.625 33.047 69.247 1.00 11.55 102 TRP D O 1
ATOM 5840 N N . LEU D 1 103 ? 7.432 34.959 69.092 1.00 11.50 103 LEU D N 1
ATOM 5841 C CA . LEU D 1 103 ? 8.645 35.764 68.993 1.00 11.44 103 LEU D CA 1
ATOM 5842 C C . LEU D 1 103 ? 9.495 35.610 70.246 1.00 11.78 103 LEU D C 1
ATOM 5843 O O . LEU D 1 103 ? 10.723 35.475 70.164 1.00 12.16 103 LEU D O 1
ATOM 5848 N N . GLN D 1 104 ? 8.856 35.627 71.420 1.00 11.51 104 GLN D N 1
ATOM 5849 C CA . GLN D 1 104 ? 9.599 35.460 72.666 1.00 11.11 104 GLN D CA 1
ATOM 5850 C C . GLN D 1 104 ? 10.218 34.072 72.759 1.00 10.48 104 GLN D C 1
ATOM 5851 O O . GLN D 1 104 ? 11.351 33.921 73.234 1.00 11.74 104 GLN D O 1
ATOM 5857 N N . ARG D 1 105 ? 9.484 33.051 72.311 1.00 11.55 105 ARG D N 1
ATOM 5858 C CA . ARG D 1 105 ? 9.998 31.686 72.327 1.00 11.17 105 ARG D CA 1
ATOM 5859 C C . ARG D 1 105 ? 11.261 31.570 71.480 1.00 11.17 105 ARG D C 1
ATOM 5860 O O . ARG D 1 105 ? 12.242 30.942 71.897 1.00 11.62 105 ARG D O 1
ATOM 5868 N N . VAL D 1 106 ? 11.262 32.184 70.297 1.00 10.58 106 VAL D N 1
ATOM 5869 C CA . VAL D 1 106 ? 12.422 32.086 69.412 1.00 10.06 106 VAL D CA 1
ATOM 5870 C C . VAL D 1 106 ? 13.648 32.726 70.052 1.00 10.47 106 VAL D C 1
ATOM 5871 O O . VAL D 1 106 ? 14.747 32.153 70.044 1.00 11.36 106 VAL D O 1
ATOM 5875 N N . VAL D 1 107 ? 13.488 33.931 70.603 1.00 10.21 107 VAL D N 1
ATOM 5876 C CA . VAL D 1 107 ? 14.648 34.634 71.147 1.00 10.17 107 VAL D CA 1
ATOM 5877 C C . VAL D 1 107 ? 15.139 33.976 72.432 1.00 9.76 107 VAL D C 1
ATOM 5878 O O . VAL D 1 107 ? 16.346 33.940 72.698 1.00 10.86 107 VAL D O 1
ATOM 5882 N N . ASP D 1 108 ? 14.222 33.454 73.249 1.00 10.57 108 ASP D N 1
ATOM 5883 C CA . ASP D 1 108 ? 14.637 32.722 74.440 1.00 11.94 108 ASP D CA 1
ATOM 5884 C C . ASP D 1 108 ? 15.451 31.492 74.058 1.00 10.69 108 ASP D C 1
ATOM 5885 O O . ASP D 1 108 ? 16.428 31.149 74.736 1.00 11.14 108 ASP D O 1
ATOM 5890 N N . GLN D 1 109 ? 15.052 30.802 72.983 1.00 10.58 109 GLN D N 1
ATOM 5891 C CA . GLN D 1 109 ? 15.824 29.653 72.515 1.00 10.54 109 GLN D CA 1
ATOM 5892 C C . GLN D 1 109 ? 17.209 30.082 72.040 1.00 10.02 109 GLN D C 1
ATOM 5893 O O . GLN D 1 109 ? 18.203 29.402 72.316 1.00 11.14 109 GLN D O 1
ATOM 5899 N N . GLU D 1 110 ? 17.297 31.224 71.349 1.00 10.75 110 GLU D N 1
ATOM 5900 C CA . GLU D 1 110 ? 18.604 31.724 70.932 1.00 10.18 110 GLU D CA 1
ATOM 5901 C C . GLU D 1 110 ? 19.497 32.001 72.134 1.00 10.89 110 GLU D C 1
ATOM 5902 O O . GLU D 1 110 ? 20.705 31.738 72.086 1.00 11.08 110 GLU D O 1
ATOM 5908 N N . GLU D 1 111 ? 18.925 32.539 73.218 1.00 11.39 111 GLU D N 1
ATOM 5909 C CA . GLU D 1 111 ? 19.703 32.724 74.442 1.00 11.61 111 GLU D CA 1
ATOM 5910 C C . GLU D 1 111 ? 20.167 31.385 75.011 1.00 11.49 111 GLU D C 1
ATOM 5911 O O . GLU D 1 111 ? 21.334 31.227 75.399 1.00 11.51 111 GLU D O 1
ATOM 5917 N N . ALA D 1 112 ? 19.262 30.405 75.064 1.00 10.96 112 ALA D N 1
ATOM 5918 C CA . ALA D 1 112 ? 19.615 29.096 75.604 1.00 11.74 112 ALA D CA 1
ATOM 5919 C C . ALA D 1 112 ? 20.738 28.447 74.806 1.00 13.48 112 ALA D C 1
ATOM 5920 O O . ALA D 1 112 ? 21.551 27.701 75.366 1.00 15.00 112 ALA D O 1
ATOM 5922 N N . ASP D 1 113 ? 20.805 28.722 73.506 1.00 10.77 113 ASP D N 1
ATOM 5923 C CA . ASP D 1 113 ? 21.855 28.188 72.654 1.00 11.75 113 ASP D CA 1
ATOM 5924 C C . ASP D 1 113 ? 23.146 28.990 72.729 1.00 11.52 113 ASP D C 1
ATOM 5925 O O . ASP D 1 113 ? 24.113 28.643 72.044 1.00 13.87 113 ASP D O 1
ATOM 5930 N N . GLY D 1 114 ? 23.194 30.035 73.550 1.00 11.71 114 GLY D N 1
ATOM 5931 C CA . GLY D 1 114 ? 24.435 30.751 73.771 1.00 12.26 114 GLY D CA 1
ATOM 5932 C C . GLY D 1 114 ? 24.799 31.765 72.713 1.00 12.13 114 GLY D C 1
ATOM 5933 O O . GLY D 1 114 ? 25.984 32.076 72.551 1.00 13.94 114 GLY D O 1
ATOM 5934 N N . ARG D 1 115 ? 23.813 32.307 71.993 1.00 11.29 115 ARG D N 1
ATOM 5935 C CA . ARG D 1 115 ? 24.083 33.265 70.929 1.00 10.99 115 ARG D CA 1
ATOM 5936 C C . ARG D 1 115 ? 24.255 34.701 71.408 1.00 11.22 115 ARG D C 1
ATOM 5937 O O . ARG D 1 115 ? 24.676 35.544 70.607 1.00 12.22 115 ARG D O 1
ATOM 5945 N N . PHE D 1 116 ? 23.960 35.013 72.671 1.00 11.64 116 PHE D N 1
ATOM 5946 C CA . PHE D 1 116 ? 23.995 36.393 73.152 1.00 12.04 116 PHE D CA 1
ATOM 5947 C C . PHE D 1 116 ? 25.042 36.549 74.244 1.00 13.62 116 PHE D C 1
ATOM 5948 O O . PHE D 1 116 ? 24.992 35.861 75.266 1.00 15.16 116 PHE D O 1
ATOM 5956 N N . ALA D 1 117 ? 25.971 37.479 74.030 1.00 15.24 117 ALA D N 1
ATOM 5957 C CA . ALA D 1 117 ? 26.996 37.771 75.021 1.00 18.37 117 ALA D CA 1
ATOM 5958 C C . ALA D 1 117 ? 26.465 38.576 76.194 1.00 15.46 117 ALA D C 1
ATOM 5959 O O . ALA D 1 117 ? 27.085 38.562 77.261 1.00 15.46 117 ALA D O 1
ATOM 5961 N N . THR D 1 118 ? 25.358 39.295 76.018 1.00 14.15 118 THR D N 1
ATOM 5962 C CA . THR D 1 118 ? 24.840 40.219 77.016 1.00 12.81 118 THR D CA 1
ATOM 5963 C C . THR D 1 118 ? 23.323 40.225 76.927 1.00 12.73 118 THR D C 1
ATOM 5964 O O . THR D 1 118 ? 22.754 39.881 75.881 1.00 11.78 118 THR D O 1
ATOM 5968 N N . PRO D 1 119 ? 22.638 40.659 77.990 1.00 11.98 119 PRO D N 1
ATOM 5969 C CA . PRO D 1 119 ? 21.201 40.946 77.858 1.00 13.62 119 PRO D CA 1
ATOM 5970 C C . PRO D 1 119 ? 20.909 41.976 76.782 1.00 12.99 119 PRO D C 1
ATOM 5971 O O . PRO D 1 119 ? 19.875 41.879 76.111 1.00 13.10 119 PRO D O 1
ATOM 5975 N N . ASP D 1 120 ? 21.806 42.944 76.579 1.00 12.93 120 ASP D N 1
ATOM 5976 C CA . ASP D 1 120 ? 21.596 43.959 75.552 1.00 13.03 120 ASP D CA 1
ATOM 5977 C C . ASP D 1 120 ? 21.498 43.328 74.174 1.00 12.37 120 ASP D C 1
ATOM 5978 O O . ASP D 1 120 ? 20.666 43.733 73.355 1.00 13.74 120 ASP D O 1
ATOM 5983 N N . ALA D 1 121 ? 22.366 42.354 73.889 1.00 12.80 121 ALA D N 1
ATOM 5984 C CA . ALA D 1 121 ? 22.336 41.686 72.594 1.00 13.48 121 ALA D CA 1
ATOM 5985 C C . ALA D 1 121 ? 21.030 40.929 72.401 1.00 11.60 121 ALA D C 1
ATOM 5986 O O . ALA D 1 121 ? 20.449 40.944 71.308 1.00 12.75 121 ALA D O 1
ATOM 5988 N N . LYS D 1 122 ? 20.542 40.267 73.450 1.00 11.18 122 LYS D N 1
ATOM 5989 C CA . LYS D 1 122 ? 19.257 39.586 73.340 1.00 11.63 122 LYS D CA 1
ATOM 5990 C C . LYS D 1 122 ? 18.145 40.581 73.042 1.00 11.10 122 LYS D C 1
ATOM 5991 O O . LYS D 1 122 ? 17.322 40.363 72.146 1.00 13.08 122 LYS D O 1
ATOM 5997 N N . ALA D 1 123 ? 18.118 41.697 73.777 1.00 12.29 123 ALA D N 1
ATOM 5998 C CA . ALA D 1 123 ? 17.058 42.684 73.597 1.00 12.77 123 ALA D CA 1
ATOM 5999 C C . ALA D 1 123 ? 17.099 43.289 72.200 1.00 12.26 123 ALA D C 1
ATOM 6000 O O . ALA D 1 123 ? 16.055 43.537 71.596 1.00 13.95 123 ALA D O 1
ATOM 6002 N N . ALA D 1 124 ? 18.302 43.543 71.677 1.00 12.82 124 ALA D N 1
ATOM 6003 C CA . ALA D 1 124 ? 18.431 44.091 70.327 1.00 14.36 124 ALA D CA 1
ATOM 6004 C C . ALA D 1 124 ? 17.924 43.110 69.280 1.00 14.33 124 ALA D C 1
ATOM 6005 O O . ALA D 1 124 ? 17.254 43.504 68.317 1.00 14.04 124 ALA D O 1
ATOM 6007 N N . ASN D 1 125 ? 18.236 41.824 69.454 1.00 13.44 125 ASN D N 1
ATOM 6008 C CA . ASN D 1 125 ? 17.756 40.806 68.529 1.00 13.34 125 ASN D CA 1
ATOM 6009 C C . ASN D 1 125 ? 16.236 40.707 68.581 1.00 13.41 125 ASN D C 1
ATOM 6010 O O . ASN D 1 125 ? 15.567 40.658 67.541 1.00 13.48 125 ASN D O 1
ATOM 6015 N N . HIS D 1 126 ? 15.671 40.721 69.790 1.00 12.33 126 HIS D N 1
ATOM 6016 C CA . HIS D 1 126 ? 14.221 40.687 69.954 1.00 12.58 126 HIS D CA 1
ATOM 6017 C C . HIS D 1 126 ? 13.567 41.917 69.334 1.00 11.52 126 HIS D C 1
ATOM 6018 O O . HIS D 1 126 ? 12.543 41.809 68.646 1.00 12.66 126 HIS D O 1
ATOM 6025 N N . LYS D 1 127 ? 14.149 43.094 69.558 1.00 12.71 127 LYS D N 1
ATOM 6026 C CA . LYS D 1 127 ? 13.581 44.317 69.006 1.00 14.77 127 LYS D CA 1
ATOM 6027 C C . LYS D 1 127 ? 13.592 44.290 67.484 1.00 12.70 127 LYS D C 1
ATOM 6028 O O . LYS D 1 127 ? 12.601 44.665 66.843 1.00 15.04 127 LYS D O 1
ATOM 6034 N N . GLY D 1 128 ? 14.696 43.830 66.889 1.00 13.95 128 GLY D N 1
ATOM 6035 C CA . GLY D 1 128 ? 14.784 43.786 65.439 1.00 15.11 128 GLY D CA 1
ATOM 6036 C C . GLY D 1 128 ? 13.812 42.800 64.825 1.00 13.96 128 GLY D C 1
ATOM 6037 O O . GLY D 1 128 ? 13.154 43.102 63.825 1.00 14.66 128 GLY D O 1
ATOM 6038 N N . ARG D 1 129 ? 13.705 41.605 65.411 1.00 12.57 129 ARG D N 1
ATOM 6039 C CA . ARG D 1 129 ? 12.742 40.632 64.907 1.00 12.93 129 ARG D CA 1
ATOM 6040 C C . ARG D 1 129 ? 11.320 41.151 65.054 1.00 13.77 129 ARG D C 1
ATOM 6041 O O . ARG D 1 129 ? 10.498 40.996 64.145 1.00 13.63 129 ARG D O 1
ATOM 6049 N N . THR D 1 130 ? 11.013 41.767 66.197 1.00 13.67 130 THR D N 1
ATOM 6050 C CA . THR D 1 130 ? 9.672 42.290 66.424 1.00 14.05 130 THR D CA 1
ATOM 6051 C C . THR D 1 130 ? 9.337 43.401 65.431 1.00 13.96 130 THR D C 1
ATOM 6052 O O . THR D 1 130 ? 8.208 43.484 64.937 1.00 14.05 130 THR D O 1
ATOM 6056 N N . PHE D 1 131 ? 10.312 44.254 65.115 1.00 14.45 131 PHE D N 1
ATOM 6057 C CA . PHE D 1 131 ? 10.080 45.318 64.144 1.00 15.21 131 PHE D CA 1
ATOM 6058 C C . PHE D 1 131 ? 9.703 44.741 62.785 1.00 15.46 131 PHE D C 1
ATOM 6059 O O . PHE D 1 131 ? 8.730 45.177 62.154 1.00 15.75 131 PHE D O 1
ATOM 6067 N N . PHE D 1 132 ? 10.455 43.742 62.326 1.00 15.48 132 PHE D N 1
ATOM 6068 C CA . PHE D 1 132 ? 10.152 43.125 61.040 1.00 15.84 132 PHE D CA 1
ATOM 6069 C C . PHE D 1 132 ? 8.825 42.372 61.085 1.00 14.55 132 PHE D C 1
ATOM 6070 O O . PHE D 1 132 ? 8.024 42.458 60.143 1.00 16.79 132 PHE D O 1
ATOM 6078 N N . ALA D 1 133 ? 8.570 41.635 62.172 1.00 15.07 133 ALA D N 1
ATOM 6079 C CA . ALA D 1 133 ? 7.292 40.945 62.319 1.00 14.01 133 ALA D CA 1
ATOM 6080 C C . ALA D 1 133 ? 6.129 41.929 62.333 1.00 13.48 133 ALA D C 1
ATOM 6081 O O . ALA D 1 133 ? 5.079 41.671 61.726 1.00 15.10 133 ALA D O 1
ATOM 6083 N N . ASP D 1 134 ? 6.300 43.067 63.018 1.00 13.37 134 ASP D N 1
ATOM 6084 C CA . ASP D 1 134 ? 5.235 44.066 63.099 1.00 14.84 134 ASP D CA 1
ATOM 6085 C C . ASP D 1 134 ? 4.923 44.657 61.734 1.00 14.76 134 ASP D C 1
ATOM 6086 O O . ASP D 1 134 ? 3.763 44.973 61.437 1.00 15.12 134 ASP D O 1
ATOM 6091 N N . MET D 1 135 ? 5.947 44.835 60.895 1.00 15.06 135 MET D N 1
ATOM 6092 C CA A MET D 1 135 ? 5.697 45.293 59.533 0.45 15.02 135 MET D CA 1
ATOM 6093 C CA B MET D 1 135 ? 5.700 45.293 59.534 0.55 15.06 135 MET D CA 1
ATOM 6094 C C . MET D 1 135 ? 4.713 44.371 58.830 1.00 13.82 135 MET D C 1
ATOM 6095 O O . MET D 1 135 ? 3.829 44.832 58.098 1.00 16.66 135 MET D O 1
ATOM 6104 N N . HIS D 1 136 ? 4.829 43.065 59.068 1.00 13.81 136 HIS D N 1
ATOM 6105 C CA . HIS D 1 136 ? 3.915 42.105 58.462 1.00 12.02 136 HIS D CA 1
ATOM 6106 C C . HIS D 1 136 ? 2.578 42.033 59.193 1.00 14.11 136 HIS D C 1
ATOM 6107 O O . HIS D 1 136 ? 1.518 42.081 58.559 1.00 14.72 136 HIS D O 1
ATOM 6114 N N . ARG D 1 137 ? 2.596 41.889 60.522 1.00 14.72 137 ARG D N 1
ATOM 6115 C CA . ARG D 1 137 ? 1.346 41.607 61.220 1.00 15.11 137 ARG D CA 1
ATOM 6116 C C . ARG D 1 137 ? 0.540 42.859 61.552 1.00 16.75 137 ARG D C 1
ATOM 6117 O O . ARG D 1 137 ? -0.684 42.767 61.710 1.00 18.63 137 ARG D O 1
ATOM 6125 N N . LYS D 1 138 ? 1.186 44.017 61.657 1.00 17.92 138 LYS D N 1
ATOM 6126 C CA . LYS D 1 138 ? 0.479 45.252 61.978 1.00 19.50 138 LYS D CA 1
ATOM 6127 C C . LYS D 1 138 ? 0.279 46.158 60.772 1.00 21.11 138 LYS D C 1
ATOM 6128 O O . LYS D 1 138 ? -0.810 46.707 60.594 1.00 24.89 138 LYS D O 1
ATOM 6134 N N . GLU D 1 139 ? 1.298 46.317 59.930 1.00 20.68 139 GLU D N 1
ATOM 6135 C CA . GLU D 1 139 ? 1.226 47.264 58.823 1.00 21.75 139 GLU D CA 1
ATOM 6136 C C . GLU D 1 139 ? 0.623 46.634 57.569 1.00 20.30 139 GLU D C 1
ATOM 6137 O O . GLU D 1 139 ? -0.431 47.068 57.093 1.00 22.88 139 GLU D O 1
ATOM 6143 N N . LEU D 1 140 ? 1.277 45.603 57.032 1.00 18.31 140 LEU D N 1
ATOM 6144 C CA . LEU D 1 140 ? 0.815 44.981 55.798 1.00 16.41 140 LEU D CA 1
ATOM 6145 C C . LEU D 1 140 ? -0.319 43.995 56.019 1.00 18.04 140 LEU D C 1
ATOM 6146 O O . LEU D 1 140 ? -1.049 43.695 55.067 1.00 20.86 140 LEU D O 1
ATOM 6151 N N . LYS D 1 141 ? -0.477 43.483 57.245 1.00 18.08 141 LYS D N 1
ATOM 6152 C CA . LYS D 1 141 ? -1.493 42.475 57.546 1.00 18.38 141 LYS D CA 1
ATOM 6153 C C . LYS D 1 141 ? -1.322 41.256 56.646 1.00 16.89 141 LYS D C 1
ATOM 6154 O O . LYS D 1 141 ? -2.289 40.693 56.125 1.00 19.85 141 LYS D O 1
ATOM 6160 N N . ASP D 1 142 ? -0.067 40.862 56.434 1.00 14.87 142 ASP D N 1
ATOM 6161 C CA . ASP D 1 142 ? 0.239 39.726 55.577 1.00 14.07 142 ASP D CA 1
ATOM 6162 C C . ASP D 1 142 ? 1.129 38.711 56.278 1.00 12.63 142 ASP D C 1
ATOM 6163 O O . ASP D 1 142 ? 1.836 37.952 55.606 1.00 13.63 142 ASP D O 1
ATOM 6168 N N . ASP D 1 143 ? 1.121 38.683 57.617 1.00 13.28 143 ASP D N 1
ATOM 6169 C CA . ASP D 1 143 ? 1.981 37.731 58.311 1.00 12.70 143 ASP D CA 1
ATOM 6170 C C . ASP D 1 143 ? 1.651 36.289 57.942 1.00 11.74 143 ASP D C 1
ATOM 6171 O O . ASP D 1 143 ? 2.553 35.448 57.914 1.00 11.66 143 ASP D O 1
ATOM 6176 N N . ASP D 1 144 ? 0.384 35.985 57.632 1.00 12.21 144 ASP D N 1
ATOM 6177 C CA . ASP D 1 144 ? 0.060 34.632 57.187 1.00 12.86 144 ASP D CA 1
ATOM 6178 C C . ASP D 1 144 ? 0.820 34.266 55.913 1.00 11.51 144 ASP D C 1
ATOM 6179 O O . ASP D 1 144 ? 1.412 33.183 55.822 1.00 12.18 144 ASP D O 1
ATOM 6184 N N . GLN D 1 145 ? 0.841 35.170 54.930 1.00 12.16 145 GLN D N 1
ATOM 6185 C CA . GLN D 1 145 ? 1.571 34.901 53.691 1.00 11.82 145 GLN D CA 1
ATOM 6186 C C . GLN D 1 145 ? 3.070 34.826 53.939 1.00 9.38 145 GLN D C 1
ATOM 6187 O O . GLN D 1 145 ? 3.761 33.977 53.362 1.00 11.25 145 GLN D O 1
ATOM 6193 N N . TRP D 1 146 ? 3.588 35.730 54.774 1.00 10.36 146 TRP D N 1
ATOM 6194 C CA . TRP D 1 146 ? 5.010 35.756 55.095 1.00 10.60 146 TRP D CA 1
ATOM 6195 C C . TRP D 1 146 ? 5.457 34.430 55.701 1.00 11.11 146 TRP D C 1
ATOM 6196 O O . TRP D 1 146 ? 6.484 33.861 55.308 1.00 9.99 146 TRP D O 1
ATOM 6207 N N . MET D 1 147 ? 4.675 33.904 56.646 1.00 9.76 147 MET D N 1
ATOM 6208 C CA . MET D 1 147 ? 5.053 32.654 57.296 1.00 9.74 147 MET D CA 1
ATOM 6209 C C . MET D 1 147 ? 4.900 31.468 56.355 1.00 9.68 147 MET D C 1
ATOM 6210 O O . MET D 1 147 ? 5.721 30.541 56.382 1.00 10.23 147 MET D O 1
ATOM 6215 N N . ALA D 1 148 ? 3.859 31.474 55.515 1.00 10.13 148 ALA D N 1
ATOM 6216 C CA . ALA D 1 148 ? 3.693 30.393 54.543 1.00 10.47 148 ALA D CA 1
ATOM 6217 C C . ALA D 1 148 ? 4.877 30.328 53.579 1.00 9.89 148 ALA D C 1
ATOM 6218 O O . ALA D 1 148 ? 5.312 29.236 53.187 1.00 9.64 148 ALA D O 1
ATOM 6220 N N . LYS D 1 149 ? 5.415 31.491 53.188 1.00 9.27 149 LYS D N 1
ATOM 6221 C CA . LYS D 1 149 ? 6.598 31.519 52.333 1.00 9.61 149 LYS D CA 1
ATOM 6222 C C . LYS D 1 149 ? 7.788 30.847 53.013 1.00 9.06 149 LYS D C 1
ATOM 6223 O O . LYS D 1 149 ? 8.553 30.128 52.362 1.00 9.41 149 LYS D O 1
ATOM 6229 N N . GLN D 1 150 ? 7.970 31.071 54.321 1.00 8.97 150 GLN D N 1
ATOM 6230 C CA . GLN D 1 150 ? 9.092 30.429 55.003 1.00 9.01 150 GLN D CA 1
ATOM 6231 C C . GLN D 1 150 ? 8.920 28.919 55.027 1.00 9.38 150 GLN D C 1
ATOM 6232 O O . GLN D 1 150 ? 9.912 28.184 54.947 1.00 9.66 150 GLN D O 1
ATOM 6238 N N . VAL D 1 151 ? 7.677 28.441 55.136 1.00 9.14 151 VAL D N 1
ATOM 6239 C CA . VAL D 1 151 ? 7.431 27.003 55.073 1.00 8.92 151 VAL D CA 1
ATOM 6240 C C . VAL D 1 151 ? 7.823 26.446 53.711 1.00 8.67 151 VAL D C 1
ATOM 6241 O O . VAL D 1 151 ? 8.435 25.377 53.620 1.00 9.14 151 VAL D O 1
ATOM 6245 N N . TYR D 1 152 ? 7.507 27.170 52.631 1.00 9.45 152 TYR D N 1
ATOM 6246 C CA . TYR D 1 152 ? 7.928 26.711 51.305 1.00 8.99 152 TYR D CA 1
ATOM 6247 C C . TYR D 1 152 ? 9.446 26.708 51.161 1.00 9.09 152 TYR D C 1
ATOM 6248 O O . TYR D 1 152 ? 10.009 25.825 50.501 1.00 9.45 152 TYR D O 1
ATOM 6257 N N . LEU D 1 153 ? 10.129 27.684 51.765 1.00 8.89 153 LEU D N 1
ATOM 6258 C CA . LEU D 1 153 ? 11.589 27.647 51.781 1.00 7.73 153 LEU D CA 1
ATOM 6259 C C . LEU D 1 153 ? 12.077 26.364 52.453 1.00 8.22 153 LEU D C 1
ATOM 6260 O O . LEU D 1 153 ? 12.978 25.680 51.941 1.00 9.23 153 LEU D O 1
ATOM 6265 N N . ASN D 1 154 ? 11.461 26.008 53.584 1.00 8.47 154 ASN D N 1
ATOM 6266 C CA . ASN D 1 154 ? 11.784 24.762 54.266 1.00 8.65 154 ASN D CA 1
ATOM 6267 C C . ASN D 1 154 ? 11.564 23.566 53.339 1.00 8.82 154 ASN D C 1
ATOM 6268 O O . ASN D 1 154 ? 12.428 22.687 53.241 1.00 9.68 154 ASN D O 1
ATOM 6273 N N . VAL D 1 155 ? 10.438 23.540 52.616 1.00 9.25 155 VAL D N 1
ATOM 6274 C CA . VAL D 1 155 ? 10.181 22.445 51.679 1.00 9.16 155 VAL D CA 1
ATOM 6275 C C . VAL D 1 155 ? 11.310 22.331 50.662 1.00 8.91 155 VAL D C 1
ATOM 6276 O O . VAL D 1 155 ? 11.788 21.232 50.364 1.00 8.91 155 VAL D O 1
ATOM 6280 N N . GLY D 1 156 ? 11.727 23.464 50.081 1.00 9.24 156 GLY D N 1
ATOM 6281 C CA . GLY D 1 156 ? 12.800 23.421 49.097 1.00 9.80 156 GLY D CA 1
ATOM 6282 C C . GLY D 1 156 ? 14.100 22.897 49.675 1.00 9.27 156 GLY D C 1
ATOM 6283 O O . GLY D 1 156 ? 14.792 22.086 49.049 1.00 9.40 156 GLY D O 1
ATOM 6284 N N . ASN D 1 157 ? 14.451 23.357 50.874 1.00 8.91 157 ASN D N 1
ATOM 6285 C CA . ASN D 1 157 ? 15.603 22.813 51.578 1.00 9.40 157 ASN D CA 1
ATOM 6286 C C . ASN D 1 157 ? 15.453 21.311 51.780 1.00 8.17 157 ASN D C 1
ATOM 6287 O O . ASN D 1 157 ? 16.385 20.535 51.532 1.00 9.85 157 ASN D O 1
ATOM 6292 N N . PHE D 1 158 ? 14.266 20.886 52.211 1.00 9.37 158 PHE D N 1
ATOM 6293 C CA . PHE D 1 158 ? 14.020 19.491 52.555 1.00 9.95 158 PHE D CA 1
ATOM 6294 C C . PHE D 1 158 ? 14.143 18.582 51.343 1.00 10.50 158 PHE D C 1
ATOM 6295 O O . PHE D 1 158 ? 14.745 17.504 51.431 1.00 9.70 158 PHE D O 1
ATOM 6303 N N . LEU D 1 159 ? 13.573 18.990 50.204 1.00 9.45 159 LEU D N 1
ATOM 6304 C CA . LEU D 1 159 ? 13.582 18.112 49.033 1.00 10.24 159 LEU D CA 1
ATOM 6305 C C . LEU D 1 159 ? 15.004 17.856 48.551 1.00 10.32 159 LEU D C 1
ATOM 6306 O O . LEU D 1 159 ? 15.350 16.730 48.174 1.00 10.50 159 LEU D O 1
ATOM 6311 N N . LEU D 1 160 ? 15.847 18.892 48.554 1.00 10.26 160 LEU D N 1
ATOM 6312 C CA . LEU D 1 160 ? 17.229 18.686 48.144 1.00 9.99 160 LEU D CA 1
ATOM 6313 C C . LEU D 1 160 ? 17.993 17.901 49.204 1.00 9.98 160 LEU D C 1
ATOM 6314 O O . LEU D 1 160 ? 18.816 17.037 48.876 1.00 10.89 160 LEU D O 1
ATOM 6319 N N . GLY D 1 161 ? 17.702 18.157 50.482 1.00 10.75 161 GLY D N 1
ATOM 6320 C CA . GLY D 1 161 ? 18.393 17.436 51.540 1.00 10.45 161 GLY D CA 1
ATOM 6321 C C . GLY D 1 161 ? 18.122 15.941 51.516 1.00 9.87 161 GLY D C 1
ATOM 6322 O O . GLY D 1 161 ? 19.046 15.126 51.610 1.00 10.48 161 GLY D O 1
ATOM 6323 N N . VAL D 1 162 ? 16.849 15.553 51.391 1.00 10.06 162 VAL D N 1
ATOM 6324 C CA . VAL D 1 162 ? 16.573 14.120 51.364 1.00 10.45 162 VAL D CA 1
ATOM 6325 C C . VAL D 1 162 ? 17.139 13.486 50.102 1.00 10.68 162 VAL D C 1
ATOM 6326 O O . VAL D 1 162 ? 17.600 12.338 50.128 1.00 11.60 162 VAL D O 1
ATOM 6330 N N . ALA D 1 163 ? 17.123 14.216 48.982 1.00 10.44 163 ALA D N 1
ATOM 6331 C CA . ALA D 1 163 ? 17.759 13.705 47.771 1.00 11.59 163 ALA D CA 1
ATOM 6332 C C . ALA D 1 163 ? 19.241 13.444 48.002 1.00 10.82 163 ALA D C 1
ATOM 6333 O O . ALA D 1 163 ? 19.771 12.421 47.561 1.00 11.91 163 ALA D O 1
ATOM 6335 N N . ALA D 1 164 ? 19.933 14.370 48.671 1.00 11.31 164 ALA D N 1
ATOM 6336 C CA . ALA D 1 164 ? 21.351 14.183 48.950 1.00 11.71 164 ALA D CA 1
ATOM 6337 C C . ALA D 1 164 ? 21.599 13.012 49.891 1.00 12.56 164 ALA D C 1
ATOM 6338 O O . ALA D 1 164 ? 22.688 12.430 49.861 1.00 16.20 164 ALA D O 1
ATOM 6340 N N . MET D 1 165 ? 20.603 12.633 50.695 1.00 12.74 165 MET D N 1
ATOM 6341 C CA . MET D 1 165 ? 20.690 11.442 51.528 1.00 12.86 165 MET D CA 1
ATOM 6342 C C . MET D 1 165 ? 20.452 10.165 50.741 1.00 14.77 165 MET D C 1
ATOM 6343 O O . MET D 1 165 ? 20.588 9.074 51.308 1.00 16.65 165 MET D O 1
ATOM 6348 N N . GLY D 1 166 ? 20.090 10.271 49.465 1.00 13.40 166 GLY D N 1
ATOM 6349 C CA . GLY D 1 166 ? 19.766 9.102 48.676 1.00 13.64 166 GLY D CA 1
ATOM 6350 C C . GLY D 1 166 ? 18.329 8.656 48.787 1.00 13.84 166 GLY D C 1
ATOM 6351 O O . GLY D 1 166 ? 18.024 7.505 48.454 1.00 17.10 166 GLY D O 1
ATOM 6352 N N . LEU D 1 167 ? 17.437 9.528 49.253 1.00 13.60 167 LEU D N 1
ATOM 6353 C CA . LEU D 1 167 ? 16.031 9.209 49.437 1.00 13.96 167 LEU D CA 1
ATOM 6354 C C . LEU D 1 167 ? 15.203 9.868 48.344 1.00 13.07 167 LEU D C 1
ATOM 6355 O O . LEU D 1 167 ? 15.489 10.997 47.927 1.00 14.50 167 LEU D O 1
ATOM 6360 N N . ASP D 1 168 ? 14.188 9.148 47.876 1.00 13.39 168 ASP D N 1
ATOM 6361 C CA . ASP D 1 168 ? 13.190 9.710 46.985 1.00 12.56 168 ASP D CA 1
ATOM 6362 C C . ASP D 1 168 ? 12.132 10.468 47.775 1.00 11.56 168 ASP D C 1
ATOM 6363 O O . ASP D 1 168 ? 11.876 10.187 48.949 1.00 13.26 168 ASP D O 1
ATOM 6368 N N . ALA D 1 169 ? 11.519 11.443 47.112 1.00 11.57 169 ALA D N 1
ATOM 6369 C CA . ALA D 1 169 ? 10.475 12.252 47.725 1.00 11.69 169 ALA D CA 1
ATOM 6370 C C . ALA D 1 169 ? 9.648 12.868 46.608 1.00 11.55 169 ALA D C 1
ATOM 6371 O O . ALA D 1 169 ? 10.030 12.836 45.434 1.00 12.94 169 ALA D O 1
ATOM 6373 N N . VAL D 1 170 ? 8.496 13.410 46.983 1.00 13.92 170 VAL D N 1
ATOM 6374 C CA . VAL D 1 170 ? 7.675 14.175 46.050 1.00 14.28 170 VAL D CA 1
ATOM 6375 C C . VAL D 1 170 ? 6.931 15.248 46.834 1.00 12.61 170 VAL D C 1
ATOM 6376 O O . VAL D 1 170 ? 6.301 14.949 47.855 1.00 13.35 170 VAL D O 1
ATOM 6380 N N . PRO D 1 171 ? 7.001 16.509 46.426 1.00 13.98 171 PRO D N 1
ATOM 6381 C CA . PRO D 1 171 ? 6.161 17.535 47.059 1.00 13.16 171 PRO D CA 1
ATOM 6382 C C . PRO D 1 171 ? 4.756 17.436 46.481 1.00 14.04 171 PRO D C 1
ATOM 6383 O O . PRO D 1 171 ? 4.585 17.276 45.274 1.00 20.57 171 PRO D O 1
ATOM 6387 N N . ILE D 1 172 ? 3.754 17.490 47.349 1.00 10.40 172 ILE D N 1
ATOM 6388 C CA . ILE D 1 172 ? 2.359 17.303 46.955 1.00 10.84 172 ILE D CA 1
ATOM 6389 C C . ILE D 1 172 ? 1.543 18.511 47.402 1.00 10.57 172 ILE D C 1
ATOM 6390 O O . ILE D 1 172 ? 1.429 18.785 48.605 1.00 11.00 172 ILE D O 1
ATOM 6395 N N . GLU D 1 173 ? 0.969 19.229 46.432 1.00 10.48 173 GLU D N 1
ATOM 6396 C CA . GLU D 1 173 ? -0.099 20.184 46.699 1.00 10.49 173 GLU D CA 1
ATOM 6397 C C . GLU D 1 173 ? -1.467 19.640 46.313 1.00 11.02 173 GLU D C 1
ATOM 6398 O O . GLU D 1 173 ? -2.487 20.258 46.650 1.00 12.75 173 GLU D O 1
ATOM 6404 N N . GLY D 1 174 ? -1.513 18.495 45.636 1.00 12.47 174 GLY D N 1
ATOM 6405 C CA . GLY D 1 174 ? -2.763 17.920 45.189 1.00 13.52 174 GLY D CA 1
ATOM 6406 C C . GLY D 1 174 ? -3.409 17.053 46.246 1.00 12.49 174 GLY D C 1
ATOM 6407 O O . GLY D 1 174 ? -3.555 15.844 46.056 1.00 13.80 174 GLY D O 1
ATOM 6408 N N . VAL D 1 175 ? -3.781 17.660 47.373 1.00 12.63 175 VAL D N 1
ATOM 6409 C CA . VAL D 1 175 ? -4.665 17.048 48.355 1.00 11.82 175 VAL D CA 1
ATOM 6410 C C . VAL D 1 175 ? -5.625 18.124 48.833 1.00 12.52 175 VAL D C 1
ATOM 6411 O O . VAL D 1 175 ? -5.451 19.314 48.558 1.00 14.04 175 VAL D O 1
ATOM 6415 N N . ASP D 1 176 ? -6.648 17.692 49.557 1.00 12.54 176 ASP D N 1
ATOM 6416 C CA . ASP D 1 176 ? -7.643 18.604 50.112 1.00 13.43 176 ASP D CA 1
ATOM 6417 C C . ASP D 1 176 ? -7.117 19.073 51.465 1.00 12.84 176 ASP D C 1
ATOM 6418 O O . ASP D 1 176 ? -7.268 18.383 52.475 1.00 13.39 176 ASP D O 1
ATOM 6423 N N . PHE D 1 177 ? -6.492 20.253 51.491 1.00 12.69 177 PHE D N 1
ATOM 6424 C CA . PHE D 1 177 ? -5.922 20.759 52.738 1.00 13.12 177 PHE D CA 1
ATOM 6425 C C . PHE D 1 177 ? -6.984 21.185 53.745 1.00 13.94 177 PHE D C 1
ATOM 6426 O O . PHE D 1 177 ? -6.680 21.289 54.937 1.00 14.87 177 PHE D O 1
ATOM 6434 N N . ALA D 1 178 ? -8.217 21.442 53.307 1.00 13.95 178 ALA D N 1
ATOM 6435 C CA . ALA D 1 178 ? -9.289 21.655 54.274 1.00 14.40 178 ALA D CA 1
ATOM 6436 C C . ALA D 1 178 ? -9.553 20.387 55.076 1.00 14.29 178 ALA D C 1
ATOM 6437 O O . ALA D 1 178 ? -9.712 20.441 56.302 1.00 15.16 178 ALA D O 1
ATOM 6439 N N . ILE D 1 179 ? -9.592 19.234 54.401 1.00 14.43 179 ILE D N 1
ATOM 6440 C CA . ILE D 1 179 ? -9.732 17.954 55.094 1.00 14.81 179 ILE D CA 1
ATOM 6441 C C . ILE D 1 179 ? -8.538 17.706 56.005 1.00 13.97 179 ILE D C 1
ATOM 6442 O O . ILE D 1 179 ? -8.687 17.258 57.148 1.00 14.44 179 ILE D O 1
ATOM 6447 N N . LEU D 1 180 ? -7.331 17.967 55.504 1.00 14.16 180 LEU D N 1
ATOM 6448 C CA . LEU D 1 180 ? -6.140 17.746 56.307 1.00 13.77 180 LEU D CA 1
ATOM 6449 C C . LEU D 1 180 ? -6.136 18.632 57.548 1.00 14.29 180 LEU D C 1
ATOM 6450 O O . LEU D 1 180 ? -5.839 18.160 58.653 1.00 14.54 180 LEU D O 1
ATOM 6455 N N . ASP D 1 181 ? -6.485 19.916 57.392 1.00 13.20 181 ASP D N 1
ATOM 6456 C CA . ASP D 1 181 ? -6.582 20.803 58.552 1.00 13.13 181 ASP D CA 1
ATOM 6457 C C . ASP D 1 181 ? -7.611 20.290 59.554 1.00 12.66 181 ASP D C 1
ATOM 6458 O O . ASP D 1 181 ? -7.370 20.307 60.768 1.00 15.77 181 ASP D O 1
ATOM 6463 N N . GLU D 1 182 ? -8.770 19.848 59.069 1.00 13.27 182 GLU D N 1
ATOM 6464 C CA . GLU D 1 182 ? -9.805 19.350 59.973 1.00 14.12 182 GLU D CA 1
ATOM 6465 C C . GLU D 1 182 ? -9.336 18.101 60.708 1.00 14.41 182 GLU D C 1
ATOM 6466 O O . GLU D 1 182 ? -9.562 17.958 61.915 1.00 14.77 182 GLU D O 1
ATOM 6472 N N . GLU D 1 183 ? -8.663 17.192 60.000 1.00 13.02 183 GLU D N 1
ATOM 6473 C CA . GLU D 1 183 ? -8.249 15.925 60.600 1.00 13.39 183 GLU D CA 1
ATOM 6474 C C . GLU D 1 183 ? -7.314 16.141 61.781 1.00 13.32 183 GLU D C 1
ATOM 6475 O O . GLU D 1 183 ? -7.350 15.374 62.752 1.00 16.42 183 GLU D O 1
ATOM 6481 N N . PHE D 1 184 ? -6.471 17.170 61.718 1.00 12.50 184 PHE D N 1
ATOM 6482 C CA . PHE D 1 184 ? -5.483 17.448 62.755 1.00 12.30 184 PHE D CA 1
ATOM 6483 C C . PHE D 1 184 ? -5.824 18.680 63.587 1.00 11.82 184 PHE D C 1
ATOM 6484 O O . PHE D 1 184 ? -4.985 19.139 64.373 1.00 13.88 184 PHE D O 1
ATOM 6492 N N . ASP D 1 185 ? -7.039 19.217 63.440 1.00 12.77 185 ASP D N 1
ATOM 6493 C CA . ASP D 1 185 ? -7.503 20.362 64.227 1.00 12.54 185 ASP D CA 1
ATOM 6494 C C . ASP D 1 185 ? -6.536 21.542 64.120 1.00 11.25 185 ASP D C 1
ATOM 6495 O O . ASP D 1 185 ? -6.253 22.232 65.103 1.00 12.44 185 ASP D O 1
ATOM 6500 N N . LEU D 1 186 ? -6.011 21.777 62.911 1.00 12.26 186 LEU D N 1
ATOM 6501 C CA . LEU D 1 186 ? -4.891 22.702 62.775 1.00 11.18 186 LEU D CA 1
ATOM 6502 C C . LEU D 1 186 ? -5.325 24.154 62.915 1.00 10.89 186 LEU D C 1
ATOM 6503 O O . LEU D 1 186 ? -4.648 24.939 63.587 1.00 10.98 186 LEU D O 1
ATOM 6508 N N . LYS D 1 187 ? -6.447 24.539 62.296 1.00 11.62 187 LYS D N 1
ATOM 6509 C CA . LYS D 1 187 ? -6.799 25.958 62.290 1.00 11.06 187 LYS D CA 1
ATOM 6510 C C . LYS D 1 187 ? -7.029 26.483 63.704 1.00 11.27 187 LYS D C 1
ATOM 6511 O O . LYS D 1 187 ? -6.544 27.566 64.059 1.00 11.60 187 LYS D O 1
ATOM 6517 N N . ALA D 1 188 ? -7.732 25.717 64.539 1.00 11.29 188 ALA D N 1
ATOM 6518 C CA . ALA D 1 188 ? -7.995 26.182 65.896 1.00 11.82 188 ALA D CA 1
ATOM 6519 C C . ALA D 1 188 ? -6.709 26.297 66.701 1.00 10.34 188 ALA D C 1
ATOM 6520 O O . ALA D 1 188 ? -6.623 27.127 67.616 1.00 12.11 188 ALA D O 1
ATOM 6522 N N . GLN D 1 189 ? -5.703 25.482 66.372 1.00 11.90 189 GLN D N 1
ATOM 6523 C CA . GLN D 1 189 ? -4.407 25.541 67.037 1.00 12.07 189 GLN D CA 1
ATOM 6524 C C . GLN D 1 189 ? -3.524 26.658 66.506 1.00 11.93 189 GLN D C 1
ATOM 6525 O O . GLN D 1 189 ? -2.446 26.895 67.067 1.00 14.81 189 GLN D O 1
ATOM 6531 N N . GLY D 1 190 ? -3.948 27.344 65.451 1.00 12.38 190 GLY D N 1
ATOM 6532 C CA . GLY D 1 190 ? -3.145 28.400 64.874 1.00 11.89 190 GLY D CA 1
ATOM 6533 C C . GLY D 1 190 ? -2.215 27.965 63.765 1.00 11.23 190 GLY D C 1
ATOM 6534 O O . GLY D 1 190 ? -1.195 28.624 63.541 1.00 11.67 190 GLY D O 1
ATOM 6535 N N . TYR D 1 191 ? -2.554 26.904 63.029 1.00 10.78 191 TYR D N 1
ATOM 6536 C CA . TYR D 1 191 ? -1.706 26.373 61.971 1.00 11.68 191 TYR D CA 1
ATOM 6537 C C . TYR D 1 191 ? -2.555 26.042 60.752 1.00 11.40 191 TYR D C 1
ATOM 6538 O O . TYR D 1 191 ? -3.778 25.886 60.838 1.00 12.21 191 TYR D O 1
ATOM 6547 N N . THR D 1 192 ? -1.892 25.943 59.604 1.00 10.87 192 THR D N 1
ATOM 6548 C CA . THR D 1 192 ? -2.557 25.465 58.404 1.00 11.79 192 THR D CA 1
ATOM 6549 C C . THR D 1 192 ? -1.580 24.638 57.582 1.00 11.00 192 THR D C 1
ATOM 6550 O O . THR D 1 192 ? -0.404 24.989 57.456 1.00 10.88 192 THR D O 1
ATOM 6554 N N . SER D 1 193 ? -2.070 23.528 57.038 1.00 10.53 193 SER D N 1
ATOM 6555 C CA . SER D 1 193 ? -1.217 22.642 56.265 1.00 11.95 193 SER D CA 1
ATOM 6556 C C . SER D 1 193 ? -1.101 23.147 54.830 1.00 11.30 193 SER D C 1
ATOM 6557 O O . SER D 1 193 ? -2.059 23.691 54.266 1.00 12.14 193 SER D O 1
ATOM 6560 N N . LEU D 1 194 ? 0.098 22.990 54.249 1.00 10.94 194 LEU D N 1
ATOM 6561 C CA . LEU D 1 194 ? 0.394 23.587 52.948 1.00 10.27 194 LEU D CA 1
ATOM 6562 C C . LEU D 1 194 ? 0.951 22.615 51.920 1.00 9.12 194 LEU D C 1
ATOM 6563 O O . LEU D 1 194 ? 0.636 22.746 50.732 1.00 11.03 194 LEU D O 1
ATOM 6568 N N . VAL D 1 195 ? 1.817 21.686 52.328 1.00 10.16 195 VAL D N 1
ATOM 6569 C CA . VAL D 1 195 ? 2.468 20.750 51.413 1.00 9.67 195 VAL D CA 1
ATOM 6570 C C . VAL D 1 195 ? 2.610 19.418 52.133 1.00 9.90 195 VAL D C 1
ATOM 6571 O O . VAL D 1 195 ? 2.874 19.381 53.339 1.00 10.66 195 VAL D O 1
ATOM 6575 N N . VAL D 1 196 ? 2.440 18.322 51.396 1.00 9.75 196 VAL D N 1
ATOM 6576 C CA . VAL D 1 196 ? 2.694 16.978 51.902 1.00 10.13 196 VAL D CA 1
ATOM 6577 C C . VAL D 1 196 ? 3.885 16.415 51.134 1.00 11.32 196 VAL D C 1
ATOM 6578 O O . VAL D 1 196 ? 3.906 16.464 49.898 1.00 11.96 196 VAL D O 1
ATOM 6582 N N . VAL D 1 197 ? 4.879 15.895 51.844 1.00 10.38 197 VAL D N 1
ATOM 6583 C CA . VAL D 1 197 ? 6.063 15.329 51.206 1.00 10.64 197 VAL D CA 1
ATOM 6584 C C . VAL D 1 197 ? 6.261 13.892 51.679 1.00 11.43 197 VAL D C 1
ATOM 6585 O O . VAL D 1 197 ? 6.834 13.647 52.743 1.00 11.11 197 VAL D O 1
ATOM 6589 N N . PRO D 1 198 ? 5.815 12.909 50.898 1.00 10.36 198 PRO D N 1
ATOM 6590 C CA . PRO D 1 198 ? 6.218 11.519 51.145 1.00 10.81 198 PRO D CA 1
ATOM 6591 C C . PRO D 1 198 ? 7.692 11.322 50.825 1.00 10.69 198 PRO D C 1
ATOM 6592 O O . PRO D 1 198 ? 8.214 11.885 49.857 1.00 11.19 198 PRO D O 1
ATOM 6596 N N . VAL D 1 199 ? 8.360 10.520 51.655 1.00 10.56 199 VAL D N 1
ATOM 6597 C CA . VAL D 1 199 ? 9.793 10.273 51.561 1.00 11.21 199 VAL D CA 1
ATOM 6598 C C . VAL D 1 199 ? 10.046 8.775 51.676 1.00 11.27 199 VAL D C 1
ATOM 6599 O O . VAL D 1 199 ? 9.463 8.099 52.531 1.00 12.16 199 VAL D O 1
ATOM 6603 N N . GLY D 1 200 ? 10.935 8.258 50.833 1.00 11.69 200 GLY D N 1
ATOM 6604 C CA . GLY D 1 200 ? 11.271 6.852 50.889 1.00 11.73 200 GLY D CA 1
ATOM 6605 C C . GLY D 1 200 ? 12.129 6.434 49.717 1.00 10.81 200 GLY D C 1
ATOM 6606 O O . GLY D 1 200 ? 13.127 7.090 49.421 1.00 13.20 200 GLY D O 1
ATOM 6607 N N . HIS D 1 201 ? 11.749 5.355 49.041 1.00 12.15 201 HIS D N 1
ATOM 6608 C CA . HIS D 1 201 ? 12.472 4.866 47.878 1.00 12.90 201 HIS D CA 1
ATOM 6609 C C . HIS D 1 201 ? 11.459 4.493 46.813 1.00 13.26 201 HIS D C 1
ATOM 6610 O O . HIS D 1 201 ? 10.451 3.840 47.109 1.00 14.72 201 HIS D O 1
ATOM 6617 N N . HIS D 1 202 ? 11.731 4.902 45.577 1.00 13.04 202 HIS D N 1
ATOM 6618 C CA . HIS D 1 202 ? 10.767 4.665 44.513 1.00 14.38 202 HIS D CA 1
ATOM 6619 C C . HIS D 1 202 ? 10.669 3.189 44.144 1.00 14.87 202 HIS D C 1
ATOM 6620 O O . HIS D 1 202 ? 11.618 2.412 44.298 1.00 15.26 202 HIS D O 1
ATOM 6627 N N . SER D 1 203 ? 9.491 2.805 43.667 1.00 15.84 203 SER D N 1
ATOM 6628 C CA A SER D 1 203 ? 9.283 1.463 43.143 0.48 15.98 203 SER D CA 1
ATOM 6629 C CA B SER D 1 203 ? 9.307 1.456 43.156 0.52 16.10 203 SER D CA 1
ATOM 6630 C C . SER D 1 203 ? 9.969 1.307 41.790 1.00 15.67 203 SER D C 1
ATOM 6631 O O . SER D 1 203 ? 10.148 2.275 41.045 1.00 16.12 203 SER D O 1
ATOM 6636 N N . ALA D 1 204 ? 10.339 0.066 41.465 1.00 16.97 204 ALA D N 1
ATOM 6637 C CA . ALA D 1 204 ? 10.967 -0.200 40.175 1.00 17.66 204 ALA D CA 1
ATOM 6638 C C . ALA D 1 204 ? 10.042 0.165 39.024 1.00 17.34 204 ALA D C 1
ATOM 6639 O O . ALA D 1 204 ? 10.507 0.489 37.925 1.00 20.22 204 ALA D O 1
ATOM 6641 N N . GLU D 1 205 ? 8.738 0.155 39.259 1.00 15.69 205 GLU D N 1
ATOM 6642 C CA A GLU D 1 205 ? 7.791 0.466 38.198 0.53 17.34 205 GLU D CA 1
ATOM 6643 C CA B GLU D 1 205 ? 7.744 0.461 38.239 0.47 16.80 205 GLU D CA 1
ATOM 6644 C C . GLU D 1 205 ? 7.504 1.957 38.071 1.00 16.14 205 GLU D C 1
ATOM 6645 O O . GLU D 1 205 ? 6.664 2.342 37.254 1.00 18.26 205 GLU D O 1
ATOM 6656 N N . ASP D 1 206 ? 8.188 2.805 38.839 1.00 15.58 206 ASP D N 1
ATOM 6657 C CA . ASP D 1 206 ? 8.042 4.256 38.695 1.00 15.91 206 ASP D CA 1
ATOM 6658 C C . ASP D 1 206 ? 8.982 4.700 37.586 1.00 14.76 206 ASP D C 1
ATOM 6659 O O . ASP D 1 206 ? 10.137 5.050 37.821 1.00 15.10 206 ASP D O 1
ATOM 6664 N N . PHE D 1 207 ? 8.474 4.700 36.359 1.00 14.81 207 PHE D N 1
ATOM 6665 C CA . PHE D 1 207 ? 9.324 5.077 35.239 1.00 14.62 207 PHE D CA 1
ATOM 6666 C C . PHE D 1 207 ? 9.597 6.576 35.196 1.00 13.22 207 PHE D C 1
ATOM 6667 O O . PHE D 1 207 ? 10.461 7.003 34.424 1.00 14.14 207 PHE D O 1
ATOM 6675 N N . ASN D 1 208 ? 8.916 7.383 36.021 1.00 13.15 208 ASN D N 1
ATOM 6676 C CA . ASN D 1 208 ? 9.270 8.797 36.083 1.00 13.89 208 ASN D CA 1
ATOM 6677 C C . ASN D 1 208 ? 10.692 8.995 36.586 1.00 14.57 208 ASN D C 1
ATOM 6678 O O . ASN D 1 208 ? 11.288 10.047 36.335 1.00 14.41 208 ASN D O 1
ATOM 6683 N N . ALA D 1 209 ? 11.255 8.005 37.278 1.00 12.75 209 ALA D N 1
ATOM 6684 C CA . ALA D 1 209 ? 12.637 8.096 37.724 1.00 13.09 209 ALA D CA 1
ATOM 6685 C C . ALA D 1 209 ? 13.601 8.181 36.553 1.00 13.50 209 ALA D C 1
ATOM 6686 O O . ALA D 1 209 ? 14.718 8.680 36.721 1.00 15.66 209 ALA D O 1
ATOM 6688 N N . THR D 1 210 ? 13.192 7.710 35.373 1.00 13.35 210 THR D N 1
ATOM 6689 C CA . THR D 1 210 ? 14.055 7.649 34.203 1.00 13.79 210 THR D CA 1
ATOM 6690 C C . THR D 1 210 ? 13.725 8.691 33.146 1.00 13.37 210 THR D C 1
ATOM 6691 O O . THR D 1 210 ? 14.524 8.884 32.221 1.00 14.42 210 THR D O 1
ATOM 6695 N N . LEU D 1 211 ? 12.570 9.343 33.232 1.00 11.97 211 LEU D N 1
ATOM 6696 C CA . LEU D 1 211 ? 12.200 10.275 32.186 1.00 13.09 211 LEU D CA 1
ATOM 6697 C C . LEU D 1 211 ? 13.106 11.502 32.240 1.00 12.70 211 LEU D C 1
ATOM 6698 O O . LEU D 1 211 ? 13.537 11.923 33.317 1.00 12.29 211 LEU D O 1
ATOM 6703 N N . PRO D 1 212 ? 13.433 12.079 31.086 1.00 11.92 212 PRO D N 1
ATOM 6704 C CA . PRO D 1 212 ? 14.334 13.240 31.081 1.00 12.64 212 PRO D CA 1
ATOM 6705 C C . PRO D 1 212 ? 13.755 14.407 31.869 1.00 11.33 212 PRO D C 1
ATOM 6706 O O . PRO D 1 212 ? 12.574 14.737 31.750 1.00 13.10 212 PRO D O 1
ATOM 6710 N N . LYS D 1 213 ? 14.608 15.054 32.661 1.00 11.22 213 LYS D N 1
ATOM 6711 C CA . LYS D 1 213 ? 14.176 16.206 33.446 1.00 12.25 213 LYS D CA 1
ATOM 6712 C C . LYS D 1 213 ? 14.033 17.411 32.525 1.00 11.69 213 LYS D C 1
ATOM 6713 O O . LYS D 1 213 ? 14.909 17.668 31.693 1.00 15.20 213 LYS D O 1
ATOM 6719 N N . SER D 1 214 ? 12.930 18.145 32.660 1.00 10.70 214 SER D N 1
ATOM 6720 C CA . SER D 1 214 ? 12.611 19.229 31.741 1.00 10.21 214 SER D CA 1
ATOM 6721 C C . SER D 1 214 ? 12.528 20.554 32.485 1.00 8.85 214 SER D C 1
ATOM 6722 O O . SER D 1 214 ? 11.749 20.690 33.436 1.00 9.77 214 SER D O 1
ATOM 6725 N N . ARG D 1 215 ? 13.284 21.545 32.013 1.00 9.54 215 ARG D N 1
ATOM 6726 C CA . ARG D 1 215 ? 13.175 22.903 32.522 1.00 8.78 215 ARG D CA 1
ATOM 6727 C C . ARG D 1 215 ? 13.304 23.883 31.368 1.00 9.36 215 ARG D C 1
ATOM 6728 O O . ARG D 1 215 ? 13.944 23.591 30.352 1.00 11.09 215 ARG D O 1
ATOM 6736 N N . LEU D 1 216 ? 12.717 25.061 31.554 1.00 10.11 216 LEU D N 1
ATOM 6737 C CA . LEU D 1 216 ? 12.874 26.139 30.595 1.00 11.16 216 LEU D CA 1
ATOM 6738 C C . LEU D 1 216 ? 14.352 26.514 30.484 1.00 10.49 216 LEU D C 1
ATOM 6739 O O . LEU D 1 216 ? 15.114 26.378 31.445 1.00 9.74 216 LEU D O 1
ATOM 6744 N N . PRO D 1 217 ? 14.791 26.971 29.318 1.00 11.15 217 PRO D N 1
ATOM 6745 C CA . PRO D 1 217 ? 16.195 27.361 29.170 1.00 10.82 217 PRO D CA 1
ATOM 6746 C C . PRO D 1 217 ? 16.516 28.598 29.996 1.00 10.64 217 PRO D C 1
ATOM 6747 O O . PRO D 1 217 ? 15.657 29.445 30.260 1.00 11.56 217 PRO D O 1
ATOM 6751 N N . GLN D 1 218 ? 17.784 28.697 30.401 1.00 11.85 218 GLN D N 1
ATOM 6752 C CA . GLN D 1 218 ? 18.230 29.866 31.150 1.00 11.32 218 GLN D CA 1
ATOM 6753 C C . GLN D 1 218 ? 18.079 31.151 30.347 1.00 11.05 218 GLN D C 1
ATOM 6754 O O . GLN D 1 218 ? 17.952 32.234 30.932 1.00 11.51 218 GLN D O 1
ATOM 6760 N N . SER D 1 219 ? 18.083 31.063 29.012 1.00 12.45 219 SER D N 1
ATOM 6761 C CA . SER D 1 219 ? 17.858 32.261 28.211 1.00 13.02 219 SER D CA 1
ATOM 6762 C C . SER D 1 219 ? 16.498 32.875 28.505 1.00 12.12 219 SER D C 1
ATOM 6763 O O . SER D 1 219 ? 16.317 34.087 28.347 1.00 13.37 219 SER D O 1
ATOM 6766 N N . THR D 1 220 ? 15.536 32.062 28.946 1.00 12.14 220 THR D N 1
ATOM 6767 C CA . THR D 1 220 ? 14.224 32.579 29.308 1.00 11.43 220 THR D CA 1
ATOM 6768 C C . THR D 1 220 ? 14.192 33.089 30.740 1.00 10.84 220 THR D C 1
ATOM 6769 O O . THR D 1 220 ? 13.620 34.148 31.006 1.00 12.55 220 THR D O 1
ATOM 6773 N N . THR D 1 221 ? 14.792 32.351 31.676 1.00 10.85 221 THR D N 1
ATOM 6774 C CA . THR D 1 221 ? 14.541 32.586 33.092 1.00 10.83 221 THR D CA 1
ATOM 6775 C C . THR D 1 221 ? 15.607 33.410 33.800 1.00 9.87 221 THR D C 1
ATOM 6776 O O . THR D 1 221 ? 15.343 33.887 34.908 1.00 11.39 221 THR D O 1
ATOM 6780 N N . ILE D 1 222 ? 16.794 33.585 33.217 1.00 10.77 222 ILE D N 1
ATOM 6781 C CA . ILE D 1 222 ? 17.900 34.246 33.904 1.00 11.69 222 ILE D CA 1
ATOM 6782 C C . ILE D 1 222 ? 18.357 35.464 33.111 1.00 11.39 222 ILE D C 1
ATOM 6783 O O . ILE D 1 222 ? 18.612 35.370 31.903 1.00 14.93 222 ILE D O 1
ATOM 6788 N N . THR D 1 223 ? 18.469 36.597 33.797 1.00 11.91 223 THR D N 1
ATOM 6789 C CA . THR D 1 223 ? 19.121 37.784 33.265 1.00 12.54 223 THR D CA 1
ATOM 6790 C C . THR D 1 223 ? 20.398 38.007 34.058 1.00 12.34 223 THR D C 1
ATOM 6791 O O . THR D 1 223 ? 20.353 38.096 35.288 1.00 15.18 223 THR D O 1
ATOM 6795 N N . GLU D 1 224 ? 21.527 38.103 33.362 1.00 14.59 224 GLU D N 1
ATOM 6796 C CA . GLU D 1 224 ? 22.817 38.320 34.003 1.00 14.07 224 GLU D CA 1
ATOM 6797 C C . GLU D 1 224 ? 23.217 39.783 33.858 1.00 14.81 224 GLU D C 1
ATOM 6798 O O . GLU D 1 224 ? 23.194 40.330 32.748 1.00 16.60 224 GLU D O 1
ATOM 6804 N N . ILE D 1 225 ? 23.569 40.412 34.978 1.00 14.15 225 ILE D N 1
ATOM 6805 C CA . ILE D 1 225 ? 23.999 41.810 34.985 1.00 14.97 225 ILE D CA 1
ATOM 6806 C C . ILE D 1 225 ? 25.278 41.983 35.793 1.00 15.19 225 ILE D C 1
ATOM 6807 O O . ILE D 1 225 ? 25.773 41.057 36.440 1.00 16.22 225 ILE D O 1
#

Nearest PDB structures (foldseek):
  8dor-assembly2_D  TM=1.003E+00  e=8.569E-43  Klebsiella pneumoniae
  1ooq-assembly1_A  TM=9.985E-01  e=1.633E-37  Escherichia coli
  3x22-assembly1_B  TM=9.971E-01  e=1.838E-37  Escherichia coli K-12
  3x21-assembly1_B  TM=9.957E-01  e=4.454E-37  Escherichia coli K-12
  8og3-assembly1_B  TM=9.972E-01  e=1.450E-36  Escherichia coli

Sequence (866 aa):
MDIVSSSVALKRYSTKAFDATKKLTAGEAEQLKTLLQYSPSSTNSQPWHFIVASTDEEGKARVAKAASGTYVFNERKILDASHVVVFCAKTAMDDAWLQRVVDQEEADGRFATPDAKAANHKGRTFFADMMHRKEELKDDDQWMAKQVYLNVGNFLLGVAAMGLDAVPIEGVDFAILDEEEFDLKAQGYTSLVVVPVGHHSAEDFNATLPKSRLPQSTTITEIDIVSSVALKRYSTKAFDATKKLTAGEAEQLKTLLQYSPSSTNSQPWHFIVASTDEGKARVAKAASGTYVFNERKILDASHVVVFCAKTAMDDAWLQRVVDQEEADGRFATPDAKAANHKGRTFFFADMHRKELKDDDQWMAKQVYLNVGNFLLGVAAMGLDAVPIEGVDFAILDEEEFDLKKAQGYTSLVVVPVGHHSAEDFNATLPKSRLPQSTTITEIMDIVSSSVALKRYSTKAFDATKKLTAGEAEQLKTLLQYSPSSTNSQPWHFIVASTDEGKARVAKAASGTYVFNERKILDASHVVVFCAKTAMDDAWLQRVVDQEEADGRFATPDAKAANHKGRTFFADMMHRKEELKDDDQWMAKQVYLNVGNFLLGVAAMGLDAVPIEGVDFAILDEEFDLKAQGYTSLVVVPVGHHSAEDFNATLPKSRLPQSTTITEIDIVSSSVALKRYSTKAFDATKKLTAGEAEQLKTLLQYSPSSTNSQPWHFIVASTDEGKARVAKAASGTYVFNERKILDASHVVVFCAKTAMDDAWLQRVVDQEEADGRFATPDAKAANHKGRTFFADMMHRKELKDDDQWMAKQVYLNVGNFLLGVAAMGLDAVPIEGVDFAILDEEFDLKAQGYTSLVVVPVGHHSSAEEDFNATLPKSRLPQSTTITEI

Radius of gyration: 33.57 Å; Cα contacts (8 Å, |Δi|>4): 1710; chains: 4; bounding box: 64×76×98 Å

Solvent-accessible surface area: 34193 Å² total; per-residue (Å²): 110,89,2,19,58,26,4,82,171,23,21,32,0,104,34,8,32,53,116,102,106,16,81,87,43,39,18,92,68,0,21,26,0,0,22,46,1,7,11,20,40,24,1,2,0,1,22,0,4,5,0,51,71,110,142,2,5,44,86,0,2,108,1,0,62,59,100,32,87,84,22,41,138,19,0,49,22,0,2,24,0,0,0,0,0,1,16,61,54,4,57,101,74,11,4,73,109,1,0,60,41,6,90,82,45,46,57,36,103,70,115,118,40,45,59,67,49,57,160,34,10,35,90,25,0,32,47,18,50,124,133,104,151,25,19,74,60,5,0,7,35,1,0,7,5,0,0,0,3,0,4,0,0,1,18,23,36,54,8,25,9,5,34,5,31,3,6,51,41,76,70,0,25,144,43,18,85,5,75,88,110,25,26,42,3,24,2,0,0,0,0,0,51,68,11,92,112,9,15,17,34,44,32,31,46,2,20,2,56,45,105,35,2,18,59,111,41,119,5,20,56,29,4,84,172,24,21,34,0,105,38,9,38,48,117,104,117,15,83,87,44,39,21,93,67,0,20,26,1,0,21,48,0,8,13,20,38,23,0,2,0,1,27,0,4,5,0,46,60,109,132,2,5,48,88,0,4,114,0,2,46,67,85,30,92,111,7,58,146,20,0,48,24,0,2,23,0,0,0,0,0,1,16,54,55,5,58,99,73,17,3,75,114,0,0,60,40,7,30,63,42,1,56,11,52,62,41,118,38,38,59,67,49,57,161,34,9,36,97,38,0,36,48,17,42,133,78,106,149,25,20,71,64,4,0,9,35,2,0,7,5,0,0,0,4,0,5,0,0,0,17,9,31,54,8,25,8,7,31,5,32,4,5,48,40,74,55,0,24,145,40,21,89,7,167,89,110,23,30,40,3,24,2,0,0,0,0,0,50,63,20,85,145,8,145,22,37,99,75,65,46,2,20,1,57,46,105,29,3,18,58,110,41,108,93,2,20,56,26,3,82,166,23,20,34,0,112,35,8,33,46,119,103,112,15,82,86,42,38,19,96,68,0,21,26,0,0,20,48,1,7,14,20,46,22,0,2,0,1,22,0,5,4,0,48,66,113,134,0,2,46,76,0,5,106,0,0,64,57,99,33,86,137,14,39,146,23,0,48,22,0,2,23,0,0,0,0,0,1,14,54,56,5,59,99,73,13,3,74,112,0,0,59,40,7,39,64,44,1,58,12,47,62,52,118,39,39,61,66,51,55,155,39,11,34,128,24,0,29,39,15,42,126,124,106,156,26,19,77,65,5,0,9,37,1,0,6,5,0,0,0,4,0,3,0,0,0,16,23,34,55,8,25,8,8,30,7,29,10,6,53,37,65,64,0,12,139,43,20,86,7,152,90,110,24,25,39,3,27,1,0,0,0,0,0,49,64,21,100,85,6,142,19,35,105,75,65,44,2,21,3,58,45,105,34,3,17,59,111,42,121,5,19,57,28,4,84,161,24,20,31,0,107,38,10,36,50,118,105,110,15,82,88,42,38,20,96,67,0,22,26,0,0,20,47,1,6,12,18,49,24,0,2,0,1,29,0,5,5,0,46,62,98,131,3,2,48,86,0,10,114,0,5,40,58,92,37,94,130,8,65,128,16,0,44,30,0,3,24,0,0,0,0,0,1,15,38,58,6,67,99,67,14,3,72,113,0,0,60,40,7,90,82,45,50,59,39,104,63,115,108,39,47,61,66,52,54,157,41,10,34,147,24,0,35,42,17,39,123,125,96,152,26,19,73,67,4,0,9,39,1,0,6,4,0,0,0,3,0,4,0,0,0,15,8,31,46,8,25,10,6,34,6,28,9,5,44,40,76,60,0,15,144,40,23,86,8,119,91,115,23,30,27,3,23,2,0,0,0,0,0,48,65,24,88,116,7,11,20,33,33,34,30,45,2,20,2,57,46,103,31,2,18,60,111,41

Secondary structure (DSSP, 8-state):
--HHHHHHH--B-S-B-TT----HHHHHHHHHHHHH---GGG---EEEEEE-SHHHHHHHHGGGSGGGHHHHHHHHHSSEEEEEEEESS--HHHHHHHHHHHHHTT--SSHHHHHHHHHHHHHHHHIIIIIIS-HHHHHHHHHHHHHHHHHHHHHHTT-EE--B--S-HHHHHHHTTHHHHTEEEEEEEEEE-B-TT-GGGTSPP----HHHHEEE-/-HHHHHHH--B-S-B-TT-PPPHHHHHHHHHHHHH---GGG---EEEEEE-SHHHHHHHHTTS-GGGGGGHHHHHHSSEEEEEEEESS--HHHHHHHHHHHHHTT--SSHHHHHHHHHHHHHHHHIIIIII--HHHHHHHHHHHHHHHHHHHHHHTT-EE--B--S-HHHHHHHTTHHHHTEEEEEEEEEE-B-TT-GGGTSPP----HHHHEEE-/--HHHHHHH--B-S-B-TT-PPPHHHHHHHHHHHHH---GGG---EEEEEE-SHHHHHHHHGGGSGGGGGGHHHHHHSSEEEEEEEESS--HHHHHHHHHHHHHTT--SSHHHHHHHHHHHHHHHHIIIIII--HHHHHHHHHHHHHHHHHHHHHHTT-EE--B--S-HHHHHHHTTTTTTTEEEEEEEEEE-B-TT-GGGGSPP----HHHHEEE-/-HHHHHHH--B-S-B-TT-PPPHHHHHHHHHHHHH---GGG---EEEEEE-SHHHHHHHHTTS-GGGGGGHHHHHHSSEEEEEEEESS--HHHHHHHHHHHHHTT--SSHHHHHHHHHHHHHHHHIIIIII--HHHHHHHHHHHHHHHHHHHHHHTT-EE--B--S-HHHHHHHTTHHHHTEEEEEEEEEE-B-TT-GGGTSPP----HHHHEEE-

Foldseek 3Di:
DPLVVLVQQADAFQAAALVFADDPVLVVVLVVLLQPQAAVLSLSQWDKDKDQDQVSLVLVLVQCPDPNVSCSNLSNRFRIKIFIKGFQASDPVSLVVRLVVCVVVPVDPDPVRSVVSSVVVVVVSCCCVPVVVHNRVRRVVRSVSSVVSSSSVLSVVVKHKHKDQRGRQVSSCVSVVPVVVRIGTGIMMGIGHHDPPGCSSPDRDDDDDCVPVPDDD/DLVVLVQQADAFQAAALVFADDPVLVVVLVVLLQPQAAVLSLSQWDKDKDQDQVRLVLVLVQCDDVNVSCSRLSNRFRIKIWIKGFQARDPVSLVVRLVVCVVVPVDPDPVRSVVSSVVVVVVSCCCVPVVVHVRVRRVVRSVSSVVSSCSVLSVVVKHKHKDQRTRQVSVCVSVVAVVVRMGTGIMMGIGHHDPPRCSSVDRDDDDDCVPVPDDD/DPLVVLVQQADAFQAAALVFADDPVLVVVLVVLLQPQAAVLSLSQWDKDKDQDQVRLVLQLVQCPDPNNSCSRLSNRFRIKIWIKGFQARDPVSLVVRLVVCVVVPVDPDVVRSVVSSVVVVVVSCCCVPPVVNNRVRRVVRSVSSVVSSCSSLSVVVKHKHKDQNGRQVSVCVSVVPVVVRITTGIMMGIGHHDPPRCSSPDRDDDDDCVVVPDDD/DLVVLVQQADAFQAAALVFADDPVLVVVLVVLLQPQAAVLSLSQWDKDKDQDQVRLVLVLVQCDDVNVSCSRLSNRFRIKIWIKGFQADDPVSLVVRLVVCVVVPVDPDVVRSVVSSVVVVVVSCCCVPPVVNNRVRRVVRSVSSVVSSCSSLSVVVKHKHKDQRTRQVSSCVSVVAVVVRMGTGIMMGIGHHDPPRCSSPDRDDDDDCVPVPDDD

InterPro domains:
  IPR000415 Nitroreductase-like [G3DSA:3.40.109.10] (1-217)
  IPR000415 Nitroreductase-like [SSF55469] (1-216)
  IPR029479 Nitroreductase [PF00881] (8-193)
  IPR033878 Oxygen-insensitive NAD(P)H nitroreductase NfsB-like [cd02149] (2-211)
  IPR050627 Nitroreductase/BluB [PTHR23026] (3-210)

B-factor: mean 16.73, std 7.68, range [6.84, 60.34]

Organism: Klebsiella pneumoniae subsp. pneumoniae (strain ATCC 700721 / MGH 78578) (NCBI:txid272620)